Protein AF-A0A2N2G7B0-F1 (afdb_monomer_lite)

pLDDT: mean 72.09, std 12.66, range [29.88, 95.25]

Radius of gyration: 57.86 Å; chains: 1; bounding box: 140×61×168 Å

Secondary structure (DSSP, 8-state):
--HHHHHHHHHHTTSS----PPP-EEEEPPPSS-SEEE-SS-SEEEPPPBPPPS-SS-EEEEEEEEEESS--S---EEEEETTEEPEEEEEEEETTEEEEEEEE-HHHHHHH-SSB-EEEEE-S-S-EEEEEEEEEEEESB--SS--EEEEEEEE-TT-SEEEPPPEE----TTSEEEEEEEEE-SSSPPP-BSTT-EEEEEEETTEEEEEEEEE--STT-EE--EEE--TTS-EEEEEEEEPBP-GGG------SGGGTS-SS--B-SBTTBSTT-BSS-HHHHH---TTS------GGGTSTT--TTGGGGTEEE---TTSTT-EESS-SEEEP-SS-----EES-GGGB-S-SSPPBPPPPPTT----GGGTS-EESSTTPPEE--TT-PPPPHHHHHHHS-GGGT--HHHHBTTTBSSSS-B-SSSHHHHHSSS----B-SS-TT-EE--TTS-STTTT-EESSTTSSS--SS----SS----S-TTTTTSB-TT--TT---GGGGSTTGGGT-B-TT----TTSTTHHHHHHHHS-SSSPPPPGGGTBPPPSSTTSTTTS-SSS---PPB--TT-TTTTGGG---EEE---SSS--EEESBTTBSS--GGG----S-SS-BTT---SSS---HHHHTTTS-SS--SSTTHHHHTTPPTTTSTHHHHTTTB-TTS-BS-HHHHTSSS------GGGTS--STTS----TT-TTTHHHHHHHHHHHHHHHT----TTTPPTTSHHHHHHHTTTS---TTTS-TTTT------GGG--TTB-SSSPPEE-PPTTS-TTTS---EESBTTSSSSPPPP---

Sequence (822 aa):
MLSLLVMFAAVITLLLPAAAFASVAVVNQFPATPQLVSNAATGTVTSGAVTVGAGTNRLMIITVAAKYNTTQGSPVFTVSYGGKPLTQLTSNTSQLSTTWVGYLKEADLAAAGTGKTFTVTNSNTTNLVAMYGSAAIYQGVEQTSSPFSGTSATSTASATTMTVPAYIATGPTGNTGWSIYISNWATGTIGAVSSGYTAVSYAGTNSKLAIGHKQITSTNTAEAPTSTISAATNGTMVAVALLPYAASSLNFTTTLCSDCHGFPPADGTARNTPVGTFPGSHNKHSGTDAVANQYGYACNFCHYNATTTNHSTGFKNITGSKLPGNAYSQTRKIAISNSPTLGTCTNTYCHSTGRTPAQYGNSVQWGQTGNCLSCHGGRASANGLPARSSQNFTLSTTHSQHLKYPAANMNCNVCHSKTTTDAATLKSYTGLVYHADGSKDVLFTNIAYASYTSFKKSGVNAGKCTNTACHGGTSRSAWANSTAINSNNTCVHCHGVAGTLPANTNRNNYAPGWGGTGISTDGISANTDIRVGAHFVHLSSVYSKKLKCNECHLVPSNPFDGTHMATTRYNSQTLTFGQASTAIKNSVSPAFTAGTAVGAATCTTTYCHGSSMPLGDTSGTNKSPLWNENLTTGTPGTAECARCHGNPPTLGSTSGTHSGKTATTSCSGCHGTVVNASGAIINQALHMNGIVESQMACNNCHSYDATDAWVSAYGVEGIGAHKKHIAYIKTRWSITLNPVTDTFGAGNSAAVCGICHTITGADHSMGGGGSRTINFGGSTARQFGGSAPAYGGISGTSSSVNAKRCSNLDCHYMTSPLWSTY

Structure (mmCIF, N/CA/C/O backbone):
data_AF-A0A2N2G7B0-F1
#
_entry.id   AF-A0A2N2G7B0-F1
#
loop_
_atom_site.group_PDB
_atom_site.id
_atom_site.type_symbol
_atom_site.label_atom_id
_atom_site.label_alt_id
_atom_site.label_comp_id
_atom_site.label_asym_id
_atom_site.label_entity_id
_atom_site.label_seq_id
_atom_site.pdbx_PDB_ins_code
_atom_site.Cartn_x
_atom_site.Cartn_y
_atom_site.Cartn_z
_atom_site.occupancy
_atom_site.B_iso_or_equiv
_atom_site.auth_seq_id
_atom_site.auth_comp_id
_atom_site.auth_asym_id
_atom_site.auth_atom_id
_atom_site.pdbx_PDB_model_num
ATOM 1 N N . MET A 1 1 ? -18.633 -23.050 84.234 1.00 43.22 1 MET A N 1
ATOM 2 C CA . MET A 1 1 ? -19.650 -23.241 83.171 1.00 43.22 1 MET A CA 1
ATOM 3 C C . MET A 1 1 ? -20.576 -22.034 82.958 1.00 43.22 1 MET A C 1
ATOM 5 O O . MET A 1 1 ? -21.223 -21.994 81.925 1.00 43.22 1 MET A O 1
ATOM 9 N N . LEU A 1 2 ? -20.606 -21.020 83.839 1.00 35.97 2 LEU A N 1
ATOM 10 C CA . LEU A 1 2 ? -21.514 -19.867 83.700 1.00 35.97 2 LEU A CA 1
ATOM 11 C C . LEU A 1 2 ? -20.986 -18.729 82.791 1.00 35.97 2 LEU A C 1
ATOM 13 O O . LEU A 1 2 ? -21.777 -18.013 82.191 1.00 35.97 2 LEU A O 1
ATOM 17 N N . SER A 1 3 ? -19.666 -18.603 82.597 1.00 34.34 3 SER A N 1
ATOM 18 C CA . SER A 1 3 ? -19.080 -17.526 81.769 1.00 34.34 3 SER A CA 1
ATOM 19 C C . SER A 1 3 ? -19.065 -17.796 80.259 1.00 34.34 3 SER A C 1
ATOM 21 O O . SER A 1 3 ? -18.815 -16.879 79.485 1.00 34.34 3 SER A O 1
ATOM 23 N N . LEU A 1 4 ? -19.350 -19.029 79.820 1.00 35.00 4 LEU A N 1
ATOM 24 C CA . LEU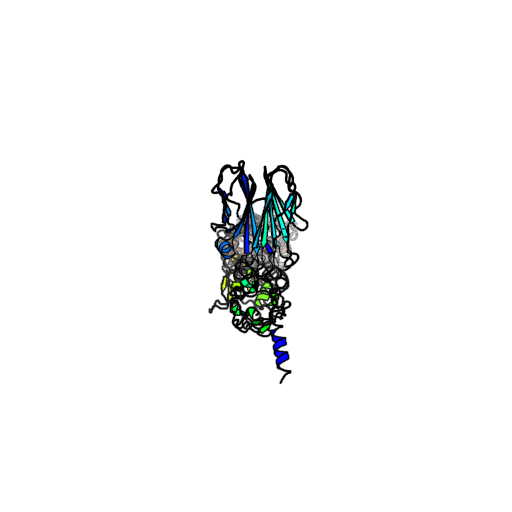 A 1 4 ? -19.358 -19.385 78.393 1.00 35.00 4 LEU A CA 1
ATOM 25 C C . LEU A 1 4 ? -20.738 -19.171 77.739 1.00 35.00 4 LEU A C 1
ATOM 27 O O . LEU A 1 4 ? -20.822 -18.965 76.532 1.00 35.00 4 LEU A O 1
ATOM 31 N N . LEU A 1 5 ? -21.815 -19.148 78.536 1.00 35.06 5 LEU A N 1
ATOM 32 C CA . LEU A 1 5 ? -23.182 -18.943 78.043 1.00 35.06 5 LEU A CA 1
ATOM 33 C C . LEU A 1 5 ? -23.505 -17.457 77.790 1.00 35.06 5 LEU A C 1
ATOM 35 O O . LEU A 1 5 ? -24.257 -17.134 76.874 1.00 35.06 5 LEU A O 1
ATOM 39 N N . VAL A 1 6 ? -22.886 -16.541 78.546 1.00 37.66 6 VAL A N 1
ATOM 40 C CA . VAL A 1 6 ? -23.109 -15.088 78.407 1.00 37.66 6 VAL A CA 1
ATOM 41 C C . VAL A 1 6 ? -22.424 -14.520 77.154 1.00 37.66 6 VAL A C 1
ATOM 43 O O . VAL A 1 6 ? -22.958 -13.611 76.523 1.00 37.66 6 VAL A O 1
ATOM 46 N N . MET A 1 7 ? -21.304 -15.107 76.710 1.00 33.03 7 MET A N 1
ATOM 47 C CA . MET A 1 7 ? -20.665 -14.720 75.442 1.00 33.03 7 MET A CA 1
ATOM 48 C C . MET A 1 7 ? -21.413 -15.228 74.201 1.00 33.03 7 MET A C 1
ATOM 50 O O . MET A 1 7 ? -21.370 -14.567 73.169 1.00 33.03 7 MET A O 1
ATOM 54 N N . PHE A 1 8 ? -22.145 -16.344 74.284 1.00 34.53 8 PHE A N 1
ATOM 55 C CA . PHE A 1 8 ? -22.927 -16.839 73.144 1.00 34.53 8 PHE A CA 1
ATOM 56 C C . PHE A 1 8 ? -24.233 -16.050 72.934 1.00 34.53 8 PHE A C 1
ATOM 58 O O . PHE A 1 8 ? -24.636 -15.827 71.795 1.00 34.53 8 PHE A O 1
ATOM 65 N N . ALA A 1 9 ? -24.853 -15.544 74.007 1.00 31.62 9 ALA A N 1
ATOM 66 C CA . ALA A 1 9 ? -26.049 -14.701 73.908 1.00 31.62 9 ALA A CA 1
ATOM 67 C C . ALA A 1 9 ? -25.748 -13.270 73.409 1.00 31.62 9 ALA A C 1
ATOM 69 O O . ALA A 1 9 ? -26.568 -12.688 72.702 1.00 31.62 9 ALA A O 1
ATOM 70 N N . ALA A 1 10 ? -24.566 -12.720 73.718 1.00 30.78 10 ALA A N 1
ATOM 71 C CA . ALA A 1 10 ? -24.164 -11.375 73.288 1.00 30.78 10 ALA A CA 1
ATOM 72 C C . ALA A 1 10 ? -23.701 -11.299 71.817 1.00 30.78 10 ALA A C 1
ATOM 74 O O . ALA A 1 10 ? -23.759 -10.235 71.207 1.00 30.78 10 ALA A O 1
ATOM 75 N N . VAL A 1 11 ? -23.267 -12.417 71.223 1.00 33.69 11 VAL A N 1
ATOM 76 C CA . VAL A 1 11 ? -22.836 -12.465 69.811 1.00 33.69 11 VAL A CA 1
ATOM 77 C C . VAL A 1 11 ? -24.011 -12.740 68.860 1.00 33.69 11 VAL A C 1
ATOM 79 O O . VAL A 1 11 ? -23.976 -12.320 67.706 1.00 33.69 11 VAL A O 1
ATOM 82 N N . ILE A 1 12 ? -25.096 -13.359 69.341 1.00 33.19 12 ILE A N 1
ATOM 83 C CA . ILE A 1 12 ? -26.305 -13.612 68.534 1.00 33.19 12 ILE A CA 1
ATOM 84 C C . ILE A 1 12 ? -27.188 -12.355 68.403 1.00 33.19 12 ILE A C 1
ATOM 86 O O . ILE A 1 12 ? -27.868 -12.190 67.393 1.00 33.19 12 ILE A O 1
ATOM 90 N N . THR A 1 13 ? -27.133 -11.412 69.348 1.00 29.88 13 THR A N 1
ATOM 91 C CA . THR A 1 13 ? -27.872 -10.137 69.257 1.00 29.88 13 THR A CA 1
ATOM 92 C C . THR A 1 13 ? -27.159 -9.052 68.443 1.00 29.88 13 THR A C 1
ATOM 94 O O . THR A 1 13 ? -27.823 -8.119 67.998 1.00 29.88 13 THR A O 1
ATOM 97 N N . LEU A 1 14 ? -25.853 -9.181 68.165 1.00 29.94 14 LEU A N 1
ATOM 98 C CA . LEU A 1 14 ? -25.101 -8.243 67.310 1.00 29.94 14 LEU A CA 1
ATOM 99 C C . LEU A 1 14 ? -25.163 -8.556 65.800 1.00 29.94 14 LEU A C 1
ATOM 101 O O . LEU A 1 14 ? -24.618 -7.796 65.002 1.00 29.94 14 LEU A O 1
ATOM 105 N N . LEU A 1 15 ? -25.809 -9.657 65.399 1.00 31.48 15 LEU A N 1
ATOM 106 C CA . LEU A 1 15 ? -25.901 -10.106 63.999 1.00 31.48 15 LEU A CA 1
ATOM 107 C C . LEU A 1 15 ? -27.325 -10.128 63.434 1.00 31.48 15 LEU A C 1
ATOM 109 O O . LEU A 1 15 ? -27.515 -10.527 62.286 1.00 31.48 15 LEU A O 1
ATOM 113 N N . LEU A 1 16 ? -28.324 -9.662 64.185 1.00 29.98 16 LEU A N 1
ATOM 114 C CA . LEU A 1 16 ? -29.605 -9.324 63.577 1.00 29.98 16 LEU A CA 1
ATOM 115 C C . LEU A 1 16 ? -29.448 -7.941 62.938 1.00 29.98 16 LEU A C 1
ATOM 117 O O . LEU A 1 16 ? -29.205 -6.976 63.668 1.00 29.98 16 LEU A O 1
ATOM 121 N N . PRO A 1 17 ? -29.540 -7.807 61.600 1.00 32.16 17 PRO A N 1
ATOM 122 C CA . PRO A 1 17 ? -29.574 -6.488 60.998 1.00 32.16 17 PRO A CA 1
ATOM 123 C C . PRO A 1 17 ? -30.747 -5.740 61.631 1.00 32.16 17 PRO A C 1
ATOM 125 O O . PRO A 1 17 ? -31.881 -6.223 61.608 1.00 32.16 17 PRO A O 1
ATOM 128 N N . ALA A 1 18 ? -30.470 -4.577 62.230 1.00 30.31 18 ALA A N 1
ATOM 129 C CA . ALA A 1 18 ? -31.516 -3.620 62.557 1.00 30.31 18 ALA A CA 1
ATOM 130 C C . ALA A 1 18 ? -32.402 -3.502 61.313 1.00 30.31 18 ALA A C 1
ATOM 132 O O . ALA A 1 18 ? -31.864 -3.329 60.219 1.00 30.31 18 ALA A O 1
ATOM 133 N N . ALA A 1 19 ? -33.716 -3.697 61.464 1.00 36.53 19 ALA A N 1
ATOM 134 C CA . ALA A 1 19 ? -34.644 -3.719 60.341 1.00 36.53 19 ALA A CA 1
ATOM 135 C C . ALA A 1 19 ? -34.465 -2.435 59.519 1.00 36.53 19 ALA A C 1
ATOM 137 O O . ALA A 1 19 ? -34.914 -1.357 59.907 1.00 36.53 19 ALA A O 1
ATOM 138 N N . ALA A 1 20 ? -33.736 -2.537 58.409 1.00 39.25 20 ALA A N 1
ATOM 139 C CA . ALA A 1 20 ? -33.465 -1.415 57.535 1.00 39.25 20 ALA A CA 1
ATOM 140 C C . ALA A 1 20 ? -34.716 -1.218 56.687 1.00 39.25 20 ALA A C 1
ATOM 142 O O . ALA A 1 20 ? -34.879 -1.856 55.653 1.00 39.25 20 ALA A O 1
ATOM 143 N N . PHE A 1 21 ? -35.643 -0.394 57.164 1.00 44.44 21 PHE A N 1
ATOM 144 C CA . PHE A 1 21 ? -36.804 0.019 56.383 1.00 44.44 21 PHE A CA 1
ATOM 145 C C . PHE A 1 21 ? -36.349 0.571 55.025 1.00 44.44 21 PHE A C 1
ATOM 147 O O . PHE A 1 21 ? -35.406 1.366 54.960 1.00 44.44 21 PHE A O 1
ATOM 154 N N . ALA A 1 22 ? -37.014 0.166 53.941 1.00 50.53 22 ALA A N 1
ATOM 155 C CA . ALA A 1 22 ? -36.776 0.784 52.641 1.00 50.53 22 ALA A CA 1
ATOM 156 C C . ALA A 1 22 ? -37.198 2.263 52.701 1.00 50.53 22 ALA A C 1
ATOM 158 O O . ALA A 1 22 ? -38.225 2.599 53.297 1.00 50.53 22 ALA A O 1
ATOM 159 N N . SER A 1 23 ? -36.414 3.158 52.097 1.00 59.78 23 SER A N 1
ATOM 160 C CA . SER A 1 23 ? -36.798 4.562 51.976 1.00 59.78 23 SER A CA 1
ATOM 161 C C . SER A 1 23 ? -37.946 4.718 50.977 1.00 59.78 23 SER A C 1
ATOM 163 O O . SER A 1 23 ? -37.828 4.284 49.829 1.00 59.78 23 SER A O 1
ATOM 165 N N . VAL A 1 24 ? -39.052 5.358 51.386 1.00 67.94 24 VAL A N 1
ATOM 166 C CA . VAL A 1 24 ? -40.068 5.812 50.425 1.00 67.94 24 VAL A CA 1
ATOM 167 C C . VAL A 1 24 ? -39.489 6.977 49.632 1.00 67.94 24 VAL A C 1
ATOM 169 O O . VAL A 1 24 ? -39.328 8.084 50.151 1.00 67.94 24 VAL A O 1
ATOM 172 N N . ALA A 1 25 ? -39.165 6.724 48.367 1.00 70.38 25 ALA A N 1
ATOM 173 C CA . ALA A 1 25 ? -38.574 7.711 47.472 1.00 70.38 25 ALA A CA 1
ATOM 174 C C . ALA A 1 25 ? -39.484 7.973 46.271 1.00 70.38 25 ALA A C 1
ATOM 176 O O . ALA A 1 25 ? -40.186 7.082 45.796 1.00 70.38 25 ALA A O 1
ATOM 177 N N . VAL A 1 26 ? -39.469 9.207 45.772 1.00 75.25 26 VAL A N 1
ATOM 178 C CA . VAL A 1 26 ? -40.209 9.580 44.565 1.00 75.25 26 VAL A CA 1
ATOM 179 C C . VAL A 1 26 ? -39.370 9.210 43.348 1.00 75.25 26 VAL A C 1
ATOM 181 O O . VAL A 1 26 ? -38.260 9.712 43.193 1.00 75.25 26 VAL A O 1
ATOM 184 N N . VAL A 1 27 ? -39.908 8.355 42.483 1.00 73.81 27 VAL A N 1
ATOM 185 C CA . VAL A 1 27 ? -39.258 7.931 41.229 1.00 73.81 27 VAL A CA 1
ATOM 186 C C . VAL A 1 27 ? -39.766 8.751 40.050 1.00 73.81 27 VAL A C 1
ATOM 188 O O . VAL A 1 27 ? -39.023 9.068 39.125 1.00 73.81 27 VAL A O 1
ATOM 191 N N . ASN A 1 28 ? -41.035 9.148 40.118 1.00 82.56 28 ASN A N 1
ATOM 192 C CA . ASN A 1 28 ? -41.651 10.085 39.195 1.00 82.56 28 ASN A CA 1
ATOM 193 C C . ASN A 1 28 ? -42.404 11.125 40.013 1.00 82.56 28 ASN A C 1
ATOM 195 O O . ASN A 1 28 ? -43.395 10.800 40.671 1.00 82.56 28 ASN A O 1
ATOM 199 N N . GLN A 1 29 ? -41.919 12.365 39.982 1.00 78.62 29 GLN A N 1
ATOM 200 C CA . GLN A 1 29 ? -42.613 13.482 40.612 1.00 78.62 29 GLN A CA 1
ATOM 201 C C . GLN A 1 29 ? -43.921 13.774 39.878 1.00 78.62 29 GLN A C 1
ATOM 203 O O . GLN A 1 29 ? -44.049 13.495 38.683 1.00 78.62 29 GLN A O 1
ATOM 208 N N . PHE A 1 30 ? -44.874 14.374 40.592 1.00 75.88 30 PHE A N 1
ATOM 209 C CA . PHE A 1 30 ? -46.017 14.978 39.925 1.00 75.88 30 PHE A CA 1
ATOM 210 C C . PHE A 1 30 ? -45.517 16.019 38.904 1.00 75.88 30 PHE A C 1
ATOM 212 O O . PHE A 1 30 ? -44.577 16.762 39.204 1.00 75.88 30 PHE A O 1
ATOM 219 N N . PRO A 1 31 ? -46.107 16.074 37.700 1.00 73.31 31 PRO A N 1
ATOM 220 C CA . PRO A 1 31 ? -45.704 17.040 36.682 1.00 73.31 31 PRO A CA 1
ATOM 221 C C . PRO A 1 31 ? -45.986 18.476 37.145 1.00 73.31 31 PRO A C 1
ATOM 223 O O . PRO A 1 31 ? -46.784 18.685 38.044 1.00 73.31 31 PRO A O 1
ATOM 226 N N . ALA A 1 32 ? -45.374 19.487 36.522 1.00 67.94 32 ALA A N 1
ATOM 227 C CA . ALA A 1 32 ? -45.702 20.893 36.806 1.00 67.94 32 ALA A CA 1
ATOM 228 C C . ALA A 1 32 ? -47.060 21.324 36.207 1.00 67.94 32 ALA A C 1
ATOM 230 O O . ALA A 1 32 ? -47.666 22.297 36.650 1.00 67.94 32 ALA A O 1
ATOM 231 N N . THR A 1 33 ? -47.550 20.593 35.202 1.00 71.38 33 THR A N 1
ATOM 232 C CA . THR A 1 33 ? -48.837 20.806 34.526 1.00 71.38 33 THR A CA 1
ATOM 233 C C . THR A 1 33 ? -49.688 19.532 34.598 1.00 71.38 33 THR A C 1
ATOM 235 O O . THR A 1 33 ? -49.139 18.437 34.455 1.00 71.38 33 THR A O 1
ATOM 238 N N . PRO A 1 34 ? -51.016 19.612 34.821 1.00 72.44 34 PRO A N 1
ATOM 239 C CA . PRO A 1 34 ? -51.852 18.413 34.889 1.00 72.44 34 PRO A CA 1
ATOM 240 C C . PRO A 1 34 ? -51.926 17.707 33.531 1.00 72.44 34 PRO A C 1
ATOM 242 O O . PRO A 1 34 ? -51.962 18.364 32.492 1.00 72.44 34 PRO A O 1
ATOM 245 N N . GLN A 1 35 ? -51.975 16.371 33.533 1.00 76.38 35 GLN A N 1
ATOM 246 C CA . GLN A 1 35 ? -51.956 15.568 32.297 1.00 76.38 35 GLN A CA 1
ATOM 247 C C . GLN A 1 35 ? -53.341 15.360 31.676 1.00 76.38 35 GLN A C 1
ATOM 249 O O . GLN A 1 35 ? -53.436 14.996 30.505 1.00 76.38 35 GLN A O 1
ATOM 254 N N . LEU A 1 36 ? -54.406 15.572 32.451 1.00 74.38 36 LEU A N 1
ATOM 255 C CA . LEU A 1 36 ? -55.787 15.609 31.974 1.00 74.38 36 LEU A CA 1
ATOM 256 C C . LEU A 1 36 ? -56.327 17.036 32.085 1.00 74.38 36 LEU A C 1
ATOM 258 O O . LEU A 1 36 ? -56.220 17.643 33.150 1.00 74.38 36 LEU A O 1
ATOM 262 N N . VAL A 1 37 ? -56.949 17.534 31.016 1.00 69.06 37 VAL A N 1
ATOM 263 C CA . VAL A 1 37 ? -57.821 18.717 31.028 1.00 69.06 37 VAL A CA 1
ATOM 264 C C . VAL A 1 37 ? -59.008 18.415 30.120 1.00 69.06 37 VAL A C 1
ATOM 266 O O . VAL A 1 37 ? -58.849 18.339 28.904 1.00 69.06 37 VAL A O 1
ATOM 269 N N . SER A 1 38 ? -60.204 18.254 30.680 1.00 71.06 38 SER A N 1
ATOM 270 C CA . SER A 1 38 ? -61.444 18.287 29.895 1.00 71.06 38 SER A CA 1
ATOM 271 C C . SER A 1 38 ? -62.282 19.478 30.327 1.00 71.06 38 SER A C 1
ATOM 273 O O . SER A 1 38 ? -62.656 19.535 31.490 1.00 71.06 38 SER A O 1
ATOM 275 N N . ASN A 1 39 ? -62.618 20.376 29.400 1.00 62.16 39 ASN A N 1
ATOM 276 C CA . ASN A 1 39 ? -63.596 21.459 29.600 1.00 62.16 39 ASN A CA 1
ATOM 277 C C . ASN A 1 39 ? -64.951 21.130 28.931 1.00 62.16 39 ASN A C 1
ATOM 279 O O . ASN A 1 39 ? -65.702 22.029 28.562 1.00 62.16 39 ASN A O 1
ATOM 283 N N . ALA A 1 40 ? -65.228 19.843 28.692 1.00 58.50 40 ALA A N 1
ATOM 284 C CA . ALA A 1 40 ? -66.397 19.356 27.963 1.00 58.50 40 ALA A CA 1
ATOM 285 C C . ALA A 1 40 ? -67.242 18.418 28.841 1.00 58.50 40 ALA A C 1
ATOM 287 O O . ALA A 1 40 ? -66.706 17.725 29.703 1.00 58.50 40 ALA A O 1
ATOM 288 N N . ALA A 1 41 ? -68.553 18.369 28.583 1.00 56.94 41 ALA A N 1
ATOM 289 C CA . ALA A 1 41 ? -69.570 17.677 29.387 1.00 56.94 41 ALA A CA 1
ATOM 290 C C . ALA A 1 41 ? -69.502 16.128 29.370 1.00 56.94 41 ALA A C 1
ATOM 292 O O . ALA A 1 41 ? -70.452 15.465 29.783 1.00 56.94 41 ALA A O 1
ATOM 293 N N . THR A 1 42 ? -68.423 15.530 28.859 1.00 60.31 42 THR A N 1
ATOM 294 C CA . THR A 1 42 ? -68.303 14.080 28.637 1.00 60.31 42 THR A CA 1
ATOM 295 C C . THR A 1 42 ? -67.708 13.344 29.836 1.00 60.31 42 THR A C 1
ATOM 297 O O . THR A 1 42 ? -66.731 13.792 30.430 1.00 60.31 42 THR A O 1
ATOM 300 N N . GLY A 1 43 ? -68.259 12.165 30.137 1.00 67.56 43 GLY A N 1
ATOM 301 C CA . GLY A 1 43 ? -67.930 11.357 31.313 1.00 67.56 43 GLY A CA 1
ATOM 302 C C . GLY A 1 43 ? -66.624 10.553 31.274 1.00 67.56 43 GLY A C 1
ATOM 303 O O . GLY A 1 43 ? -66.328 9.936 32.283 1.00 67.56 43 GLY A O 1
ATOM 304 N N . THR A 1 44 ? -65.817 10.547 30.201 1.00 83.00 44 THR A N 1
ATOM 305 C CA . THR A 1 44 ? -64.539 9.792 30.145 1.00 83.00 44 THR A CA 1
ATOM 306 C C . THR A 1 44 ? -63.420 10.584 29.467 1.00 83.00 44 THR A C 1
ATOM 308 O O . THR A 1 44 ? -63.632 11.157 28.401 1.00 83.00 44 THR A O 1
ATOM 311 N N . VAL A 1 45 ? -62.213 10.589 30.051 1.00 84.25 45 VAL A N 1
ATOM 312 C CA . VAL A 1 45 ? -61.028 11.315 29.543 1.00 84.25 45 VAL A CA 1
ATOM 313 C C . VAL A 1 45 ? -59.762 10.468 29.722 1.00 84.25 45 VAL A C 1
ATOM 315 O O . VAL A 1 45 ? -59.646 9.730 30.697 1.00 84.25 45 VAL A O 1
ATOM 318 N N . THR A 1 46 ? -58.803 10.572 28.796 1.00 88.06 46 THR A N 1
ATOM 319 C CA . THR A 1 46 ? -57.535 9.814 28.808 1.00 88.06 46 THR A CA 1
ATOM 320 C C . THR A 1 46 ? -56.323 10.745 28.813 1.00 88.06 46 THR A C 1
ATOM 322 O O . THR A 1 46 ? -56.344 11.788 28.162 1.00 88.06 46 THR A O 1
ATOM 325 N N . SER A 1 47 ? -55.285 10.385 29.571 1.00 87.06 47 SER A N 1
ATOM 326 C CA . SER A 1 47 ? -54.081 11.194 29.783 1.00 87.06 47 SER A CA 1
ATOM 327 C C . SER A 1 47 ? -53.070 11.044 28.648 1.00 87.06 47 SER A C 1
ATOM 329 O O . SER A 1 47 ? -53.149 10.116 27.844 1.00 87.06 47 SER A O 1
ATOM 331 N N . GLY A 1 48 ? -52.034 11.889 28.650 1.00 85.12 48 GLY A N 1
ATOM 332 C CA . GLY A 1 48 ? -50.773 11.565 27.974 1.00 85.12 48 GLY A CA 1
ATOM 333 C C . GLY A 1 48 ? -50.075 10.341 28.590 1.00 85.12 48 GLY A C 1
ATOM 334 O O . GLY A 1 48 ? -50.421 9.899 29.690 1.00 85.12 48 GLY A O 1
ATOM 335 N N . ALA A 1 49 ? -49.089 9.785 27.881 1.00 87.12 49 ALA A N 1
ATOM 336 C CA . ALA A 1 49 ? -48.316 8.638 28.357 1.00 87.12 49 ALA A CA 1
ATOM 337 C C . ALA A 1 49 ? -47.524 8.972 29.636 1.00 87.12 49 ALA A C 1
ATOM 339 O O . ALA A 1 49 ? -46.890 10.025 29.731 1.00 87.12 49 ALA A O 1
ATOM 340 N N . VAL A 1 50 ? -47.534 8.056 30.607 1.00 84.44 50 VAL A N 1
ATOM 341 C CA . VAL A 1 50 ? -46.780 8.165 31.863 1.00 84.44 50 VAL A CA 1
ATOM 342 C C . VAL A 1 50 ? -45.666 7.127 31.865 1.00 84.44 50 VAL A C 1
ATOM 344 O O . VAL A 1 50 ? -45.922 5.920 31.844 1.00 84.44 50 VAL A O 1
ATOM 347 N N . THR A 1 51 ? -44.422 7.595 31.898 1.00 86.38 51 THR A N 1
ATOM 348 C CA . THR A 1 51 ? -43.244 6.736 32.053 1.00 86.38 51 THR A CA 1
ATOM 349 C C . THR A 1 51 ? -43.120 6.291 33.503 1.00 86.38 51 THR A C 1
ATOM 351 O O . THR A 1 51 ? -43.123 7.121 34.406 1.00 86.38 51 THR A O 1
ATOM 354 N N . VAL A 1 52 ? -42.956 4.991 33.725 1.00 83.19 52 VAL A N 1
ATOM 355 C CA . VAL A 1 52 ? -42.699 4.409 35.044 1.00 83.19 52 VAL A CA 1
ATOM 356 C C . VAL A 1 52 ? -41.193 4.297 35.257 1.00 83.19 52 VAL A C 1
ATOM 358 O O . VAL A 1 52 ? -40.518 3.570 34.526 1.00 83.19 52 VAL A O 1
ATOM 361 N N . GLY A 1 53 ? -40.666 5.022 36.242 1.00 75.12 53 GLY A N 1
ATOM 362 C CA . GLY A 1 53 ? -39.262 4.969 36.631 1.00 75.12 53 GLY A CA 1
ATOM 363 C C . GLY A 1 53 ? -38.867 3.634 37.273 1.00 75.12 53 GLY A C 1
ATOM 364 O O . GLY A 1 53 ? -39.706 2.854 37.743 1.00 75.12 53 GLY A O 1
ATOM 365 N N . ALA A 1 54 ? -37.563 3.356 37.271 1.00 75.06 54 ALA A N 1
ATOM 366 C CA . ALA A 1 54 ? -37.003 2.161 37.891 1.00 75.06 54 ALA A CA 1
ATOM 367 C C . ALA A 1 54 ? -37.048 2.270 39.422 1.00 75.06 54 ALA A C 1
ATOM 369 O O . ALA A 1 54 ? -36.664 3.290 39.981 1.00 75.06 54 ALA A O 1
ATOM 370 N N . GLY A 1 55 ? -37.486 1.211 40.096 1.00 71.81 55 GLY A N 1
ATOM 371 C CA . GLY A 1 55 ? -37.582 1.159 41.553 1.00 71.81 55 GLY A CA 1
ATOM 372 C C . GLY A 1 55 ? -38.165 -0.173 42.017 1.00 71.81 55 GLY A C 1
ATOM 373 O O . GLY A 1 55 ? -38.627 -0.964 41.196 1.00 71.81 55 GLY A O 1
ATOM 374 N N . THR A 1 56 ? -38.145 -0.420 43.324 1.00 74.81 56 THR A N 1
ATOM 375 C CA . THR A 1 56 ? -38.702 -1.626 43.959 1.00 74.81 56 THR A CA 1
ATOM 376 C C . THR A 1 56 ? -39.912 -1.268 44.819 1.00 74.81 56 THR A C 1
ATOM 378 O O . THR A 1 56 ? -39.968 -0.172 45.378 1.00 74.81 56 THR A O 1
ATOM 381 N N . ASN A 1 57 ? -40.892 -2.174 44.928 1.00 78.38 57 ASN A N 1
ATOM 382 C CA . ASN A 1 57 ? -42.145 -1.947 45.666 1.00 78.38 57 ASN A CA 1
ATOM 383 C C . ASN A 1 57 ? -42.802 -0.604 45.307 1.00 78.38 57 ASN A C 1
ATOM 385 O O . ASN A 1 57 ? -43.081 0.226 46.181 1.00 78.38 57 ASN A O 1
ATOM 389 N N . ARG A 1 58 ? -42.996 -0.356 44.007 1.00 86.25 58 ARG A N 1
ATOM 390 C CA . ARG A 1 58 ? -43.511 0.916 43.514 1.00 86.25 58 ARG A CA 1
ATOM 391 C C . ARG A 1 58 ? -45.016 1.018 43.685 1.00 86.25 58 ARG A C 1
ATOM 393 O O . ARG A 1 58 ? -45.750 0.049 43.494 1.00 86.25 58 ARG A O 1
ATOM 400 N N . LEU A 1 59 ? -45.469 2.219 44.010 1.00 86.50 59 LEU A N 1
ATOM 401 C CA . LEU A 1 59 ? -46.873 2.580 44.118 1.00 86.50 59 LEU A CA 1
ATOM 402 C C . LEU A 1 59 ? -47.126 3.798 43.231 1.00 86.50 59 LEU A C 1
ATOM 404 O O . LEU A 1 59 ? -46.505 4.848 43.418 1.00 86.50 59 LEU A O 1
ATOM 408 N N . MET A 1 60 ? -48.032 3.662 42.266 1.00 89.62 60 MET A N 1
ATOM 409 C CA . MET A 1 60 ? -48.527 4.802 41.497 1.00 89.62 60 MET A CA 1
ATOM 410 C C . MET A 1 60 ? -49.703 5.424 42.244 1.00 89.62 60 MET A C 1
ATOM 412 O O . MET A 1 60 ? -50.630 4.705 42.607 1.00 89.62 60 MET A O 1
ATOM 416 N N . ILE A 1 61 ? -49.682 6.743 42.433 1.00 87.94 61 ILE A N 1
ATOM 417 C CA . ILE A 1 61 ? -50.803 7.529 42.955 1.00 87.94 61 ILE A CA 1
ATOM 418 C C . ILE A 1 61 ? -51.352 8.395 41.828 1.00 87.94 61 ILE A C 1
ATOM 420 O O . ILE A 1 61 ? -50.592 9.128 41.194 1.00 87.94 61 ILE A O 1
ATOM 424 N N . ILE A 1 62 ? -52.664 8.337 41.604 1.00 89.62 62 ILE A N 1
ATOM 425 C CA . ILE A 1 62 ? -53.372 9.211 40.666 1.00 89.62 62 ILE A CA 1
ATOM 426 C C . ILE A 1 62 ? -54.385 10.043 41.432 1.00 89.62 62 ILE A C 1
ATOM 428 O O . ILE A 1 62 ? -55.141 9.538 42.263 1.00 89.62 62 ILE A O 1
ATOM 432 N N . THR A 1 63 ? -54.401 11.331 41.117 1.00 87.44 63 THR A N 1
ATOM 433 C CA . THR A 1 63 ? -55.327 12.301 41.699 1.00 87.44 63 THR A CA 1
ATOM 434 C C . THR A 1 63 ? -56.215 12.873 40.618 1.00 87.44 63 THR A C 1
ATOM 436 O O . THR A 1 63 ? -55.751 13.113 39.504 1.00 87.44 63 THR A O 1
ATOM 439 N N . VAL A 1 64 ? -57.490 13.065 40.946 1.00 88.12 64 VAL A N 1
ATOM 440 C CA . VAL A 1 64 ? -58.504 13.632 40.061 1.00 88.12 64 VAL A CA 1
ATOM 441 C C . VAL A 1 64 ? -59.227 14.747 40.805 1.00 88.12 64 VAL A C 1
ATOM 443 O O . VAL A 1 64 ? -59.718 14.545 41.912 1.00 88.12 64 VAL A O 1
ATOM 446 N N . ALA A 1 65 ? -59.308 15.925 40.200 1.00 85.62 65 ALA A N 1
ATOM 447 C CA . ALA A 1 65 ? -60.100 17.046 40.683 1.00 85.62 65 ALA A CA 1
ATOM 448 C C . ALA A 1 65 ? -61.172 17.394 39.648 1.00 85.62 65 ALA A C 1
ATOM 450 O O . ALA A 1 65 ? -60.841 17.667 38.493 1.00 85.62 65 ALA A O 1
ATOM 451 N N . ALA A 1 66 ? -62.440 17.411 40.058 1.00 85.56 66 ALA A N 1
ATOM 452 C CA . ALA A 1 66 ? -63.583 17.682 39.189 1.00 85.56 66 ALA A CA 1
ATOM 453 C C . ALA A 1 66 ? -64.441 18.851 39.700 1.00 85.56 66 ALA A C 1
ATOM 455 O O . ALA A 1 66 ? -64.652 18.987 40.908 1.00 85.56 66 ALA A O 1
ATOM 456 N N . LYS A 1 67 ? -64.951 19.663 38.765 1.00 83.06 67 LYS A N 1
ATOM 457 C CA . LYS A 1 67 ? -65.929 20.735 39.000 1.00 83.06 67 LYS A CA 1
ATOM 458 C C . LYS A 1 67 ? -67.225 20.451 38.281 1.00 83.06 67 LYS A C 1
ATOM 460 O O . LYS A 1 67 ? -67.216 20.046 37.120 1.00 83.06 67 LYS A O 1
ATOM 465 N N . TYR A 1 68 ? -68.315 20.811 38.934 1.00 83.56 68 TYR A N 1
ATOM 466 C CA . TYR A 1 68 ? -69.669 20.730 38.416 1.00 83.56 68 TYR A CA 1
ATOM 467 C C . TYR A 1 68 ? -70.333 22.106 38.478 1.00 83.56 68 TYR A C 1
ATOM 469 O O . TYR A 1 68 ? -69.895 22.980 39.226 1.00 83.56 68 TYR A O 1
ATOM 477 N N . ASN A 1 69 ? -71.384 22.322 37.690 1.00 83.88 69 ASN A N 1
ATOM 478 C CA . ASN A 1 69 ? -72.207 23.534 37.808 1.00 83.88 69 ASN A CA 1
ATOM 479 C C . ASN A 1 69 ? -73.430 23.335 38.733 1.00 83.88 69 ASN A C 1
ATOM 481 O O . ASN A 1 69 ? -74.078 24.311 39.099 1.00 83.88 69 ASN A O 1
ATOM 485 N N . THR A 1 70 ? -73.707 22.093 39.149 1.00 83.19 70 THR A N 1
ATOM 486 C CA . THR A 1 70 ? -74.744 21.715 40.120 1.00 83.19 70 THR A CA 1
ATOM 487 C C . THR A 1 70 ? -74.160 20.867 41.246 1.00 83.19 70 THR A C 1
ATOM 489 O O . THR A 1 70 ? -73.233 20.086 41.018 1.00 83.19 70 THR A O 1
ATOM 492 N N . THR A 1 71 ? -74.706 21.017 42.458 1.00 85.81 71 THR A N 1
ATOM 493 C CA . THR A 1 71 ? -74.309 20.264 43.660 1.00 85.81 71 THR A CA 1
ATOM 494 C C . THR A 1 71 ? -74.379 18.761 43.409 1.00 85.81 71 THR A C 1
ATOM 496 O O . THR A 1 71 ? -75.388 18.275 42.902 1.00 85.81 71 THR A O 1
ATOM 499 N N . GLN A 1 72 ? -73.327 18.027 43.776 1.00 84.31 72 GLN A N 1
ATOM 500 C CA . GLN A 1 72 ? -73.243 16.574 43.604 1.00 84.31 72 GLN A CA 1
ATOM 501 C C . GLN A 1 72 ? -73.355 15.839 44.944 1.00 84.31 72 GLN A C 1
ATOM 503 O O . GLN A 1 72 ? -72.789 16.274 45.946 1.00 84.31 72 GLN A O 1
ATOM 508 N N . GLY A 1 73 ? -74.062 14.702 44.947 1.00 73.56 73 GLY A N 1
ATOM 509 C CA . GLY A 1 73 ? -74.276 13.872 46.141 1.00 73.56 73 GLY A CA 1
ATOM 510 C C . GLY A 1 73 ? -73.116 12.928 46.484 1.00 73.56 73 GLY A C 1
ATOM 511 O O . GLY A 1 73 ? -72.910 12.654 47.660 1.00 73.56 73 GLY A O 1
ATOM 512 N N . SER A 1 74 ? -72.360 12.444 45.485 1.00 80.25 74 SER A N 1
ATOM 513 C CA . SER A 1 74 ? -71.058 11.742 45.585 1.00 80.25 74 SER A CA 1
ATOM 514 C C . SER A 1 74 ? -70.665 11.185 44.206 1.00 80.25 74 SER A C 1
ATOM 516 O O . SER A 1 74 ? -71.165 10.129 43.809 1.00 80.25 74 SER A O 1
ATOM 518 N N . PRO A 1 75 ? -69.808 11.879 43.442 1.00 85.31 75 PRO A N 1
ATOM 519 C CA . PRO A 1 75 ? -69.338 11.391 42.149 1.00 85.31 75 PRO A CA 1
ATOM 520 C C . PRO A 1 75 ? -68.549 10.081 42.251 1.00 85.31 75 PRO A C 1
ATOM 522 O O . PRO A 1 75 ? -67.733 9.912 43.157 1.00 85.31 75 PRO A O 1
ATOM 525 N N . VAL A 1 76 ? -68.758 9.177 41.293 1.00 86.88 76 VAL A N 1
ATOM 526 C CA . VAL A 1 76 ? -68.072 7.883 41.186 1.00 86.88 76 VAL A CA 1
ATOM 527 C C . VAL A 1 76 ? -67.081 7.928 40.033 1.00 86.88 76 VAL A C 1
ATOM 529 O O . VAL A 1 76 ? -67.467 8.013 38.863 1.00 86.88 76 VAL A O 1
ATOM 532 N N . PHE A 1 77 ? -65.799 7.811 40.378 1.00 89.56 77 PHE A N 1
ATOM 533 C CA . PHE A 1 77 ? -64.702 7.734 39.420 1.00 89.56 77 PHE A CA 1
ATOM 534 C C . PHE A 1 77 ? -64.225 6.296 39.251 1.00 89.56 77 PHE A C 1
ATOM 536 O O . PHE A 1 77 ? -63.824 5.643 40.212 1.00 89.56 77 PHE A O 1
ATOM 543 N N . THR A 1 78 ? -64.202 5.833 38.006 1.00 91.94 78 THR A N 1
ATOM 544 C CA . THR A 1 78 ? -63.465 4.636 37.602 1.00 91.94 78 THR A CA 1
ATOM 545 C C . THR A 1 78 ? -62.181 5.087 36.927 1.00 91.94 78 THR A C 1
ATOM 547 O O . THR A 1 78 ? -62.230 5.773 35.905 1.00 91.94 78 THR A O 1
ATOM 550 N N . VAL A 1 79 ? -61.032 4.724 37.493 1.00 93.44 79 VAL A N 1
ATOM 551 C CA . VAL A 1 79 ? -59.718 5.112 36.966 1.00 93.44 79 VAL A CA 1
ATOM 552 C C . VAL A 1 79 ? -58.924 3.862 36.619 1.00 93.44 79 VAL A C 1
ATOM 554 O O . VAL A 1 79 ? -58.926 2.902 37.384 1.00 93.44 79 VAL A O 1
ATOM 557 N N . SER A 1 80 ? -58.244 3.858 35.474 1.00 94.62 80 SER A N 1
ATOM 558 C CA . SER A 1 80 ? -57.356 2.759 35.073 1.00 94.62 80 SER A CA 1
ATOM 559 C C . SER A 1 80 ? -56.054 3.271 34.469 1.00 94.62 80 SER A C 1
ATOM 561 O O . SER A 1 80 ? -56.053 4.344 33.881 1.00 94.62 80 SER A O 1
ATOM 563 N N . TYR A 1 81 ? -54.963 2.512 34.583 1.00 95.06 81 TYR A N 1
ATOM 564 C CA . TYR A 1 81 ? -53.677 2.769 33.925 1.00 95.06 81 TYR A CA 1
ATOM 565 C C . TYR A 1 81 ? -53.287 1.560 33.077 1.00 95.06 81 TYR A C 1
ATOM 567 O O . TYR A 1 81 ? -53.227 0.444 33.590 1.00 95.06 81 TYR A O 1
ATOM 575 N N . GLY A 1 82 ? -53.072 1.749 31.772 1.00 92.31 82 GLY A N 1
ATOM 576 C CA . GLY A 1 82 ? -52.770 0.634 30.863 1.00 92.31 82 GLY A CA 1
ATOM 577 C C . GLY A 1 82 ? -53.815 -0.494 30.897 1.00 92.31 82 GLY A C 1
ATOM 578 O O . GLY A 1 82 ? -53.465 -1.656 30.723 1.00 92.31 82 GLY A O 1
ATOM 579 N N . GLY A 1 83 ? -55.082 -0.162 31.180 1.00 89.44 83 GLY A N 1
ATOM 580 C CA . GLY A 1 83 ? -56.181 -1.122 31.343 1.00 89.44 83 GLY A CA 1
ATOM 581 C C . GLY A 1 83 ? -56.301 -1.756 32.737 1.00 89.44 83 GLY A C 1
ATOM 582 O O . GLY A 1 83 ? -57.257 -2.488 32.982 1.00 89.44 83 GLY A O 1
ATOM 583 N N . LYS A 1 84 ? -55.384 -1.472 33.671 1.00 95.25 84 LYS A N 1
ATOM 584 C CA . LYS A 1 84 ? -55.457 -1.950 35.060 1.00 95.25 84 LYS A CA 1
ATOM 585 C C . LYS A 1 84 ? -56.246 -0.978 35.940 1.00 95.25 84 LYS A C 1
ATOM 587 O O . LYS A 1 84 ? -55.885 0.198 35.968 1.00 95.25 84 LYS A O 1
ATOM 592 N N . PRO A 1 85 ? -57.300 -1.419 36.649 1.00 94.88 85 PRO A N 1
ATOM 593 C CA . PRO A 1 85 ? -58.108 -0.538 37.487 1.00 94.88 85 PRO A CA 1
ATOM 594 C C . PRO A 1 85 ? -57.326 -0.078 38.722 1.00 94.88 85 PRO A C 1
ATOM 596 O O . PRO A 1 85 ? -56.623 -0.863 39.356 1.00 94.88 85 PRO A O 1
ATOM 599 N N . LEU A 1 86 ? -57.470 1.196 39.076 1.00 93.38 86 LEU A N 1
ATOM 600 C CA . LEU A 1 86 ? -56.944 1.744 40.320 1.00 93.38 86 LEU A CA 1
ATOM 601 C C . LEU A 1 86 ? -57.925 1.504 41.459 1.00 93.38 86 LEU A C 1
ATOM 603 O O . LEU A 1 86 ? -59.142 1.572 41.285 1.00 93.38 86 LEU A O 1
ATOM 607 N N . THR A 1 87 ? -57.381 1.296 42.653 1.00 90.69 87 THR A N 1
ATOM 608 C CA . THR A 1 87 ? -58.186 1.240 43.875 1.00 90.69 87 THR A CA 1
ATOM 609 C C . THR A 1 87 ? -58.319 2.645 44.457 1.00 90.69 87 THR A C 1
ATOM 611 O O . THR A 1 87 ? -57.320 3.353 44.601 1.00 90.69 87 THR A O 1
ATOM 614 N N . GLN A 1 88 ? -59.542 3.065 44.787 1.00 89.38 88 GLN A N 1
ATOM 615 C CA . GLN A 1 88 ? -59.781 4.344 45.454 1.00 89.38 88 GLN A CA 1
ATOM 616 C C . GLN A 1 88 ? -59.193 4.318 46.866 1.00 89.38 88 GLN A C 1
ATOM 618 O O . GLN A 1 88 ? -59.475 3.415 47.650 1.00 89.38 88 GLN A O 1
ATOM 623 N N . LEU A 1 89 ? -58.400 5.337 47.186 1.00 84.06 89 LEU A N 1
ATOM 624 C CA . LEU A 1 89 ? -57.859 5.554 48.519 1.00 84.06 89 LEU A CA 1
ATOM 625 C C . LEU A 1 89 ? -58.822 6.388 49.355 1.00 84.06 89 LEU A C 1
ATOM 627 O O . LEU A 1 89 ? -59.261 5.984 50.425 1.00 84.06 89 LEU A O 1
ATOM 631 N N . THR A 1 90 ? -59.156 7.570 48.856 1.00 86.06 90 THR A N 1
ATOM 632 C CA . THR A 1 90 ? -60.102 8.463 49.512 1.00 86.06 90 THR A CA 1
ATOM 633 C C . THR A 1 90 ? -60.603 9.490 48.507 1.00 86.06 90 THR A C 1
ATOM 635 O O . THR A 1 90 ? -60.004 9.716 47.451 1.00 86.06 90 THR A O 1
ATOM 638 N N . SER A 1 91 ? -61.733 10.098 48.821 1.00 87.44 91 SER A N 1
ATOM 639 C CA . SER A 1 91 ? -62.335 11.138 48.008 1.00 87.44 91 SER A CA 1
ATOM 640 C C . SER A 1 91 ? -63.138 12.064 48.889 1.00 87.44 91 SER A C 1
ATOM 642 O O . SER A 1 91 ? -63.655 11.637 49.918 1.00 87.44 91 SER A O 1
ATOM 644 N N . ASN A 1 92 ? -63.325 13.294 48.443 1.00 86.44 92 ASN A N 1
ATOM 645 C CA . ASN A 1 92 ? -64.194 14.218 49.138 1.00 86.44 92 ASN A CA 1
ATOM 646 C C . ASN A 1 92 ? -64.928 15.128 48.170 1.00 86.44 92 ASN A C 1
ATOM 648 O O . ASN A 1 92 ? -64.343 15.557 47.176 1.00 86.44 92 ASN A O 1
ATOM 652 N N . THR A 1 93 ? -66.183 15.433 48.489 1.00 86.44 93 THR A N 1
ATOM 653 C CA . THR A 1 93 ? -67.065 16.267 47.672 1.00 86.44 93 THR A CA 1
ATOM 654 C C . THR A 1 93 ? -67.626 17.403 48.513 1.00 86.44 93 THR A C 1
ATOM 656 O O . THR A 1 93 ? -68.257 17.170 49.538 1.00 86.44 93 THR A O 1
ATOM 659 N N . SER A 1 94 ? -67.417 18.638 48.062 1.00 84.19 94 SER A N 1
ATOM 660 C CA . SER A 1 94 ? -68.037 19.839 48.620 1.00 84.19 94 SER A CA 1
ATOM 661 C C . SER A 1 94 ? -68.838 20.532 47.530 1.00 84.19 94 SER A C 1
ATOM 663 O O . SER A 1 94 ? -68.269 21.199 46.664 1.00 84.19 94 SER A O 1
ATOM 665 N N . GLN A 1 95 ? -70.160 20.364 47.578 1.00 84.56 95 GLN A N 1
ATOM 666 C CA . GLN A 1 95 ? -71.130 20.902 46.622 1.00 84.56 95 GLN A CA 1
ATOM 667 C C . GLN A 1 95 ? -70.730 20.670 45.152 1.00 84.56 95 GLN A C 1
ATOM 669 O O . GLN A 1 95 ? -71.046 19.632 44.580 1.00 84.56 95 GLN A O 1
ATOM 674 N N . LEU A 1 96 ? -70.040 21.640 44.548 1.00 84.06 96 LEU A N 1
ATOM 675 C CA . LEU A 1 96 ? -69.634 21.680 43.144 1.00 84.06 96 LEU A CA 1
ATOM 676 C C . LEU A 1 96 ? -68.225 21.129 42.875 1.00 84.06 96 LEU A C 1
ATOM 678 O O . LEU A 1 96 ? -67.804 21.112 41.721 1.00 84.06 96 LEU A O 1
ATOM 682 N N . SER A 1 97 ? -67.471 20.734 43.903 1.00 82.62 97 SER A N 1
ATOM 683 C CA . SER A 1 97 ? -66.072 20.297 43.794 1.00 82.62 97 SER A CA 1
ATOM 684 C C . SER A 1 97 ? -65.888 18.896 44.346 1.00 82.62 97 SER A C 1
ATOM 686 O O . SER A 1 97 ? -66.357 18.612 45.447 1.00 82.62 97 SER A O 1
ATOM 688 N N . THR A 1 98 ? -65.112 18.071 43.647 1.00 87.38 98 THR A N 1
ATOM 689 C CA . THR A 1 98 ? -64.674 16.766 44.151 1.00 87.38 98 THR A CA 1
ATOM 690 C C . THR A 1 98 ? -63.181 16.566 43.935 1.00 87.38 98 THR A C 1
ATOM 692 O O . THR A 1 98 ? -62.672 16.818 42.843 1.00 87.38 98 THR A O 1
ATOM 695 N N . THR A 1 99 ? -62.491 16.050 44.953 1.00 87.94 99 THR A N 1
ATOM 696 C CA . THR A 1 99 ? -61.135 15.495 44.834 1.00 87.94 99 THR A CA 1
ATOM 697 C C . THR A 1 99 ? -61.199 13.996 45.080 1.00 87.94 99 THR A C 1
ATOM 699 O O . THR A 1 99 ? -61.761 13.561 46.082 1.00 87.94 99 THR A O 1
ATOM 702 N N . TRP A 1 100 ? -60.608 13.212 44.191 1.00 90.44 100 TRP A N 1
ATOM 703 C CA . TRP A 1 100 ? -60.488 11.763 44.288 1.00 90.44 100 TRP A CA 1
ATOM 704 C C . TRP A 1 100 ? -59.017 11.368 44.196 1.00 90.44 100 TRP A C 1
ATOM 706 O O . TRP A 1 100 ? -58.263 11.936 43.403 1.00 90.44 100 TRP A O 1
ATOM 716 N N . VAL A 1 101 ? -58.604 10.400 45.007 1.00 89.50 101 VAL A N 1
ATOM 717 C CA . VAL A 1 101 ? -57.245 9.856 45.004 1.00 89.50 101 VAL A CA 1
ATOM 718 C C . VAL A 1 101 ? -57.326 8.340 44.987 1.00 89.50 101 VAL A C 1
ATOM 720 O O . VAL A 1 101 ? -58.066 7.745 45.772 1.00 89.50 101 VAL A O 1
ATOM 723 N N . GLY A 1 102 ? -56.534 7.713 44.126 1.00 90.00 102 GLY A N 1
ATOM 724 C CA . GLY A 1 102 ? -56.408 6.263 44.063 1.00 90.00 102 GLY A CA 1
ATOM 725 C C . GLY A 1 102 ? -54.995 5.816 43.741 1.00 90.00 102 GLY A C 1
ATOM 726 O O . GLY A 1 102 ? -54.119 6.628 43.431 1.00 90.00 102 GLY A O 1
ATOM 727 N N . TYR A 1 103 ? -54.778 4.509 43.838 1.00 90.19 103 TYR A N 1
ATOM 728 C CA . TYR A 1 103 ? -53.458 3.908 43.722 1.00 90.19 103 TYR A CA 1
ATOM 729 C C . TYR A 1 103 ? -53.441 2.641 42.861 1.00 90.19 103 TYR A C 1
ATOM 731 O O . TYR A 1 103 ? -54.459 1.960 42.703 1.00 90.19 103 TYR A O 1
ATOM 739 N N . LEU A 1 104 ? -52.250 2.308 42.355 1.00 91.62 104 LEU A N 1
ATOM 740 C CA . LEU A 1 104 ? -51.936 1.038 41.699 1.00 91.62 104 LEU A CA 1
ATOM 741 C C . LEU A 1 104 ? -50.672 0.425 42.318 1.00 91.62 104 LEU A C 1
ATOM 743 O O . LEU A 1 104 ? -49.629 1.081 42.380 1.00 91.62 104 LEU A O 1
ATOM 747 N N . LYS A 1 105 ? -50.788 -0.824 42.786 1.00 90.81 105 LYS A N 1
ATOM 748 C CA . LYS A 1 105 ? -49.708 -1.603 43.420 1.00 90.81 105 LYS A CA 1
ATOM 749 C C . LYS A 1 105 ? -48.665 -2.071 42.403 1.00 90.81 105 LYS A C 1
ATOM 751 O O . LYS A 1 105 ? -48.956 -2.143 41.213 1.00 90.81 105 LYS A O 1
ATOM 756 N N . GLU A 1 106 ? -47.484 -2.461 42.884 1.00 87.94 106 GLU A N 1
ATOM 757 C CA . GLU A 1 106 ? -46.336 -2.875 42.059 1.00 87.94 106 GLU A CA 1
ATOM 758 C C . GLU A 1 106 ? -46.715 -3.982 41.072 1.00 87.94 106 GLU A C 1
ATOM 760 O O . GLU A 1 106 ? -46.379 -3.886 39.899 1.00 87.94 106 GLU A O 1
ATOM 765 N N . ALA A 1 107 ? -47.452 -5.003 41.521 1.00 86.81 107 ALA A N 1
ATOM 766 C CA . ALA A 1 107 ? -47.824 -6.135 40.674 1.00 86.81 107 ALA A CA 1
ATOM 767 C C . ALA A 1 107 ? -48.664 -5.707 39.456 1.00 86.81 107 ALA A C 1
ATOM 769 O O . ALA A 1 107 ? -48.374 -6.101 38.326 1.00 86.81 107 ALA A O 1
ATOM 770 N N . ASP A 1 108 ? -49.674 -4.860 39.665 1.00 89.81 108 ASP A N 1
ATOM 771 C CA . ASP A 1 108 ? -50.520 -4.373 38.574 1.00 89.81 108 ASP A CA 1
ATOM 772 C C . ASP A 1 108 ? -49.850 -3.268 37.758 1.00 89.81 108 ASP A C 1
ATOM 774 O O . ASP A 1 108 ? -50.053 -3.200 36.547 1.00 89.81 108 ASP A O 1
ATOM 778 N N . LEU A 1 109 ? -49.003 -2.447 38.382 1.00 88.38 109 LEU A N 1
ATOM 779 C CA . LEU A 1 109 ? -48.196 -1.444 37.690 1.00 88.38 109 LEU A CA 1
ATOM 780 C C . LEU A 1 109 ? -47.186 -2.103 36.739 1.00 88.38 109 LEU A C 1
ATOM 782 O O . LEU A 1 109 ? -47.048 -1.681 35.590 1.00 88.38 109 LEU A O 1
ATOM 786 N N . ALA A 1 110 ? -46.520 -3.169 37.186 1.00 85.25 110 ALA A N 1
ATOM 787 C CA . ALA A 1 110 ? -45.619 -3.966 36.363 1.00 85.25 110 ALA A CA 1
ATOM 788 C C . ALA A 1 110 ? -46.371 -4.659 35.218 1.00 85.25 110 ALA A C 1
ATOM 790 O O . ALA A 1 110 ? -45.902 -4.638 34.080 1.00 85.25 110 ALA A O 1
ATOM 791 N N . ALA A 1 111 ? -47.558 -5.210 35.494 1.00 87.81 111 ALA A N 1
ATOM 792 C CA . ALA A 1 111 ? -48.395 -5.845 34.479 1.00 87.81 111 ALA A CA 1
ATOM 793 C C . ALA A 1 111 ? -48.945 -4.854 33.435 1.00 87.81 111 ALA A C 1
ATOM 795 O O . ALA A 1 111 ? -49.098 -5.225 32.273 1.00 87.81 111 ALA A O 1
ATOM 796 N N . ALA A 1 112 ? -49.232 -3.605 33.817 1.00 87.94 112 ALA A N 1
ATOM 797 C CA . ALA A 1 112 ? -49.639 -2.552 32.881 1.00 87.94 112 ALA A CA 1
ATOM 798 C C . ALA A 1 112 ? -48.492 -2.127 31.939 1.00 87.94 112 ALA A C 1
ATOM 800 O O . ALA A 1 112 ? -48.723 -1.807 30.768 1.00 87.94 112 ALA A O 1
ATOM 801 N N . GLY A 1 113 ? -47.249 -2.154 32.431 1.00 83.31 113 GLY A N 1
ATOM 802 C CA . GLY A 1 113 ? -46.055 -1.728 31.700 1.00 83.31 113 GLY A CA 1
ATOM 803 C C . GLY A 1 113 ? -45.832 -0.209 31.718 1.00 83.31 113 GLY A C 1
ATOM 804 O O . GLY A 1 113 ? -46.654 0.558 32.205 1.00 83.31 113 GLY A O 1
ATOM 805 N N . THR A 1 114 ? -44.688 0.240 31.192 1.00 87.56 114 THR A N 1
ATOM 806 C CA . THR A 1 114 ? -44.296 1.664 31.170 1.00 87.56 114 THR A CA 1
ATOM 807 C C . THR A 1 114 ? -44.787 2.386 29.911 1.00 87.56 114 THR A C 1
ATOM 809 O O . THR A 1 114 ? -44.981 1.762 28.865 1.00 87.56 114 THR A O 1
ATOM 812 N N . GLY A 1 115 ? -44.987 3.706 29.993 1.00 87.06 115 GLY A N 1
ATOM 813 C CA . GLY A 1 115 ? -45.376 4.540 28.850 1.00 87.06 115 GLY A CA 1
ATOM 814 C C . GLY A 1 115 ? -46.842 4.386 28.435 1.00 87.06 115 GLY A C 1
ATOM 815 O O . GLY A 1 115 ? -47.196 4.711 27.303 1.00 87.06 115 GLY A O 1
ATOM 816 N N . LYS A 1 116 ? -47.699 3.871 29.322 1.00 93.00 116 LYS A N 1
ATOM 817 C CA . LYS A 1 116 ? -49.147 3.771 29.089 1.00 93.00 116 LYS A CA 1
ATOM 818 C C . LYS A 1 116 ? -49.869 5.043 29.524 1.00 93.00 116 LYS A C 1
ATOM 820 O O . LYS A 1 116 ? -49.309 5.881 30.227 1.00 93.00 116 LYS A O 1
ATOM 825 N N . THR A 1 117 ? -51.111 5.196 29.088 1.00 92.38 117 THR A N 1
ATOM 826 C CA . THR A 1 117 ? -52.014 6.267 29.523 1.00 92.38 117 THR A CA 1
ATOM 827 C C . THR A 1 117 ? -52.862 5.792 30.703 1.00 92.38 117 THR A C 1
ATOM 829 O O . THR A 1 117 ? -53.047 4.584 30.897 1.00 92.38 117 THR A O 1
ATOM 832 N N . PHE A 1 118 ? -53.384 6.731 31.493 1.00 92.44 118 PHE A N 1
ATOM 833 C CA . PHE A 1 118 ? -54.488 6.456 32.405 1.00 92.44 118 PHE A CA 1
ATOM 834 C C . PHE A 1 118 ? -55.783 7.098 31.911 1.00 92.44 118 PHE A C 1
ATOM 836 O O . PHE A 1 118 ? -55.775 8.161 31.289 1.00 92.44 118 PHE A O 1
ATOM 843 N N . THR A 1 119 ? -56.902 6.444 32.196 1.00 91.75 119 THR A N 1
ATOM 844 C CA . THR A 1 119 ? -58.248 6.860 31.795 1.00 91.75 119 THR A CA 1
ATOM 845 C C . THR A 1 119 ? -59.097 7.061 33.037 1.00 91.75 119 THR A C 1
ATOM 847 O O . THR A 1 119 ? -59.065 6.229 33.943 1.00 91.75 119 THR A O 1
ATOM 850 N N . VAL A 1 120 ? -59.854 8.156 33.073 1.00 90.81 120 VAL A N 1
ATOM 851 C CA . VAL A 1 120 ? -60.783 8.507 34.151 1.00 90.81 120 VAL A CA 1
ATOM 852 C C . VAL A 1 120 ? -62.191 8.567 33.576 1.00 90.81 120 VAL A C 1
ATOM 854 O O . VAL A 1 120 ? -62.436 9.335 32.646 1.00 90.81 120 VAL A O 1
ATOM 857 N N . THR A 1 121 ? -63.108 7.798 34.158 1.00 88.56 121 THR A N 1
ATOM 858 C CA . THR A 1 121 ? -64.539 7.815 33.846 1.00 88.56 121 THR A CA 1
ATOM 859 C C . THR A 1 121 ? -65.346 8.243 35.067 1.00 88.56 121 THR A C 1
ATOM 861 O O . THR A 1 121 ? -65.243 7.623 36.121 1.00 88.56 121 THR A O 1
ATOM 864 N N . ASN A 1 122 ? -66.178 9.268 34.924 1.00 86.19 122 ASN A N 1
ATOM 865 C CA . ASN A 1 122 ? -67.123 9.752 35.920 1.00 86.19 122 ASN A CA 1
ATOM 866 C C . ASN A 1 122 ? -68.542 9.272 35.572 1.00 86.19 122 ASN A C 1
ATOM 868 O O . ASN A 1 122 ? -69.087 9.654 34.536 1.00 86.19 122 ASN A O 1
ATOM 872 N N . SER A 1 123 ? -69.112 8.393 36.400 1.00 75.81 123 SER A N 1
ATOM 873 C CA . SER A 1 123 ? -70.183 7.476 35.957 1.00 75.81 123 SER A CA 1
ATOM 874 C C . SER A 1 123 ? -71.595 7.811 36.457 1.00 75.81 123 SER A C 1
ATOM 876 O O . SER A 1 123 ? -72.550 7.193 35.997 1.00 75.81 123 SER A O 1
ATOM 878 N N . ASN A 1 124 ? -71.765 8.749 37.394 1.00 72.19 124 ASN A N 1
ATOM 879 C CA . ASN A 1 124 ? -73.058 9.009 38.055 1.00 72.19 124 ASN A CA 1
ATOM 880 C C . ASN A 1 124 ? -73.388 10.504 38.238 1.00 72.19 124 ASN A C 1
ATOM 882 O O . ASN A 1 124 ? -74.193 10.853 39.101 1.00 72.19 124 ASN A O 1
ATOM 886 N N . THR A 1 125 ? -72.773 11.388 37.451 1.00 66.62 125 THR A N 1
ATOM 887 C CA . THR A 1 125 ? -72.954 12.843 37.585 1.00 66.62 125 THR A CA 1
ATOM 888 C C . THR A 1 125 ? -73.473 13.484 36.311 1.00 66.62 125 THR A C 1
ATOM 890 O O . THR A 1 125 ? -73.035 13.135 35.215 1.00 66.62 125 THR A O 1
ATOM 893 N N . THR A 1 126 ? -74.305 14.511 36.459 1.00 65.25 126 THR A N 1
ATOM 894 C CA . THR A 1 126 ? -74.636 15.454 35.387 1.00 65.25 126 THR A CA 1
ATOM 895 C C . THR A 1 126 ? -73.812 16.733 35.543 1.00 65.25 126 THR A C 1
ATOM 897 O O . THR A 1 126 ? -73.499 17.153 36.658 1.00 65.25 126 THR A O 1
ATOM 900 N N . ASN A 1 127 ? -73.504 17.386 34.419 1.00 77.06 127 ASN A N 1
ATOM 901 C CA . ASN A 1 127 ? -72.937 18.736 34.368 1.00 77.06 127 ASN A CA 1
ATOM 902 C C . ASN A 1 127 ? -71.471 18.909 34.823 1.00 77.06 127 ASN A C 1
ATOM 904 O O . ASN A 1 127 ? -71.133 19.867 35.528 1.00 77.06 127 ASN A O 1
ATOM 908 N N . LEU A 1 128 ? -70.587 18.001 34.394 1.00 82.94 128 LEU A N 1
ATOM 909 C CA . LEU A 1 128 ? -69.137 18.172 34.530 1.00 82.94 128 LEU A CA 1
ATOM 910 C C . LEU A 1 128 ? -68.673 19.420 33.759 1.00 82.94 128 LEU A C 1
ATOM 912 O O . LEU A 1 128 ? -68.896 19.537 32.556 1.00 82.94 128 LEU A O 1
ATOM 916 N N . VAL A 1 129 ? -68.022 20.344 34.463 1.00 80.69 129 VAL A N 1
ATOM 917 C CA . VAL A 1 129 ? -67.471 21.592 33.911 1.00 80.69 129 VAL A CA 1
ATOM 918 C C . VAL A 1 129 ? -66.000 21.420 33.570 1.00 80.69 129 VAL A C 1
ATOM 920 O O . VAL A 1 129 ? -65.553 21.852 32.510 1.00 80.69 129 VAL A O 1
ATOM 923 N N . ALA A 1 130 ? -65.239 20.819 34.484 1.00 81.81 130 ALA A N 1
ATOM 924 C CA . ALA A 1 130 ? -63.817 20.605 34.293 1.00 81.81 130 ALA A CA 1
ATOM 925 C C . ALA A 1 130 ? -63.301 19.413 35.099 1.00 81.81 130 ALA A C 1
ATOM 927 O O . ALA A 1 130 ? -63.755 19.187 36.220 1.00 81.81 130 ALA A O 1
ATOM 928 N N . MET A 1 131 ? -62.325 18.688 34.548 1.00 83.81 131 MET A N 1
ATOM 929 C CA . MET A 1 131 ? -61.634 17.595 35.235 1.00 83.81 131 MET A CA 1
ATOM 930 C C . MET A 1 131 ? -60.128 17.650 34.977 1.00 83.81 131 MET A C 1
ATOM 932 O O . MET A 1 131 ? -59.693 17.737 33.826 1.00 83.81 131 MET A O 1
ATOM 936 N N . TYR A 1 132 ? -59.353 17.575 36.059 1.00 82.56 132 TYR A N 1
ATOM 937 C CA . TYR A 1 132 ? -57.894 17.548 36.051 1.00 82.56 132 TYR A CA 1
ATOM 938 C C . TYR A 1 132 ? -57.390 16.288 36.725 1.00 82.56 132 TYR A C 1
ATOM 940 O O . TYR A 1 132 ? -57.958 15.862 37.727 1.00 82.56 132 TYR A O 1
ATOM 948 N N . GLY A 1 133 ? -56.297 15.727 36.218 1.00 84.56 133 GLY A N 1
ATOM 949 C CA . GLY A 1 133 ? -55.664 14.587 36.855 1.00 84.56 133 GLY A CA 1
ATOM 950 C C . GLY A 1 133 ? -54.181 14.456 36.559 1.00 84.56 133 GLY A C 1
ATOM 951 O O . GLY A 1 133 ? -53.704 14.828 35.482 1.00 84.56 133 GLY A O 1
ATOM 952 N N . SER A 1 134 ? -53.473 13.932 37.555 1.00 83.38 134 SER A N 1
ATOM 953 C CA . SER A 1 134 ? -52.015 13.826 37.586 1.00 83.38 134 SER A CA 1
ATOM 954 C C . SER A 1 134 ? -51.586 12.568 38.328 1.00 83.38 134 SER A C 1
ATOM 956 O O . SER A 1 134 ? -52.229 12.172 39.306 1.00 83.38 134 SER A O 1
ATOM 958 N N . ALA A 1 135 ? -50.472 11.986 37.887 1.00 87.31 135 ALA A N 1
ATOM 959 C CA . ALA A 1 135 ? -49.874 10.798 38.478 1.00 87.31 135 ALA A CA 1
ATOM 960 C C . ALA A 1 135 ? -48.493 11.095 39.086 1.00 87.31 135 ALA A C 1
ATOM 962 O O . ALA A 1 135 ? -47.747 11.922 38.559 1.00 87.31 135 ALA A O 1
ATOM 963 N N . ALA A 1 136 ? -48.145 10.383 40.155 1.00 84.94 136 ALA A N 1
ATOM 964 C CA . ALA A 1 136 ? -46.786 10.271 40.687 1.00 84.94 136 ALA A CA 1
ATOM 965 C C . ALA A 1 136 ? -46.485 8.820 41.056 1.00 84.94 136 ALA A C 1
ATOM 967 O O . ALA A 1 136 ? -47.402 8.023 41.277 1.00 84.94 136 ALA A O 1
ATOM 968 N N . ILE A 1 137 ? -45.199 8.473 41.117 1.00 86.88 137 ILE A N 1
ATOM 969 C CA . ILE A 1 137 ? -44.753 7.108 41.408 1.00 86.88 137 ILE A CA 1
ATOM 970 C C . ILE A 1 137 ? -43.710 7.141 42.512 1.00 86.88 137 ILE A C 1
ATOM 972 O O . ILE A 1 137 ? -42.698 7.842 42.417 1.00 86.88 137 ILE A O 1
ATOM 976 N N . TYR A 1 138 ? -43.969 6.343 43.537 1.00 82.75 138 TYR A N 1
ATOM 977 C CA . TYR A 1 138 ? -43.118 6.163 44.704 1.00 82.75 138 TYR A CA 1
ATOM 978 C C . TYR A 1 138 ? -42.531 4.755 44.678 1.00 82.75 138 TYR A C 1
ATOM 980 O O . TYR A 1 138 ? -43.162 3.859 44.133 1.00 82.75 138 TYR A O 1
ATOM 988 N N . GLN A 1 139 ? -41.355 4.551 45.261 1.00 81.62 139 GLN A N 1
ATOM 989 C CA . GLN A 1 139 ? -40.740 3.241 45.517 1.00 81.62 139 GLN A CA 1
ATOM 990 C C . GLN A 1 139 ? -40.594 3.015 47.020 1.00 81.62 139 GLN A C 1
ATOM 992 O O . GLN A 1 139 ? -40.637 3.978 47.779 1.00 81.62 139 GLN A O 1
ATOM 997 N N . GLY A 1 140 ? -40.394 1.767 47.443 1.00 75.88 140 GLY A N 1
ATOM 998 C CA . GLY A 1 140 ? -40.166 1.425 48.850 1.00 75.88 140 GLY A CA 1
ATOM 999 C C . GLY A 1 140 ? -41.413 1.516 49.736 1.00 75.88 140 GLY A C 1
ATOM 1000 O O . GLY A 1 140 ? -41.279 1.592 50.955 1.00 75.88 140 GLY A O 1
ATOM 1001 N N . VAL A 1 141 ? -42.612 1.517 49.144 1.00 77.19 141 VAL A N 1
ATOM 1002 C CA . VAL A 1 141 ? -43.885 1.620 49.875 1.00 77.19 141 VAL A CA 1
ATOM 1003 C C . VAL A 1 141 ? -44.335 0.230 50.332 1.00 77.19 141 VAL A C 1
ATOM 1005 O O . VAL A 1 141 ? -44.216 -0.733 49.572 1.00 77.19 141 VAL A O 1
ATOM 1008 N N . GLU A 1 142 ? -44.850 0.114 51.556 1.00 76.19 142 GLU A N 1
ATOM 1009 C CA . GLU A 1 142 ? -45.505 -1.108 52.034 1.00 76.19 142 GLU A CA 1
ATOM 1010 C C . GLU A 1 142 ? -46.721 -1.428 51.155 1.00 76.19 142 GLU A C 1
ATOM 1012 O O . GLU A 1 142 ? -47.378 -0.513 50.671 1.00 76.19 142 GLU A O 1
ATOM 1017 N N . GLN A 1 143 ? -47.027 -2.699 50.879 1.00 76.50 143 GLN A N 1
ATOM 1018 C CA . GLN A 1 143 ? -48.161 -3.058 50.003 1.00 76.50 143 GLN A CA 1
ATOM 1019 C C . GLN A 1 143 ? -49.012 -4.224 50.524 1.00 76.50 143 GLN A C 1
ATOM 1021 O O . GLN A 1 143 ? -50.032 -4.554 49.903 1.00 76.50 143 GLN A O 1
ATOM 1026 N N . THR A 1 144 ? -48.631 -4.831 51.653 1.00 68.56 144 THR A N 1
ATOM 1027 C CA . THR A 1 144 ? -49.246 -6.055 52.196 1.00 68.56 144 THR A CA 1
ATOM 1028 C C . THR A 1 144 ? -50.298 -5.799 53.282 1.00 68.56 144 THR A C 1
ATOM 1030 O O . THR A 1 144 ? -51.265 -6.550 53.365 1.00 68.56 144 THR A O 1
ATOM 1033 N N . SER A 1 145 ? -50.183 -4.711 54.051 1.00 55.25 145 SER A N 1
ATOM 1034 C CA . SER A 1 145 ? -51.170 -4.264 55.050 1.00 55.25 145 SER A CA 1
ATOM 1035 C C . SER A 1 145 ? -51.508 -2.790 54.808 1.00 55.25 145 SER A C 1
ATOM 1037 O O . SER A 1 145 ? -50.605 -2.035 54.472 1.00 55.25 145 SER A O 1
ATOM 1039 N N . SER A 1 146 ? -52.799 -2.418 54.873 1.00 57.91 146 SER A N 1
ATOM 1040 C CA . SER A 1 146 ? -53.386 -1.090 54.565 1.00 57.91 146 SER A CA 1
ATOM 1041 C C . SER A 1 146 ? -52.360 0.044 54.379 1.00 57.91 146 SER A C 1
ATOM 1043 O O . SER A 1 146 ? -52.028 0.729 55.345 1.00 57.91 146 SER A O 1
ATOM 1045 N N . PRO A 1 147 ? -51.827 0.238 53.157 1.00 54.81 147 PRO A N 1
ATOM 1046 C CA . PRO A 1 147 ? -50.501 0.840 52.991 1.00 54.81 147 PRO A CA 1
ATOM 1047 C C . PRO A 1 147 ? -50.438 2.370 53.097 1.00 54.81 147 PRO A C 1
ATOM 1049 O O . PRO A 1 147 ? -49.430 3.001 52.769 1.00 54.81 147 PRO A O 1
ATOM 1052 N N . PHE A 1 148 ? -51.533 2.972 53.549 1.00 64.69 148 PHE A N 1
ATOM 1053 C CA . PHE A 1 148 ? -51.750 4.406 53.605 1.00 64.69 148 PHE A CA 1
ATOM 1054 C C . PHE A 1 148 ? -52.981 4.720 54.459 1.00 64.69 148 PHE A C 1
ATOM 1056 O O . PHE A 1 148 ? -53.925 3.930 54.532 1.00 64.69 148 PHE A O 1
ATOM 1063 N N . SER A 1 149 ? -52.994 5.900 55.076 1.00 61.72 149 SER A N 1
ATOM 1064 C CA . SER A 1 149 ? -54.191 6.494 55.676 1.00 61.72 149 SER A CA 1
ATOM 1065 C C . SER A 1 149 ? -54.613 7.701 54.839 1.00 61.72 149 SER A C 1
ATOM 1067 O O . SER A 1 149 ? -53.774 8.490 54.399 1.00 61.72 149 SER A O 1
ATOM 1069 N N . GLY A 1 150 ? -55.912 7.796 54.556 1.00 62.62 150 GLY A N 1
ATOM 1070 C CA . GLY A 1 150 ? -56.512 8.890 53.804 1.00 62.62 150 GLY A CA 1
ATOM 1071 C C . GLY A 1 150 ? -57.499 9.641 54.684 1.00 62.62 150 GLY A C 1
ATOM 1072 O O . GLY A 1 150 ? -58.364 9.025 55.301 1.00 62.62 150 GLY A O 1
ATOM 1073 N N . THR A 1 151 ? -57.391 10.962 54.734 1.00 71.69 151 THR A N 1
ATOM 1074 C CA . THR A 1 151 ? -58.349 11.822 55.439 1.00 71.69 151 THR A CA 1
ATOM 1075 C C . THR A 1 151 ? -58.740 12.988 54.546 1.00 71.69 151 THR A C 1
ATOM 1077 O O . THR A 1 151 ? -58.027 13.327 53.596 1.00 71.69 151 THR A O 1
ATOM 1080 N N . SER A 1 152 ? -59.888 13.597 54.809 1.00 76.81 152 SER A N 1
ATOM 1081 C CA . SER A 1 152 ? -60.398 14.663 53.962 1.00 76.81 152 SER A CA 1
ATOM 1082 C C . SER A 1 152 ? -61.186 15.708 54.729 1.00 76.81 152 SER A C 1
ATOM 1084 O O . SER A 1 152 ? -61.810 15.404 55.742 1.00 76.81 152 SER A O 1
ATOM 1086 N N . ALA A 1 153 ? -61.194 16.930 54.201 1.00 73.50 153 ALA A N 1
ATOM 1087 C CA . ALA A 1 153 ? -61.983 18.044 54.711 1.00 73.50 153 ALA A CA 1
ATOM 1088 C C . ALA A 1 153 ? -62.635 18.825 53.567 1.00 73.50 153 ALA A C 1
ATOM 1090 O O . ALA A 1 153 ? -62.083 18.941 52.465 1.00 73.50 153 ALA A O 1
ATOM 1091 N N . THR A 1 154 ? -63.837 19.332 53.825 1.00 70.12 154 THR A N 1
ATOM 1092 C CA . THR A 1 154 ? -64.614 20.181 52.913 1.00 70.12 154 THR A CA 1
ATOM 1093 C C . THR A 1 154 ? -64.614 21.618 53.409 1.00 70.12 154 THR A C 1
ATOM 1095 O O . THR A 1 154 ? -64.681 21.848 54.614 1.00 70.12 154 THR A O 1
ATOM 1098 N N . SER A 1 155 ? -64.647 22.581 52.494 1.00 63.69 155 SER A N 1
ATOM 1099 C CA . SER A 1 155 ? -65.040 23.955 52.808 1.00 63.69 155 SER A CA 1
ATOM 1100 C C . SER A 1 155 ? -66.297 24.349 52.046 1.00 63.69 155 SER A C 1
ATOM 1102 O O . SER A 1 155 ? -66.488 23.961 50.889 1.00 63.69 155 SER A O 1
ATOM 1104 N N . THR A 1 156 ? -67.155 25.135 52.690 1.00 59.97 156 THR A N 1
ATOM 1105 C CA . THR A 1 156 ? -68.264 25.839 52.040 1.00 59.97 156 THR A CA 1
ATOM 1106 C C . THR A 1 156 ? -67.776 27.169 51.462 1.00 59.97 156 THR A C 1
ATOM 1108 O O . THR A 1 156 ? -66.713 27.667 51.844 1.00 59.97 156 THR A O 1
ATOM 1111 N N . ALA A 1 157 ? -68.561 27.772 50.561 1.00 59.03 157 ALA A N 1
ATOM 1112 C CA . ALA A 1 157 ? -68.361 29.170 50.178 1.00 59.03 157 ALA A CA 1
ATOM 1113 C C . ALA A 1 157 ? -68.248 30.040 51.451 1.00 59.03 157 ALA A C 1
ATOM 1115 O O . ALA A 1 157 ? -68.943 29.764 52.431 1.00 59.03 157 ALA A O 1
ATOM 1116 N N . SER A 1 158 ? -67.345 31.028 51.446 1.00 60.84 158 SER A N 1
ATOM 1117 C CA . SER A 1 158 ? -66.951 31.900 52.575 1.00 60.84 158 SER A CA 1
ATOM 1118 C C . SER A 1 158 ? -65.814 31.422 53.492 1.00 60.84 158 SER A C 1
ATOM 1120 O O . SER A 1 158 ? -65.312 32.233 54.269 1.00 60.84 158 SER A O 1
ATOM 1122 N N . ALA A 1 159 ? -65.332 30.179 53.396 1.00 66.69 159 ALA A N 1
ATOM 1123 C CA . ALA A 1 159 ? -64.177 29.738 54.190 1.00 66.69 159 ALA A CA 1
ATOM 1124 C C . ALA A 1 159 ? -62.841 30.273 53.632 1.00 66.69 159 ALA A C 1
ATOM 1126 O O . ALA A 1 159 ? -62.590 30.202 52.431 1.00 66.69 159 ALA A O 1
ATOM 1127 N N . THR A 1 160 ? -61.957 30.765 54.505 1.00 73.00 160 THR A N 1
ATOM 1128 C CA . THR A 1 160 ? -60.611 31.270 54.151 1.00 73.00 160 THR A CA 1
ATOM 1129 C C . THR A 1 160 ? -59.493 30.251 54.394 1.00 73.00 160 THR A C 1
ATOM 1131 O O . THR A 1 160 ? -58.369 30.428 53.918 1.00 73.00 160 THR A O 1
ATOM 1134 N N . THR A 1 161 ? -59.786 29.159 55.101 1.00 76.75 161 THR A N 1
ATOM 1135 C CA . THR A 1 161 ? -58.851 28.068 55.394 1.00 76.75 161 THR A CA 1
ATOM 1136 C C . THR A 1 161 ? -59.532 26.704 55.294 1.00 76.75 161 THR A C 1
ATOM 1138 O O . THR A 1 161 ? -60.753 26.581 55.395 1.00 76.75 161 THR A O 1
ATOM 1141 N N . MET A 1 162 ? -58.727 25.668 55.072 1.00 78.06 162 MET A N 1
ATOM 1142 C CA . MET A 1 162 ? -59.133 24.264 55.109 1.00 78.06 162 MET A CA 1
ATOM 1143 C C . MET A 1 162 ? -58.113 23.473 55.913 1.00 78.06 162 MET A C 1
ATOM 1145 O O . MET A 1 162 ? -56.923 23.557 55.616 1.00 78.06 162 MET A O 1
ATOM 1149 N N . THR A 1 163 ? -58.577 22.682 56.875 1.00 81.81 163 THR A N 1
ATOM 1150 C CA . THR A 1 163 ? -57.732 21.817 57.705 1.00 81.81 163 THR A CA 1
ATOM 1151 C C . THR A 1 163 ? -58.270 20.399 57.630 1.00 81.81 163 THR A C 1
ATOM 1153 O O . THR A 1 163 ? -59.447 20.172 57.909 1.00 81.81 163 THR A O 1
ATOM 1156 N N . VAL A 1 164 ? -57.428 19.445 57.243 1.00 78.81 164 VAL A N 1
ATOM 1157 C CA . VAL A 1 164 ? -57.783 18.022 57.332 1.00 78.81 164 VAL A CA 1
ATOM 1158 C C . VAL A 1 164 ? -57.599 17.508 58.763 1.00 78.81 164 VAL A C 1
ATOM 1160 O O . VAL A 1 164 ? -56.707 17.991 59.466 1.00 78.81 164 VAL A O 1
ATOM 1163 N N . PRO A 1 165 ? -58.406 16.523 59.206 1.00 80.69 165 PRO A N 1
ATOM 1164 C CA . PRO A 1 165 ? -58.185 15.846 60.479 1.00 80.69 165 PRO A CA 1
ATOM 1165 C C . PRO A 1 165 ? -56.749 15.334 60.618 1.00 80.69 165 PRO A C 1
ATOM 1167 O O . PRO A 1 165 ? -56.126 14.949 59.627 1.00 80.69 165 PRO A O 1
ATOM 1170 N N . ALA A 1 166 ? -56.240 15.303 61.850 1.00 73.69 166 ALA A N 1
ATOM 1171 C CA . ALA A 1 166 ? -54.898 14.807 62.118 1.00 73.69 166 ALA A CA 1
ATOM 1172 C C . ALA A 1 166 ? -54.740 13.355 61.641 1.00 73.69 166 ALA A C 1
ATOM 1174 O O . ALA A 1 166 ? -55.596 12.509 61.904 1.00 73.69 166 ALA A O 1
ATOM 1175 N N . TYR A 1 167 ? -53.633 13.069 60.961 1.00 68.94 167 TYR A N 1
ATOM 1176 C CA . TYR A 1 167 ? -53.292 11.734 60.475 1.00 68.94 167 TYR A CA 1
ATOM 1177 C C . TYR A 1 167 ? -51.826 11.417 60.794 1.00 68.94 167 TYR A C 1
ATOM 1179 O O . TYR A 1 167 ? -50.996 12.320 60.915 1.00 68.94 167 TYR A O 1
ATOM 1187 N N . ILE A 1 168 ? -51.527 10.134 61.018 1.00 66.50 168 ILE A N 1
ATOM 1188 C CA . ILE A 1 168 ? -50.213 9.651 61.466 1.00 66.50 168 ILE A CA 1
ATOM 1189 C C . ILE A 1 168 ? -49.579 8.820 60.348 1.00 66.50 168 ILE A C 1
ATOM 1191 O O . ILE A 1 168 ? -50.218 7.913 59.811 1.00 66.50 168 ILE A O 1
ATOM 1195 N N . ALA A 1 169 ? -48.307 9.093 60.052 1.00 62.38 169 ALA A N 1
ATOM 1196 C CA . ALA A 1 169 ? -47.438 8.242 59.252 1.00 62.38 169 ALA A CA 1
ATOM 1197 C C . ALA A 1 169 ? -46.354 7.648 60.158 1.00 62.38 169 ALA A C 1
ATOM 1199 O O . ALA A 1 169 ? -45.678 8.357 60.911 1.00 62.38 169 ALA A O 1
ATOM 1200 N N . THR A 1 170 ? -46.177 6.335 60.089 1.00 61.12 170 THR A N 1
ATOM 1201 C CA . THR A 1 170 ? -45.139 5.614 60.825 1.00 61.12 170 THR A CA 1
ATOM 1202 C C . THR A 1 170 ? -44.018 5.256 59.842 1.00 61.12 170 THR A C 1
ATOM 1204 O O . THR A 1 170 ? -44.192 4.401 58.982 1.00 61.12 170 THR A O 1
ATOM 1207 N N . GLY A 1 171 ? -42.868 5.947 59.890 1.00 59.25 171 GLY A N 1
ATOM 1208 C CA . GLY A 1 171 ? -41.776 5.687 58.942 1.00 59.25 171 GLY A CA 1
ATOM 1209 C C . GLY A 1 171 ? -40.460 6.442 59.193 1.00 59.25 171 GLY A C 1
ATOM 1210 O O . GLY A 1 171 ? -40.490 7.471 59.867 1.00 59.25 171 GLY A O 1
ATOM 1211 N N . PRO A 1 172 ? -39.306 5.964 58.672 1.00 54.06 172 PRO A N 1
ATOM 1212 C CA . PRO A 1 172 ? -38.002 6.598 58.874 1.00 54.06 172 PRO A CA 1
ATOM 1213 C C . PRO A 1 172 ? -37.925 8.012 58.294 1.00 54.06 172 PRO A C 1
ATOM 1215 O O . PRO A 1 172 ? -38.589 8.338 57.306 1.00 54.06 172 PRO A O 1
ATOM 1218 N N . THR A 1 173 ? -37.063 8.831 58.889 1.00 57.06 173 THR A N 1
ATOM 1219 C CA . THR A 1 173 ? -36.833 10.227 58.507 1.00 57.06 173 THR A CA 1
ATOM 1220 C C . THR A 1 173 ? -36.186 10.358 57.117 1.00 57.06 173 THR A C 1
ATOM 1222 O O . THR A 1 173 ? -35.325 9.562 56.752 1.00 57.06 173 THR A O 1
ATOM 1225 N N . GLY A 1 174 ? -36.594 11.364 56.327 1.00 56.69 174 GLY A N 1
ATOM 1226 C CA . GLY A 1 174 ? -36.007 11.697 55.011 1.00 56.69 174 GLY A CA 1
ATOM 1227 C C . GLY A 1 174 ? -36.757 11.179 53.771 1.00 56.69 174 GLY A C 1
ATOM 1228 O O . GLY A 1 174 ? -36.363 11.475 52.645 1.00 56.69 174 GLY A O 1
ATOM 1229 N N . ASN A 1 175 ? -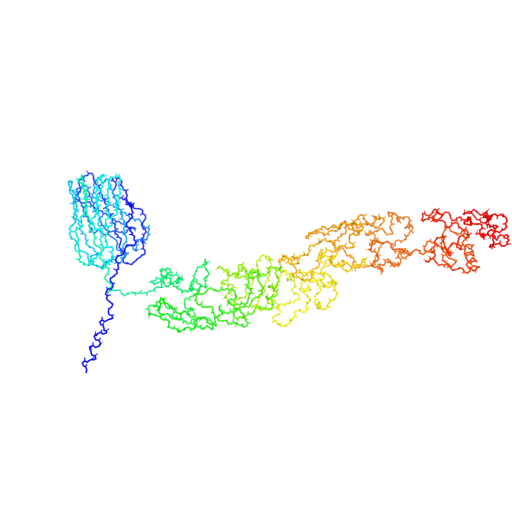37.860 10.453 53.954 1.00 59.25 175 ASN A N 1
ATOM 1230 C CA . ASN A 1 175 ? -38.689 9.897 52.875 1.00 59.25 175 ASN A CA 1
ATOM 1231 C C . ASN A 1 175 ? -39.864 10.815 52.518 1.00 59.25 175 ASN A C 1
ATOM 1233 O O . ASN A 1 175 ? -40.456 11.380 53.431 1.00 59.25 175 ASN A O 1
ATOM 1237 N N . THR A 1 176 ? -40.290 10.931 51.253 1.00 58.50 176 THR A N 1
ATOM 1238 C CA . THR A 1 176 ? -41.539 11.661 50.920 1.00 58.50 176 THR A CA 1
ATOM 1239 C C . THR A 1 176 ? -42.741 10.838 51.373 1.00 58.50 176 THR A C 1
ATOM 1241 O O . THR A 1 176 ? -43.135 9.906 50.682 1.00 58.50 176 THR A O 1
ATOM 1244 N N . GLY A 1 177 ? -43.310 11.157 52.536 1.00 62.16 177 GLY A N 1
ATOM 1245 C CA . GLY A 1 177 ? -44.379 10.349 53.137 1.00 62.16 177 GLY A CA 1
ATOM 1246 C C . GLY A 1 177 ? -45.721 11.044 53.275 1.00 62.16 177 GLY A C 1
ATOM 1247 O O . GLY A 1 177 ? -46.693 10.374 53.603 1.00 62.16 177 GLY A O 1
ATOM 1248 N N . TRP A 1 178 ? -45.800 12.343 52.990 1.00 68.94 178 TRP A N 1
ATOM 1249 C CA . TRP A 1 178 ? -47.034 13.114 53.103 1.00 68.94 178 TRP A CA 1
ATOM 1250 C C . TRP A 1 178 ? -47.361 13.770 51.769 1.00 68.94 178 TRP A C 1
ATOM 1252 O O . TRP A 1 178 ? -46.502 14.421 51.167 1.00 68.94 178 TRP A O 1
ATOM 1262 N N . SER A 1 179 ? -48.592 13.604 51.291 1.00 69.88 179 SER A N 1
ATOM 1263 C CA . SER A 1 179 ? -49.113 14.350 50.143 1.00 69.88 179 SER A CA 1
ATOM 1264 C C . SER A 1 179 ? -50.509 14.879 50.446 1.00 69.88 179 SER A C 1
ATOM 1266 O O . SER A 1 179 ? -51.371 14.149 50.928 1.00 69.88 179 SER A O 1
ATOM 1268 N N . ILE A 1 180 ? -50.722 16.159 50.164 1.00 71.75 180 ILE A N 1
ATOM 1269 C CA . ILE A 1 180 ? -51.989 16.865 50.325 1.00 71.75 180 ILE A CA 1
ATOM 1270 C C . ILE A 1 180 ? -52.428 17.342 48.951 1.00 71.75 180 ILE A C 1
ATOM 1272 O O . ILE A 1 180 ? -51.673 17.999 48.234 1.00 71.75 180 ILE A O 1
ATOM 1276 N N . TYR A 1 181 ? -53.672 17.051 48.618 1.00 77.12 181 TYR A N 1
ATOM 1277 C CA . TYR A 1 181 ? -54.317 17.398 47.367 1.00 77.12 181 TYR A CA 1
ATOM 1278 C C . TYR A 1 181 ? -55.438 18.382 47.665 1.00 77.12 181 TYR A C 1
ATOM 1280 O O . TYR A 1 181 ? -56.321 18.097 48.474 1.00 77.12 181 TYR A O 1
ATOM 1288 N N . ILE A 1 182 ? -55.385 19.552 47.037 1.00 74.38 182 ILE A N 1
ATOM 1289 C CA . ILE A 1 182 ? -56.297 20.666 47.297 1.00 74.38 182 ILE A CA 1
ATOM 1290 C C . ILE A 1 182 ? -56.857 21.130 45.965 1.00 74.38 182 ILE A C 1
ATOM 1292 O O . ILE A 1 182 ? -56.106 21.629 45.128 1.00 74.38 182 ILE A O 1
ATOM 1296 N N . SER A 1 183 ? -58.167 21.029 45.769 1.00 77.50 183 SER A N 1
ATOM 1297 C CA . SER A 1 183 ? -58.823 21.669 44.627 1.00 77.50 183 SER A CA 1
ATOM 1298 C C . SER A 1 183 ? -59.670 22.846 45.084 1.00 77.50 183 SER A C 1
ATOM 1300 O O . SER A 1 183 ? -60.530 22.692 45.953 1.00 77.50 183 SER A O 1
ATOM 1302 N N . ASN A 1 184 ? -59.437 24.007 44.471 1.00 75.75 184 ASN A N 1
ATOM 1303 C CA . ASN A 1 184 ? -60.211 25.230 44.662 1.00 75.75 184 ASN A CA 1
ATOM 1304 C C . ASN A 1 184 ? -60.540 25.840 43.288 1.00 75.75 184 ASN A C 1
ATOM 1306 O O . ASN A 1 184 ? -59.686 25.923 42.405 1.00 75.75 184 ASN A O 1
ATOM 1310 N N . TRP A 1 185 ? -61.788 26.260 43.092 1.00 71.06 185 TRP A N 1
ATOM 1311 C CA . TRP A 1 185 ? -62.319 26.576 41.764 1.00 71.06 185 TRP A CA 1
ATOM 1312 C C . TRP A 1 185 ? -62.592 28.072 41.517 1.00 71.06 185 TRP A C 1
ATOM 1314 O O . TRP A 1 185 ? -63.416 28.399 40.654 1.00 71.06 185 TRP A O 1
ATOM 1324 N N . ALA A 1 186 ? -61.906 28.959 42.254 1.00 64.19 186 ALA A N 1
ATOM 1325 C CA . ALA A 1 186 ? -61.891 30.416 42.055 1.00 64.19 186 ALA A CA 1
ATOM 1326 C C . ALA A 1 186 ? -60.843 30.891 41.029 1.00 64.19 186 ALA A C 1
ATOM 1328 O O . ALA A 1 186 ? -59.845 30.222 40.769 1.00 64.19 186 ALA A O 1
ATOM 1329 N N . THR A 1 187 ? -61.015 32.119 40.527 1.00 56.59 187 THR A N 1
ATOM 1330 C CA . THR A 1 187 ? -60.016 32.858 39.726 1.00 56.59 187 THR A CA 1
ATOM 1331 C C . THR A 1 187 ? -58.855 33.432 40.567 1.00 56.59 187 THR A C 1
ATOM 1333 O O . THR A 1 187 ? -57.875 33.927 40.012 1.00 56.59 187 THR A O 1
ATOM 1336 N N . GLY A 1 188 ? -58.930 33.347 41.904 1.00 56.28 188 GLY A N 1
ATOM 1337 C CA . GLY A 1 188 ? -57.916 33.825 42.857 1.00 56.28 188 GLY A CA 1
ATOM 1338 C C . GLY A 1 188 ? -56.747 32.856 43.110 1.00 56.28 188 GLY A C 1
ATOM 1339 O O . GLY A 1 188 ? -56.623 31.808 42.483 1.00 56.28 188 GLY A O 1
ATOM 1340 N N . THR A 1 189 ? -55.821 33.215 44.001 1.00 54.44 189 THR A N 1
ATOM 1341 C CA . THR A 1 189 ? -54.626 32.417 44.364 1.00 54.44 189 THR A CA 1
ATOM 1342 C C . THR A 1 189 ? -54.976 31.292 45.350 1.00 54.44 189 THR A C 1
ATOM 1344 O O . THR A 1 189 ? -55.730 31.531 46.289 1.00 54.44 189 THR A O 1
ATOM 1347 N N . ILE A 1 190 ? -54.423 30.080 45.168 1.00 58.62 190 ILE A N 1
ATOM 1348 C CA . ILE A 1 190 ? -54.339 29.099 46.268 1.00 58.62 190 ILE A CA 1
ATOM 1349 C C . ILE A 1 190 ? -53.230 29.590 47.188 1.00 58.62 190 ILE A C 1
ATOM 1351 O O . ILE A 1 190 ? -52.088 29.729 46.746 1.00 58.62 190 ILE A O 1
ATOM 1355 N N . GLY A 1 191 ? -53.576 29.917 48.428 1.00 57.00 191 GLY A N 1
ATOM 1356 C CA . GLY A 1 191 ? -52.601 30.377 49.399 1.00 57.00 191 GLY A CA 1
ATOM 1357 C C . GLY A 1 191 ? -51.757 29.219 49.939 1.00 57.00 191 GLY A C 1
ATOM 1358 O O . GLY A 1 191 ? -52.083 28.042 49.769 1.00 57.00 191 GLY A O 1
ATOM 1359 N N . ALA A 1 192 ? -50.625 29.569 50.548 1.00 60.84 192 ALA A N 1
ATOM 1360 C CA . ALA A 1 192 ? -49.595 28.640 50.995 1.00 60.84 192 ALA A CA 1
ATOM 1361 C C . ALA A 1 192 ? -50.170 27.401 51.713 1.00 60.84 192 ALA A C 1
ATOM 1363 O O . ALA A 1 192 ? -51.039 27.504 52.586 1.00 60.84 192 ALA A O 1
ATOM 1364 N N . VAL A 1 193 ? -49.664 26.224 51.336 1.00 67.50 193 VAL A N 1
ATOM 1365 C CA . VAL A 1 193 ? -49.792 25.003 52.143 1.00 67.50 193 VAL A CA 1
ATOM 1366 C C . VAL A 1 193 ? -48.954 25.208 53.410 1.00 67.50 193 VAL A C 1
ATOM 1368 O O . VAL A 1 193 ? -47.954 25.927 53.370 1.00 67.50 193 VAL A O 1
ATOM 1371 N N . SER A 1 194 ? -49.366 24.621 54.536 1.00 70.69 194 SER A N 1
ATOM 1372 C CA . SER A 1 194 ? -48.647 24.686 55.816 1.00 70.69 194 SER A CA 1
ATOM 1373 C C . SER A 1 194 ? -47.125 24.528 55.672 1.00 70.69 194 SER A C 1
ATOM 1375 O O . SER A 1 194 ? -46.643 23.764 54.833 1.00 70.69 194 SER A O 1
ATOM 1377 N N . SER A 1 195 ? -46.370 25.237 56.520 1.00 66.50 195 SER A N 1
ATOM 1378 C CA . SER A 1 195 ? -44.901 25.259 56.500 1.00 66.50 195 SER A CA 1
ATOM 1379 C C . SER A 1 195 ? -44.286 23.852 56.416 1.00 66.50 195 SER A C 1
ATOM 1381 O O . SER A 1 195 ? -44.683 22.934 57.138 1.00 66.50 195 SER A O 1
ATOM 1383 N N . GLY A 1 196 ? -43.312 23.683 55.517 1.00 70.44 196 GLY A N 1
ATOM 1384 C CA . GLY A 1 196 ? -42.611 22.417 55.277 1.00 70.44 196 GLY A CA 1
ATOM 1385 C C . GLY A 1 196 ? -43.180 21.549 54.148 1.00 70.44 196 GLY A C 1
ATOM 1386 O O . GLY A 1 196 ? -42.558 20.542 53.820 1.00 70.44 196 GLY A O 1
ATOM 1387 N N . TYR A 1 197 ? -44.308 21.920 53.533 1.00 74.44 197 TYR A N 1
ATOM 1388 C CA . TYR A 1 197 ? -44.786 21.292 52.296 1.00 74.44 197 TYR A CA 1
ATOM 1389 C C . TYR A 1 197 ? -44.250 22.019 51.062 1.00 74.44 197 TYR A C 1
ATOM 1391 O O . TYR A 1 197 ? -44.371 23.237 50.930 1.00 74.44 197 TYR A O 1
ATOM 1399 N N . THR A 1 198 ? -43.712 21.258 50.113 1.00 72.56 198 THR A N 1
ATOM 1400 C CA . THR A 1 198 ? -43.380 21.742 48.774 1.00 72.56 198 THR A CA 1
ATOM 1401 C C . THR A 1 198 ? -44.646 21.709 47.923 1.00 72.56 198 THR A C 1
ATOM 1403 O O . THR A 1 198 ? -45.159 20.640 47.589 1.00 72.56 198 THR A O 1
ATOM 1406 N N . ALA A 1 199 ? -45.182 22.887 47.605 1.00 68.12 199 ALA A N 1
ATOM 1407 C CA . ALA A 1 199 ? -46.398 23.024 46.815 1.00 68.12 199 ALA A CA 1
ATOM 1408 C C . ALA A 1 199 ? -46.090 23.062 45.314 1.00 68.12 199 ALA A C 1
ATOM 1410 O O . ALA A 1 199 ? -45.320 23.901 44.849 1.00 68.12 199 ALA A O 1
ATOM 1411 N N . VAL A 1 200 ? -46.763 22.205 44.551 1.00 66.94 200 VAL A N 1
ATOM 1412 C CA . VAL A 1 200 ? -46.908 22.345 43.100 1.00 66.94 200 VAL A CA 1
ATOM 1413 C C . VAL A 1 200 ? -48.298 22.911 42.849 1.00 66.94 200 VAL A C 1
ATOM 1415 O O . VAL A 1 200 ? -49.302 22.271 43.169 1.00 66.94 200 VAL A O 1
ATOM 1418 N N . SER A 1 201 ? -48.355 24.139 42.338 1.00 67.62 201 SER A N 1
ATOM 1419 C CA . SER A 1 201 ? -49.610 24.796 41.972 1.00 67.62 201 SER A CA 1
ATOM 1420 C C . SER A 1 201 ? -49.855 24.641 40.481 1.00 67.62 201 SER A C 1
ATOM 1422 O O . SER A 1 201 ? -48.976 24.914 39.669 1.00 67.62 201 SER A O 1
ATOM 1424 N N . TYR A 1 202 ? -51.071 24.254 40.129 1.00 70.75 202 TYR A N 1
ATOM 1425 C CA . TYR A 1 202 ? -51.519 24.052 38.763 1.00 70.75 202 TYR A CA 1
ATOM 1426 C C . TYR A 1 202 ? -52.601 25.083 38.451 1.00 70.75 202 TYR A C 1
ATOM 1428 O O . TYR A 1 202 ? -53.569 25.202 39.204 1.00 70.75 202 TYR A O 1
ATOM 1436 N N . ALA A 1 203 ? -52.460 25.818 37.349 1.00 62.41 203 ALA A N 1
ATOM 1437 C CA . ALA A 1 203 ? -53.471 26.764 36.886 1.00 62.41 203 ALA A CA 1
ATOM 1438 C C . ALA A 1 203 ? -54.221 26.187 35.677 1.00 62.41 203 ALA A C 1
ATOM 1440 O O . ALA A 1 203 ? -53.643 26.014 34.606 1.00 62.41 203 ALA A O 1
ATOM 1441 N N . GLY A 1 204 ? -55.505 25.882 35.857 1.00 61.19 204 GLY A N 1
ATOM 1442 C CA . GLY A 1 204 ? -56.453 25.631 34.776 1.00 61.19 204 GLY A CA 1
ATOM 1443 C C . GLY A 1 204 ? -57.227 26.902 34.417 1.00 61.19 204 GLY A C 1
ATOM 1444 O O . GLY A 1 204 ? -57.256 27.860 35.186 1.00 61.19 204 GLY A O 1
ATOM 1445 N N . THR A 1 205 ? -57.902 26.908 33.263 1.00 59.19 205 THR A N 1
ATOM 1446 C CA . THR A 1 205 ? -58.654 28.071 32.748 1.00 59.19 205 THR A CA 1
ATOM 1447 C C . THR A 1 205 ? -59.692 28.617 33.739 1.00 59.19 205 THR A C 1
ATOM 1449 O O . THR A 1 205 ? -59.996 29.798 33.679 1.00 59.19 205 THR A O 1
ATOM 1452 N N . ASN A 1 206 ? -60.199 27.798 34.674 1.00 56.09 206 ASN A N 1
ATOM 1453 C CA . ASN A 1 206 ? -61.177 28.190 35.702 1.00 56.09 206 ASN A CA 1
ATOM 1454 C C . ASN A 1 206 ? -61.006 27.411 37.028 1.00 56.09 206 ASN A C 1
ATOM 1456 O O . ASN A 1 206 ? -61.975 27.195 37.765 1.00 56.09 206 ASN A O 1
ATOM 1460 N N . SER A 1 207 ? -59.795 26.912 37.295 1.00 61.56 207 SER A N 1
ATOM 1461 C CA . SER A 1 207 ? -59.479 26.078 38.456 1.00 61.56 207 SER A CA 1
ATOM 1462 C C . SER A 1 207 ? -58.039 26.259 38.891 1.00 61.56 207 SER A C 1
ATOM 1464 O O . SER A 1 207 ? -57.155 26.485 38.061 1.00 61.56 207 SER A O 1
ATOM 1466 N N . LYS A 1 208 ? -57.782 26.087 40.183 1.00 66.81 208 LYS A N 1
ATOM 1467 C CA . LYS A 1 208 ? -56.438 25.790 40.654 1.00 66.81 208 LYS A CA 1
ATOM 1468 C C . LYS A 1 208 ? -56.471 24.478 41.426 1.00 66.81 208 LYS A C 1
ATOM 1470 O O . LYS A 1 208 ? -57.313 24.252 42.295 1.00 66.81 208 LYS A O 1
ATOM 1475 N N . LEU A 1 209 ? -55.555 23.591 41.071 1.00 72.31 209 LEU A N 1
ATOM 1476 C CA . LEU A 1 209 ? -55.220 22.413 41.860 1.00 72.31 209 LEU A CA 1
ATOM 1477 C C . LEU A 1 209 ? -53.893 22.742 42.536 1.00 72.31 209 LEU A C 1
ATOM 1479 O O . LEU A 1 209 ? -53.025 23.359 41.922 1.00 72.31 209 LEU A O 1
ATOM 1483 N N . ALA A 1 210 ? -53.725 22.372 43.794 1.00 72.44 210 ALA A N 1
ATOM 1484 C CA . ALA A 1 210 ? -52.433 22.404 44.452 1.00 72.44 210 ALA A CA 1
ATOM 1485 C C . ALA A 1 210 ? -52.162 21.035 45.054 1.00 72.44 210 ALA A C 1
ATOM 1487 O O . ALA A 1 210 ? -53.033 20.429 45.681 1.00 72.44 210 ALA A O 1
ATOM 1488 N N . ILE A 1 211 ? -50.943 20.556 44.841 1.00 73.75 211 ILE A N 1
ATOM 1489 C CA . ILE A 1 211 ? -50.455 19.322 45.437 1.00 73.75 211 ILE A CA 1
ATOM 1490 C C . ILE A 1 211 ? -49.253 19.693 46.293 1.00 73.75 211 ILE A C 1
ATOM 1492 O O . ILE A 1 211 ? -48.209 20.088 45.775 1.00 73.75 211 ILE A O 1
ATOM 1496 N N . GLY A 1 212 ? -49.422 19.620 47.607 1.00 71.75 212 GLY A N 1
ATOM 1497 C CA . GLY A 1 212 ? -48.340 19.776 48.569 1.00 71.75 212 GLY A CA 1
ATOM 1498 C C . GLY A 1 212 ? -47.755 18.415 48.902 1.00 71.75 212 GLY A C 1
ATOM 1499 O O . GLY A 1 212 ? -48.507 17.497 49.202 1.00 71.75 212 GLY A O 1
ATOM 1500 N N . HIS A 1 213 ? -46.436 18.274 48.903 1.00 74.06 213 HIS A N 1
ATOM 1501 C CA . HIS A 1 213 ? -45.784 17.071 49.422 1.00 74.06 213 HIS A CA 1
ATOM 1502 C C . HIS A 1 213 ? -44.700 17.432 50.433 1.00 74.06 213 HIS A C 1
ATOM 1504 O O . HIS A 1 213 ? -44.082 18.491 50.336 1.00 74.06 213 HIS A O 1
ATOM 1510 N N . LYS A 1 214 ? -44.486 16.566 51.423 1.00 73.44 214 LYS A N 1
ATOM 1511 C CA . LYS A 1 214 ? -43.515 16.777 52.500 1.00 73.44 214 LYS A CA 1
ATOM 1512 C C . LYS A 1 214 ? -42.816 15.470 52.853 1.00 73.44 214 LYS A C 1
ATOM 1514 O O . LYS A 1 214 ? -43.412 14.390 52.816 1.00 73.44 214 LYS A O 1
ATOM 1519 N N . GLN A 1 215 ? -41.537 15.578 53.201 1.00 74.56 215 GLN A N 1
ATOM 1520 C CA . GLN A 1 215 ? -40.786 14.452 53.741 1.00 74.56 215 GLN A CA 1
ATOM 1521 C C . GLN A 1 215 ? -41.162 14.172 55.200 1.00 74.56 215 GLN A C 1
ATOM 1523 O O . GLN A 1 215 ? -41.411 15.091 55.975 1.00 74.56 215 GLN A O 1
ATOM 1528 N N . ILE A 1 216 ? -41.178 12.900 55.593 1.00 67.94 216 ILE A N 1
ATOM 1529 C CA . ILE A 1 216 ? -41.309 12.487 56.988 1.00 67.94 216 ILE A CA 1
ATOM 1530 C C . ILE A 1 216 ? -40.065 12.978 57.729 1.00 67.94 216 ILE A C 1
ATOM 1532 O O . ILE A 1 216 ? -38.947 12.557 57.433 1.00 67.94 216 ILE A O 1
ATOM 1536 N N . THR A 1 217 ? -40.252 13.883 58.686 1.00 61.62 217 THR A N 1
ATOM 1537 C CA . THR A 1 217 ? -39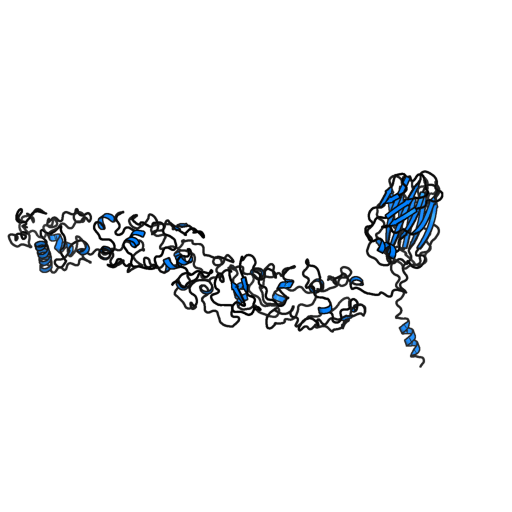.167 14.439 59.509 1.00 61.62 217 THR A CA 1
ATOM 1538 C C . THR A 1 217 ? -39.011 13.715 60.847 1.00 61.62 217 THR A C 1
ATOM 1540 O O . THR A 1 217 ? -37.952 13.818 61.458 1.00 61.62 217 THR A O 1
ATOM 1543 N N . SER A 1 218 ? -40.026 12.967 61.299 1.00 61.50 218 SER A N 1
ATOM 1544 C CA . SER A 1 218 ? -39.972 12.087 62.476 1.00 61.50 218 SER A CA 1
ATOM 1545 C C . SER A 1 218 ? -41.019 10.967 62.391 1.00 61.50 218 SER A C 1
ATOM 1547 O O . SER A 1 218 ? -42.071 11.134 61.781 1.00 61.50 218 SER A O 1
ATOM 1549 N N . THR A 1 219 ? -40.732 9.810 62.991 1.00 61.31 219 THR A N 1
ATOM 1550 C CA . THR A 1 219 ? -41.686 8.696 63.144 1.00 61.31 219 THR A CA 1
ATOM 1551 C C . THR A 1 219 ? -42.812 9.079 64.115 1.00 61.31 219 THR A C 1
ATOM 1553 O O . THR A 1 219 ? -42.515 9.598 65.190 1.00 61.31 219 THR A O 1
ATOM 1556 N N . ASN A 1 220 ? -44.070 8.743 63.801 1.00 64.19 220 ASN A N 1
ATOM 1557 C CA . ASN A 1 220 ? -45.247 8.871 64.686 1.00 64.19 220 ASN A CA 1
ATOM 1558 C C . ASN A 1 220 ? -45.714 10.307 65.003 1.00 64.19 220 ASN A C 1
ATOM 1560 O O . ASN A 1 220 ? -46.416 10.518 65.992 1.00 64.19 220 ASN A O 1
ATOM 1564 N N . THR A 1 221 ? -45.373 11.303 64.187 1.00 63.34 221 THR A N 1
ATOM 1565 C CA . THR A 1 221 ? -45.944 12.651 64.326 1.00 63.34 221 THR A CA 1
ATOM 1566 C C . THR A 1 221 ? -47.328 12.715 63.680 1.00 63.34 221 THR A C 1
ATOM 1568 O O . THR A 1 221 ? -47.485 12.414 62.498 1.00 63.34 221 THR A O 1
ATOM 1571 N N . ALA A 1 222 ? -48.338 13.115 64.456 1.00 70.44 222 ALA A N 1
ATOM 1572 C CA . ALA A 1 222 ? -49.647 13.478 63.924 1.00 70.44 222 ALA A CA 1
ATOM 1573 C C . ALA A 1 222 ? -49.566 14.879 63.300 1.00 70.44 222 ALA A C 1
ATOM 1575 O O . ALA A 1 222 ? -49.140 15.823 63.968 1.00 70.44 222 ALA A O 1
ATOM 1576 N N . GLU A 1 223 ? -49.979 15.027 62.042 1.00 71.00 223 GLU A N 1
ATOM 1577 C CA . GLU A 1 223 ? -50.022 16.328 61.364 1.00 71.00 223 GLU A CA 1
ATOM 1578 C C . GLU A 1 223 ? -51.455 16.650 60.923 1.00 71.00 223 GLU A C 1
ATOM 1580 O O . GLU A 1 223 ? -52.160 15.790 60.400 1.00 71.00 223 GLU A O 1
ATOM 1585 N N . ALA A 1 224 ? -51.889 17.894 61.142 1.00 77.88 224 ALA A N 1
ATOM 1586 C CA . ALA A 1 224 ? -53.180 18.427 60.699 1.00 77.88 224 ALA A CA 1
ATOM 1587 C C . ALA A 1 224 ? -52.931 19.620 59.760 1.00 77.88 224 ALA A C 1
ATOM 1589 O O . ALA A 1 224 ? -53.041 20.783 60.169 1.00 77.88 224 ALA A O 1
ATOM 1590 N N . PRO A 1 225 ? -52.479 19.363 58.521 1.00 76.38 225 PRO A N 1
ATOM 1591 C CA . PRO A 1 225 ? -52.073 20.427 57.631 1.00 76.38 225 PRO A CA 1
ATOM 1592 C C . PRO A 1 225 ? -53.258 21.318 57.267 1.00 76.38 225 PRO A C 1
ATOM 1594 O O . PRO A 1 225 ? -54.389 20.866 57.072 1.00 76.38 225 PRO A O 1
ATOM 1597 N N . THR A 1 226 ? -52.960 22.610 57.180 1.00 79.25 226 THR A N 1
ATOM 1598 C CA . THR A 1 226 ? -53.924 23.659 56.864 1.00 79.25 226 THR A CA 1
ATOM 1599 C C . THR A 1 226 ? -53.475 24.381 55.603 1.00 79.25 226 THR A C 1
ATOM 1601 O O . THR A 1 226 ? -52.296 24.711 55.461 1.00 79.25 226 THR A O 1
ATOM 1604 N N . SER A 1 227 ? -54.403 24.635 54.685 1.00 77.69 227 SER A N 1
ATOM 1605 C CA . SER A 1 227 ? -54.169 25.483 53.514 1.00 77.69 227 SER A CA 1
ATOM 1606 C C . SER A 1 227 ? -55.086 26.694 53.543 1.00 77.69 227 SER A C 1
ATOM 1608 O O . SER A 1 227 ? -56.226 26.621 54.005 1.00 77.69 227 SER A O 1
ATOM 1610 N N . THR A 1 228 ? -54.573 27.809 53.035 1.00 75.12 228 THR A N 1
ATOM 1611 C CA . THR A 1 228 ? -55.347 29.029 52.814 1.00 75.12 228 THR A CA 1
ATOM 1612 C C . THR A 1 228 ? -56.045 28.960 51.458 1.00 75.12 228 THR A C 1
ATOM 1614 O O . THR A 1 228 ? -55.432 28.677 50.427 1.00 75.12 228 THR A O 1
ATOM 1617 N N . ILE A 1 229 ? -57.350 29.215 51.455 1.00 72.56 229 ILE A N 1
ATOM 1618 C CA . ILE A 1 229 ? -58.199 29.154 50.264 1.00 72.56 229 ILE A CA 1
ATOM 1619 C C . ILE A 1 229 ? -58.900 30.492 50.031 1.00 72.56 229 ILE A C 1
ATOM 1621 O O . ILE A 1 229 ? -59.078 31.292 50.947 1.00 72.56 229 ILE A O 1
ATOM 1625 N N . SER A 1 230 ? -59.302 30.754 48.788 1.00 66.12 230 SER A N 1
ATOM 1626 C CA . SER A 1 230 ? -60.079 31.953 48.473 1.00 66.12 230 SER A CA 1
ATOM 1627 C C . SER A 1 230 ? -61.496 31.837 49.044 1.00 66.12 230 SER A C 1
ATOM 1629 O O . SER A 1 230 ? -62.204 30.881 48.724 1.00 66.12 230 SER A O 1
ATOM 1631 N N . ALA A 1 231 ? -61.926 32.849 49.808 1.00 59.09 231 ALA A N 1
ATOM 1632 C CA . ALA A 1 231 ? -63.243 32.927 50.455 1.00 59.09 231 ALA A CA 1
ATOM 1633 C C . ALA A 1 231 ? -64.443 32.869 49.489 1.00 59.09 231 ALA A C 1
ATOM 1635 O O . ALA A 1 231 ? -65.584 32.754 49.924 1.00 59.09 231 ALA A O 1
ATOM 1636 N N . ALA A 1 232 ? -64.219 32.951 48.177 1.00 57.44 232 ALA A N 1
ATOM 1637 C CA . ALA A 1 232 ? -65.283 33.081 47.188 1.00 57.44 232 ALA A CA 1
ATOM 1638 C C . ALA A 1 232 ? -65.809 31.752 46.600 1.00 57.44 232 ALA A C 1
ATOM 1640 O O . ALA A 1 232 ? -66.729 31.809 45.789 1.00 57.44 232 ALA A O 1
ATOM 1641 N N . THR A 1 233 ? -65.263 30.565 46.930 1.00 65.31 233 THR A N 1
ATOM 1642 C CA . THR A 1 233 ? -65.663 29.303 46.247 1.00 65.31 233 THR A CA 1
ATOM 1643 C C . THR A 1 233 ? -65.541 28.024 47.084 1.00 65.31 233 THR A C 1
ATOM 1645 O O . THR A 1 233 ? -64.876 27.998 48.116 1.00 65.31 233 THR A O 1
ATOM 1648 N N . ASN A 1 234 ? -66.167 26.942 46.603 1.00 72.38 234 ASN A N 1
ATOM 1649 C CA . ASN A 1 234 ? -66.054 25.585 47.143 1.00 72.38 234 ASN A CA 1
ATOM 1650 C C . ASN A 1 234 ? -64.661 24.982 46.935 1.00 72.38 234 ASN A C 1
ATOM 1652 O O . ASN A 1 234 ? -64.090 25.066 45.841 1.00 72.38 234 ASN A O 1
ATOM 1656 N N . GLY A 1 235 ? -64.166 24.292 47.963 1.00 75.75 235 GLY A N 1
ATOM 1657 C CA . GLY A 1 235 ? -62.923 23.538 47.903 1.00 75.75 235 GLY A CA 1
ATOM 1658 C C . GLY A 1 235 ? -63.022 22.175 48.577 1.00 75.75 235 GLY A C 1
ATOM 1659 O O . GLY A 1 235 ? -63.849 21.934 49.463 1.00 75.75 235 GLY A O 1
ATOM 1660 N N . THR A 1 236 ? -62.150 21.275 48.141 1.00 81.69 236 THR A N 1
ATOM 1661 C CA . THR A 1 236 ? -61.966 19.942 48.724 1.00 81.69 236 THR A CA 1
ATOM 1662 C C . THR A 1 236 ? -60.484 19.716 48.984 1.00 81.69 236 THR A C 1
ATOM 1664 O O . THR A 1 236 ? -59.638 20.069 48.161 1.00 81.69 236 THR A O 1
ATOM 1667 N N . MET A 1 237 ? -60.178 19.159 50.155 1.00 80.38 237 MET A N 1
ATOM 1668 C CA . MET A 1 237 ? -58.826 18.792 50.555 1.00 80.38 237 MET A CA 1
ATOM 1669 C C . MET A 1 237 ? -58.796 17.323 50.954 1.00 80.38 237 MET A C 1
ATOM 1671 O O . MET A 1 237 ? -59.671 16.850 51.684 1.00 80.38 237 MET A O 1
ATOM 1675 N N . VAL A 1 238 ? -57.774 16.625 50.476 1.00 80.88 238 VAL A N 1
ATOM 1676 C CA . VAL A 1 238 ? -57.488 15.224 50.768 1.00 80.88 238 VAL A CA 1
ATOM 1677 C C . VAL A 1 238 ? -56.025 15.109 51.173 1.00 80.88 238 VAL A C 1
ATOM 1679 O O . VAL A 1 238 ? -55.165 15.654 50.488 1.00 80.88 238 VAL A O 1
ATOM 1682 N N . ALA A 1 239 ? -55.729 14.377 52.240 1.00 78.19 239 ALA A N 1
ATOM 1683 C CA . ALA A 1 239 ? -54.364 14.066 52.644 1.00 78.19 239 ALA A CA 1
ATOM 1684 C C . ALA A 1 239 ? -54.128 12.556 52.667 1.00 78.19 239 ALA A C 1
ATOM 1686 O O . ALA A 1 239 ? -55.020 11.787 53.031 1.00 78.19 239 ALA A O 1
ATOM 1687 N N . VAL A 1 240 ? -52.926 12.156 52.251 1.00 78.69 240 VAL A N 1
ATOM 1688 C CA . VAL A 1 240 ? -52.482 10.766 52.143 1.00 78.69 240 VAL A CA 1
ATOM 1689 C C . VAL A 1 240 ? -51.111 10.612 52.790 1.00 78.69 240 VAL A C 1
ATOM 1691 O O . VAL A 1 240 ? -50.178 11.353 52.465 1.00 78.69 240 VAL A O 1
ATOM 1694 N N . ALA A 1 241 ? -50.991 9.622 53.674 1.00 77.06 241 ALA A N 1
ATOM 1695 C CA . ALA A 1 241 ? -49.717 9.163 54.223 1.00 77.06 241 ALA A CA 1
ATOM 1696 C C . ALA A 1 241 ? -49.255 7.885 53.511 1.00 77.06 241 ALA A C 1
ATOM 1698 O O . ALA A 1 241 ? -50.042 6.949 53.418 1.00 77.06 241 ALA A O 1
ATOM 1699 N N . LEU A 1 242 ? -48.001 7.814 53.051 1.00 77.06 242 LEU A N 1
ATOM 1700 C CA . LEU A 1 242 ? -47.407 6.605 52.458 1.00 77.06 242 LEU A CA 1
ATOM 1701 C C . LEU A 1 242 ? -46.489 5.907 53.465 1.00 77.06 242 LEU A C 1
ATOM 1703 O O . LEU A 1 242 ? -45.530 6.511 53.951 1.00 77.06 242 LEU A O 1
ATOM 1707 N N . LEU A 1 243 ? -46.767 4.635 53.762 1.00 72.50 243 LEU A N 1
ATOM 1708 C CA . LEU A 1 243 ? -46.000 3.866 54.744 1.00 72.50 243 LEU A CA 1
ATOM 1709 C C . LEU A 1 243 ? -44.793 3.154 54.092 1.00 72.50 243 LEU A C 1
ATOM 1711 O O . LEU A 1 243 ? -44.934 2.580 53.012 1.00 72.50 243 LEU A O 1
ATOM 1715 N N . PRO A 1 244 ? -43.604 3.163 54.719 1.00 68.56 244 PRO A N 1
ATOM 1716 C CA . PRO A 1 244 ? -42.416 2.471 54.223 1.00 68.56 244 PRO A CA 1
ATOM 1717 C C . PRO A 1 244 ? -42.498 0.958 54.420 1.00 68.56 244 PRO A C 1
ATOM 1719 O O . PRO A 1 244 ? -42.982 0.479 55.445 1.00 68.56 244 PRO A O 1
ATOM 1722 N N . TYR A 1 245 ? -41.960 0.210 53.456 1.00 65.75 245 TYR A N 1
ATOM 1723 C CA . TYR A 1 245 ? -41.911 -1.252 53.491 1.00 65.75 245 TYR A CA 1
ATOM 1724 C C . TYR A 1 245 ? -41.023 -1.766 54.640 1.00 65.75 245 TYR A C 1
ATOM 1726 O O . TYR A 1 245 ? -39.849 -1.382 54.755 1.00 65.75 245 TYR A O 1
ATOM 1734 N N . ALA A 1 246 ? -41.567 -2.656 55.477 1.00 55.41 246 ALA A N 1
ATOM 1735 C CA . ALA A 1 246 ? -40.835 -3.264 56.589 1.00 55.41 246 ALA A CA 1
ATOM 1736 C C . ALA A 1 246 ? -39.964 -4.429 56.084 1.00 55.41 246 ALA A C 1
ATOM 1738 O O . ALA A 1 246 ? -40.446 -5.505 55.743 1.00 55.41 246 ALA A O 1
ATOM 1739 N N . ALA A 1 247 ? -38.646 -4.226 56.043 1.00 47.97 247 ALA A N 1
ATOM 1740 C CA . ALA A 1 247 ? -37.682 -5.141 55.425 1.00 47.97 247 ALA A CA 1
ATOM 1741 C C . ALA A 1 247 ? -37.403 -6.458 56.185 1.00 47.97 247 ALA A C 1
ATOM 1743 O O . ALA A 1 247 ? -36.443 -7.153 55.856 1.00 47.97 247 ALA A O 1
ATOM 1744 N N . SER A 1 248 ? -38.203 -6.844 57.183 1.00 42.31 248 SER A N 1
ATOM 1745 C CA . SER A 1 248 ? -37.982 -8.080 57.953 1.00 42.31 248 SER A CA 1
ATOM 1746 C C . SER A 1 248 ? -38.336 -9.375 57.198 1.00 42.31 248 SER A C 1
ATOM 1748 O O . SER A 1 248 ? -38.160 -10.458 57.748 1.00 42.31 248 SER A O 1
ATOM 1750 N N . SER A 1 249 ? -38.780 -9.297 55.937 1.00 36.66 249 SER A N 1
ATOM 1751 C CA . SER A 1 249 ? -39.116 -10.456 55.089 1.00 36.66 249 SER A CA 1
ATOM 1752 C C . SER A 1 249 ? -38.314 -10.557 53.779 1.00 36.66 249 SER A C 1
ATOM 1754 O O . SER A 1 249 ? -38.629 -11.391 52.928 1.00 36.66 249 SER A O 1
ATOM 1756 N N . LEU A 1 250 ? -37.265 -9.746 53.583 1.00 39.34 250 LEU A N 1
ATOM 1757 C CA . LEU A 1 250 ? -36.470 -9.781 52.348 1.00 39.34 250 LEU A CA 1
ATOM 1758 C C . LEU A 1 250 ? -35.465 -10.943 52.340 1.00 39.34 250 LEU A C 1
ATOM 1760 O O . LEU A 1 250 ? -34.273 -10.760 52.576 1.00 39.34 250 LEU A O 1
ATOM 1764 N N . ASN A 1 251 ? -35.927 -12.131 51.948 1.00 37.28 251 ASN A N 1
ATOM 1765 C CA . ASN A 1 251 ? -35.055 -13.070 51.246 1.00 37.28 251 ASN A CA 1
ATOM 1766 C C . ASN A 1 251 ? -34.816 -12.515 49.837 1.00 37.28 251 ASN A C 1
ATOM 1768 O O . ASN A 1 251 ? -35.612 -12.732 48.921 1.00 37.28 251 ASN A O 1
ATOM 1772 N N . PHE A 1 252 ? -33.730 -11.762 49.663 1.00 43.81 252 PHE A N 1
ATOM 1773 C CA . PHE A 1 252 ? -33.308 -11.320 48.339 1.00 43.81 252 PHE A CA 1
ATOM 1774 C C . PHE A 1 252 ? -32.814 -12.544 47.564 1.00 43.81 252 PHE A C 1
ATOM 1776 O O . PHE A 1 252 ? -31.682 -12.997 47.731 1.00 43.81 252 PHE A O 1
ATOM 1783 N N . THR A 1 253 ? -33.677 -13.113 46.727 1.00 45.53 253 THR A N 1
ATOM 1784 C CA . THR A 1 253 ? -33.257 -14.172 45.810 1.00 45.53 253 THR A CA 1
ATOM 1785 C C . THR A 1 253 ? -32.594 -13.477 44.627 1.00 45.53 253 THR A C 1
ATOM 1787 O O . THR A 1 253 ? -33.253 -13.167 43.640 1.00 45.53 253 THR A O 1
ATOM 1790 N N . THR A 1 254 ? -31.299 -13.154 44.737 1.00 52.81 254 THR A N 1
ATOM 1791 C CA . THR A 1 254 ? -30.514 -12.769 43.553 1.00 52.81 254 THR A CA 1
ATOM 1792 C C . THR A 1 254 ? -30.626 -13.934 42.576 1.00 52.81 254 THR A C 1
ATOM 1794 O O . THR A 1 254 ? -30.290 -15.055 42.965 1.00 52.81 254 THR A O 1
ATOM 1797 N N . THR A 1 255 ? -31.110 -13.712 41.358 1.00 56.22 255 THR A N 1
ATOM 1798 C CA . THR A 1 255 ? -31.204 -14.766 40.329 1.00 56.22 255 THR A CA 1
ATOM 1799 C C . THR A 1 255 ? -30.409 -14.405 39.083 1.00 56.22 255 THR A C 1
ATOM 1801 O O . THR A 1 255 ? -29.901 -15.305 38.406 1.00 56.22 255 THR A O 1
ATOM 1804 N N . LEU A 1 256 ? -30.211 -13.109 38.827 1.00 61.19 256 LEU A N 1
ATOM 1805 C CA . LEU A 1 256 ? -29.522 -12.581 37.656 1.00 61.19 256 LEU A CA 1
ATOM 1806 C C . LEU A 1 256 ? -28.477 -11.527 38.045 1.00 61.19 256 LEU A C 1
ATOM 1808 O O . LEU A 1 256 ? -28.583 -10.840 39.057 1.00 61.19 256 LEU A O 1
ATOM 1812 N N . CYS A 1 257 ? -27.464 -11.347 37.195 1.00 60.53 257 CYS A N 1
ATOM 1813 C CA . CYS A 1 257 ? -26.440 -10.317 37.398 1.00 60.53 257 CYS A CA 1
ATOM 1814 C C . CYS A 1 257 ? -27.030 -8.892 37.377 1.00 60.53 257 CYS A C 1
ATOM 1816 O O . CYS A 1 257 ? -26.506 -8.017 38.067 1.00 60.53 257 CYS A O 1
ATOM 1818 N N . SER A 1 258 ? -28.123 -8.689 36.619 1.00 60.88 258 SER A N 1
ATOM 1819 C CA . SER A 1 258 ? -28.901 -7.440 36.526 1.00 60.88 258 SER A CA 1
ATOM 1820 C C . SER A 1 258 ? -29.417 -6.947 37.871 1.00 60.88 258 SER A C 1
ATOM 1822 O O . SER A 1 258 ? -29.593 -5.747 38.062 1.00 60.88 258 SER A O 1
ATOM 1824 N N . ASP A 1 259 ? -29.611 -7.871 38.811 1.00 61.19 259 ASP A N 1
ATOM 1825 C CA . ASP A 1 259 ? -30.130 -7.582 40.145 1.00 61.19 259 ASP A CA 1
ATOM 1826 C C . ASP A 1 259 ? -29.103 -6.804 40.991 1.00 61.19 259 ASP A C 1
ATOM 1828 O O . ASP A 1 259 ? -29.435 -6.268 42.045 1.00 61.19 259 ASP A O 1
ATOM 1832 N N . CYS A 1 260 ? -27.840 -6.749 40.548 1.00 62.19 260 CYS A N 1
ATOM 1833 C CA . CYS A 1 260 ? -26.745 -6.046 41.221 1.00 62.19 260 CYS A CA 1
ATOM 1834 C C . CYS A 1 260 ? -25.972 -5.077 40.302 1.00 62.19 260 CYS A C 1
ATOM 1836 O O . CYS A 1 260 ? -25.434 -4.084 40.793 1.00 62.19 260 CYS A O 1
ATOM 1838 N N . HIS A 1 261 ? -25.874 -5.355 38.995 1.00 66.62 261 HIS A N 1
ATOM 1839 C CA . HIS A 1 261 ? -25.056 -4.609 38.026 1.00 66.62 261 HIS A CA 1
ATOM 1840 C C . HIS A 1 261 ? -25.714 -4.572 36.635 1.00 66.62 261 HIS A C 1
ATOM 1842 O O . HIS A 1 261 ? -26.426 -5.499 36.279 1.00 66.62 261 HIS A O 1
ATOM 1848 N N . GLY A 1 262 ? -25.443 -3.551 35.807 1.00 61.47 262 GLY A N 1
ATOM 1849 C CA . GLY A 1 262 ? -25.888 -3.543 34.399 1.00 61.47 262 GLY A CA 1
ATOM 1850 C C . GLY A 1 262 ? -25.349 -4.761 33.630 1.00 61.47 262 GLY A C 1
ATOM 1851 O O . GLY A 1 262 ? -24.273 -5.247 33.968 1.00 61.47 262 GLY A O 1
ATOM 1852 N N . PHE A 1 263 ? -26.092 -5.290 32.648 1.00 59.56 263 PHE A N 1
ATOM 1853 C CA . PHE A 1 263 ? -25.702 -6.492 31.894 1.00 59.56 263 PHE A CA 1
ATOM 1854 C C . PHE A 1 263 ? -25.196 -6.148 30.481 1.00 59.56 263 PHE A C 1
ATOM 1856 O O . PHE A 1 263 ? -25.915 -5.448 29.765 1.00 59.56 263 PHE A O 1
ATOM 1863 N N . PRO A 1 264 ? -24.038 -6.681 30.032 1.00 62.22 264 PRO A N 1
ATOM 1864 C CA . PRO A 1 264 ? -22.981 -7.328 30.825 1.00 62.22 264 PRO A CA 1
ATOM 1865 C C . PRO A 1 264 ? -22.384 -6.359 31.861 1.00 62.22 264 PRO A C 1
ATOM 1867 O O . PRO A 1 264 ? -22.567 -5.153 31.691 1.00 62.22 264 PRO A O 1
ATOM 1870 N N . PRO A 1 265 ? -21.698 -6.857 32.921 1.00 70.56 265 PRO A N 1
ATOM 1871 C CA . PRO A 1 265 ? -21.183 -6.015 33.998 1.00 70.56 265 PRO A CA 1
ATOM 1872 C C . PRO A 1 265 ? -20.416 -4.822 33.424 1.00 70.56 265 PRO A C 1
ATOM 1874 O O . PRO A 1 265 ? -19.355 -4.990 32.826 1.00 70.56 265 PRO A O 1
ATOM 1877 N N . ALA A 1 266 ? -21.000 -3.634 33.552 1.00 74.31 266 ALA A N 1
ATOM 1878 C CA . ALA A 1 266 ? -20.503 -2.457 32.861 1.00 74.31 266 ALA A CA 1
ATOM 1879 C C . ALA A 1 266 ? -19.241 -1.915 33.546 1.00 74.31 266 ALA A C 1
ATOM 1881 O O . ALA A 1 266 ? -19.176 -1.806 34.774 1.00 74.31 266 ALA A O 1
ATOM 1882 N N . ASP A 1 267 ? -18.242 -1.548 32.744 1.00 75.19 267 ASP A N 1
ATOM 1883 C CA . ASP A 1 267 ? -17.039 -0.898 33.259 1.00 75.19 267 ASP A CA 1
ATOM 1884 C C . ASP A 1 267 ? -17.323 0.572 33.620 1.00 75.19 267 ASP A C 1
ATOM 1886 O O . ASP A 1 267 ? -18.031 1.276 32.899 1.00 75.19 267 ASP A O 1
ATOM 1890 N N . GLY A 1 268 ? -16.748 1.037 34.728 1.00 74.69 268 GLY A N 1
ATOM 1891 C CA . GLY A 1 268 ? -16.845 2.407 35.238 1.00 74.69 268 GLY A CA 1
ATOM 1892 C C . GLY A 1 268 ? -15.510 2.909 35.784 1.00 74.69 268 GLY A C 1
ATOM 1893 O O . GLY A 1 268 ? -14.542 2.154 35.885 1.00 74.69 268 GLY A O 1
ATOM 1894 N N . THR A 1 269 ? -15.437 4.190 36.148 1.00 77.38 269 THR A N 1
ATOM 1895 C CA . THR A 1 269 ? -14.207 4.791 36.709 1.00 77.38 269 THR A CA 1
ATOM 1896 C C . THR A 1 269 ? -13.965 4.377 38.160 1.00 77.38 269 THR A C 1
ATOM 1898 O O . THR A 1 269 ? -12.828 4.352 38.625 1.00 77.38 269 THR A O 1
ATOM 1901 N N . ALA A 1 270 ? -15.034 4.018 38.866 1.00 71.75 270 ALA A N 1
ATOM 1902 C CA . ALA A 1 270 ? -15.037 3.504 40.227 1.00 71.75 270 ALA A CA 1
ATOM 1903 C C . ALA A 1 270 ? -16.196 2.512 40.392 1.00 71.75 270 ALA A C 1
ATOM 1905 O O . ALA A 1 270 ? -17.041 2.359 39.506 1.00 71.75 270 ALA A O 1
ATOM 1906 N N . ARG A 1 271 ? -16.244 1.805 41.528 1.00 69.31 271 ARG A N 1
ATOM 1907 C CA . ARG A 1 271 ? -17.401 0.962 41.839 1.00 69.31 271 ARG A CA 1
ATOM 1908 C C . ARG A 1 271 ? -18.631 1.854 41.959 1.00 69.31 271 ARG A C 1
ATOM 1910 O O . ARG A 1 271 ? -18.613 2.812 42.720 1.00 69.31 271 ARG A O 1
ATOM 1917 N N . ASN A 1 272 ? -19.696 1.480 41.261 1.00 68.56 272 ASN A N 1
ATOM 1918 C CA . ASN A 1 272 ? -20.973 2.177 41.245 1.00 68.56 272 ASN A CA 1
ATOM 1919 C C . ASN A 1 272 ? -20.900 3.609 40.675 1.00 68.56 272 ASN A C 1
ATOM 1921 O O . ASN A 1 272 ? -21.758 4.430 40.997 1.00 68.56 272 ASN A O 1
ATOM 1925 N N . THR A 1 273 ? -19.919 3.892 39.804 1.00 70.38 273 THR A N 1
ATOM 1926 C CA . THR A 1 273 ? -19.753 5.198 39.145 1.00 70.38 273 THR A CA 1
ATOM 1927 C C . THR A 1 273 ? -19.601 5.033 37.626 1.00 70.38 273 THR A C 1
ATOM 1929 O O . THR A 1 273 ? -18.469 4.879 37.148 1.00 70.38 273 THR A O 1
ATOM 1932 N N . PRO A 1 274 ? -20.705 5.082 36.842 1.00 69.62 274 PRO A N 1
ATOM 1933 C CA . PRO A 1 274 ? -22.125 5.231 37.230 1.00 69.62 274 PRO A CA 1
ATOM 1934 C C . PRO A 1 274 ? -22.726 4.026 37.978 1.00 69.62 274 PRO A C 1
ATOM 1936 O O . PRO A 1 274 ? -22.105 2.963 38.045 1.00 69.62 274 PRO A O 1
ATOM 1939 N N . VAL A 1 275 ? -23.940 4.172 38.527 1.00 64.38 275 VAL A N 1
ATOM 1940 C CA . VAL A 1 275 ? -24.613 3.116 39.312 1.00 64.38 275 VAL A CA 1
ATOM 1941 C C . VAL A 1 275 ? -24.602 1.778 38.563 1.00 64.38 275 VAL A C 1
ATOM 1943 O O . VAL A 1 275 ? -24.920 1.712 37.379 1.00 64.38 275 VAL A O 1
ATOM 1946 N N . GLY A 1 276 ? -24.197 0.709 39.249 1.00 67.56 276 GLY A N 1
ATOM 1947 C CA . GLY A 1 276 ? -24.093 -0.637 38.691 1.00 67.56 276 GLY A CA 1
ATOM 1948 C C . GLY A 1 276 ? -22.789 -0.947 37.944 1.00 67.56 276 GLY A C 1
ATOM 1949 O O . GLY A 1 276 ? -22.623 -2.095 37.538 1.00 67.56 276 GLY A O 1
ATOM 1950 N N . THR A 1 277 ? -21.850 -0.002 37.799 1.00 74.19 277 THR A N 1
ATOM 1951 C CA . THR A 1 277 ? -20.559 -0.223 37.106 1.00 74.19 277 THR A CA 1
ATOM 1952 C C . THR A 1 277 ? -19.383 -0.498 38.061 1.00 74.19 277 THR A C 1
ATOM 1954 O O . THR A 1 277 ? -19.537 -0.414 39.282 1.00 74.19 277 THR A O 1
ATOM 1957 N N . PHE A 1 278 ? -18.200 -0.864 37.553 1.00 73.62 278 PHE A N 1
ATOM 1958 C CA . PHE A 1 278 ? -16.974 -1.013 38.360 1.00 73.62 278 PHE A CA 1
ATOM 1959 C C . PHE A 1 278 ? -15.683 -0.908 37.526 1.00 73.62 278 PHE A C 1
ATOM 1961 O O . PHE A 1 278 ? -15.735 -1.080 36.310 1.00 73.62 278 PHE A O 1
ATOM 1968 N N . PRO A 1 279 ? -14.507 -0.675 38.147 1.00 74.12 279 PRO A N 1
ATOM 1969 C CA . PRO A 1 279 ? -13.246 -0.561 37.420 1.00 74.12 279 PRO A CA 1
ATOM 1970 C C . PRO A 1 279 ? -12.847 -1.882 36.773 1.00 74.12 279 PRO A C 1
ATOM 1972 O O . PRO A 1 279 ? -12.723 -2.907 37.453 1.00 74.12 279 PRO A O 1
ATOM 1975 N N . GLY A 1 280 ? -12.600 -1.865 35.467 1.00 74.50 280 GLY A N 1
ATOM 1976 C CA . GLY A 1 280 ? -12.191 -3.068 34.766 1.00 74.50 280 GLY A CA 1
ATOM 1977 C C . GLY A 1 280 ? -12.218 -2.958 33.252 1.00 74.50 280 GLY A C 1
ATOM 1978 O O . GLY A 1 280 ? -12.091 -1.887 32.664 1.00 74.50 280 GLY A O 1
ATOM 1979 N N . SER A 1 281 ? -12.298 -4.125 32.621 1.00 75.31 281 SER A N 1
ATOM 1980 C CA . SER A 1 281 ? -12.401 -4.276 31.173 1.00 75.31 281 SER A CA 1
ATOM 1981 C C . SER A 1 281 ? -13.403 -5.382 30.813 1.00 75.31 281 SER A C 1
ATOM 1983 O O . SER A 1 281 ? -13.170 -6.143 29.876 1.00 75.31 281 SER A O 1
ATOM 1985 N N . HIS A 1 282 ? -14.489 -5.535 31.573 1.00 76.94 282 HIS A N 1
ATOM 1986 C CA . HIS A 1 282 ? -15.547 -6.515 31.297 1.00 76.94 282 HIS A CA 1
ATOM 1987 C C . HIS A 1 282 ? -16.272 -6.213 30.000 1.00 76.94 282 HIS A C 1
ATOM 1989 O O . HIS A 1 282 ? -16.492 -7.135 29.221 1.00 76.94 282 HIS A O 1
ATOM 1995 N N . ASN A 1 283 ? -16.514 -4.941 29.685 1.00 73.69 283 ASN A N 1
ATOM 1996 C CA . ASN A 1 283 ? -17.014 -4.565 28.371 1.00 73.69 283 ASN A CA 1
ATOM 1997 C C . ASN A 1 283 ? -16.055 -5.079 27.296 1.00 73.69 283 ASN A C 1
ATOM 1999 O O . ASN A 1 283 ? -16.505 -5.651 26.316 1.00 73.69 283 ASN A O 1
ATOM 2003 N N . LYS A 1 284 ? -14.733 -4.999 27.506 1.00 72.25 284 LYS A N 1
ATOM 2004 C CA . LYS A 1 284 ? -13.763 -5.557 26.551 1.00 72.25 284 LYS A CA 1
ATOM 2005 C C . LYS A 1 284 ? -13.828 -7.075 26.447 1.00 72.25 284 LYS A C 1
ATOM 2007 O O . LYS A 1 284 ? -13.640 -7.567 25.351 1.00 72.25 284 LYS A O 1
ATOM 2012 N N . HIS A 1 285 ? -14.071 -7.823 27.523 1.00 74.12 285 HIS A N 1
ATOM 2013 C CA . HIS A 1 285 ? -13.972 -9.290 27.502 1.00 74.12 285 HIS A CA 1
ATOM 2014 C C . HIS A 1 285 ? -15.307 -10.015 27.309 1.00 74.12 285 HIS A C 1
ATOM 2016 O O . HIS A 1 285 ? -15.342 -10.949 26.522 1.00 74.12 285 HIS A O 1
ATOM 2022 N N . SER A 1 286 ? -16.383 -9.610 27.985 1.00 71.06 286 SER A N 1
ATOM 2023 C CA . SER A 1 286 ? -17.664 -10.337 28.057 1.00 71.06 286 SER A CA 1
ATOM 2024 C C . SER A 1 286 ? -18.819 -9.686 27.299 1.00 71.06 286 SER A C 1
ATOM 2026 O O . SER A 1 286 ? -19.963 -10.118 27.416 1.00 71.06 286 SER A O 1
ATOM 2028 N N . GLY A 1 287 ? -18.551 -8.598 26.593 1.00 61.72 287 GLY A N 1
ATOM 2029 C CA . GLY A 1 287 ? -19.583 -7.818 25.945 1.00 61.72 287 GLY A CA 1
ATOM 2030 C C . GLY A 1 287 ? -20.156 -8.450 24.663 1.00 61.72 287 GLY A C 1
ATOM 2031 O O . GLY A 1 287 ? -19.434 -9.149 23.956 1.00 61.72 287 GLY A O 1
ATOM 2032 N N . THR A 1 288 ? -21.451 -8.244 24.392 1.00 52.66 288 THR A N 1
ATOM 2033 C CA . THR A 1 288 ? -22.222 -8.954 23.349 1.00 52.66 288 THR A CA 1
ATOM 2034 C C . THR A 1 288 ? -22.590 -8.115 22.124 1.00 52.66 288 THR A C 1
ATOM 2036 O O . THR A 1 288 ? -23.295 -8.627 21.258 1.00 52.66 288 THR A O 1
ATOM 2039 N N . ASP A 1 289 ? -22.165 -6.852 22.026 1.00 44.81 289 ASP A N 1
ATOM 2040 C CA . ASP A 1 289 ? -22.665 -5.962 20.972 1.00 44.81 289 ASP A CA 1
ATOM 2041 C C . ASP A 1 289 ? -21.670 -5.752 19.822 1.00 44.81 289 ASP A C 1
ATOM 2043 O O . ASP A 1 289 ? -20.484 -5.491 20.035 1.00 44.81 289 ASP A O 1
ATOM 2047 N N . ALA A 1 290 ? -22.174 -5.790 18.586 1.00 41.56 290 ALA A N 1
ATOM 2048 C CA . ALA A 1 290 ? -21.403 -5.593 17.352 1.00 41.56 290 ALA A CA 1
ATOM 2049 C C . ALA A 1 290 ? -20.855 -4.154 17.188 1.00 41.56 290 ALA A C 1
ATOM 2051 O O . ALA A 1 290 ? -20.195 -3.846 16.194 1.00 41.56 290 ALA A O 1
ATOM 2052 N N . VAL A 1 291 ? -21.131 -3.266 18.151 1.00 40.44 291 VAL A N 1
ATOM 2053 C CA . VAL A 1 291 ? -20.908 -1.814 18.060 1.00 40.44 291 VAL A CA 1
ATOM 2054 C C . VAL A 1 291 ? -19.851 -1.294 19.051 1.00 40.44 291 VAL A C 1
ATOM 2056 O O . VAL A 1 291 ? -19.486 -0.121 19.006 1.00 40.44 291 VAL A O 1
ATOM 2059 N N . ALA A 1 292 ? -19.266 -2.141 19.902 1.00 44.22 292 ALA A N 1
ATOM 2060 C CA . ALA A 1 292 ? -18.166 -1.746 20.786 1.00 44.22 292 ALA A CA 1
ATOM 2061 C C . ALA A 1 292 ? -17.096 -2.844 20.852 1.00 44.22 292 ALA A C 1
ATOM 2063 O O . ALA A 1 292 ? -17.389 -4.012 20.654 1.00 44.22 292 ALA A O 1
ATOM 2064 N N . ASN A 1 293 ? -15.842 -2.483 21.125 1.00 51.25 293 ASN A N 1
ATOM 2065 C CA . ASN A 1 293 ? -14.672 -3.372 21.116 1.00 51.25 293 ASN A CA 1
ATOM 2066 C C . ASN A 1 293 ? -14.736 -4.484 22.198 1.00 51.25 293 ASN A C 1
ATOM 2068 O O . ASN A 1 293 ? -14.022 -4.382 23.201 1.00 51.25 293 ASN A O 1
ATOM 2072 N N . GLN A 1 294 ? -15.579 -5.505 22.031 1.00 63.53 294 GLN A N 1
ATOM 2073 C CA . GLN A 1 294 ? -15.878 -6.537 23.031 1.00 63.53 294 GLN A CA 1
ATOM 2074 C C . GLN A 1 294 ? -15.548 -7.947 22.477 1.00 63.53 294 GLN A C 1
ATOM 2076 O O . GLN A 1 294 ? -15.903 -8.263 21.347 1.00 63.53 294 GLN A O 1
ATOM 2081 N N . TYR A 1 295 ? -14.841 -8.795 23.239 1.00 64.12 295 TYR A N 1
ATOM 2082 C CA . TYR A 1 295 ? -14.373 -10.134 22.831 1.00 64.12 295 TYR A CA 1
ATOM 2083 C C . TYR A 1 295 ? -15.446 -11.235 22.952 1.00 64.12 295 TYR A C 1
ATOM 2085 O O . TYR A 1 295 ? -15.212 -12.350 22.493 1.00 64.12 295 TYR A O 1
ATOM 2093 N N . GLY A 1 296 ? -16.604 -10.962 23.568 1.00 67.00 296 GLY A N 1
ATOM 2094 C CA . GLY A 1 296 ? -17.720 -11.914 23.648 1.00 67.00 296 GLY A CA 1
ATOM 2095 C C . GLY A 1 296 ? -17.469 -13.185 24.469 1.00 67.00 296 GLY A C 1
ATOM 2096 O O . GLY A 1 296 ? -18.186 -14.170 24.304 1.00 67.00 296 GLY A O 1
ATOM 2097 N N . TYR A 1 297 ? -16.470 -13.205 25.356 1.00 71.25 297 TYR A N 1
ATOM 2098 C CA . TYR A 1 297 ? -16.214 -14.351 26.227 1.00 71.25 297 TYR A CA 1
ATOM 2099 C C . TYR A 1 297 ? -17.344 -14.542 27.237 1.00 71.25 297 TYR A C 1
ATOM 2101 O O . TYR A 1 297 ? -17.691 -13.637 27.997 1.00 71.25 297 TYR A O 1
ATOM 2109 N N . ALA A 1 298 ? -17.864 -15.767 27.323 1.00 73.88 298 ALA A N 1
ATOM 2110 C CA . ALA A 1 298 ? -18.770 -16.130 28.403 1.00 73.88 298 ALA A CA 1
ATOM 2111 C C . ALA A 1 298 ? -18.067 -15.962 29.762 1.00 73.88 298 ALA A C 1
ATOM 2113 O O . ALA A 1 298 ? -16.878 -16.251 29.900 1.00 73.88 298 ALA A O 1
ATOM 2114 N N . CYS A 1 299 ? -18.806 -15.561 30.800 1.00 73.69 299 CYS A N 1
ATOM 2115 C CA . CYS A 1 299 ? -18.240 -15.306 32.132 1.00 73.69 299 CYS A CA 1
ATOM 2116 C C . CYS A 1 299 ? -17.442 -16.501 32.684 1.00 73.69 299 CYS A C 1
ATOM 2118 O O . CYS A 1 299 ? -16.460 -16.317 33.399 1.00 73.69 299 CYS A O 1
ATOM 2120 N N . ASN A 1 300 ? -17.824 -17.727 32.308 1.00 75.44 300 ASN A N 1
ATOM 2121 C CA . ASN A 1 300 ? -17.161 -18.959 32.733 1.00 75.44 300 ASN A CA 1
ATOM 2122 C C . ASN A 1 300 ? -15.750 -19.173 32.141 1.00 75.44 300 ASN A C 1
ATOM 2124 O O . ASN A 1 300 ? -15.071 -20.112 32.559 1.00 75.44 300 ASN A O 1
ATOM 2128 N N . PHE A 1 301 ? -15.307 -18.332 31.196 1.00 73.88 301 PHE A N 1
ATOM 2129 C CA . PHE A 1 301 ? -13.923 -18.318 30.719 1.00 73.88 301 PHE A CA 1
ATOM 2130 C C . PHE A 1 301 ? -12.967 -17.805 31.797 1.00 73.88 301 PHE A C 1
ATOM 2132 O O . PHE A 1 301 ? -11.900 -18.381 32.005 1.00 73.88 301 PHE A O 1
ATOM 2139 N N . CYS A 1 302 ? -13.380 -16.758 32.514 1.00 75.12 302 CYS A N 1
ATOM 2140 C CA . CYS A 1 302 ? -12.585 -16.119 33.562 1.00 75.12 302 CYS A CA 1
ATOM 2141 C C . CYS A 1 302 ? -12.971 -16.613 34.963 1.00 75.12 302 CYS A C 1
ATOM 2143 O O . CYS A 1 302 ? -12.104 -16.824 35.820 1.00 75.12 302 CYS A O 1
ATOM 2145 N N . HIS A 1 303 ? -14.266 -16.832 35.182 1.00 76.50 303 HIS A N 1
ATOM 2146 C CA . HIS A 1 303 ? -14.835 -17.212 36.466 1.00 76.50 303 HIS A CA 1
ATOM 2147 C C . HIS A 1 303 ? -15.078 -18.725 36.540 1.00 76.50 303 HIS A C 1
ATOM 2149 O O . HIS A 1 303 ? -16.017 -19.256 35.941 1.00 76.50 303 HIS A O 1
ATOM 2155 N N . TYR A 1 304 ? -14.240 -19.440 37.296 1.00 68.38 304 TYR A N 1
ATOM 2156 C CA . TYR A 1 304 ? -14.460 -20.863 37.570 1.00 68.38 304 TYR A CA 1
ATOM 2157 C C . TYR A 1 304 ? -15.714 -21.035 38.414 1.00 68.38 304 TYR A C 1
ATOM 2159 O O . TYR A 1 304 ? -15.815 -20.471 39.502 1.00 68.38 304 TYR A O 1
ATOM 2167 N N . ASN A 1 305 ? -16.655 -21.824 37.897 1.00 61.09 305 ASN A N 1
ATOM 2168 C CA . ASN A 1 305 ? -17.976 -22.030 38.485 1.00 61.09 305 ASN A CA 1
ATOM 2169 C C . ASN A 1 305 ? -18.851 -20.757 38.502 1.00 61.09 305 ASN A C 1
ATOM 2171 O O . ASN A 1 305 ? -19.451 -20.403 39.516 1.00 61.09 305 ASN A O 1
ATOM 2175 N N . ALA A 1 306 ? -18.893 -20.036 37.377 1.00 59.50 306 ALA A N 1
ATOM 2176 C CA . ALA A 1 306 ? -19.790 -18.902 37.169 1.00 59.50 306 ALA A CA 1
ATOM 2177 C C . ALA A 1 306 ? -21.267 -19.345 37.125 1.00 59.50 306 ALA A C 1
ATOM 2179 O O . ALA A 1 306 ? -21.826 -19.548 36.049 1.00 59.50 306 ALA A O 1
ATOM 2180 N N . THR A 1 307 ? -21.900 -19.506 38.285 1.00 58.62 307 THR A N 1
ATOM 2181 C CA . THR A 1 307 ? -23.361 -19.418 38.411 1.00 58.62 307 THR A CA 1
ATOM 2182 C C . THR A 1 307 ? -23.741 -17.942 38.566 1.00 58.62 307 THR A C 1
ATOM 2184 O O . THR A 1 307 ? -22.905 -17.131 38.975 1.00 58.62 307 THR A O 1
ATOM 2187 N N . THR A 1 308 ? -24.973 -17.565 38.210 1.00 57.53 308 THR A N 1
ATOM 2188 C CA . THR A 1 308 ? -25.417 -16.159 38.084 1.00 57.53 308 THR A CA 1
ATOM 2189 C C . THR A 1 308 ? -25.231 -15.310 39.346 1.00 57.53 308 THR A C 1
ATOM 2191 O O . THR A 1 308 ? -25.300 -14.087 39.270 1.00 57.53 308 THR A O 1
ATOM 2194 N N . THR A 1 309 ? -24.987 -15.929 40.505 1.00 60.75 309 THR A N 1
ATOM 2195 C CA . THR A 1 309 ? -25.100 -15.270 41.807 1.00 60.75 309 THR A CA 1
ATOM 2196 C C . THR A 1 309 ? -23.972 -15.592 42.775 1.00 60.75 309 THR A C 1
ATOM 2198 O O . THR A 1 309 ? -23.999 -15.070 43.875 1.00 60.75 309 THR A O 1
ATOM 2201 N N . ASN A 1 310 ? -22.941 -16.368 42.415 1.00 65.06 310 ASN A N 1
ATOM 2202 C CA . ASN A 1 310 ? -21.877 -16.737 43.369 1.00 65.06 310 ASN A CA 1
ATOM 2203 C C . ASN A 1 310 ? -21.177 -15.527 44.026 1.00 65.06 310 ASN A C 1
ATOM 2205 O O . ASN A 1 310 ? -20.645 -15.647 45.128 1.00 65.06 310 ASN A O 1
ATOM 2209 N N . HIS A 1 311 ? -21.233 -14.344 43.404 1.00 67.94 311 HIS A N 1
ATOM 2210 C CA . HIS A 1 311 ? -20.793 -13.084 44.009 1.00 67.94 311 HIS A CA 1
ATOM 2211 C C . HIS A 1 311 ? -21.577 -12.693 45.275 1.00 67.94 311 HIS A C 1
ATOM 2213 O O . HIS A 1 311 ? -21.010 -12.054 46.157 1.00 67.94 311 HIS A O 1
ATOM 2219 N N . SER A 1 312 ? -22.838 -13.103 45.426 1.00 63.19 312 SER A N 1
ATOM 2220 C CA . SER A 1 312 ? -23.643 -12.850 46.632 1.00 63.19 312 SER A CA 1
ATOM 2221 C C . SER A 1 312 ? -23.032 -13.471 47.894 1.00 63.19 312 SER A C 1
ATOM 2223 O O . SER A 1 312 ? -23.273 -12.989 48.994 1.00 63.19 312 SER A O 1
ATOM 2225 N N . THR A 1 313 ? -22.157 -14.472 47.742 1.00 66.19 313 THR A N 1
ATOM 2226 C CA . THR A 1 313 ? -21.431 -15.113 48.851 1.00 66.19 313 THR A CA 1
ATOM 2227 C C . THR A 1 313 ? -20.236 -14.296 49.369 1.00 66.19 313 THR A C 1
ATOM 2229 O O . THR A 1 313 ? -19.483 -14.772 50.218 1.00 66.19 313 THR A O 1
ATOM 2232 N N . GLY A 1 314 ? -20.026 -13.074 48.860 1.00 67.69 314 GLY A N 1
ATOM 2233 C CA . GLY A 1 314 ? -18.956 -12.166 49.294 1.00 67.69 314 GLY A CA 1
ATOM 2234 C C . GLY A 1 314 ? -17.632 -12.328 48.541 1.00 67.69 314 GLY A C 1
ATOM 2235 O O . GLY A 1 314 ? -16.680 -11.585 48.798 1.00 67.69 314 GLY A O 1
ATOM 2236 N N . PHE A 1 315 ? -17.560 -13.260 47.586 1.00 70.69 315 PHE A N 1
ATOM 2237 C CA . PHE A 1 315 ? -16.336 -13.568 46.852 1.00 70.69 315 PHE A CA 1
ATOM 2238 C C . PHE A 1 315 ? -16.546 -13.626 45.342 1.00 70.69 315 PHE A C 1
ATOM 2240 O O . PHE A 1 315 ? -17.557 -14.104 44.835 1.00 70.69 315 PHE A O 1
ATOM 2247 N N . LYS A 1 316 ? -15.528 -13.173 44.616 1.00 71.88 316 LYS A N 1
ATOM 2248 C CA . LYS A 1 316 ? -15.388 -13.320 43.170 1.00 71.88 316 LYS A CA 1
ATOM 2249 C C . LYS A 1 316 ? -14.380 -14.430 42.917 1.00 71.88 316 LYS A C 1
ATOM 2251 O O . LYS A 1 316 ? -13.215 -14.301 43.298 1.00 71.88 316 LYS A O 1
ATOM 2256 N N . ASN A 1 317 ? -14.827 -15.509 42.282 1.00 73.38 317 ASN A N 1
ATOM 2257 C CA . ASN A 1 317 ? -13.940 -16.605 41.916 1.00 73.38 317 ASN A CA 1
ATOM 2258 C C . ASN A 1 317 ? -13.375 -16.343 40.523 1.00 73.38 317 ASN A C 1
ATOM 2260 O O . ASN A 1 317 ? -14.126 -16.347 39.549 1.00 73.38 317 ASN A O 1
ATOM 2264 N N . ILE A 1 318 ? -12.074 -16.076 40.429 1.00 73.69 318 ILE A N 1
ATOM 2265 C CA . ILE A 1 318 ? -11.373 -15.850 39.159 1.00 73.69 318 ILE A CA 1
ATOM 2266 C C . ILE A 1 318 ? -10.227 -16.845 39.085 1.00 73.69 318 ILE A C 1
ATOM 2268 O O . ILE A 1 318 ? -9.412 -16.946 39.999 1.00 73.69 318 ILE A O 1
ATOM 2272 N N . THR A 1 319 ? -10.174 -17.595 37.995 1.00 68.50 319 THR A N 1
ATOM 2273 C CA . THR A 1 319 ? -9.108 -18.575 37.757 1.00 68.50 319 THR A CA 1
ATOM 2274 C C . THR A 1 319 ? -8.590 -18.526 36.328 1.00 68.50 319 THR A C 1
ATOM 2276 O O . THR A 1 319 ? -7.501 -19.037 36.094 1.00 68.50 319 THR A O 1
ATOM 2279 N N . GLY A 1 320 ? -9.381 -17.991 35.383 1.00 64.31 320 GLY A N 1
ATOM 2280 C CA . GLY A 1 320 ? -9.163 -18.061 33.935 1.00 64.31 320 GLY A CA 1
ATOM 2281 C C . GLY A 1 320 ? -9.172 -19.476 33.338 1.00 64.31 320 GLY A C 1
ATOM 2282 O O . GLY A 1 320 ? -8.831 -19.635 32.177 1.00 64.31 320 GLY A O 1
ATOM 2283 N N . SER A 1 321 ? -9.550 -20.502 34.105 1.00 59.94 321 SER A N 1
ATOM 2284 C CA . SER A 1 321 ? -9.220 -21.922 33.870 1.00 59.94 321 SER A CA 1
ATOM 2285 C C . SER A 1 321 ? -9.727 -22.563 32.571 1.00 59.94 321 SER A C 1
ATOM 2287 O O . SER A 1 321 ? -9.392 -23.714 32.309 1.00 59.94 321 SER A O 1
ATOM 2289 N N . LYS A 1 322 ? -10.571 -21.884 31.783 1.00 66.81 322 LYS A N 1
ATOM 2290 C CA . LYS A 1 322 ? -10.964 -22.362 30.443 1.00 66.81 322 LYS A CA 1
ATOM 2291 C C . LYS A 1 322 ? -10.120 -21.754 29.317 1.00 66.81 322 LYS A C 1
ATOM 2293 O O . LYS A 1 322 ? -10.284 -22.143 28.165 1.00 66.81 322 LYS A O 1
ATOM 2298 N N . LEU A 1 323 ? -9.229 -20.814 29.628 1.00 64.50 323 LEU A N 1
ATOM 2299 C CA . LEU A 1 323 ? -8.281 -20.243 28.679 1.00 64.50 323 LEU A CA 1
ATOM 2300 C C . LEU A 1 323 ? -7.019 -21.127 28.624 1.00 64.50 323 LEU A C 1
ATOM 2302 O O . LEU A 1 323 ? -6.436 -21.422 29.666 1.00 64.50 323 LEU A O 1
ATOM 2306 N N . PRO A 1 324 ? -6.554 -21.552 27.437 1.00 58.69 324 PRO A N 1
ATOM 2307 C CA . PRO A 1 324 ? -5.358 -22.385 27.324 1.00 58.69 324 PRO A CA 1
ATOM 2308 C C . PRO A 1 324 ? -4.119 -21.720 27.944 1.00 58.69 324 PRO A C 1
ATOM 2310 O O . PRO A 1 324 ? -3.771 -20.597 27.571 1.00 58.69 324 PRO A O 1
ATOM 2313 N N . GLY A 1 325 ? -3.449 -22.436 28.857 1.00 60.72 325 GLY A N 1
ATOM 2314 C CA . GLY A 1 325 ? -2.175 -22.038 29.475 1.00 60.72 325 GLY A CA 1
ATOM 2315 C C . GLY A 1 325 ? -2.270 -21.002 30.598 1.00 60.72 325 GLY A C 1
ATOM 2316 O O . GLY A 1 325 ? -1.244 -20.583 31.117 1.00 60.72 325 GLY A O 1
ATOM 2317 N N . ASN A 1 326 ? -3.467 -20.576 30.986 1.00 68.44 326 ASN A N 1
ATOM 2318 C CA . ASN A 1 326 ? -3.655 -19.367 31.773 1.00 68.44 326 ASN A CA 1
ATOM 2319 C C . ASN A 1 326 ? -3.241 -19.488 33.263 1.00 68.44 326 ASN A C 1
ATOM 2321 O O . ASN A 1 326 ? -3.415 -20.525 33.904 1.00 68.44 326 ASN A O 1
ATOM 2325 N N . ALA A 1 327 ? -2.816 -18.369 33.854 1.00 69.06 327 ALA A N 1
ATOM 2326 C CA . ALA A 1 327 ? -2.774 -18.178 35.304 1.00 69.06 327 ALA A CA 1
ATOM 2327 C C . ALA A 1 327 ? -3.207 -16.750 35.666 1.00 69.06 327 ALA A C 1
ATOM 2329 O O . ALA A 1 327 ? -2.901 -15.802 34.948 1.00 69.06 327 ALA A O 1
ATOM 2330 N N . TYR A 1 328 ? -3.938 -16.588 36.769 1.00 75.06 328 TYR A N 1
ATOM 2331 C CA . TYR A 1 328 ? -4.277 -15.278 37.329 1.00 75.06 328 TYR A CA 1
ATOM 2332 C C . TYR A 1 328 ? -3.425 -15.045 38.575 1.00 75.06 328 TYR A C 1
ATOM 2334 O O . TYR A 1 328 ? -3.349 -15.929 39.426 1.00 75.06 328 TYR A O 1
ATOM 2342 N N . SER A 1 329 ? -2.758 -13.893 38.674 1.00 75.06 329 SER A N 1
ATOM 2343 C CA . SER A 1 329 ? -1.757 -13.652 39.727 1.00 75.06 329 SER A CA 1
ATOM 2344 C C . SER A 1 329 ? -2.333 -13.420 41.126 1.00 75.06 329 SER A C 1
ATOM 2346 O O . SER A 1 329 ? -1.576 -13.414 42.092 1.00 75.06 329 SER A O 1
ATOM 2348 N N . GLN A 1 330 ? -3.652 -13.257 41.254 1.00 72.19 330 GLN A N 1
ATOM 2349 C CA . GLN A 1 330 ? -4.330 -13.175 42.551 1.00 72.19 330 GLN A CA 1
ATOM 2350 C C . GLN A 1 330 ? -4.914 -14.527 42.968 1.00 72.19 330 GLN A C 1
ATOM 2352 O O . GLN A 1 330 ? -5.068 -15.449 42.165 1.00 72.19 330 GLN A O 1
ATOM 2357 N N . THR A 1 331 ? -5.276 -14.639 44.245 1.00 67.00 331 THR A N 1
ATOM 2358 C CA . THR A 1 331 ? -5.906 -15.844 44.790 1.00 67.00 331 THR A CA 1
ATOM 2359 C C . THR A 1 331 ? -7.241 -16.142 44.099 1.00 67.00 331 THR A C 1
ATOM 2361 O O . THR A 1 331 ? -7.963 -15.248 43.658 1.00 67.00 331 THR A O 1
ATOM 2364 N N . ARG A 1 332 ? -7.611 -17.429 44.039 1.00 67.56 332 ARG A N 1
ATOM 2365 C CA . ARG A 1 332 ? -8.841 -17.895 43.371 1.00 67.56 332 ARG A CA 1
ATOM 2366 C C . ARG A 1 332 ? -10.135 -17.349 43.985 1.00 67.56 332 ARG A C 1
ATOM 2368 O O . ARG A 1 332 ? -11.176 -17.477 43.356 1.00 67.56 332 ARG A O 1
ATOM 2375 N N . LYS A 1 333 ? -10.073 -16.782 45.195 1.00 71.94 333 LYS A N 1
ATOM 2376 C CA . LYS A 1 333 ? -11.202 -16.307 46.002 1.00 71.94 333 LYS A CA 1
ATOM 2377 C C . LYS A 1 333 ? -10.932 -14.860 46.424 1.00 71.94 333 LYS A C 1
ATOM 2379 O O . LYS A 1 333 ? -10.293 -14.614 47.444 1.00 71.94 333 LYS A O 1
ATOM 2384 N N . ILE A 1 334 ? -11.404 -13.905 45.627 1.00 70.62 334 ILE A N 1
ATOM 2385 C CA . ILE A 1 334 ? -11.160 -12.472 45.845 1.00 70.62 334 ILE A CA 1
ATOM 2386 C C . ILE A 1 334 ? -12.354 -11.880 46.580 1.00 70.62 334 ILE A C 1
ATOM 2388 O O . ILE A 1 334 ? -13.479 -11.953 46.084 1.00 70.62 334 ILE A O 1
ATOM 2392 N N . ALA A 1 335 ? -12.124 -11.264 47.738 1.00 69.94 335 ALA A N 1
ATOM 2393 C CA . ALA A 1 335 ? -13.184 -10.585 48.474 1.00 69.94 335 ALA A CA 1
ATOM 2394 C C . ALA A 1 335 ? -13.813 -9.453 47.642 1.00 69.94 335 ALA A C 1
ATOM 2396 O O . ALA A 1 335 ? -13.153 -8.760 46.853 1.00 69.94 335 ALA A O 1
ATOM 2397 N N . ILE A 1 336 ? -15.115 -9.247 47.811 1.00 69.94 336 ILE A N 1
ATOM 2398 C CA . ILE A 1 336 ? -15.771 -8.044 47.303 1.00 69.94 336 ILE A CA 1
ATOM 2399 C C . ILE A 1 336 ? -15.260 -6.850 48.119 1.00 69.94 336 ILE A C 1
ATOM 2401 O O . ILE A 1 336 ? -15.376 -6.820 49.335 1.00 69.94 336 ILE A O 1
ATOM 2405 N N . SER A 1 337 ? -14.660 -5.879 47.432 1.00 65.06 337 SER A N 1
ATOM 2406 C CA . SER A 1 337 ? -14.082 -4.669 48.019 1.00 65.06 337 SER A CA 1
ATOM 2407 C C . SER A 1 337 ? -14.381 -3.470 47.120 1.00 65.06 337 SER A C 1
ATOM 2409 O O . SER A 1 337 ? -14.489 -3.628 45.898 1.00 65.06 337 SER A O 1
ATOM 2411 N N . ASN A 1 338 ? -14.495 -2.285 47.728 1.00 60.50 338 ASN A N 1
ATOM 2412 C CA . ASN A 1 338 ? -14.615 -1.000 47.031 1.00 60.50 338 ASN A CA 1
ATOM 2413 C C . ASN A 1 338 ? -13.291 -0.555 46.382 1.00 60.50 338 ASN A C 1
ATOM 2415 O O . ASN A 1 338 ? -13.320 0.242 45.449 1.00 60.50 338 ASN A O 1
ATOM 2419 N N . SER A 1 339 ? -12.165 -1.137 46.807 1.00 66.19 339 SER A N 1
ATOM 2420 C CA . SER A 1 339 ? -10.826 -0.909 46.250 1.00 66.19 339 SER A CA 1
ATOM 2421 C C . SER A 1 339 ? -10.165 -2.252 45.912 1.00 66.19 339 SER A C 1
ATOM 2423 O O . SER A 1 339 ? -9.251 -2.686 46.615 1.00 66.19 339 SER A O 1
ATOM 2425 N N . PRO A 1 340 ? -10.658 -2.993 44.903 1.00 66.06 340 PRO A N 1
ATOM 2426 C CA . PRO A 1 340 ? -10.106 -4.302 44.581 1.00 66.06 340 PRO A CA 1
ATOM 2427 C C . PRO A 1 340 ? -8.712 -4.162 43.955 1.00 66.06 340 PRO A C 1
ATOM 2429 O O . PRO A 1 340 ? -8.551 -3.495 42.935 1.00 66.06 340 PRO A O 1
ATOM 2432 N N . THR A 1 341 ? -7.707 -4.840 44.512 1.00 72.38 341 THR A N 1
ATOM 2433 C CA . THR A 1 341 ? -6.413 -5.009 43.839 1.00 72.38 341 THR A CA 1
ATOM 2434 C C . THR A 1 341 ? -6.576 -6.019 42.709 1.00 72.38 341 THR A C 1
ATOM 2436 O O . THR A 1 341 ? -6.785 -7.210 42.939 1.00 72.38 341 THR A O 1
ATOM 2439 N N . LEU A 1 342 ? -6.532 -5.535 41.471 1.00 73.19 342 LEU A N 1
ATOM 2440 C CA . LEU A 1 342 ? -6.700 -6.369 40.287 1.00 73.19 342 LEU A CA 1
ATOM 2441 C C . LEU A 1 342 ? -5.395 -7.106 39.954 1.00 73.19 342 LEU A C 1
ATOM 2443 O O . LEU A 1 342 ? -4.314 -6.524 39.988 1.00 73.19 342 LEU A O 1
ATOM 2447 N N . GLY A 1 343 ? -5.505 -8.394 39.636 1.00 73.31 343 GLY A N 1
ATOM 2448 C CA . GLY A 1 343 ? -4.396 -9.225 39.174 1.00 73.31 343 GLY A CA 1
ATOM 2449 C C . GLY A 1 343 ? -4.056 -9.070 37.691 1.00 73.31 343 GLY A C 1
ATOM 2450 O O . GLY A 1 343 ? -4.694 -8.336 36.934 1.00 73.31 343 GLY A O 1
ATOM 2451 N N . THR A 1 344 ? -3.055 -9.840 37.287 1.00 75.75 344 THR A N 1
ATOM 2452 C CA . THR A 1 344 ? -2.526 -9.995 35.928 1.00 75.75 344 THR A CA 1
ATOM 2453 C C . THR A 1 344 ? -2.807 -11.414 35.425 1.00 75.75 344 THR A C 1
ATOM 2455 O O . THR A 1 344 ? -2.751 -12.373 36.196 1.00 75.75 344 THR A O 1
ATOM 2458 N N . CYS A 1 345 ? -3.136 -11.554 34.139 1.00 73.75 345 CYS A N 1
ATOM 2459 C CA . CYS A 1 345 ? -3.427 -12.832 33.483 1.00 73.75 345 CYS A CA 1
ATOM 2460 C C . CYS A 1 345 ? -2.208 -13.313 32.684 1.00 73.75 345 CYS A C 1
ATOM 2462 O O . CYS A 1 345 ? -2.009 -12.884 31.554 1.00 73.75 345 CYS A O 1
ATOM 2464 N N . THR A 1 346 ? -1.397 -14.229 33.200 1.00 73.94 346 THR A N 1
ATOM 2465 C CA . THR A 1 346 ? -0.213 -14.734 32.485 1.00 73.94 346 THR A CA 1
ATOM 2466 C C . THR A 1 346 ? -0.529 -15.951 31.609 1.00 73.94 346 THR A C 1
ATOM 2468 O O . THR A 1 346 ? -1.554 -16.617 31.778 1.00 73.94 346 THR A O 1
ATOM 2471 N N . ASN A 1 347 ? 0.345 -16.216 30.627 1.00 71.81 347 ASN A N 1
ATOM 2472 C CA . ASN A 1 347 ? 0.351 -17.423 29.782 1.00 71.81 347 ASN A CA 1
ATOM 2473 C C . ASN A 1 347 ? -0.945 -17.719 28.995 1.00 71.81 347 ASN A C 1
ATOM 2475 O O . ASN A 1 347 ? -1.161 -18.826 28.514 1.00 71.81 347 ASN A O 1
ATOM 2479 N N . THR A 1 348 ? -1.801 -16.716 28.806 1.00 71.38 348 THR A N 1
ATOM 2480 C CA . THR A 1 348 ? -3.001 -16.823 27.964 1.00 71.38 348 THR A CA 1
ATOM 2481 C C . THR A 1 348 ? -2.649 -16.527 26.507 1.00 71.38 348 THR A C 1
ATOM 2483 O O . THR A 1 348 ? -1.927 -15.569 26.238 1.00 71.38 348 THR A O 1
ATOM 2486 N N . TYR A 1 349 ? -3.194 -17.288 25.549 1.00 70.81 349 TYR A N 1
ATOM 2487 C CA . TYR A 1 349 ? -2.951 -17.065 24.111 1.00 70.81 349 TYR A CA 1
ATOM 2488 C C . TYR A 1 349 ? -3.241 -15.618 23.657 1.00 70.81 349 TYR A C 1
ATOM 2490 O O . TYR A 1 349 ? -2.434 -15.030 22.941 1.00 70.81 349 TYR A O 1
ATOM 2498 N N . CYS A 1 350 ? -4.325 -15.005 24.144 1.00 68.25 350 CYS A N 1
ATOM 2499 C CA . CYS A 1 350 ? -4.671 -13.601 23.866 1.00 68.25 350 CYS A CA 1
ATOM 2500 C C . CYS A 1 350 ? -3.663 -12.582 24.437 1.00 68.25 350 CYS A C 1
ATOM 2502 O O . CYS A 1 350 ? -3.579 -11.460 23.951 1.00 68.25 350 CYS A O 1
ATOM 2504 N N . HIS A 1 351 ? -2.876 -12.975 25.442 1.00 72.38 351 HIS A N 1
ATOM 2505 C CA . HIS A 1 351 ? -1.765 -12.199 26.009 1.00 72.38 351 HIS A CA 1
ATOM 2506 C C . HIS A 1 351 ? -0.399 -12.728 25.534 1.00 72.38 351 HIS A C 1
ATOM 2508 O O . HIS A 1 351 ? 0.624 -12.566 26.202 1.00 72.38 351 HIS A O 1
ATOM 2514 N N . SER A 1 352 ? -0.380 -13.386 24.374 1.00 74.75 352 SER A N 1
ATOM 2515 C CA . SER A 1 352 ? 0.840 -13.788 23.683 1.00 74.75 352 SER A CA 1
ATOM 2516 C C . SER A 1 352 ? 1.144 -12.847 22.517 1.00 74.75 352 SER A C 1
ATOM 2518 O O . SER A 1 352 ? 0.353 -11.990 22.131 1.00 74.75 352 SER A O 1
ATOM 2520 N N . THR A 1 353 ? 2.298 -13.054 21.897 1.00 72.81 353 THR A N 1
ATOM 2521 C CA . THR A 1 353 ? 2.676 -12.419 20.625 1.00 72.81 353 THR A CA 1
ATOM 2522 C C . THR A 1 353 ? 1.905 -12.952 19.408 1.00 72.81 353 THR A C 1
ATOM 2524 O O . THR A 1 353 ? 2.200 -12.540 18.287 1.00 72.81 353 THR A O 1
ATOM 2527 N N . GLY A 1 354 ? 1.001 -13.928 19.575 1.00 71.25 354 GLY A N 1
ATOM 2528 C CA . GLY A 1 354 ? 0.332 -14.621 18.464 1.00 71.25 354 GLY A CA 1
ATOM 2529 C C . GLY A 1 354 ? 1.277 -15.477 17.602 1.00 71.25 354 GLY A C 1
ATOM 2530 O O . GLY A 1 354 ? 0.902 -15.947 16.525 1.00 71.25 354 GLY A O 1
ATOM 2531 N N . ARG A 1 355 ? 2.528 -15.673 18.044 1.00 69.50 355 ARG A N 1
ATOM 2532 C CA . ARG A 1 355 ? 3.558 -16.445 17.333 1.00 69.50 355 ARG A CA 1
ATOM 2533 C C . ARG A 1 355 ? 3.457 -17.944 17.598 1.00 69.50 355 ARG A C 1
ATOM 2535 O O . ARG A 1 355 ? 2.756 -18.396 18.494 1.00 69.50 355 ARG A O 1
ATOM 2542 N N . THR A 1 356 ? 4.188 -18.719 16.801 1.00 66.00 356 THR A N 1
ATOM 2543 C CA . THR A 1 356 ? 4.395 -20.153 17.023 1.00 66.00 356 THR A CA 1
ATOM 2544 C C . THR A 1 356 ? 5.902 -20.425 17.025 1.00 66.00 356 THR A C 1
ATOM 2546 O O . THR A 1 356 ? 6.539 -20.121 16.014 1.00 66.00 356 THR A O 1
ATOM 2549 N N . PRO A 1 357 ? 6.474 -20.962 18.121 1.00 68.94 357 PRO A N 1
ATOM 2550 C CA . PRO A 1 357 ? 5.826 -21.178 19.421 1.00 68.94 357 PRO A CA 1
ATOM 2551 C C . PRO A 1 357 ? 5.344 -19.855 20.046 1.00 68.94 357 PRO A C 1
ATOM 2553 O O . PRO A 1 357 ? 5.877 -18.784 19.747 1.00 68.94 357 PRO A O 1
ATOM 2556 N N . ALA A 1 358 ? 4.285 -19.920 20.855 1.00 72.19 358 ALA A N 1
ATOM 2557 C CA . ALA A 1 358 ? 3.708 -18.736 21.484 1.00 72.19 358 ALA A CA 1
ATOM 2558 C C . ALA A 1 358 ? 4.712 -18.128 22.469 1.00 72.19 358 ALA A C 1
ATOM 2560 O O . ALA A 1 358 ? 5.214 -18.809 23.358 1.00 72.19 358 ALA A O 1
ATOM 2561 N N . GLN A 1 359 ? 5.020 -16.842 22.289 1.00 77.81 359 GLN A N 1
ATOM 2562 C CA . GLN A 1 359 ? 5.842 -16.086 23.234 1.00 77.81 359 GLN A CA 1
ATOM 2563 C C . GLN A 1 359 ? 4.899 -15.274 24.118 1.00 77.81 359 GLN A C 1
ATOM 2565 O O . GLN A 1 359 ? 4.113 -14.482 23.590 1.00 77.81 359 GLN A O 1
ATOM 2570 N N . TYR A 1 360 ? 4.964 -15.494 25.429 1.00 76.38 360 TYR A N 1
ATOM 2571 C CA . TYR A 1 360 ? 4.093 -14.863 26.419 1.00 76.38 360 TYR A CA 1
ATOM 2572 C C . TYR A 1 360 ? 4.843 -13.745 27.138 1.00 76.38 360 TYR A C 1
ATOM 2574 O O . TYR A 1 360 ? 5.980 -13.926 27.571 1.00 76.38 360 TYR A O 1
ATOM 2582 N N . GLY A 1 361 ? 4.213 -12.578 27.224 1.00 66.56 361 GLY A N 1
ATOM 2583 C CA . GLY A 1 361 ? 4.716 -11.428 27.967 1.00 66.56 361 GLY A CA 1
ATOM 2584 C C . GLY A 1 361 ? 4.066 -11.296 29.346 1.00 66.56 361 GLY A C 1
ATOM 2585 O O . GLY A 1 361 ? 3.095 -11.994 29.636 1.00 66.56 361 GLY A O 1
ATOM 2586 N N . ASN A 1 362 ? 4.533 -10.351 30.176 1.00 62.75 362 ASN A N 1
ATOM 2587 C CA . ASN A 1 362 ? 3.724 -9.895 31.307 1.00 62.75 362 ASN A CA 1
ATOM 2588 C C . ASN A 1 362 ? 2.465 -9.242 30.736 1.00 62.75 362 ASN A C 1
ATOM 2590 O O . ASN A 1 362 ? 2.551 -8.289 29.962 1.00 62.75 362 ASN A O 1
ATOM 2594 N N . SER A 1 363 ? 1.301 -9.783 31.078 1.00 63.38 363 SER A N 1
ATOM 2595 C CA . SER A 1 363 ? 0.030 -9.237 30.619 1.00 63.38 363 SER A CA 1
ATOM 2596 C C . SER A 1 363 ? -0.191 -7.830 31.150 1.00 63.38 363 SER A C 1
ATOM 2598 O O . SER A 1 363 ? 0.169 -7.533 32.291 1.00 63.38 363 SER A O 1
ATOM 2600 N N . VAL A 1 364 ? -0.887 -7.016 30.363 1.00 66.75 364 VAL A N 1
ATOM 2601 C CA . VAL A 1 364 ? -1.435 -5.735 30.812 1.00 66.75 364 VAL A CA 1
ATOM 2602 C C . VAL A 1 364 ? -2.290 -5.961 32.066 1.00 66.75 364 VAL A C 1
ATOM 2604 O O . VAL A 1 364 ? -3.051 -6.929 32.134 1.00 66.75 364 VAL A O 1
ATOM 2607 N N . GLN A 1 365 ? -2.148 -5.097 33.074 1.00 72.44 365 GLN A N 1
ATOM 2608 C CA . GLN A 1 365 ? -3.005 -5.138 34.258 1.00 72.44 365 GLN A CA 1
ATOM 2609 C C . GLN A 1 365 ? -4.468 -4.949 33.835 1.00 72.44 365 GLN A C 1
ATOM 2611 O O . GLN A 1 365 ? -4.768 -4.129 32.966 1.00 72.44 365 GLN A O 1
ATOM 2616 N N . TRP A 1 366 ? -5.383 -5.700 34.449 1.00 69.75 366 TRP A N 1
ATOM 2617 C CA . TRP A 1 366 ? -6.813 -5.560 34.174 1.00 69.75 366 TRP A CA 1
ATOM 2618 C C . TRP A 1 366 ? -7.270 -4.105 34.376 1.00 69.75 366 TRP A C 1
ATOM 2620 O O . TRP A 1 366 ? -6.945 -3.499 35.398 1.00 69.75 366 TRP A O 1
ATOM 2630 N N . GLY A 1 367 ? -8.011 -3.545 33.413 1.00 66.88 367 GLY A N 1
ATOM 2631 C CA . GLY A 1 367 ? -8.446 -2.141 33.433 1.00 66.88 367 GLY A CA 1
ATOM 2632 C C . GLY A 1 367 ? -7.508 -1.144 32.739 1.00 66.88 367 GLY A C 1
ATOM 2633 O O . GLY A 1 367 ? -7.859 0.028 32.652 1.00 66.88 367 GLY A O 1
ATOM 2634 N N . GLN A 1 368 ? -6.344 -1.571 32.236 1.00 68.50 368 GLN A N 1
ATOM 2635 C CA . GLN A 1 368 ? -5.409 -0.700 31.509 1.00 68.50 368 GLN A CA 1
ATOM 2636 C C . GLN A 1 368 ? -5.612 -0.747 29.987 1.00 68.50 368 GLN A C 1
ATOM 2638 O O . GLN A 1 368 ? -6.014 -1.766 29.421 1.00 68.50 368 GLN A O 1
ATOM 2643 N N . THR A 1 369 ? -5.262 0.348 29.307 1.00 65.88 369 THR A N 1
ATOM 2644 C CA . THR A 1 369 ? -5.243 0.429 27.837 1.00 65.88 369 THR A CA 1
ATOM 2645 C C . THR A 1 369 ? -3.881 -0.017 27.298 1.00 65.88 369 THR A C 1
ATOM 2647 O O . THR A 1 369 ? -2.847 0.452 27.766 1.00 65.88 369 THR A O 1
ATOM 2650 N N . GLY A 1 370 ? -3.874 -0.902 26.296 1.00 67.50 370 GLY A N 1
ATOM 2651 C CA . GLY A 1 370 ? -2.667 -1.333 25.579 1.00 67.50 370 GLY A CA 1
ATOM 2652 C C . GLY A 1 370 ? -2.642 -0.856 24.124 1.00 67.50 370 GLY A C 1
ATOM 2653 O O . GLY A 1 370 ? -3.688 -0.579 23.537 1.00 67.50 370 GLY A O 1
ATOM 2654 N N . ASN A 1 371 ? -1.448 -0.786 23.535 1.00 72.06 371 ASN A N 1
ATOM 2655 C CA . ASN A 1 371 ? -1.225 -0.570 22.100 1.00 72.06 371 ASN A CA 1
ATOM 2656 C C . ASN A 1 371 ? -0.586 -1.826 21.468 1.00 72.06 371 ASN A C 1
ATOM 2658 O O . ASN A 1 371 ? -0.363 -2.822 22.154 1.00 72.06 371 ASN A O 1
ATOM 2662 N N . CYS A 1 372 ? -0.269 -1.809 20.167 1.00 76.75 372 CYS A N 1
ATOM 2663 C CA . CYS A 1 372 ? 0.356 -2.962 19.498 1.00 76.75 372 CYS A CA 1
ATOM 2664 C C . CYS A 1 372 ? 1.639 -3.439 20.211 1.00 76.75 372 CYS A C 1
ATOM 2666 O O . CYS A 1 372 ? 1.821 -4.643 20.421 1.00 76.75 372 CYS A O 1
ATOM 2668 N N . LEU A 1 373 ? 2.477 -2.487 20.651 1.00 81.19 373 LEU A N 1
ATOM 2669 C CA . LEU A 1 373 ? 3.735 -2.745 21.360 1.00 81.19 373 LEU A CA 1
ATOM 2670 C C . LEU A 1 373 ? 3.524 -3.346 22.753 1.00 81.19 373 LEU A C 1
ATOM 2672 O O . LEU A 1 373 ? 4.470 -3.882 23.320 1.00 81.19 373 LEU A O 1
ATOM 2676 N N . SER A 1 374 ? 2.312 -3.320 23.306 1.00 77.88 374 SER A N 1
ATOM 2677 C CA . SER A 1 374 ? 2.011 -4.013 24.562 1.00 77.88 374 SER A CA 1
ATOM 2678 C C . SER A 1 374 ? 2.066 -5.539 24.425 1.00 77.88 374 SER A C 1
ATOM 2680 O O . SER A 1 374 ? 2.288 -6.224 25.419 1.00 77.88 374 SER A O 1
ATOM 2682 N N . CYS A 1 375 ? 1.893 -6.086 23.213 1.00 74.88 375 CYS A N 1
ATOM 2683 C CA . CYS A 1 375 ? 1.820 -7.537 22.998 1.00 74.88 375 CYS A CA 1
ATOM 2684 C C . CYS A 1 375 ? 2.927 -8.064 22.075 1.00 74.88 375 CYS A C 1
ATOM 2686 O O . CYS A 1 375 ? 3.565 -9.068 22.389 1.00 74.88 375 CYS A O 1
ATOM 2688 N N . HIS A 1 376 ? 3.186 -7.404 20.944 1.00 81.38 376 HIS A N 1
ATOM 2689 C CA . HIS A 1 376 ? 4.177 -7.835 19.951 1.00 81.38 376 HIS A CA 1
ATOM 2690 C C . HIS A 1 376 ? 4.937 -6.636 19.371 1.00 81.38 376 HIS A C 1
ATOM 2692 O O . HIS A 1 376 ? 4.555 -5.490 19.574 1.00 81.38 376 HIS A O 1
ATOM 2698 N N . GLY A 1 377 ? 6.072 -6.880 18.707 1.00 81.94 377 GLY A N 1
ATOM 2699 C CA . GLY A 1 377 ? 6.815 -5.799 18.052 1.00 81.94 377 GLY A CA 1
ATOM 2700 C C . GLY A 1 377 ? 5.961 -5.091 16.992 1.00 81.94 377 GLY A C 1
ATOM 2701 O O . GLY A 1 377 ? 5.051 -5.689 16.426 1.00 81.94 377 GLY A O 1
ATOM 2702 N N . GLY A 1 378 ? 6.270 -3.836 16.694 1.00 81.50 378 GLY A N 1
ATOM 2703 C CA . GLY A 1 378 ? 5.456 -2.980 15.828 1.00 81.50 378 GLY A CA 1
ATOM 2704 C C . GLY A 1 378 ? 6.256 -1.790 15.311 1.00 81.50 378 GLY A C 1
ATOM 2705 O O . GLY A 1 378 ? 7.435 -1.930 14.988 1.00 81.50 378 GLY A O 1
ATOM 2706 N N . ARG A 1 379 ? 5.635 -0.608 15.268 1.00 79.44 379 ARG A N 1
ATOM 2707 C CA . ARG A 1 379 ? 6.317 0.680 15.064 1.00 79.44 379 ARG A CA 1
ATOM 2708 C C . ARG A 1 379 ? 6.249 1.528 16.332 1.00 79.44 379 ARG A C 1
ATOM 2710 O O . ARG A 1 379 ? 5.273 1.443 17.071 1.00 79.44 379 ARG A O 1
ATOM 2717 N N . ALA A 1 380 ? 7.258 2.374 16.549 1.00 78.94 380 ALA A N 1
ATOM 2718 C CA . ALA A 1 380 ? 7.268 3.333 17.662 1.00 78.94 380 ALA A CA 1
ATOM 2719 C C . ALA A 1 380 ? 6.186 4.426 17.535 1.00 78.94 380 ALA A C 1
ATOM 2721 O O . ALA A 1 380 ? 5.741 4.984 18.531 1.00 78.94 380 ALA A O 1
ATOM 2722 N N . SER A 1 381 ? 5.775 4.746 16.307 1.00 76.25 381 SER A N 1
ATOM 2723 C CA . SER A 1 381 ? 4.722 5.714 15.983 1.00 76.25 381 SER A CA 1
ATOM 2724 C C . SER A 1 381 ? 4.176 5.433 14.579 1.00 76.25 381 SER A C 1
ATOM 2726 O O . SER A 1 381 ? 4.701 4.558 13.887 1.00 76.25 381 SER A O 1
ATOM 2728 N N . ALA A 1 382 ? 3.165 6.188 14.128 1.00 69.81 382 ALA A N 1
ATOM 2729 C CA . ALA A 1 382 ? 2.539 5.999 12.814 1.00 69.81 382 ALA A CA 1
ATOM 2730 C C . ALA A 1 382 ? 3.550 5.925 11.649 1.00 69.81 382 ALA A C 1
ATOM 2732 O O . ALA A 1 382 ? 3.393 5.108 10.748 1.00 69.81 382 ALA A O 1
ATOM 2733 N N . ASN A 1 383 ? 4.628 6.714 11.731 1.00 71.88 383 ASN A N 1
ATOM 2734 C CA . ASN A 1 383 ? 5.706 6.767 10.738 1.00 71.88 383 ASN A CA 1
ATOM 2735 C C . ASN A 1 383 ? 7.080 6.380 11.323 1.00 71.88 383 ASN A C 1
ATOM 2737 O O . ASN A 1 383 ? 8.106 6.533 10.664 1.00 71.88 383 ASN A O 1
ATOM 2741 N N . GLY A 1 384 ? 7.117 5.903 12.570 1.00 72.38 384 GLY A N 1
ATOM 2742 C CA . GLY A 1 384 ? 8.351 5.614 13.299 1.00 72.38 384 GLY A CA 1
ATOM 2743 C C . GLY A 1 384 ? 9.027 4.320 12.853 1.00 72.38 384 GLY A C 1
ATOM 2744 O O . GLY A 1 384 ? 8.415 3.472 12.198 1.00 72.38 384 GLY A O 1
ATOM 2745 N N . LEU A 1 385 ? 10.293 4.155 13.240 1.00 77.00 385 LEU A N 1
ATOM 2746 C CA . LEU A 1 385 ? 11.061 2.935 12.987 1.00 77.00 385 LEU A CA 1
ATOM 2747 C C . LEU A 1 385 ? 10.405 1.701 13.642 1.00 77.00 385 LEU A C 1
ATOM 2749 O O . LEU A 1 385 ? 9.644 1.843 14.611 1.00 77.00 385 LEU A O 1
ATOM 2753 N N . PRO A 1 386 ? 10.711 0.486 13.146 1.00 79.75 386 PRO A N 1
ATOM 2754 C CA . PRO A 1 386 ? 10.323 -0.747 13.816 1.00 79.75 386 PRO A CA 1
ATOM 2755 C C . PRO A 1 386 ? 10.767 -0.739 15.283 1.00 79.75 386 PRO A C 1
ATOM 2757 O O . PRO A 1 386 ? 11.930 -0.472 15.585 1.00 79.75 386 PRO A O 1
ATOM 2760 N N . ALA A 1 387 ? 9.846 -1.051 16.188 1.00 83.31 387 ALA A N 1
ATOM 2761 C CA . ALA A 1 387 ? 10.069 -1.069 17.628 1.00 83.31 387 ALA A CA 1
ATOM 2762 C C . ALA A 1 387 ? 9.763 -2.451 18.208 1.00 83.31 387 ALA A C 1
ATOM 2764 O O . ALA A 1 387 ? 8.924 -3.201 17.697 1.00 83.31 387 ALA A O 1
ATOM 2765 N N . ARG A 1 388 ? 10.458 -2.793 19.292 1.00 86.31 388 ARG A N 1
ATOM 2766 C CA . ARG A 1 388 ? 10.166 -4.000 20.069 1.00 86.31 388 ARG A CA 1
ATOM 2767 C C . ARG A 1 388 ? 8.933 -3.777 20.940 1.00 86.31 388 ARG A C 1
ATOM 2769 O O . ARG A 1 388 ? 8.592 -2.637 21.247 1.00 86.31 388 ARG A O 1
ATOM 2776 N N . SER A 1 389 ? 8.281 -4.866 21.337 1.00 84.00 389 SER A N 1
ATOM 2777 C CA . SER A 1 389 ? 7.233 -4.789 22.356 1.00 84.00 389 SER A CA 1
ATOM 2778 C C . SER A 1 389 ? 7.802 -4.328 23.704 1.00 84.00 389 SER A C 1
ATOM 2780 O O . SER A 1 389 ? 9.016 -4.383 23.921 1.00 84.00 389 SER A O 1
ATOM 2782 N N . SER A 1 390 ? 6.930 -3.968 24.649 1.00 80.81 390 SER A N 1
ATOM 2783 C CA . SER A 1 390 ? 7.296 -3.714 26.052 1.00 80.81 390 SER A CA 1
ATOM 2784 C C . SER A 1 390 ? 8.041 -4.893 26.688 1.00 80.81 390 SER A C 1
ATOM 2786 O O . SER A 1 390 ? 8.870 -4.710 27.570 1.00 80.81 390 SER A O 1
ATOM 2788 N N . GLN A 1 391 ? 7.798 -6.104 26.178 1.00 78.44 391 GLN A N 1
ATOM 2789 C CA . GLN A 1 391 ? 8.436 -7.347 26.613 1.00 78.44 391 GLN A CA 1
ATOM 2790 C C . GLN A 1 391 ? 9.630 -7.743 25.739 1.00 78.44 391 GLN A C 1
ATOM 2792 O O . GLN A 1 391 ? 10.057 -8.895 25.748 1.00 78.44 391 GLN A O 1
ATOM 2797 N N . ASN A 1 392 ? 10.174 -6.790 24.979 1.00 84.38 392 ASN A N 1
ATOM 2798 C CA . ASN A 1 392 ? 11.368 -6.950 24.157 1.00 84.38 392 ASN A CA 1
ATOM 2799 C C . ASN A 1 392 ? 11.219 -7.959 22.998 1.00 84.38 392 ASN A C 1
ATOM 2801 O O . ASN A 1 392 ? 12.214 -8.438 22.450 1.00 84.38 392 ASN A O 1
ATOM 2805 N N . PHE A 1 393 ? 9.987 -8.265 22.580 1.00 82.81 393 PHE A N 1
ATOM 2806 C CA . PHE A 1 393 ? 9.738 -9.122 21.422 1.00 82.81 393 PHE A CA 1
ATOM 2807 C C . PHE A 1 393 ? 9.926 -8.340 20.124 1.00 82.81 393 PHE A C 1
ATOM 2809 O O . PHE A 1 393 ? 9.425 -7.226 19.959 1.00 82.81 393 PHE A O 1
ATOM 2816 N N . THR A 1 394 ? 10.636 -8.941 19.175 1.00 79.12 394 THR A N 1
ATOM 2817 C CA . THR A 1 394 ? 10.878 -8.377 17.845 1.00 79.12 394 THR A CA 1
ATOM 2818 C C . THR A 1 394 ? 9.849 -8.873 16.844 1.00 79.12 394 THR A C 1
ATOM 2820 O O . THR A 1 394 ? 9.361 -9.997 16.941 1.00 79.12 394 THR A O 1
ATOM 2823 N N . LEU A 1 395 ? 9.566 -8.068 15.823 1.00 75.50 395 LEU A N 1
ATOM 2824 C CA . LEU A 1 395 ? 8.917 -8.546 14.605 1.00 75.50 395 LEU A CA 1
ATOM 2825 C C . LEU A 1 395 ? 9.791 -9.576 13.876 1.00 75.50 395 LEU A C 1
ATOM 2827 O O . LEU A 1 395 ? 10.972 -9.733 14.184 1.00 75.50 395 LEU A O 1
ATOM 2831 N N . SER A 1 396 ? 9.210 -10.344 12.947 1.00 72.69 396 SER A N 1
ATOM 2832 C CA . SER A 1 396 ? 10.042 -11.227 12.118 1.00 72.69 396 SER A CA 1
ATOM 2833 C C . SER A 1 396 ? 10.935 -10.369 11.228 1.00 72.69 396 SER A C 1
ATOM 2835 O O . SER A 1 396 ? 10.558 -9.248 10.875 1.00 72.69 396 SER A O 1
ATOM 2837 N N . THR A 1 397 ? 12.073 -10.915 10.798 1.00 69.88 397 THR A N 1
ATOM 2838 C CA . THR A 1 397 ? 12.991 -10.229 9.876 1.00 69.88 397 THR A CA 1
ATOM 2839 C C . THR A 1 397 ? 12.256 -9.703 8.637 1.00 69.88 397 THR A C 1
ATOM 2841 O O . THR A 1 397 ? 12.510 -8.601 8.165 1.00 69.88 397 THR A O 1
ATOM 2844 N N . THR A 1 398 ? 11.257 -10.438 8.151 1.00 70.56 398 THR A N 1
ATOM 2845 C CA . THR A 1 398 ? 10.423 -10.041 7.010 1.00 70.56 398 THR A CA 1
ATOM 2846 C C . THR A 1 398 ? 9.490 -8.860 7.297 1.00 70.56 398 THR A C 1
ATOM 2848 O O . THR A 1 398 ? 9.383 -7.962 6.464 1.00 70.56 398 THR A O 1
ATOM 2851 N N . HIS A 1 399 ? 8.847 -8.800 8.467 1.00 77.19 399 HIS A N 1
ATOM 2852 C CA . HIS A 1 399 ? 8.037 -7.641 8.862 1.00 77.19 399 HIS A CA 1
ATOM 2853 C C . HIS A 1 399 ? 8.912 -6.395 9.005 1.00 77.19 399 HIS A C 1
ATOM 2855 O O . HIS A 1 399 ? 8.543 -5.333 8.509 1.00 77.19 399 HIS A O 1
ATOM 2861 N N . SER A 1 400 ? 10.104 -6.525 9.604 1.00 73.69 400 SER A N 1
ATOM 2862 C CA . SER A 1 400 ? 11.026 -5.391 9.697 1.00 73.69 400 SER A CA 1
ATOM 2863 C C . SER A 1 400 ? 11.429 -4.853 8.326 1.00 73.69 400 SER A C 1
ATOM 2865 O O . SER A 1 400 ? 11.537 -3.645 8.197 1.00 73.69 400 SER A O 1
ATOM 2867 N N . GLN A 1 401 ? 11.565 -5.691 7.290 1.00 73.38 401 GLN A N 1
ATOM 2868 C CA . GLN A 1 401 ? 11.892 -5.215 5.937 1.00 73.38 401 GLN A CA 1
ATOM 2869 C C . GLN A 1 401 ? 10.763 -4.386 5.309 1.00 73.38 401 GLN A C 1
ATOM 2871 O O . GLN A 1 401 ? 11.049 -3.379 4.672 1.00 73.38 401 GLN A O 1
ATOM 2876 N N . HIS A 1 402 ? 9.495 -4.743 5.538 1.00 74.38 402 HIS A N 1
ATOM 2877 C CA . HIS A 1 402 ? 8.356 -3.950 5.052 1.00 74.38 402 HIS A CA 1
ATOM 2878 C C . HIS A 1 402 ? 8.211 -2.623 5.807 1.00 74.38 402 HIS A C 1
ATOM 2880 O O . HIS A 1 402 ? 7.834 -1.616 5.219 1.00 74.38 402 HIS A O 1
ATOM 2886 N N . LEU A 1 403 ? 8.534 -2.607 7.103 1.00 75.06 403 LEU A N 1
ATOM 2887 C CA . LEU A 1 403 ? 8.408 -1.416 7.950 1.00 75.06 403 LEU A CA 1
ATOM 2888 C C . LEU A 1 403 ? 9.659 -0.520 7.941 1.00 75.06 403 LEU A C 1
ATOM 2890 O O . LEU A 1 403 ? 9.608 0.604 8.439 1.00 75.06 403 LEU A O 1
ATOM 2894 N N . LYS A 1 404 ? 10.783 -1.000 7.391 1.00 72.62 404 LYS A N 1
ATOM 2895 C CA . LYS A 1 404 ? 12.071 -0.288 7.351 1.00 72.62 404 LYS A CA 1
ATOM 2896 C C . LYS A 1 404 ? 12.054 0.934 6.435 1.00 72.62 404 LYS A C 1
ATOM 2898 O O . LYS A 1 404 ? 12.803 1.870 6.695 1.00 72.62 404 LYS A O 1
ATOM 2903 N N . TYR A 1 405 ? 11.235 0.928 5.384 1.00 68.19 405 TYR A N 1
ATOM 2904 C CA . TYR A 1 405 ? 11.290 1.933 4.323 1.00 68.19 405 TYR A CA 1
ATOM 2905 C C . TYR A 1 405 ? 10.043 2.835 4.324 1.00 68.19 405 TYR A C 1
ATOM 2907 O O . TYR A 1 405 ? 8.963 2.382 3.942 1.00 68.19 405 TYR A O 1
ATOM 2915 N N . PRO A 1 406 ? 10.168 4.117 4.723 1.00 58.41 406 PRO A N 1
ATOM 2916 C CA . PRO A 1 406 ? 9.046 5.061 4.766 1.00 58.41 406 PRO A CA 1
ATOM 2917 C C . PRO A 1 406 ? 8.431 5.365 3.392 1.00 58.41 406 PRO A C 1
ATOM 2919 O O . PRO A 1 406 ? 7.233 5.606 3.305 1.00 58.41 406 PRO A O 1
ATOM 2922 N N . ALA A 1 407 ? 9.234 5.312 2.322 1.00 54.72 407 ALA A N 1
ATOM 2923 C CA . ALA A 1 407 ? 8.853 5.659 0.949 1.00 54.72 407 ALA A CA 1
ATOM 2924 C C . ALA A 1 407 ? 7.670 4.857 0.387 1.00 54.72 407 ALA A C 1
ATOM 2926 O O . ALA A 1 407 ? 6.876 5.389 -0.378 1.00 54.72 407 ALA A O 1
ATOM 2927 N N . ALA A 1 408 ? 7.533 3.590 0.785 1.00 57.16 408 ALA A N 1
ATOM 2928 C CA . ALA A 1 408 ? 6.425 2.744 0.346 1.00 57.16 408 ALA A CA 1
ATOM 2929 C C . ALA A 1 408 ? 5.161 2.921 1.215 1.00 57.16 408 ALA A C 1
ATOM 2931 O O . ALA A 1 408 ? 4.138 2.298 0.942 1.00 57.16 408 ALA A O 1
ATOM 2932 N N . ASN A 1 409 ? 5.251 3.711 2.297 1.00 65.94 409 ASN A N 1
ATOM 2933 C CA . ASN A 1 409 ? 4.225 3.906 3.328 1.00 65.94 409 ASN A CA 1
ATOM 2934 C C . ASN A 1 409 ? 3.539 2.596 3.775 1.00 65.94 409 ASN A C 1
ATOM 2936 O O . ASN A 1 409 ? 2.351 2.559 4.104 1.00 65.94 409 ASN A O 1
ATOM 2940 N N . MET A 1 410 ? 4.298 1.492 3.752 1.00 73.56 410 MET A N 1
ATOM 2941 C CA . MET A 1 410 ? 3.798 0.166 4.089 1.00 73.56 410 MET A CA 1
ATOM 2942 C C . MET A 1 410 ? 3.568 0.115 5.597 1.00 73.56 410 MET A C 1
ATOM 2944 O O . MET A 1 410 ? 4.505 0.140 6.404 1.00 73.56 410 MET A O 1
ATOM 2948 N N . ASN A 1 411 ? 2.290 0.066 5.956 1.00 78.62 411 ASN A N 1
ATOM 2949 C CA . ASN A 1 411 ? 1.801 0.049 7.324 1.00 78.62 411 ASN A CA 1
ATOM 2950 C C . ASN A 1 411 ? 0.896 -1.157 7.561 1.00 78.62 411 ASN A C 1
ATOM 2952 O O . ASN A 1 411 ? 0.432 -1.810 6.624 1.00 78.62 411 ASN A O 1
ATOM 2956 N N . CYS A 1 412 ? 0.666 -1.468 8.837 1.00 81.31 412 CYS A N 1
ATOM 2957 C CA . CYS A 1 412 ? -0.038 -2.673 9.272 1.00 81.31 412 CYS A CA 1
ATOM 2958 C C . CYS A 1 412 ? -1.394 -2.835 8.570 1.00 81.31 412 CYS A C 1
ATOM 2960 O O . CYS A 1 412 ? -1.718 -3.926 8.111 1.00 81.31 412 CYS A O 1
ATOM 2962 N N . ASN A 1 413 ? -2.134 -1.737 8.401 1.00 81.69 413 ASN A N 1
ATOM 2963 C CA . ASN A 1 413 ? -3.464 -1.695 7.794 1.00 81.69 413 ASN A CA 1
ATOM 2964 C C . ASN A 1 413 ? -3.486 -2.050 6.299 1.00 81.69 413 ASN A C 1
ATOM 2966 O O . ASN A 1 413 ? -4.549 -2.387 5.783 1.00 81.69 413 ASN A O 1
ATOM 2970 N N . VAL A 1 414 ? -2.345 -2.017 5.603 1.00 81.88 414 VAL A N 1
ATOM 2971 C CA . VAL A 1 414 ? -2.259 -2.440 4.195 1.00 81.88 414 VAL A CA 1
ATOM 2972 C C . VAL A 1 414 ? -2.502 -3.944 4.066 1.00 81.88 414 VAL A C 1
ATOM 2974 O O . VAL A 1 414 ? -3.175 -4.365 3.130 1.00 81.88 414 VAL A O 1
ATOM 2977 N N . CYS A 1 415 ? -2.003 -4.740 5.019 1.00 80.75 415 CYS A N 1
ATOM 2978 C CA . CYS A 1 415 ? -2.092 -6.208 5.017 1.00 80.75 415 CYS A CA 1
ATOM 2979 C C . CYS A 1 415 ? -3.083 -6.745 6.059 1.00 80.75 415 CYS A C 1
ATOM 2981 O O . CYS A 1 415 ? -3.745 -7.752 5.839 1.00 80.75 415 CYS A O 1
ATOM 2983 N N . HIS A 1 416 ? -3.199 -6.076 7.200 1.00 81.75 416 HIS A N 1
ATOM 2984 C CA . HIS A 1 416 ? -4.068 -6.447 8.312 1.00 81.75 416 HIS A CA 1
ATOM 2985 C C . HIS A 1 416 ? -5.254 -5.489 8.394 1.00 81.75 416 HIS A C 1
ATOM 2987 O O . HIS A 1 416 ? -5.608 -4.989 9.459 1.00 81.75 416 HIS A O 1
ATOM 2993 N N . SER A 1 417 ? -5.879 -5.215 7.248 1.00 82.06 417 SER A N 1
ATOM 2994 C CA . SER A 1 417 ? -6.905 -4.175 7.135 1.00 82.06 417 SER A CA 1
ATOM 2995 C C . SER A 1 417 ? -8.191 -4.461 7.901 1.00 82.06 417 SER A C 1
ATOM 2997 O O . SER A 1 417 ? -8.946 -3.537 8.189 1.00 82.06 417 SER A O 1
ATOM 2999 N N . LYS A 1 418 ? -8.480 -5.719 8.244 1.00 79.69 418 LYS A N 1
ATOM 3000 C CA . LYS A 1 418 ? -9.575 -6.055 9.166 1.00 79.69 418 LYS A CA 1
ATOM 3001 C C . LYS A 1 418 ? -9.173 -5.867 10.626 1.00 79.69 418 LYS A C 1
ATOM 3003 O O . LYS A 1 418 ? -10.051 -5.698 11.456 1.00 79.69 418 LYS A O 1
ATOM 3008 N N . THR A 1 419 ? -7.878 -5.801 10.917 1.00 77.12 419 THR A N 1
ATOM 3009 C CA . THR A 1 419 ? -7.316 -5.745 12.268 1.00 77.12 419 THR A CA 1
ATOM 3010 C C . THR A 1 419 ? -6.945 -4.343 12.715 1.00 77.12 419 THR A C 1
ATOM 3012 O O . THR A 1 419 ? -7.246 -3.981 13.849 1.00 77.12 419 THR A O 1
ATOM 3015 N N . THR A 1 420 ? -6.339 -3.535 11.847 1.00 78.25 420 THR A N 1
ATOM 3016 C CA . THR A 1 420 ? -5.873 -2.184 12.188 1.00 78.25 420 THR A CA 1
ATOM 3017 C C . THR A 1 420 ? -6.452 -1.135 11.240 1.00 78.25 420 THR A C 1
ATOM 3019 O O . THR A 1 420 ? -6.741 -1.416 10.073 1.00 78.25 420 THR A O 1
ATOM 3022 N N . THR A 1 421 ? -6.685 0.081 11.742 1.00 78.88 421 THR A N 1
ATOM 3023 C CA . THR A 1 421 ? -7.044 1.243 10.902 1.00 78.88 421 THR A CA 1
ATOM 3024 C C . THR A 1 421 ? -5.803 1.882 10.294 1.00 78.88 421 THR A C 1
ATOM 3026 O O . THR A 1 421 ? -5.844 2.358 9.162 1.00 78.88 421 THR A O 1
ATOM 3029 N N . ASP A 1 422 ? -4.694 1.837 11.029 1.00 79.19 422 ASP A N 1
ATOM 3030 C CA . ASP A 1 422 ? -3.410 2.442 10.689 1.00 79.19 422 ASP A CA 1
ATOM 3031 C C . ASP A 1 422 ? -2.249 1.589 11.253 1.00 79.19 422 ASP A C 1
ATOM 3033 O O . ASP A 1 422 ? -2.386 0.372 11.430 1.00 79.19 422 ASP A O 1
ATOM 3037 N N . ALA A 1 423 ? -1.085 2.202 11.480 1.00 75.44 423 ALA A N 1
ATOM 3038 C CA . ALA A 1 423 ? 0.119 1.537 11.968 1.00 75.44 423 ALA A CA 1
ATOM 3039 C C . ALA A 1 423 ? 0.158 1.278 13.489 1.00 75.44 423 ALA A C 1
ATOM 3041 O O . ALA A 1 423 ? 1.039 0.546 13.942 1.00 75.44 423 ALA A O 1
ATOM 3042 N N . ALA A 1 424 ? -0.753 1.863 14.270 1.00 73.88 424 ALA A N 1
ATOM 3043 C CA . ALA A 1 424 ? -0.761 1.799 15.735 1.00 73.88 424 ALA A CA 1
ATOM 3044 C C . ALA A 1 424 ? -2.141 1.483 16.348 1.00 73.88 424 ALA A C 1
ATOM 3046 O O . ALA A 1 424 ? -2.212 1.085 17.513 1.00 73.88 424 ALA A O 1
ATOM 3047 N N . THR A 1 425 ? -3.224 1.632 15.586 1.00 75.25 425 THR A N 1
ATOM 3048 C CA . THR A 1 425 ? -4.600 1.552 16.091 1.00 75.25 425 THR A CA 1
ATOM 3049 C C . THR A 1 425 ? -5.317 0.293 15.615 1.00 75.25 425 THR A C 1
ATOM 3051 O O . THR A 1 425 ? -5.406 0.021 14.415 1.00 75.25 425 THR A O 1
ATOM 3054 N N . LEU A 1 426 ? -5.886 -0.465 16.555 1.00 74.00 426 LEU A N 1
ATOM 3055 C CA . LEU A 1 426 ? -6.739 -1.624 16.272 1.00 74.00 426 LEU A CA 1
ATOM 3056 C C . LEU A 1 426 ? -8.166 -1.188 15.893 1.00 74.00 426 LEU A C 1
ATOM 3058 O O . LEU A 1 426 ? -8.708 -0.245 16.469 1.00 74.00 426 LEU A O 1
ATOM 3062 N N . LYS A 1 427 ? -8.806 -1.899 14.956 1.00 73.00 427 LYS A N 1
ATOM 3063 C CA . LYS A 1 427 ? -10.206 -1.662 14.562 1.00 73.00 427 LYS A CA 1
ATOM 3064 C C . LYS A 1 427 ? -11.187 -2.117 15.640 1.00 73.00 427 LYS A C 1
ATOM 3066 O O . LYS A 1 427 ? -11.080 -3.225 16.155 1.00 73.00 427 LYS A O 1
ATOM 3071 N N . SER A 1 428 ? -12.217 -1.302 15.859 1.00 62.69 428 SER A N 1
ATOM 3072 C CA . SER A 1 428 ? -13.281 -1.527 16.843 1.00 62.69 428 SER A CA 1
ATOM 3073 C C . SER A 1 428 ? -14.210 -2.714 16.553 1.00 62.69 428 SER A C 1
ATOM 3075 O O . SER A 1 428 ? -14.686 -3.332 17.496 1.00 62.69 428 SER A O 1
ATOM 3077 N N . TYR A 1 429 ? -14.458 -3.044 15.273 1.00 54.03 429 TYR A N 1
ATOM 3078 C CA . TYR A 1 429 ? -15.565 -3.933 14.862 1.00 54.03 429 TYR A CA 1
ATOM 3079 C C . TYR A 1 429 ? -15.155 -5.204 14.087 1.00 54.03 429 TYR A C 1
ATOM 3081 O O . TYR A 1 429 ? -15.974 -6.091 13.890 1.00 54.03 429 TYR A O 1
ATOM 3089 N N . THR A 1 430 ? -13.908 -5.312 13.607 1.00 50.22 430 THR A N 1
ATOM 3090 C CA . THR A 1 430 ? -13.456 -6.455 12.776 1.00 50.22 430 THR A CA 1
ATOM 3091 C C . THR A 1 430 ? -12.140 -7.075 13.216 1.00 50.22 430 THR A C 1
ATOM 3093 O O . THR A 1 430 ? -11.933 -8.252 12.951 1.00 50.22 430 THR A O 1
ATOM 3096 N N . GLY A 1 431 ? -11.276 -6.364 13.946 1.00 50.81 431 GLY A N 1
ATOM 3097 C CA . GLY A 1 431 ? -9.983 -6.935 14.328 1.00 50.81 431 GLY A CA 1
ATOM 3098 C C . GLY A 1 431 ? -10.102 -8.090 15.309 1.00 50.81 431 GLY A C 1
ATOM 3099 O O . GLY A 1 431 ? -9.227 -8.936 15.365 1.00 50.81 431 GLY A O 1
ATOM 3100 N N . LEU A 1 432 ? -11.220 -8.168 16.022 1.00 52.88 432 LEU A N 1
ATOM 3101 C CA . LEU A 1 432 ? -11.481 -9.125 17.091 1.00 52.88 432 LEU A CA 1
ATOM 3102 C C . LEU A 1 432 ? -11.516 -10.583 16.597 1.00 52.88 432 LEU A C 1
ATOM 3104 O O . LEU A 1 432 ? -10.920 -11.441 17.239 1.00 52.88 432 LEU A O 1
ATOM 3108 N N . VAL A 1 433 ? -12.130 -10.848 15.435 1.00 59.50 433 VAL A N 1
ATOM 3109 C CA . VAL A 1 433 ? -12.201 -12.198 14.831 1.00 59.50 433 VAL A CA 1
ATOM 3110 C C . VAL A 1 433 ? -10.923 -12.560 14.069 1.00 59.50 433 VAL A C 1
ATOM 3112 O O . VAL A 1 433 ? -10.622 -13.731 13.935 1.00 59.50 433 VAL A O 1
ATOM 3115 N N . TYR A 1 434 ? -10.156 -11.574 13.597 1.00 66.44 434 TYR A N 1
ATOM 3116 C CA . TYR A 1 434 ? -8.993 -11.793 12.721 1.00 66.44 434 TYR A CA 1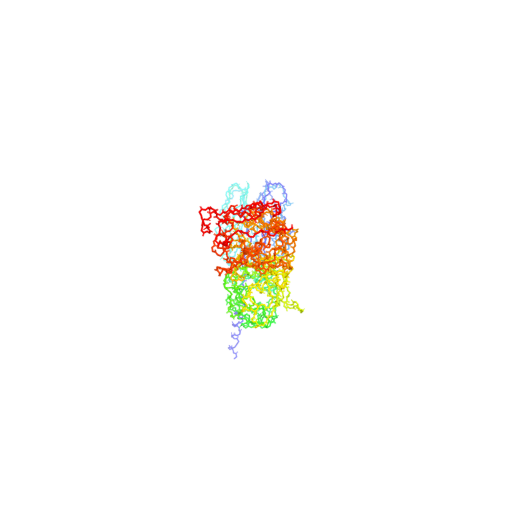
ATOM 3117 C C . TYR A 1 434 ? -7.629 -11.544 13.409 1.00 66.44 434 TYR A C 1
ATOM 3119 O O . TYR A 1 434 ? -6.586 -11.534 12.753 1.00 66.44 434 TYR A O 1
ATOM 3127 N N . HIS A 1 435 ? -7.608 -11.232 14.714 1.00 72.44 435 HIS A N 1
ATOM 3128 C CA . HIS A 1 435 ? -6.377 -10.923 15.466 1.00 72.44 435 HIS A CA 1
ATOM 3129 C C . HIS A 1 435 ? -6.083 -11.901 16.603 1.00 72.44 435 HIS A C 1
ATOM 3131 O O . HIS A 1 435 ? -4.916 -12.206 16.843 1.00 72.44 435 HIS A O 1
ATOM 3137 N N . ALA A 1 436 ? -7.114 -12.364 17.318 1.00 64.94 436 ALA A N 1
ATOM 3138 C CA . ALA A 1 436 ? -6.975 -13.178 18.529 1.00 64.94 436 ALA A CA 1
ATOM 3139 C C . ALA A 1 436 ? -7.634 -14.569 18.414 1.00 64.94 436 ALA A C 1
ATOM 3141 O O . ALA A 1 436 ? -7.868 -15.222 19.428 1.00 64.94 436 ALA A O 1
ATOM 3142 N N . ASP A 1 437 ? -7.914 -15.043 17.199 1.00 65.88 437 ASP A N 1
ATOM 3143 C CA . ASP A 1 437 ? -8.617 -16.306 16.919 1.00 65.88 437 ASP A CA 1
ATOM 3144 C C . ASP A 1 437 ? -7.686 -17.518 16.730 1.00 65.88 437 ASP A C 1
ATOM 3146 O O . ASP A 1 437 ? -8.141 -18.642 16.526 1.00 65.88 437 ASP A O 1
ATOM 3150 N N . GLY A 1 438 ? -6.369 -17.315 16.786 1.00 64.94 438 GLY A N 1
ATOM 3151 C CA . GLY A 1 438 ? -5.410 -18.374 16.482 1.00 64.94 438 GLY A CA 1
ATOM 3152 C C . GLY A 1 438 ? -4.905 -18.361 15.043 1.00 64.94 438 GLY A C 1
ATOM 3153 O O . GLY A 1 438 ? -3.970 -19.114 14.743 1.00 64.94 438 GLY A O 1
ATOM 3154 N N . SER A 1 439 ? -5.480 -17.555 14.154 1.00 67.69 439 SER A N 1
ATOM 3155 C CA . SER A 1 439 ? -5.155 -17.508 12.728 1.00 67.69 439 SER A CA 1
ATOM 3156 C C . SER A 1 439 ? -4.296 -16.289 12.394 1.00 67.69 439 SER A C 1
ATOM 3158 O O . SER A 1 439 ? -4.237 -15.302 13.120 1.00 67.69 439 SER A O 1
ATOM 3160 N N . LYS A 1 440 ? -3.534 -16.382 11.298 1.00 70.56 440 LYS A N 1
ATOM 3161 C CA . LYS A 1 440 ? -2.798 -15.238 10.743 1.00 70.56 440 LYS A CA 1
ATOM 3162 C C . LYS A 1 440 ? -3.555 -14.759 9.520 1.00 70.56 440 LYS A C 1
ATOM 3164 O O . LYS A 1 440 ? -3.320 -15.276 8.423 1.00 70.56 440 LYS A O 1
ATOM 3169 N N . ASP A 1 441 ? -4.434 -13.791 9.724 1.00 70.94 441 ASP A N 1
ATOM 3170 C CA . ASP A 1 441 ? -5.258 -13.255 8.652 1.00 70.94 441 ASP A CA 1
ATOM 3171 C C . ASP A 1 441 ? -4.600 -12.050 7.994 1.00 70.94 441 ASP A C 1
ATOM 3173 O O . ASP A 1 441 ? -4.208 -11.066 8.631 1.00 70.94 441 ASP A O 1
ATOM 3177 N N . VAL A 1 442 ? -4.474 -12.150 6.675 1.00 76.88 442 VAL A N 1
ATOM 3178 C CA . VAL A 1 442 ? -4.006 -11.072 5.813 1.00 76.88 442 VAL A CA 1
ATOM 3179 C C . VAL A 1 442 ? -5.126 -10.784 4.834 1.00 76.88 442 VAL A C 1
ATOM 3181 O O . VAL A 1 442 ? -5.456 -11.615 3.988 1.00 76.88 442 VAL A O 1
ATOM 3184 N N . LEU A 1 443 ? -5.702 -9.595 4.960 1.00 77.94 443 LEU A N 1
ATOM 3185 C CA . LEU A 1 443 ? -6.638 -9.049 3.996 1.00 77.94 443 LEU A CA 1
ATOM 3186 C C . LEU A 1 443 ? -6.107 -7.703 3.528 1.00 77.94 443 LEU A C 1
ATOM 3188 O O . LEU A 1 443 ? -6.041 -6.741 4.302 1.00 77.94 443 LEU A O 1
ATOM 3192 N N . PHE A 1 444 ? -5.763 -7.637 2.249 1.00 78.50 444 PHE A N 1
ATOM 3193 C CA . PHE A 1 444 ? -5.244 -6.420 1.653 1.00 78.50 444 PHE A CA 1
ATOM 3194 C C . PHE A 1 444 ? -6.333 -5.352 1.506 1.00 78.50 444 PHE A C 1
ATOM 3196 O O . PHE A 1 444 ? -7.478 -5.657 1.177 1.00 78.50 444 PHE A O 1
ATOM 3203 N N . THR A 1 445 ? -5.971 -4.089 1.727 1.00 76.25 445 THR A N 1
ATOM 3204 C CA . THR A 1 445 ? -6.799 -2.923 1.374 1.00 76.25 445 THR A CA 1
ATOM 3205 C C . THR A 1 445 ? -6.077 -2.093 0.325 1.00 76.25 445 THR A C 1
ATOM 3207 O O . THR A 1 445 ? -4.864 -1.925 0.398 1.00 76.25 445 THR A O 1
ATOM 3210 N N . ASN A 1 446 ? -6.823 -1.583 -0.660 1.00 68.50 446 ASN A N 1
ATOM 3211 C CA . ASN A 1 446 ? -6.305 -0.779 -1.774 1.00 68.50 446 ASN A CA 1
ATOM 3212 C C . ASN A 1 446 ? -5.275 -1.501 -2.666 1.00 68.50 446 ASN A C 1
ATOM 3214 O O . ASN A 1 446 ? -4.490 -0.855 -3.356 1.00 68.50 446 ASN A O 1
ATOM 3218 N N . ILE A 1 447 ? -5.282 -2.840 -2.680 1.00 70.81 447 ILE A N 1
ATOM 3219 C CA . ILE A 1 447 ? -4.484 -3.654 -3.607 1.00 70.81 447 ILE A CA 1
ATOM 3220 C C . ILE A 1 447 ? -5.394 -4.725 -4.212 1.00 70.81 447 ILE A C 1
ATOM 3222 O O . ILE A 1 447 ? -5.505 -5.839 -3.700 1.00 70.81 447 ILE A O 1
ATOM 3226 N N . ALA A 1 448 ? -6.099 -4.360 -5.286 1.00 61.41 448 ALA A N 1
ATOM 3227 C CA . ALA A 1 448 ? -7.017 -5.266 -5.970 1.00 61.41 448 ALA A CA 1
ATOM 3228 C C . ALA A 1 448 ? -6.292 -6.557 -6.397 1.00 61.41 448 ALA A C 1
ATOM 3230 O O . ALA A 1 448 ? -5.191 -6.513 -6.951 1.00 61.41 448 ALA A O 1
ATOM 3231 N N . TYR A 1 449 ? -6.926 -7.701 -6.125 1.00 65.50 449 TYR A N 1
ATOM 3232 C CA . TYR A 1 449 ? -6.454 -9.056 -6.440 1.00 65.50 449 TYR A CA 1
ATOM 3233 C C . TYR A 1 449 ? -5.168 -9.515 -5.725 1.00 65.50 449 TYR A C 1
ATOM 3235 O O . TYR A 1 449 ? -4.664 -10.595 -6.030 1.00 65.50 449 TYR A O 1
ATOM 3243 N N . ALA A 1 450 ? -4.617 -8.739 -4.780 1.00 70.19 450 ALA A N 1
ATOM 3244 C CA . ALA A 1 450 ? -3.537 -9.229 -3.923 1.00 70.19 450 ALA A CA 1
ATOM 3245 C C . ALA A 1 450 ? -4.015 -10.432 -3.107 1.00 70.19 450 ALA A C 1
ATOM 3247 O O . ALA A 1 450 ? -5.098 -10.404 -2.519 1.00 70.19 450 ALA A O 1
ATOM 3248 N N . SER A 1 451 ? -3.200 -11.485 -3.061 1.00 68.19 451 SER A N 1
ATOM 3249 C CA . SER A 1 451 ? -3.542 -12.701 -2.330 1.00 68.19 451 SER A CA 1
ATOM 3250 C C . SER A 1 451 ? -2.417 -13.119 -1.393 1.00 68.19 451 SER A C 1
ATOM 3252 O O . SER A 1 451 ? -1.233 -12.919 -1.677 1.00 68.19 451 SER A O 1
ATOM 3254 N N . TYR A 1 452 ? -2.811 -13.685 -0.256 1.00 69.50 452 TYR A N 1
ATOM 3255 C CA . TYR A 1 452 ? -1.920 -14.300 0.712 1.00 69.50 452 TYR A CA 1
ATOM 3256 C C . TYR A 1 452 ? -2.399 -15.717 0.990 1.00 69.50 452 TYR A C 1
ATOM 3258 O O . TYR A 1 452 ? -3.580 -15.976 1.217 1.00 69.50 452 TYR A O 1
ATOM 3266 N N . THR A 1 453 ? -1.459 -16.645 0.988 1.00 60.91 453 THR A N 1
ATOM 3267 C CA . THR A 1 453 ? -1.689 -18.045 1.341 1.00 60.91 453 THR A CA 1
ATOM 3268 C C . THR A 1 453 ? -1.214 -18.247 2.773 1.00 60.91 453 THR A C 1
ATOM 3270 O O . THR A 1 453 ? -0.049 -18.016 3.085 1.00 60.91 453 THR A O 1
ATOM 3273 N N . SER A 1 454 ? -2.122 -18.618 3.681 1.00 54.97 454 SER A N 1
ATOM 3274 C CA . SER A 1 454 ? -1.816 -18.618 5.116 1.00 54.97 454 SER A CA 1
ATOM 3275 C C . SER A 1 454 ? -0.756 -19.651 5.508 1.00 54.97 454 SER A C 1
ATOM 3277 O O . SER A 1 454 ? -0.660 -20.729 4.924 1.00 54.97 454 SER A O 1
ATOM 3279 N N . PHE A 1 455 ? 0.016 -19.335 6.552 1.00 46.38 455 PHE A N 1
ATOM 3280 C CA . PHE A 1 455 ? 1.030 -20.229 7.130 1.00 46.38 455 PHE A CA 1
ATOM 3281 C C . PHE A 1 455 ? 0.444 -21.535 7.707 1.00 46.38 455 PHE A C 1
ATOM 3283 O O . PHE A 1 455 ? 1.175 -22.498 7.901 1.00 46.38 455 PHE A O 1
ATOM 3290 N N . LYS A 1 456 ? -0.866 -21.578 7.998 1.00 41.56 456 LYS A N 1
ATOM 3291 C CA . LYS A 1 456 ? -1.548 -22.762 8.553 1.00 41.56 456 LYS A CA 1
ATOM 3292 C C . LYS A 1 456 ? -2.160 -23.681 7.488 1.00 41.56 456 LYS A C 1
ATOM 3294 O O . LYS A 1 456 ? -2.682 -24.735 7.838 1.00 41.56 456 LYS A O 1
ATOM 3299 N N . LYS A 1 457 ? -2.097 -23.320 6.202 1.00 41.34 457 LYS A N 1
ATOM 3300 C CA . LYS A 1 457 ? -2.540 -24.191 5.106 1.00 41.34 457 LYS A CA 1
ATOM 3301 C C . LYS A 1 457 ? -1.342 -25.008 4.616 1.00 41.34 457 LYS A C 1
ATOM 3303 O O . LYS A 1 457 ? -0.393 -24.440 4.096 1.00 41.34 457 LYS A O 1
ATOM 3308 N N . SER A 1 458 ? -1.373 -26.326 4.803 1.00 39.16 458 SER A N 1
ATOM 3309 C CA . SER A 1 458 ? -0.378 -27.245 4.227 1.00 39.16 458 SER A CA 1
ATOM 3310 C C . SER A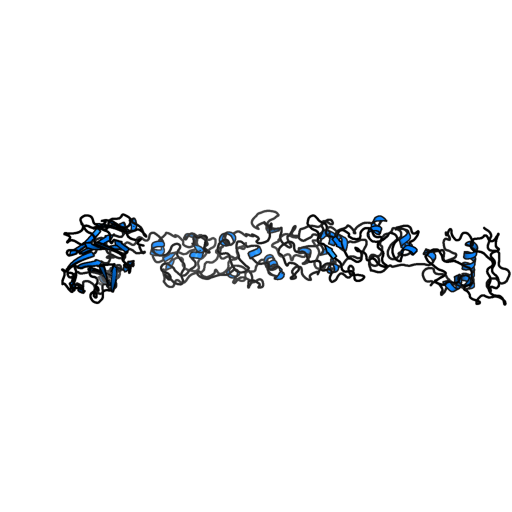 1 458 ? -0.337 -27.111 2.693 1.00 39.16 458 SER A C 1
ATOM 3312 O O . SER A 1 458 ? -1.390 -27.020 2.061 1.00 39.16 458 SER A O 1
ATOM 3314 N N . GLY A 1 459 ? 0.863 -27.075 2.097 1.00 43.25 459 GLY A N 1
ATOM 3315 C CA . GLY A 1 459 ? 1.074 -27.084 0.642 1.00 43.25 459 GLY A CA 1
ATOM 3316 C C . GLY A 1 459 ? 2.225 -26.192 0.152 1.00 43.25 459 GLY A C 1
ATOM 3317 O O . GLY A 1 459 ? 2.698 -25.307 0.860 1.00 43.25 459 GLY A O 1
ATOM 3318 N N . VAL A 1 460 ? 2.642 -26.382 -1.108 1.00 42.88 460 VAL A N 1
ATOM 3319 C CA . VAL A 1 460 ? 3.765 -25.673 -1.780 1.00 42.88 460 VAL A CA 1
ATOM 3320 C C . VAL A 1 460 ? 3.618 -24.147 -1.871 1.00 42.88 460 VAL A C 1
ATOM 3322 O O . VAL A 1 460 ? 4.561 -23.441 -2.242 1.00 42.88 460 VAL A O 1
ATOM 3325 N N . ASN A 1 461 ? 2.440 -23.624 -1.535 1.00 44.97 461 ASN A N 1
ATOM 3326 C CA . ASN A 1 461 ? 2.143 -22.201 -1.557 1.00 44.97 461 ASN A CA 1
ATOM 3327 C C . ASN A 1 461 ? 1.995 -21.577 -0.168 1.00 44.97 461 ASN A C 1
ATOM 3329 O O . ASN A 1 461 ? 1.826 -20.376 -0.118 1.00 44.97 461 ASN A O 1
ATOM 3333 N N . ALA A 1 462 ? 2.112 -22.308 0.944 1.00 54.94 462 ALA A N 1
ATOM 3334 C CA . ALA A 1 462 ? 1.972 -21.724 2.284 1.00 54.94 462 ALA A CA 1
ATOM 3335 C C . ALA A 1 462 ? 2.912 -20.515 2.512 1.00 54.94 462 ALA A C 1
ATOM 3337 O O . ALA A 1 462 ? 4.121 -20.608 2.303 1.00 54.94 462 ALA A O 1
ATOM 3338 N N . GLY A 1 463 ? 2.366 -19.378 2.957 1.00 61.94 463 GLY A N 1
ATOM 3339 C CA . GLY A 1 463 ? 3.124 -18.174 3.315 1.00 61.94 463 GLY A CA 1
ATOM 3340 C C . GLY A 1 463 ? 3.555 -17.272 2.152 1.00 61.94 463 GLY A C 1
ATOM 3341 O O . GLY A 1 463 ? 4.471 -16.472 2.345 1.00 61.94 463 GLY A O 1
ATOM 3342 N N . LYS A 1 464 ? 2.946 -17.371 0.962 1.00 66.50 464 LYS A N 1
ATOM 3343 C CA . LYS A 1 464 ? 3.315 -16.550 -0.206 1.00 66.50 464 LYS A CA 1
ATOM 3344 C C . LYS A 1 464 ? 2.325 -15.407 -0.448 1.00 66.50 464 LYS A C 1
ATOM 3346 O O . LYS A 1 464 ? 1.111 -15.606 -0.405 1.00 66.50 464 LYS A O 1
ATOM 3351 N N . CYS A 1 465 ? 2.862 -14.228 -0.759 1.00 68.81 465 CYS A N 1
ATOM 3352 C CA . CYS A 1 465 ? 2.108 -13.107 -1.319 1.00 68.81 465 CYS A CA 1
ATOM 3353 C C . CYS A 1 465 ? 2.206 -13.144 -2.847 1.00 68.81 465 CYS A C 1
ATOM 3355 O O . CYS A 1 465 ? 3.300 -13.339 -3.387 1.00 68.81 465 CYS A O 1
ATOM 3357 N N . THR A 1 466 ? 1.093 -12.915 -3.537 1.00 69.69 466 THR A N 1
ATOM 3358 C CA . THR A 1 466 ? 1.069 -12.686 -4.987 1.00 69.69 466 THR A CA 1
ATOM 3359 C C . THR A 1 466 ? 0.297 -11.414 -5.299 1.00 69.69 466 THR A C 1
ATOM 3361 O O . THR A 1 466 ? -0.553 -10.975 -4.519 1.00 69.69 466 THR A O 1
ATOM 3364 N N . ASN A 1 467 ? 0.590 -10.822 -6.457 1.00 67.06 467 ASN A N 1
ATOM 3365 C CA . ASN A 1 467 ? -0.181 -9.716 -7.006 1.00 67.06 467 ASN A CA 1
ATOM 3366 C C . ASN A 1 467 ? -0.114 -8.415 -6.155 1.00 67.06 467 ASN A C 1
ATOM 3368 O O . ASN A 1 467 ? -1.081 -7.662 -6.049 1.00 67.06 467 ASN A O 1
ATOM 3372 N N . THR A 1 468 ? 1.061 -8.104 -5.599 1.00 68.94 468 THR A N 1
ATOM 3373 C CA . THR A 1 468 ? 1.392 -6.825 -4.922 1.00 68.94 468 THR A CA 1
ATOM 3374 C C . THR A 1 468 ? 2.748 -6.289 -5.415 1.00 68.94 468 THR A C 1
ATOM 3376 O O . THR A 1 468 ? 3.504 -7.059 -6.004 1.00 68.94 468 THR A O 1
ATOM 3379 N N . ALA A 1 469 ? 3.077 -5.001 -5.244 1.00 67.25 469 ALA A N 1
ATOM 3380 C CA . ALA A 1 469 ? 4.358 -4.446 -5.713 1.00 67.25 469 ALA A CA 1
ATOM 3381 C C . ALA A 1 469 ? 5.566 -5.231 -5.153 1.00 67.25 469 ALA A C 1
ATOM 3383 O O . ALA A 1 469 ? 5.544 -5.685 -4.011 1.00 67.25 469 ALA A O 1
ATOM 3384 N N . CYS A 1 470 ? 6.593 -5.451 -5.985 1.00 67.31 470 CYS A N 1
ATOM 3385 C CA . CYS A 1 470 ? 7.706 -6.402 -5.777 1.00 67.31 470 CYS A CA 1
ATOM 3386 C C . CYS A 1 470 ? 7.338 -7.901 -5.700 1.00 67.31 470 CYS A C 1
ATOM 3388 O O . CYS A 1 470 ? 8.210 -8.745 -5.895 1.00 67.31 470 CYS A O 1
ATOM 3390 N N . HIS A 1 471 ? 6.070 -8.261 -5.494 1.00 67.94 471 HIS A N 1
ATOM 3391 C CA . HIS A 1 471 ? 5.575 -9.645 -5.495 1.00 67.94 471 HIS A CA 1
ATOM 3392 C C . HIS A 1 471 ? 4.521 -9.882 -6.604 1.00 67.94 471 HIS A C 1
ATOM 3394 O O . HIS A 1 471 ? 3.621 -10.712 -6.456 1.00 67.94 471 HIS A O 1
ATOM 3400 N N . GLY A 1 472 ? 4.597 -9.114 -7.699 1.00 55.69 472 GLY A N 1
ATOM 3401 C CA . GLY A 1 472 ? 3.528 -8.874 -8.679 1.00 55.69 472 GLY A CA 1
ATOM 3402 C C . GLY A 1 472 ? 3.285 -9.972 -9.715 1.00 55.69 472 GLY A C 1
ATOM 3403 O O . GLY A 1 472 ? 2.337 -9.858 -10.478 1.00 55.69 472 GLY A O 1
ATOM 3404 N N . GLY A 1 473 ? 4.054 -11.058 -9.711 1.00 53.84 473 GLY A N 1
ATOM 3405 C CA . GLY A 1 473 ? 3.817 -12.199 -10.610 1.00 53.84 473 GLY A CA 1
ATOM 3406 C C . GLY A 1 473 ? 4.549 -13.468 -10.192 1.00 53.84 473 GLY A C 1
ATOM 3407 O O . GLY A 1 473 ? 3.995 -14.558 -10.244 1.00 53.84 473 GLY A O 1
ATOM 3408 N N . THR A 1 474 ? 5.752 -13.326 -9.642 1.00 52.44 474 THR A N 1
ATOM 3409 C CA . THR A 1 474 ? 6.538 -14.429 -9.075 1.00 52.44 474 THR A CA 1
ATOM 3410 C C . THR A 1 474 ? 7.468 -13.849 -8.025 1.00 52.44 474 THR A C 1
ATOM 3412 O O . THR A 1 474 ? 8.383 -13.094 -8.351 1.00 52.44 474 THR A O 1
ATOM 3415 N N . SER A 1 475 ? 7.262 -14.187 -6.752 1.00 53.44 475 SER A N 1
ATOM 3416 C CA . SER A 1 475 ? 8.311 -13.975 -5.757 1.00 53.44 475 SER A CA 1
ATOM 3417 C C . SER A 1 475 ? 9.510 -14.839 -6.162 1.00 53.44 475 SER A C 1
ATOM 3419 O O . SER A 1 475 ? 9.406 -16.061 -6.201 1.00 53.44 475 SER A O 1
ATOM 3421 N N . ARG A 1 476 ? 10.649 -14.212 -6.493 1.00 59.72 476 ARG A N 1
ATOM 3422 C CA . ARG A 1 476 ? 11.875 -14.913 -6.947 1.00 59.72 476 ARG A CA 1
ATOM 3423 C C . ARG A 1 476 ? 12.461 -15.863 -5.900 1.00 59.72 476 ARG A C 1
ATOM 3425 O O . ARG A 1 476 ? 13.310 -16.687 -6.208 1.00 59.72 476 ARG A O 1
ATOM 3432 N N . SER A 1 477 ? 11.989 -15.744 -4.666 1.00 53.25 477 SER A N 1
ATOM 3433 C CA . SER A 1 477 ? 12.251 -16.651 -3.559 1.00 53.25 477 SER A CA 1
ATOM 3434 C C . SER A 1 477 ? 11.040 -16.633 -2.626 1.00 53.25 477 SER A C 1
ATOM 3436 O O . SER A 1 477 ? 10.536 -15.558 -2.289 1.00 53.25 477 SER A O 1
ATOM 3438 N N . ALA A 1 478 ? 10.570 -17.816 -2.219 1.00 47.19 478 ALA A N 1
ATOM 3439 C CA . ALA A 1 478 ? 9.519 -17.949 -1.217 1.00 47.19 478 ALA A CA 1
ATOM 3440 C C . ALA A 1 478 ? 9.977 -17.368 0.133 1.00 47.19 478 ALA A C 1
ATOM 3442 O O . ALA A 1 478 ? 11.171 -17.304 0.427 1.00 47.19 478 ALA A O 1
ATOM 3443 N N . TRP A 1 479 ? 9.017 -16.970 0.968 1.00 50.69 479 TRP A N 1
ATOM 3444 C CA . TRP A 1 479 ? 9.263 -16.604 2.360 1.00 50.69 479 TRP A CA 1
ATOM 3445 C C . TRP A 1 479 ? 9.806 -17.815 3.135 1.00 50.69 479 TRP A C 1
ATOM 3447 O O . TRP A 1 479 ? 9.037 -18.626 3.643 1.00 50.69 479 TRP A O 1
ATOM 3457 N N . ALA A 1 480 ? 11.126 -17.948 3.248 1.00 43.94 480 ALA A N 1
ATOM 3458 C CA . ALA A 1 480 ? 11.726 -18.888 4.185 1.00 43.94 480 ALA A CA 1
ATOM 3459 C C . ALA A 1 480 ? 11.913 -18.191 5.539 1.00 43.94 480 ALA A C 1
ATOM 3461 O O . ALA A 1 480 ? 12.651 -17.213 5.665 1.00 43.94 480 ALA A O 1
ATOM 3462 N N . ASN A 1 481 ? 11.227 -18.697 6.565 1.00 39.38 481 ASN A N 1
ATOM 3463 C CA . ASN A 1 481 ? 11.512 -18.369 7.957 1.00 39.38 481 ASN A CA 1
ATOM 3464 C C . ASN A 1 481 ? 12.781 -19.113 8.397 1.00 39.38 481 ASN A C 1
ATOM 3466 O O . ASN A 1 481 ? 12.707 -20.089 9.132 1.00 39.38 481 ASN A O 1
ATOM 3470 N N . SER A 1 482 ? 13.939 -18.704 7.896 1.00 36.88 482 SER A N 1
ATOM 3471 C CA . SER A 1 482 ? 15.224 -19.207 8.377 1.00 36.88 482 SER A CA 1
ATOM 3472 C C . SER A 1 482 ? 16.316 -18.267 7.902 1.00 36.88 482 SER A C 1
ATOM 3474 O O . SER A 1 482 ? 16.414 -18.063 6.699 1.00 36.88 482 SER A O 1
ATOM 3476 N N . THR A 1 483 ? 17.052 -17.688 8.855 1.00 39.94 483 THR A N 1
ATOM 3477 C CA . THR A 1 483 ? 18.498 -17.340 8.911 1.00 39.94 483 THR A CA 1
ATOM 3478 C C . THR A 1 483 ? 19.342 -17.040 7.657 1.00 39.94 483 THR A C 1
ATOM 3480 O O . THR A 1 483 ? 20.388 -16.415 7.801 1.00 39.94 483 THR A O 1
ATOM 3483 N N . ALA A 1 484 ? 18.947 -17.415 6.445 1.00 43.09 484 ALA A N 1
ATOM 3484 C CA . ALA A 1 484 ? 19.610 -17.065 5.205 1.00 43.09 484 ALA A CA 1
ATOM 3485 C C . ALA A 1 484 ? 19.332 -15.598 4.853 1.00 43.09 484 ALA A C 1
ATOM 3487 O O . ALA A 1 484 ? 18.211 -15.199 4.525 1.00 43.09 484 ALA A O 1
ATOM 3488 N N . ILE A 1 485 ? 20.388 -14.789 4.911 1.00 45.25 485 ILE A N 1
ATOM 3489 C CA . ILE A 1 485 ? 20.441 -13.492 4.245 1.00 45.25 485 ILE A CA 1
ATOM 3490 C C . ILE A 1 485 ? 20.052 -13.735 2.787 1.00 45.25 485 ILE A C 1
ATOM 3492 O O . ILE A 1 485 ? 20.669 -14.551 2.105 1.00 45.25 485 ILE A O 1
ATOM 3496 N N . ASN A 1 486 ? 19.010 -13.051 2.314 1.00 51.38 486 ASN A N 1
ATOM 3497 C CA . ASN A 1 486 ? 18.680 -13.075 0.900 1.00 51.38 486 ASN A CA 1
ATOM 3498 C C . ASN A 1 486 ? 19.872 -12.483 0.136 1.00 51.38 486 ASN A C 1
ATOM 3500 O O . ASN A 1 486 ? 20.155 -11.294 0.259 1.00 51.38 486 ASN A O 1
ATOM 3504 N N . SER A 1 487 ? 20.594 -13.330 -0.593 1.00 52.19 487 SER A N 1
ATOM 3505 C CA . SER A 1 487 ? 21.783 -12.963 -1.359 1.00 52.19 487 SER A CA 1
ATOM 3506 C C . SER A 1 487 ? 21.453 -12.334 -2.713 1.00 52.19 487 SER A C 1
ATOM 3508 O O . SER A 1 487 ? 22.368 -11.986 -3.454 1.00 52.19 487 SER A O 1
ATOM 3510 N N . ASN A 1 488 ? 20.174 -12.161 -3.060 1.00 56.84 488 ASN A N 1
ATOM 3511 C CA . ASN A 1 488 ? 19.812 -11.329 -4.198 1.00 56.84 488 ASN A CA 1
ATOM 3512 C C . ASN A 1 488 ? 20.091 -9.869 -3.840 1.00 56.84 488 ASN A C 1
ATOM 3514 O O . ASN A 1 488 ? 19.717 -9.393 -2.766 1.00 56.84 488 ASN A O 1
ATOM 3518 N N . ASN A 1 489 ? 20.732 -9.145 -4.756 1.00 62.88 489 ASN A N 1
ATOM 3519 C CA . ASN A 1 489 ? 20.856 -7.701 -4.617 1.00 62.88 489 ASN A CA 1
ATOM 3520 C C . ASN A 1 489 ? 19.467 -7.042 -4.445 1.00 62.88 489 ASN A C 1
ATOM 3522 O O . ASN A 1 489 ? 18.428 -7.600 -4.815 1.00 62.88 489 ASN A O 1
ATOM 3526 N N . THR A 1 490 ? 19.443 -5.843 -3.868 1.00 72.88 490 THR A N 1
ATOM 3527 C CA . THR A 1 490 ? 18.198 -5.180 -3.459 1.00 72.88 490 THR A CA 1
ATOM 3528 C C . THR A 1 490 ? 17.229 -4.948 -4.632 1.00 72.88 490 THR A C 1
ATOM 3530 O O . THR A 1 490 ? 16.024 -5.087 -4.442 1.00 72.88 490 THR A O 1
ATOM 3533 N N . CYS A 1 491 ? 17.715 -4.700 -5.854 1.00 78.12 491 CYS A N 1
ATOM 3534 C CA . CYS A 1 491 ? 16.869 -4.461 -7.034 1.00 78.12 491 CYS A CA 1
ATOM 3535 C C . CYS A 1 491 ? 16.341 -5.757 -7.694 1.00 78.12 491 CYS A C 1
ATOM 3537 O O . CYS A 1 491 ? 15.147 -5.863 -7.978 1.00 78.12 491 CYS A O 1
ATOM 3539 N N . VAL A 1 492 ? 17.190 -6.783 -7.870 1.00 80.38 492 VAL A N 1
ATOM 3540 C CA . VAL A 1 492 ? 16.831 -8.105 -8.439 1.00 80.38 492 VAL A CA 1
ATOM 3541 C C . VAL A 1 492 ? 15.975 -8.949 -7.526 1.00 80.38 492 VAL A C 1
ATOM 3543 O O . VAL A 1 492 ? 15.511 -10.009 -7.943 1.00 80.38 492 VAL A O 1
ATOM 3546 N N . HIS A 1 493 ? 15.732 -8.476 -6.308 1.00 77.00 493 HIS A N 1
ATOM 3547 C CA . HIS A 1 493 ? 14.655 -8.986 -5.486 1.00 77.00 493 HIS A CA 1
ATOM 3548 C C . HIS A 1 493 ? 13.285 -8.753 -6.143 1.00 77.00 493 HIS A C 1
ATOM 3550 O O . HIS A 1 493 ? 12.429 -9.634 -6.084 1.00 77.00 493 HIS A O 1
ATOM 3556 N N . CYS A 1 494 ? 13.103 -7.606 -6.807 1.00 76.06 494 CYS A N 1
ATOM 3557 C CA . CYS A 1 494 ? 11.836 -7.207 -7.416 1.00 76.06 494 CYS A CA 1
ATOM 3558 C C . CYS A 1 494 ? 11.830 -7.397 -8.944 1.00 76.06 494 CYS A C 1
ATOM 3560 O O . CYS A 1 494 ? 10.866 -7.937 -9.482 1.00 76.06 494 CYS A O 1
ATOM 3562 N N . HIS A 1 495 ? 12.886 -6.981 -9.657 1.00 82.00 495 HIS A N 1
ATOM 3563 C CA . HIS A 1 495 ? 12.938 -7.008 -11.129 1.00 82.00 495 HIS A CA 1
ATOM 3564 C C . HIS A 1 495 ? 14.375 -7.168 -11.675 1.00 82.00 495 HIS A C 1
ATOM 3566 O O . HIS A 1 495 ? 15.337 -6.873 -10.983 1.00 82.00 495 HIS A O 1
ATOM 3572 N N . GLY A 1 496 ? 14.567 -7.621 -12.919 1.00 85.25 496 GLY A N 1
ATOM 3573 C CA . GLY A 1 496 ? 15.900 -7.950 -13.471 1.00 85.25 496 GLY A CA 1
ATOM 3574 C C . GLY A 1 496 ? 16.176 -9.451 -13.583 1.00 85.25 496 GLY A C 1
ATOM 3575 O O . GLY A 1 496 ? 15.241 -10.230 -13.704 1.00 85.25 496 GLY A O 1
ATOM 3576 N N . VAL A 1 497 ? 17.417 -9.911 -13.488 1.00 86.19 497 VAL A N 1
ATOM 3577 C CA . VAL A 1 497 ? 17.791 -11.333 -13.610 1.00 86.19 497 VAL A CA 1
ATOM 3578 C C . VAL A 1 497 ? 17.911 -11.978 -12.227 1.00 86.19 497 VAL A C 1
ATOM 3580 O O . VAL A 1 497 ? 18.651 -11.496 -11.365 1.00 86.19 497 VAL A O 1
ATOM 3583 N N . ALA A 1 498 ? 17.151 -13.049 -11.991 1.00 79.38 498 ALA A N 1
ATOM 3584 C CA . ALA A 1 498 ? 17.158 -13.770 -10.717 1.00 79.38 498 ALA A CA 1
ATOM 3585 C C . ALA A 1 498 ? 18.521 -14.442 -10.452 1.00 79.38 498 ALA A C 1
ATOM 3587 O O . ALA A 1 498 ? 19.210 -14.837 -11.387 1.00 79.38 498 ALA A O 1
ATOM 3588 N N . GLY A 1 499 ? 18.919 -14.560 -9.179 1.00 77.25 499 GLY A N 1
ATOM 3589 C CA . GLY A 1 499 ? 20.197 -15.175 -8.788 1.00 77.25 499 GLY A CA 1
ATOM 3590 C C . GLY A 1 499 ? 21.428 -14.277 -8.963 1.00 77.25 499 GLY A C 1
ATOM 3591 O O . GLY A 1 499 ? 22.553 -14.726 -8.758 1.00 77.25 499 GLY A O 1
ATOM 3592 N N . THR A 1 500 ? 21.242 -13.003 -9.319 1.00 81.31 500 THR A N 1
ATOM 3593 C CA . THR A 1 500 ? 22.351 -12.049 -9.431 1.00 81.31 500 THR A CA 1
ATOM 3594 C C . THR A 1 500 ? 22.956 -11.757 -8.054 1.00 81.31 500 THR A C 1
ATOM 3596 O O . THR A 1 500 ? 22.291 -11.197 -7.178 1.00 81.31 500 THR A O 1
ATOM 3599 N N . LEU A 1 501 ? 24.240 -12.092 -7.895 1.00 78.25 501 LEU A N 1
ATOM 3600 C CA . LEU A 1 501 ? 24.991 -11.933 -6.647 1.00 78.25 501 LEU A CA 1
ATOM 3601 C C . LEU A 1 501 ? 25.179 -10.455 -6.240 1.00 78.25 501 LEU A C 1
ATOM 3603 O O . LEU A 1 501 ? 25.207 -9.579 -7.111 1.00 78.25 501 LEU A O 1
ATOM 3607 N N . PRO A 1 502 ? 25.392 -10.154 -4.940 1.00 70.06 502 PRO A N 1
ATOM 3608 C CA . PRO A 1 502 ? 25.532 -8.779 -4.448 1.00 70.06 502 PRO A CA 1
ATOM 3609 C C . PRO A 1 502 ? 26.748 -8.030 -5.005 1.00 70.06 502 PRO A C 1
ATOM 3611 O O . PRO A 1 502 ? 26.696 -6.817 -5.159 1.00 70.06 502 PRO A O 1
ATOM 3614 N N . ALA A 1 503 ? 27.828 -8.742 -5.339 1.00 73.88 503 ALA A N 1
ATOM 3615 C CA . ALA A 1 503 ? 29.050 -8.160 -5.900 1.00 73.88 503 ALA A CA 1
ATOM 3616 C C . ALA A 1 503 ? 28.966 -7.883 -7.417 1.00 73.88 503 ALA A C 1
ATOM 3618 O O . ALA A 1 503 ? 29.963 -7.512 -8.034 1.00 73.88 503 ALA A O 1
ATOM 3619 N N . ASN A 1 504 ? 27.805 -8.092 -8.050 1.00 79.50 504 ASN A N 1
ATOM 3620 C CA . ASN A 1 504 ? 27.679 -7.943 -9.494 1.00 79.50 504 ASN A CA 1
ATOM 3621 C C . ASN A 1 504 ? 27.797 -6.475 -9.945 1.00 79.50 504 ASN A C 1
ATOM 3623 O O . ASN A 1 504 ? 26.965 -5.627 -9.614 1.00 79.50 504 ASN A O 1
ATOM 3627 N N . THR A 1 505 ? 28.774 -6.213 -10.809 1.00 81.62 505 THR A N 1
ATOM 3628 C CA . THR A 1 505 ? 29.003 -4.913 -11.452 1.00 81.62 505 THR A CA 1
ATOM 3629 C C . THR A 1 505 ? 28.242 -4.750 -12.770 1.00 81.62 505 THR A C 1
ATOM 3631 O O . THR A 1 505 ? 28.068 -3.626 -13.247 1.00 81.62 505 THR A O 1
ATOM 3634 N N . ASN A 1 506 ? 27.734 -5.839 -13.364 1.00 85.62 506 ASN A N 1
ATOM 3635 C CA . ASN A 1 506 ? 26.951 -5.769 -14.593 1.00 85.62 506 ASN A CA 1
ATOM 3636 C C . ASN A 1 506 ? 25.548 -5.236 -14.301 1.00 85.62 506 ASN A C 1
ATOM 3638 O O . ASN A 1 506 ? 24.640 -5.976 -13.904 1.00 85.62 506 ASN A O 1
ATOM 3642 N N . ARG A 1 507 ? 25.372 -3.938 -14.552 1.00 82.31 507 ARG A N 1
ATOM 3643 C CA . ARG A 1 507 ? 24.124 -3.235 -14.273 1.00 82.31 507 ARG A CA 1
ATOM 3644 C C . ARG A 1 507 ? 22.924 -3.691 -15.102 1.00 82.31 507 ARG A C 1
ATOM 3646 O O . ARG A 1 507 ? 21.785 -3.449 -14.715 1.00 82.31 507 ARG A O 1
ATOM 3653 N N . ASN A 1 508 ? 23.158 -4.376 -16.213 1.00 85.81 508 ASN A N 1
ATOM 3654 C CA . ASN A 1 508 ? 22.072 -4.825 -17.075 1.00 85.81 508 ASN A CA 1
ATOM 3655 C C . ASN A 1 508 ? 21.267 -5.952 -16.418 1.00 85.81 508 ASN A C 1
ATOM 3657 O O . ASN A 1 508 ? 20.070 -6.065 -16.654 1.00 85.81 508 ASN A O 1
ATOM 3661 N N . ASN A 1 509 ? 21.881 -6.708 -15.502 1.00 86.44 509 ASN A N 1
ATOM 3662 C CA . ASN A 1 509 ? 21.183 -7.726 -14.719 1.00 86.44 509 ASN A CA 1
ATOM 3663 C C . ASN A 1 509 ? 20.102 -7.137 -13.798 1.00 86.44 509 ASN A C 1
ATOM 3665 O O . ASN A 1 509 ? 19.260 -7.882 -13.311 1.00 86.44 509 ASN A O 1
ATOM 3669 N N . TYR A 1 510 ? 20.089 -5.823 -13.553 1.00 85.50 510 TYR A N 1
ATOM 3670 C CA . TYR A 1 510 ? 19.014 -5.169 -12.806 1.00 85.50 510 TYR A CA 1
ATOM 3671 C C . TYR A 1 510 ? 17.806 -4.820 -13.696 1.00 85.50 510 TYR A C 1
ATOM 3673 O O . TYR A 1 510 ? 16.743 -4.521 -13.167 1.00 85.50 510 TYR A O 1
ATOM 3681 N N . ALA A 1 511 ? 17.916 -4.869 -15.029 1.00 86.62 511 ALA A N 1
ATOM 3682 C CA . ALA A 1 511 ? 16.838 -4.483 -15.942 1.00 86.62 511 ALA A CA 1
ATOM 3683 C C . ALA A 1 511 ? 15.938 -5.677 -16.331 1.00 86.62 511 ALA A C 1
ATOM 3685 O O . ALA A 1 511 ? 16.454 -6.760 -16.628 1.00 86.62 511 ALA A O 1
ATOM 3686 N N . PRO A 1 512 ? 14.600 -5.514 -16.364 1.00 86.94 512 PRO A N 1
ATOM 3687 C CA . PRO A 1 512 ? 13.700 -6.498 -16.969 1.00 86.94 512 PRO A CA 1
ATOM 3688 C C . PRO A 1 512 ? 14.096 -6.824 -18.413 1.00 86.94 512 PRO A C 1
ATOM 3690 O O . PRO A 1 512 ? 14.667 -5.990 -19.108 1.00 86.94 512 PRO A O 1
ATOM 3693 N N . GLY A 1 513 ? 13.800 -8.035 -18.875 1.00 85.44 513 GLY A N 1
ATOM 3694 C CA . GLY A 1 513 ? 14.038 -8.472 -20.251 1.00 85.44 513 GLY A CA 1
ATOM 3695 C C . GLY A 1 513 ? 15.493 -8.804 -20.568 1.00 85.44 513 GLY A C 1
ATOM 3696 O O . GLY A 1 513 ? 15.736 -9.546 -21.513 1.00 85.44 513 GLY A O 1
ATOM 3697 N N . TRP A 1 514 ? 16.472 -8.331 -19.784 1.00 88.31 514 TRP A N 1
ATOM 3698 C CA . TRP A 1 514 ? 17.894 -8.568 -20.049 1.00 88.31 514 TRP A CA 1
ATOM 3699 C C . TRP A 1 514 ? 18.214 -10.058 -20.242 1.00 88.31 514 TRP A C 1
ATOM 3701 O O . TRP A 1 514 ? 17.814 -10.907 -19.443 1.00 88.31 514 TRP A O 1
ATOM 3711 N N . GLY A 1 515 ? 18.913 -10.369 -21.339 1.00 80.19 515 GLY A N 1
ATOM 3712 C CA . GLY A 1 515 ? 19.286 -11.737 -21.708 1.00 80.19 515 GLY A CA 1
ATOM 3713 C C . GLY A 1 515 ? 18.104 -12.699 -21.892 1.00 80.19 515 GLY A C 1
ATOM 3714 O O . GLY A 1 515 ? 18.300 -13.901 -21.758 1.00 80.19 515 GLY A O 1
ATOM 3715 N N . GLY A 1 516 ? 16.879 -12.195 -22.100 1.00 80.31 516 GLY A N 1
ATOM 3716 C CA . GLY A 1 516 ? 15.653 -13.001 -22.198 1.00 80.31 516 GLY A CA 1
ATOM 3717 C C . GLY A 1 516 ? 15.216 -13.668 -20.886 1.00 80.31 516 GLY A C 1
ATOM 3718 O O . GLY A 1 516 ? 14.204 -14.360 -20.849 1.00 80.31 516 GLY A O 1
ATOM 3719 N N . THR A 1 517 ? 15.965 -13.462 -19.801 1.00 82.50 517 THR A N 1
ATOM 3720 C CA . THR A 1 517 ? 15.737 -14.090 -18.489 1.00 82.50 517 THR A CA 1
ATOM 3721 C C . THR A 1 517 ? 15.334 -13.075 -17.426 1.00 82.50 517 THR A C 1
ATOM 3723 O O . THR A 1 517 ? 14.790 -13.444 -16.384 1.00 82.50 517 THR A O 1
ATOM 3726 N N . GLY A 1 518 ? 15.571 -11.785 -17.680 1.00 86.00 518 GLY A N 1
ATOM 3727 C CA . GLY A 1 518 ? 15.139 -10.722 -16.794 1.00 86.00 518 GLY A CA 1
ATOM 3728 C C . GLY A 1 518 ? 13.615 -10.595 -16.759 1.00 86.00 518 GLY A C 1
ATOM 3729 O O . GLY A 1 518 ? 12.992 -10.475 -17.808 1.00 86.00 518 GLY A O 1
ATOM 3730 N N . ILE A 1 519 ? 13.008 -10.550 -15.571 1.00 82.19 519 ILE A N 1
ATOM 3731 C CA . ILE A 1 519 ? 11.555 -10.341 -15.417 1.00 82.19 519 ILE A CA 1
ATOM 3732 C C . ILE A 1 519 ? 11.235 -8.968 -14.817 1.00 82.19 519 ILE A C 1
ATOM 3734 O O . ILE A 1 519 ? 12.005 -8.445 -14.000 1.00 82.19 519 ILE A O 1
ATOM 3738 N N . SER A 1 520 ? 10.091 -8.396 -15.195 1.00 80.81 520 SER A N 1
ATOM 3739 C CA . SER A 1 520 ? 9.472 -7.265 -14.494 1.00 80.81 520 SER A CA 1
ATOM 3740 C C . SER A 1 520 ? 8.953 -7.679 -13.111 1.00 80.81 520 SER A C 1
ATOM 3742 O O . SER A 1 520 ? 8.969 -8.857 -12.745 1.00 80.81 520 SER A O 1
ATOM 3744 N N . THR A 1 521 ? 8.453 -6.710 -12.343 1.00 75.12 521 THR A N 1
ATOM 3745 C CA . THR A 1 521 ? 7.744 -6.962 -11.077 1.00 75.12 521 THR A CA 1
ATOM 3746 C C . THR A 1 521 ? 6.489 -7.821 -11.254 1.00 75.12 521 THR A C 1
ATOM 3748 O O . THR A 1 521 ? 6.091 -8.499 -10.308 1.00 75.12 521 THR A O 1
ATOM 3751 N N . ASP A 1 522 ? 5.918 -7.843 -12.461 1.00 72.00 522 ASP A N 1
ATOM 3752 C CA . ASP A 1 522 ? 4.753 -8.648 -12.840 1.00 72.00 522 ASP A CA 1
ATOM 3753 C C . ASP A 1 522 ? 5.143 -10.019 -13.428 1.00 72.00 522 ASP A C 1
ATOM 3755 O O . ASP A 1 522 ? 4.289 -10.777 -13.877 1.00 72.00 522 ASP A O 1
ATOM 3759 N N . GLY A 1 523 ? 6.435 -10.367 -13.426 1.00 77.25 523 GLY A N 1
ATOM 3760 C CA . GLY A 1 523 ? 6.923 -11.654 -13.934 1.00 77.25 523 GLY A CA 1
ATOM 3761 C C . GLY A 1 523 ? 7.080 -11.730 -15.455 1.00 77.25 523 GLY A C 1
ATOM 3762 O O . GLY A 1 523 ? 7.399 -12.790 -15.982 1.00 77.25 523 GLY A O 1
ATOM 3763 N N . ILE A 1 524 ? 6.896 -10.620 -16.172 1.00 79.56 524 ILE A N 1
ATOM 3764 C CA . ILE A 1 524 ? 6.992 -10.581 -17.635 1.00 79.56 524 ILE A CA 1
ATOM 3765 C C . ILE A 1 524 ? 8.471 -10.547 -18.045 1.00 79.56 524 ILE A C 1
ATOM 3767 O O . ILE A 1 524 ? 9.203 -9.660 -17.608 1.00 79.56 524 ILE A O 1
ATOM 3771 N N . SER A 1 525 ? 8.904 -11.481 -18.896 1.00 84.19 525 SER A N 1
ATOM 3772 C CA . SER A 1 525 ? 10.227 -11.492 -19.559 1.00 84.19 525 SER A CA 1
ATOM 3773 C C . SER A 1 525 ? 10.153 -11.318 -21.078 1.00 84.19 525 SER A C 1
ATOM 3775 O O . SER A 1 525 ? 11.188 -11.219 -21.734 1.00 84.19 525 SER A O 1
ATOM 3777 N N . ALA A 1 526 ? 8.945 -11.301 -21.648 1.00 84.50 526 ALA A N 1
ATOM 3778 C CA . ALA A 1 526 ? 8.747 -11.298 -23.090 1.00 84.50 526 ALA A CA 1
ATOM 3779 C C . ALA A 1 526 ? 9.346 -10.042 -23.738 1.00 84.50 526 ALA A C 1
ATOM 3781 O O . ALA A 1 526 ? 9.078 -8.915 -23.319 1.00 84.50 526 ALA A O 1
ATOM 3782 N N . ASN A 1 527 ? 10.116 -10.239 -24.807 1.00 79.25 527 ASN A N 1
ATOM 3783 C CA . ASN A 1 527 ? 10.681 -9.147 -25.600 1.00 79.25 527 ASN A CA 1
ATOM 3784 C C . ASN A 1 527 ? 9.629 -8.400 -26.444 1.00 79.25 527 ASN A C 1
ATOM 3786 O O . ASN A 1 527 ? 9.901 -7.308 -26.926 1.00 79.25 527 ASN A O 1
ATOM 3790 N N . THR A 1 528 ? 8.431 -8.963 -26.595 1.00 81.06 528 THR A N 1
ATOM 3791 C CA . THR A 1 528 ? 7.276 -8.333 -27.247 1.00 81.06 528 THR A CA 1
ATOM 3792 C C . THR A 1 528 ? 6.447 -7.466 -26.301 1.00 81.06 528 THR A C 1
ATOM 3794 O O . THR A 1 528 ? 5.565 -6.742 -26.757 1.00 81.06 528 THR A O 1
ATOM 3797 N N . ASP A 1 529 ? 6.716 -7.493 -24.992 1.00 83.75 529 ASP A N 1
ATOM 3798 C CA . ASP A 1 529 ? 6.054 -6.601 -24.043 1.00 83.75 529 ASP A CA 1
ATOM 3799 C C . ASP A 1 529 ? 6.537 -5.160 -24.242 1.00 83.75 529 ASP A C 1
ATOM 3801 O O . ASP A 1 529 ? 7.722 -4.904 -24.468 1.00 83.75 529 ASP A O 1
ATOM 3805 N N . ILE A 1 530 ? 5.622 -4.199 -24.147 1.00 76.62 530 ILE A N 1
ATOM 3806 C CA . ILE A 1 530 ? 5.932 -2.791 -24.409 1.00 76.62 530 ILE A CA 1
ATOM 3807 C C . ILE A 1 530 ? 6.918 -2.194 -23.390 1.00 76.62 530 ILE A C 1
ATOM 3809 O O . ILE A 1 530 ? 7.638 -1.263 -23.727 1.00 76.62 530 ILE A O 1
ATOM 3813 N N . ARG A 1 531 ? 7.002 -2.703 -22.153 1.00 79.56 531 ARG A N 1
ATOM 3814 C CA . ARG A 1 531 ? 7.911 -2.182 -21.111 1.00 79.56 531 ARG A CA 1
ATOM 3815 C C . ARG A 1 531 ? 9.183 -3.019 -21.007 1.00 79.56 531 ARG A C 1
ATOM 3817 O O . ARG A 1 531 ? 10.288 -2.480 -20.939 1.00 79.56 531 ARG A O 1
ATOM 3824 N N . VAL A 1 532 ? 9.032 -4.339 -20.969 1.00 85.38 532 VAL A N 1
ATOM 3825 C CA . VAL A 1 532 ? 10.136 -5.297 -20.821 1.00 85.38 532 VAL A CA 1
ATOM 3826 C C . VAL A 1 532 ? 10.922 -5.428 -22.120 1.00 85.38 532 VAL A C 1
ATOM 3828 O O . VAL A 1 532 ? 12.153 -5.394 -22.093 1.00 85.38 532 VAL A O 1
ATOM 3831 N N . GLY A 1 533 ? 10.228 -5.479 -23.257 1.00 86.31 533 GLY A N 1
ATOM 3832 C CA . GLY A 1 533 ? 10.843 -5.507 -24.580 1.00 86.31 533 GLY A CA 1
ATOM 3833 C C . GLY A 1 533 ? 11.722 -4.299 -24.858 1.00 86.31 533 GLY A C 1
ATOM 3834 O O . GLY A 1 533 ? 12.817 -4.451 -25.387 1.00 86.31 533 GLY A O 1
ATOM 3835 N N . ALA A 1 534 ? 11.322 -3.114 -24.397 1.00 84.31 534 ALA A N 1
ATOM 3836 C CA . ALA A 1 534 ? 12.121 -1.903 -24.545 1.00 84.31 534 ALA A CA 1
ATOM 3837 C C . ALA A 1 534 ? 13.496 -2.003 -23.870 1.00 84.31 534 ALA A C 1
ATOM 3839 O O . ALA A 1 534 ? 14.509 -1.652 -24.474 1.00 84.31 534 ALA A O 1
ATOM 3840 N N . HIS A 1 535 ? 13.557 -2.519 -22.637 1.00 88.38 535 HIS A N 1
ATOM 3841 C CA . HIS A 1 535 ? 14.837 -2.777 -21.976 1.00 88.38 535 HIS A CA 1
ATOM 3842 C C . HIS A 1 535 ? 15.661 -3.800 -22.756 1.00 88.38 535 HIS A C 1
ATOM 3844 O O . HIS A 1 535 ? 16.855 -3.586 -22.960 1.00 88.38 535 HIS A O 1
ATOM 3850 N N . PHE A 1 536 ? 15.033 -4.886 -23.215 1.00 87.44 536 PHE A N 1
ATOM 3851 C CA . PHE A 1 536 ? 15.717 -5.916 -23.990 1.00 87.44 536 PHE A CA 1
ATOM 3852 C C . PHE A 1 536 ? 16.379 -5.337 -25.247 1.00 87.44 536 PHE A C 1
ATOM 3854 O O . PHE A 1 536 ? 17.581 -5.514 -25.434 1.00 87.44 536 PHE A O 1
ATOM 3861 N N . VAL A 1 537 ? 15.638 -4.587 -26.067 1.00 85.56 537 VAL A N 1
ATOM 3862 C CA . VAL A 1 537 ? 16.153 -4.081 -27.349 1.00 85.56 537 VAL A CA 1
ATOM 3863 C C . VAL A 1 537 ? 17.211 -2.988 -27.171 1.00 85.56 537 VAL A C 1
ATOM 3865 O O . VAL A 1 537 ? 18.245 -3.034 -27.832 1.00 85.56 537 VAL A O 1
ATOM 3868 N N . HIS A 1 538 ? 17.039 -2.061 -26.223 1.00 85.38 538 HIS A N 1
ATOM 3869 C CA . HIS A 1 538 ? 17.984 -0.951 -26.023 1.00 85.38 538 HIS A CA 1
ATOM 3870 C C . HIS A 1 538 ? 19.258 -1.349 -25.257 1.00 85.38 538 HIS A C 1
ATOM 3872 O O . HIS A 1 538 ? 20.305 -0.709 -25.414 1.00 85.38 538 HIS A O 1
ATOM 3878 N N . LEU A 1 539 ? 19.202 -2.408 -24.440 1.00 87.12 539 LEU A N 1
ATOM 3879 C CA . LEU A 1 539 ? 20.376 -2.942 -23.739 1.00 87.12 539 LEU A CA 1
ATOM 3880 C C . LEU A 1 539 ? 21.127 -4.000 -24.559 1.00 87.12 539 LEU A C 1
ATOM 3882 O O . LEU A 1 539 ? 22.314 -4.213 -24.300 1.00 87.12 539 LEU A O 1
ATOM 3886 N N . SER A 1 540 ? 20.476 -4.638 -25.537 1.00 85.06 540 SER A N 1
ATOM 3887 C CA . SER A 1 540 ? 21.047 -5.728 -26.346 1.00 85.06 540 SER A CA 1
ATOM 3888 C C . SER A 1 540 ? 21.134 -5.427 -27.847 1.00 85.06 540 SER A C 1
ATOM 3890 O O . SER A 1 540 ? 21.307 -6.353 -28.634 1.00 85.06 540 SER A O 1
ATOM 3892 N N . SER A 1 541 ? 21.019 -4.161 -28.254 1.00 83.19 541 SER A N 1
ATOM 3893 C CA . SER A 1 541 ? 21.089 -3.761 -29.665 1.00 83.19 541 SER A CA 1
ATOM 3894 C C . SER A 1 541 ? 22.377 -4.241 -30.345 1.00 83.19 541 SER A C 1
ATOM 3896 O O . SER A 1 541 ? 23.476 -4.087 -29.800 1.00 83.19 541 SER A O 1
ATOM 3898 N N . VAL A 1 542 ? 22.244 -4.784 -31.558 1.00 84.25 542 VAL A N 1
ATOM 3899 C CA . VAL A 1 542 ? 23.387 -5.061 -32.445 1.00 84.25 542 VAL A CA 1
ATOM 3900 C C . VAL A 1 542 ? 23.762 -3.849 -33.308 1.00 84.25 542 VAL A C 1
ATOM 3902 O O . VAL A 1 542 ? 24.860 -3.811 -33.857 1.00 84.25 542 VAL A O 1
ATOM 3905 N N . TYR A 1 543 ? 22.907 -2.824 -33.362 1.00 81.31 543 TYR A N 1
ATOM 3906 C CA . TYR A 1 543 ? 23.055 -1.658 -34.240 1.00 81.31 543 TYR A CA 1
ATOM 3907 C C . TYR A 1 543 ? 23.668 -0.434 -33.543 1.00 81.31 543 TYR A C 1
ATOM 3909 O O . TYR A 1 543 ? 24.325 0.372 -34.201 1.00 81.31 543 TYR A O 1
ATOM 3917 N N . SER A 1 544 ? 23.449 -0.270 -32.233 1.00 81.50 544 SER A N 1
ATOM 3918 C CA . SER A 1 544 ? 23.909 0.874 -31.426 1.00 81.50 544 SER A CA 1
ATOM 3919 C C . SER A 1 544 ? 24.767 0.422 -30.258 1.00 81.50 544 SER A C 1
ATOM 3921 O O . SER A 1 544 ? 24.659 -0.712 -29.790 1.00 81.50 544 SER A O 1
ATOM 3923 N N . LYS A 1 545 ? 25.537 1.353 -29.683 1.00 85.56 545 LYS A N 1
ATOM 3924 C CA . LYS A 1 545 ? 26.027 1.170 -28.313 1.00 85.56 545 LYS A CA 1
ATOM 3925 C C . LYS A 1 545 ? 24.837 0.887 -27.383 1.00 85.56 545 LYS A C 1
ATOM 3927 O O . LYS A 1 545 ? 23.752 1.452 -27.554 1.00 85.56 545 LYS A O 1
ATOM 3932 N N . LYS A 1 546 ? 25.056 0.044 -26.376 1.00 84.56 546 LYS A N 1
ATOM 3933 C CA . LYS A 1 546 ? 24.056 -0.241 -25.339 1.00 84.56 546 LYS A CA 1
ATOM 3934 C C . LYS A 1 546 ? 23.714 1.047 -24.596 1.00 84.56 546 LYS A C 1
ATOM 3936 O O . LYS A 1 546 ? 24.620 1.749 -24.131 1.00 84.56 546 LYS A O 1
ATOM 3941 N N . LEU A 1 547 ? 22.427 1.364 -24.487 1.00 82.56 547 LEU A N 1
ATOM 3942 C CA . LEU A 1 547 ? 22.001 2.576 -23.792 1.00 82.56 547 LEU A CA 1
ATOM 3943 C C . LEU A 1 547 ? 22.180 2.420 -22.280 1.00 82.56 547 LEU A C 1
ATOM 3945 O O . LEU A 1 547 ? 21.993 1.344 -21.713 1.00 82.56 547 LEU A O 1
ATOM 3949 N N . LYS A 1 548 ? 22.559 3.506 -21.603 1.00 84.75 548 LYS A N 1
ATOM 3950 C CA . LYS A 1 548 ? 22.590 3.524 -20.138 1.00 84.75 548 LYS A CA 1
ATOM 3951 C C . LYS A 1 548 ? 21.158 3.694 -19.633 1.00 84.75 548 LYS A C 1
ATOM 3953 O O . LYS A 1 548 ? 20.400 4.466 -20.199 1.00 84.75 548 LYS A O 1
ATOM 3958 N N . CYS A 1 549 ? 20.798 3.048 -18.526 1.00 85.31 549 CYS A N 1
ATOM 3959 C CA . CYS A 1 549 ? 19.438 3.137 -17.977 1.00 85.31 549 CYS A CA 1
ATOM 3960 C C . CYS A 1 549 ? 18.992 4.587 -17.682 1.00 85.31 549 CYS A C 1
ATOM 3962 O O . CYS A 1 549 ? 17.828 4.931 -17.869 1.00 85.31 549 CYS A O 1
ATOM 3964 N N . ASN A 1 550 ? 19.932 5.452 -17.276 1.00 85.44 550 ASN A N 1
ATOM 3965 C CA . ASN A 1 550 ? 19.657 6.860 -16.997 1.00 85.44 550 ASN A CA 1
ATOM 3966 C C . ASN A 1 550 ? 19.405 7.712 -18.251 1.00 85.44 550 ASN A C 1
ATOM 3968 O O . ASN A 1 550 ? 19.040 8.872 -18.128 1.00 85.44 550 ASN A O 1
ATOM 3972 N N . GLU A 1 551 ? 19.543 7.145 -19.451 1.00 82.69 551 GLU A N 1
ATOM 3973 C CA . GLU A 1 551 ? 19.113 7.802 -20.688 1.00 82.69 551 GLU A CA 1
ATOM 3974 C C . GLU A 1 551 ? 17.582 7.867 -20.794 1.00 82.69 551 GLU A C 1
ATOM 3976 O O . GLU A 1 551 ? 17.062 8.677 -21.549 1.00 82.69 551 GLU A O 1
ATOM 3981 N N . CYS A 1 552 ? 16.842 7.036 -20.054 1.00 82.38 552 CYS A N 1
ATOM 3982 C CA . CYS A 1 552 ? 15.383 6.962 -20.173 1.00 82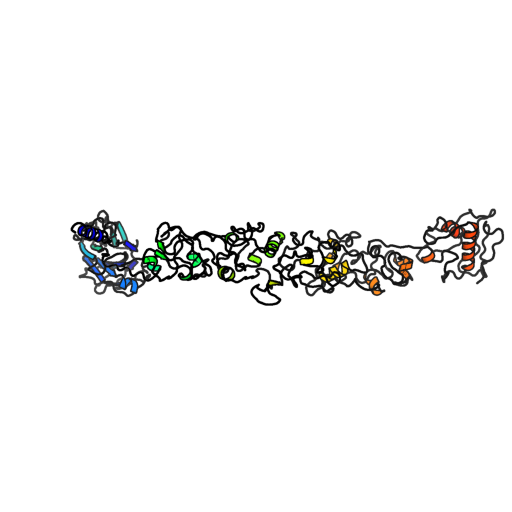.38 552 CYS A CA 1
ATOM 3983 C C . CYS A 1 552 ? 14.675 7.468 -18.912 1.00 82.38 552 CYS A C 1
ATOM 3985 O O . CYS A 1 552 ? 13.726 8.249 -18.993 1.00 82.38 552 CYS A O 1
ATOM 3987 N N . HIS A 1 553 ? 15.140 7.042 -17.739 1.00 85.50 553 HIS A N 1
ATOM 3988 C CA . HIS A 1 553 ? 14.531 7.385 -16.456 1.00 85.50 553 HIS A CA 1
ATOM 3989 C C . HIS A 1 553 ? 15.581 7.476 -15.350 1.00 85.50 553 HIS A C 1
ATOM 3991 O O . HIS A 1 553 ? 16.686 6.950 -15.475 1.00 85.50 553 HIS A O 1
ATOM 3997 N N . LEU A 1 554 ? 15.225 8.089 -14.222 1.00 83.62 554 LEU A N 1
ATOM 3998 C CA . LEU A 1 554 ? 16.091 8.079 -13.047 1.00 83.62 554 LEU A CA 1
ATOM 3999 C C . LEU A 1 554 ? 16.271 6.638 -12.545 1.00 83.62 554 LEU A C 1
ATOM 4001 O O . LEU A 1 554 ? 15.297 5.921 -12.306 1.00 83.62 554 LEU A O 1
ATOM 4005 N N . VAL A 1 555 ? 17.522 6.206 -12.390 1.00 81.19 555 VAL A N 1
ATOM 4006 C CA . VAL A 1 555 ? 17.851 4.927 -11.751 1.00 81.19 555 VAL A CA 1
ATOM 4007 C C . VAL A 1 555 ? 18.068 5.208 -10.271 1.00 81.19 555 VAL A C 1
ATOM 4009 O O . VAL A 1 555 ? 18.980 5.974 -9.952 1.00 81.19 555 VAL A O 1
ATOM 4012 N N . PRO A 1 556 ? 17.263 4.632 -9.369 1.00 78.25 556 PRO A N 1
ATOM 4013 C CA . PRO A 1 556 ? 17.438 4.869 -7.948 1.00 78.25 556 PRO A CA 1
ATOM 4014 C C . PRO A 1 556 ? 18.735 4.229 -7.441 1.00 78.25 556 PRO A C 1
ATOM 4016 O O . PRO A 1 556 ? 19.250 3.263 -8.013 1.00 78.25 556 PRO A O 1
ATOM 4019 N N . SER A 1 557 ? 19.235 4.749 -6.327 1.00 76.62 557 SER A N 1
ATOM 4020 C CA . SER A 1 557 ? 20.349 4.143 -5.593 1.00 76.62 557 SER A CA 1
ATOM 4021 C C . SER A 1 557 ? 19.885 2.956 -4.738 1.00 76.62 557 SER A C 1
ATOM 4023 O O . SER A 1 557 ? 20.666 2.049 -4.441 1.00 76.62 557 SER A O 1
ATOM 4025 N N . ASN A 1 558 ? 18.596 2.937 -4.380 1.00 72.94 558 ASN A N 1
ATOM 4026 C CA . ASN A 1 558 ? 17.951 1.899 -3.588 1.00 72.94 558 ASN A CA 1
ATOM 4027 C C . ASN A 1 558 ? 16.534 1.594 -4.125 1.00 72.94 558 ASN A C 1
ATOM 4029 O O . ASN A 1 558 ? 15.805 2.524 -4.465 1.00 72.94 558 ASN A O 1
ATOM 4033 N N . PRO A 1 559 ? 16.072 0.326 -4.148 1.00 71.25 559 PRO A N 1
ATOM 4034 C CA . PRO A 1 559 ? 14.716 -0.014 -4.609 1.00 71.25 559 PRO A CA 1
ATOM 4035 C C . PRO A 1 559 ? 13.582 0.622 -3.786 1.00 71.25 559 PRO A C 1
ATOM 4037 O O . PRO A 1 559 ? 12.423 0.543 -4.177 1.00 71.25 559 PRO A O 1
ATOM 4040 N N . PHE A 1 560 ? 13.880 1.238 -2.645 1.00 71.19 560 PHE A N 1
ATOM 4041 C CA . PHE A 1 560 ? 12.903 1.921 -1.805 1.00 71.19 560 PHE A CA 1
ATOM 4042 C C . PHE A 1 560 ? 13.127 3.438 -1.746 1.00 71.19 560 PHE A C 1
ATOM 4044 O O . PHE A 1 560 ? 12.670 4.081 -0.802 1.00 71.19 560 PHE A O 1
ATOM 4051 N N . ASP A 1 561 ? 13.824 4.021 -2.727 1.00 73.94 561 ASP A N 1
ATOM 4052 C CA . ASP A 1 561 ? 13.891 5.477 -2.882 1.00 73.94 561 ASP A CA 1
ATOM 4053 C C . ASP A 1 561 ? 12.477 6.054 -3.118 1.00 73.94 561 ASP A C 1
ATOM 4055 O O . ASP A 1 561 ? 11.623 5.417 -3.740 1.00 73.94 561 ASP A O 1
ATOM 4059 N N . GLY A 1 562 ? 12.225 7.266 -2.605 1.00 67.00 562 GLY A N 1
ATOM 4060 C CA . GLY A 1 562 ? 10.889 7.876 -2.452 1.00 67.00 562 GLY A CA 1
ATOM 4061 C C . GLY A 1 562 ? 9.974 7.815 -3.678 1.00 67.00 562 GLY A C 1
ATOM 4062 O O . GLY A 1 562 ? 8.775 7.588 -3.552 1.00 67.00 562 GLY A O 1
ATOM 4063 N N . THR A 1 563 ? 10.537 7.984 -4.872 1.00 69.75 563 THR A N 1
ATOM 4064 C CA . THR A 1 563 ? 9.787 7.981 -6.133 1.00 69.75 563 THR A CA 1
ATOM 4065 C C . THR A 1 563 ? 9.781 6.622 -6.834 1.00 69.75 563 THR A C 1
ATOM 4067 O O . THR A 1 563 ? 9.044 6.460 -7.804 1.00 69.75 563 THR A O 1
ATOM 4070 N N . HIS A 1 564 ? 10.565 5.640 -6.366 1.00 76.06 564 HIS A N 1
ATOM 4071 C CA . HIS A 1 564 ? 10.693 4.317 -6.989 1.00 76.06 564 HIS A CA 1
ATOM 4072 C C . HIS A 1 564 ? 9.552 3.355 -6.651 1.00 76.06 564 HIS A C 1
ATOM 4074 O O . HIS A 1 564 ? 9.207 2.500 -7.460 1.00 76.06 564 HIS A O 1
ATOM 4080 N N . MET A 1 565 ? 8.953 3.521 -5.469 1.00 72.25 565 MET A N 1
ATOM 4081 C CA . MET A 1 565 ? 7.863 2.689 -4.943 1.00 72.25 565 MET A CA 1
ATOM 4082 C C . MET A 1 565 ? 6.714 3.552 -4.397 1.00 72.25 565 MET A C 1
ATOM 4084 O O . MET A 1 565 ? 6.137 3.259 -3.354 1.00 72.25 565 MET A O 1
ATOM 4088 N N . ALA A 1 566 ? 6.376 4.632 -5.106 1.00 64.75 566 ALA A N 1
ATOM 4089 C CA . ALA A 1 566 ? 5.332 5.586 -4.712 1.00 64.75 566 ALA A CA 1
ATOM 4090 C C . ALA A 1 566 ? 3.897 5.006 -4.671 1.00 64.75 566 ALA A C 1
ATOM 4092 O O . ALA A 1 566 ? 2.988 5.637 -4.138 1.00 64.75 566 ALA A O 1
ATOM 4093 N N . THR A 1 567 ? 3.668 3.817 -5.238 1.00 66.12 567 THR A N 1
ATOM 4094 C CA . THR A 1 567 ? 2.359 3.145 -5.291 1.00 66.12 567 THR A CA 1
ATOM 4095 C C . THR A 1 567 ? 2.488 1.669 -4.922 1.00 66.12 567 THR A C 1
ATOM 4097 O O . THR A 1 567 ? 3.483 1.013 -5.232 1.00 66.12 567 THR A O 1
ATOM 4100 N N . THR A 1 568 ? 1.450 1.118 -4.289 1.00 64.06 568 THR A N 1
ATOM 4101 C CA . THR A 1 568 ? 1.406 -0.265 -3.777 1.00 64.06 568 THR A CA 1
ATOM 4102 C C . THR A 1 568 ? 1.246 -1.336 -4.866 1.00 64.06 568 THR A C 1
ATOM 4104 O O . THR A 1 568 ? 1.379 -2.530 -4.582 1.00 64.06 568 THR A O 1
ATOM 4107 N N . ARG A 1 569 ? 0.984 -0.938 -6.121 1.00 65.75 569 ARG A N 1
ATOM 4108 C CA . ARG A 1 569 ? 0.902 -1.817 -7.300 1.00 65.75 569 ARG A CA 1
ATOM 4109 C C . ARG A 1 569 ? 1.282 -1.061 -8.581 1.00 65.75 569 ARG A C 1
ATOM 4111 O O . ARG A 1 569 ? 1.050 0.142 -8.675 1.00 65.75 569 ARG A O 1
ATOM 4118 N N . TYR A 1 570 ? 1.840 -1.788 -9.556 1.00 60.50 570 TYR A N 1
ATOM 4119 C CA . TYR A 1 570 ? 2.218 -1.294 -10.889 1.00 60.50 570 TYR A CA 1
ATOM 4120 C C . TYR A 1 570 ? 3.137 -0.071 -10.880 1.00 60.50 570 TYR A C 1
ATOM 4122 O O . TYR A 1 570 ? 2.950 0.863 -11.657 1.00 60.50 570 TYR A O 1
ATOM 4130 N N . ASN A 1 571 ? 4.140 -0.072 -10.000 1.00 64.50 571 ASN A N 1
ATOM 4131 C CA . ASN A 1 571 ? 5.120 0.997 -10.011 1.00 64.50 571 ASN A CA 1
ATOM 4132 C C . ASN A 1 571 ? 6.074 0.830 -11.199 1.00 64.50 571 ASN A C 1
ATOM 4134 O O . ASN A 1 571 ? 6.765 -0.183 -11.321 1.00 64.50 571 ASN A O 1
ATOM 4138 N N . SER A 1 572 ? 6.089 1.820 -12.081 1.00 68.75 572 SER A N 1
ATOM 4139 C CA . SER A 1 572 ? 7.091 1.984 -13.126 1.00 68.75 572 SER A CA 1
ATOM 4140 C C . SER A 1 572 ? 7.670 3.379 -12.993 1.00 68.75 572 SER A C 1
ATOM 4142 O O . SER A 1 572 ? 6.919 4.329 -12.775 1.00 68.75 572 SER A O 1
ATOM 4144 N N . GLN A 1 573 ? 8.984 3.518 -13.159 1.00 73.69 573 GLN A N 1
ATOM 4145 C CA . GLN A 1 573 ? 9.577 4.847 -13.215 1.00 73.69 573 GLN A CA 1
ATOM 4146 C C . GLN A 1 573 ? 9.048 5.642 -14.400 1.00 73.69 573 GLN A C 1
ATOM 4148 O O . GLN A 1 573 ? 8.936 5.125 -15.512 1.00 73.69 573 GLN A O 1
ATOM 4153 N N . THR A 1 574 ? 8.751 6.912 -14.141 1.00 76.88 574 THR A N 1
ATOM 4154 C CA . THR A 1 574 ? 8.424 7.882 -15.180 1.00 76.88 574 THR A CA 1
ATOM 4155 C C . THR A 1 574 ? 9.632 8.054 -16.094 1.00 76.88 574 THR A C 1
ATOM 4157 O O . THR A 1 574 ? 10.747 8.291 -15.622 1.00 76.88 574 THR A O 1
ATOM 4160 N N . LEU A 1 575 ? 9.409 7.942 -17.403 1.00 80.12 575 LEU A N 1
ATOM 4161 C CA . LEU A 1 575 ? 10.418 8.292 -18.394 1.00 80.12 575 LEU A CA 1
ATOM 4162 C C . LEU A 1 575 ? 10.550 9.814 -18.428 1.00 80.12 575 LEU A C 1
ATOM 4164 O O . LEU A 1 575 ? 9.559 10.515 -18.617 1.00 80.12 575 LEU A O 1
ATOM 4168 N N . THR A 1 576 ? 11.759 10.320 -18.213 1.00 80.12 576 THR A N 1
ATOM 4169 C CA . THR A 1 576 ? 12.022 11.766 -18.167 1.00 80.12 576 THR A CA 1
ATOM 4170 C C . THR A 1 576 ? 12.988 12.220 -19.247 1.00 80.12 576 THR A C 1
ATOM 4172 O O . THR A 1 576 ? 13.000 13.404 -19.556 1.00 80.12 576 THR A O 1
ATOM 4175 N N . PHE A 1 577 ? 13.812 11.315 -19.792 1.00 80.00 577 PHE A N 1
ATOM 4176 C CA . PHE A 1 577 ? 14.845 11.585 -20.808 1.00 80.00 577 PHE A CA 1
ATOM 4177 C C . PHE A 1 577 ? 15.790 12.769 -20.506 1.00 80.00 577 PHE A C 1
ATOM 4179 O O . PHE A 1 577 ? 16.617 13.131 -21.338 1.00 80.00 577 PHE A O 1
ATOM 4186 N N . GLY A 1 578 ? 15.747 13.345 -19.300 1.00 75.38 578 GLY A N 1
ATOM 4187 C CA . GLY A 1 578 ? 16.481 14.564 -18.943 1.00 75.38 578 GLY A CA 1
ATOM 4188 C C . GLY A 1 578 ? 18.002 14.394 -18.898 1.00 75.38 578 GLY A C 1
ATOM 4189 O O . GLY A 1 578 ? 18.724 15.371 -18.746 1.00 75.38 578 GLY A O 1
ATOM 4190 N N . GLN A 1 579 ? 18.494 13.160 -19.024 1.00 78.06 579 GLN A N 1
ATOM 4191 C CA . GLN A 1 579 ? 19.918 12.817 -19.080 1.00 78.06 579 GLN A CA 1
ATOM 4192 C C . GLN A 1 579 ? 20.273 12.026 -20.356 1.00 78.06 579 GLN A C 1
ATOM 4194 O O . GLN A 1 579 ? 21.323 11.385 -20.411 1.00 78.06 579 GLN A O 1
ATOM 4199 N N . ALA A 1 580 ? 19.403 12.034 -21.373 1.00 77.50 580 ALA A N 1
ATOM 4200 C CA . ALA A 1 580 ? 19.521 11.204 -22.570 1.00 77.50 580 ALA A CA 1
ATOM 4201 C C . ALA A 1 580 ? 20.586 11.711 -23.558 1.00 77.50 580 ALA A C 1
ATOM 4203 O O . ALA A 1 580 ? 20.258 12.258 -24.607 1.00 77.50 580 ALA A O 1
ATOM 4204 N N . SER A 1 581 ? 21.869 11.502 -23.259 1.00 76.69 581 SER A N 1
ATOM 4205 C CA . SER A 1 581 ? 23.009 11.955 -24.077 1.00 76.69 581 SER A CA 1
ATOM 4206 C C . SER A 1 581 ? 23.023 11.444 -25.526 1.00 76.69 581 SER A C 1
ATOM 4208 O O . SER A 1 581 ? 23.660 12.044 -26.395 1.00 76.69 581 SER A O 1
ATOM 4210 N N . THR A 1 582 ? 22.354 10.324 -25.800 1.00 73.00 582 THR A N 1
ATOM 4211 C CA . THR A 1 582 ? 22.292 9.713 -27.136 1.00 73.00 582 THR A CA 1
ATOM 4212 C C . THR A 1 582 ? 21.074 10.199 -27.919 1.00 73.00 582 THR A C 1
ATOM 4214 O O . THR A 1 582 ? 21.168 10.412 -29.124 1.00 73.00 582 THR A O 1
ATOM 4217 N N . ALA A 1 583 ? 19.952 10.422 -27.232 1.00 67.88 583 ALA A N 1
ATOM 4218 C CA . ALA A 1 583 ? 18.683 10.792 -27.849 1.00 67.88 583 ALA A CA 1
ATOM 4219 C C . ALA A 1 583 ? 18.563 12.308 -28.116 1.00 67.88 583 ALA A C 1
ATOM 4221 O O . ALA A 1 583 ? 17.898 12.690 -29.079 1.00 67.88 583 ALA A O 1
ATOM 4222 N N . ILE A 1 584 ? 19.253 13.150 -27.325 1.00 72.44 584 ILE A N 1
ATOM 4223 C CA . ILE A 1 584 ? 19.221 14.625 -27.434 1.00 72.44 584 ILE A CA 1
ATOM 4224 C C . ILE A 1 584 ? 20.282 15.240 -28.365 1.00 72.44 584 ILE A C 1
ATOM 4226 O O . ILE A 1 584 ? 20.543 16.445 -28.329 1.00 72.44 584 ILE A O 1
ATOM 4230 N N . LYS A 1 585 ? 20.959 14.427 -29.183 1.00 72.38 585 LYS A N 1
ATOM 4231 C CA . LYS A 1 585 ? 21.965 14.935 -30.130 1.00 72.38 585 LYS A CA 1
ATOM 4232 C C . LYS A 1 585 ? 21.335 15.911 -31.128 1.00 72.38 585 LYS A C 1
ATOM 4234 O O . LYS A 1 585 ? 20.166 15.787 -31.477 1.00 72.38 585 LYS A O 1
ATOM 4239 N N . ASN A 1 586 ? 22.130 16.877 -31.594 1.00 69.31 586 ASN A N 1
ATOM 4240 C CA . ASN A 1 586 ? 21.711 17.928 -32.531 1.00 69.31 586 ASN A CA 1
ATOM 4241 C C . ASN A 1 586 ? 20.503 18.752 -32.050 1.00 69.31 586 ASN A C 1
ATOM 4243 O O . ASN A 1 586 ? 19.647 19.122 -32.849 1.00 69.31 586 ASN A O 1
ATOM 4247 N N . SER A 1 587 ? 20.432 19.035 -30.744 1.00 73.19 587 SER A N 1
ATOM 4248 C CA . SER A 1 587 ? 19.361 19.836 -30.126 1.00 73.19 587 SER A CA 1
ATOM 4249 C C . SER A 1 587 ? 17.954 19.252 -30.309 1.00 73.19 587 SER A C 1
ATOM 4251 O O . SER A 1 587 ? 16.959 19.971 -30.226 1.00 73.19 587 SER A O 1
ATOM 4253 N N . VAL A 1 588 ? 17.862 17.944 -30.558 1.00 72.56 588 VAL A N 1
ATOM 4254 C CA . VAL A 1 588 ? 16.596 17.221 -30.675 1.00 72.56 588 VAL A CA 1
ATOM 4255 C C . VAL A 1 588 ? 16.081 16.887 -29.270 1.00 72.56 588 VAL A C 1
ATOM 4257 O O . VAL A 1 588 ? 16.858 16.498 -28.407 1.00 72.56 588 VAL A O 1
ATOM 4260 N N . SER A 1 589 ? 14.780 17.037 -29.017 1.00 75.12 589 SER A N 1
ATOM 4261 C CA . SER A 1 589 ? 14.166 16.668 -27.733 1.00 75.12 589 SER A CA 1
ATOM 4262 C C . SER A 1 589 ? 13.280 15.431 -27.916 1.00 75.12 589 SER A C 1
ATOM 4264 O O . SER A 1 589 ? 12.261 15.539 -28.607 1.00 75.12 589 SER A O 1
ATOM 4266 N N . PRO A 1 590 ? 13.637 14.272 -27.328 1.00 76.44 590 PRO A N 1
ATOM 4267 C CA . PRO A 1 590 ? 12.870 13.038 -27.445 1.00 76.44 590 PRO A CA 1
ATOM 4268 C C . PRO A 1 590 ? 11.433 13.218 -26.973 1.00 76.44 590 PRO A C 1
ATOM 4270 O O . PRO A 1 590 ? 11.191 13.696 -25.863 1.00 76.44 590 PRO A O 1
ATOM 4273 N N . ALA A 1 591 ? 10.485 12.775 -27.791 1.00 75.19 591 ALA A N 1
ATOM 4274 C CA . ALA A 1 591 ? 9.100 12.617 -27.397 1.00 75.19 591 ALA A CA 1
ATOM 4275 C C . ALA A 1 591 ? 8.769 11.128 -27.282 1.00 75.19 591 ALA A C 1
ATOM 4277 O O . ALA A 1 591 ? 9.117 10.294 -28.123 1.00 75.19 591 ALA A O 1
ATOM 4278 N N . PHE A 1 592 ? 8.072 10.791 -26.205 1.00 78.69 592 PHE A N 1
ATOM 4279 C CA . PHE A 1 592 ? 7.564 9.455 -25.953 1.00 78.69 592 PHE A CA 1
ATOM 4280 C C . PHE A 1 592 ? 6.055 9.535 -25.793 1.00 78.69 592 PHE A C 1
ATOM 4282 O O . PHE A 1 592 ? 5.554 10.285 -24.953 1.00 78.69 592 PHE A O 1
ATOM 4289 N N . THR A 1 593 ? 5.344 8.728 -26.571 1.00 80.31 593 THR A N 1
ATOM 4290 C CA . THR A 1 593 ? 3.911 8.525 -26.383 1.00 80.31 593 THR A CA 1
ATOM 4291 C C . THR A 1 593 ? 3.709 7.158 -25.757 1.00 80.31 593 THR A C 1
ATOM 4293 O O . THR A 1 593 ? 4.048 6.126 -26.345 1.00 80.31 593 THR A O 1
ATOM 4296 N N . ALA A 1 594 ? 3.161 7.153 -24.541 1.00 75.31 594 ALA A N 1
ATOM 4297 C CA . ALA A 1 594 ? 2.863 5.922 -23.832 1.00 75.31 594 ALA A CA 1
ATOM 4298 C C . ALA A 1 594 ? 1.874 5.064 -24.632 1.00 75.31 594 ALA A C 1
ATOM 4300 O O . ALA A 1 594 ? 0.844 5.548 -25.096 1.00 75.31 594 ALA A O 1
ATOM 4301 N N . GLY A 1 595 ? 2.189 3.777 -24.760 1.00 70.00 595 GLY A N 1
ATOM 4302 C CA . GLY A 1 595 ? 1.266 2.786 -25.300 1.00 70.00 595 GLY A CA 1
ATOM 4303 C C . GLY A 1 595 ? 0.135 2.479 -24.320 1.00 70.00 595 GLY A C 1
ATOM 4304 O O . GLY A 1 595 ? 0.246 2.716 -23.114 1.00 70.00 595 GLY A O 1
ATOM 4305 N N . THR A 1 596 ? -0.950 1.911 -24.833 1.00 68.56 596 THR A N 1
ATOM 4306 C CA . THR A 1 596 ? -2.046 1.358 -24.024 1.00 68.56 596 THR A CA 1
ATOM 4307 C C . THR A 1 596 ? -1.962 -0.170 -24.017 1.00 68.56 596 THR A C 1
ATOM 4309 O O . THR A 1 596 ? -1.083 -0.753 -24.643 1.00 68.56 596 THR A O 1
ATOM 4312 N N . ALA A 1 597 ? -2.888 -0.854 -23.338 1.00 54.31 597 ALA A N 1
ATOM 4313 C CA . ALA A 1 597 ? -2.960 -2.320 -23.388 1.00 54.31 597 ALA A CA 1
ATOM 4314 C C . ALA A 1 597 ? -3.189 -2.878 -24.812 1.00 54.31 597 ALA A C 1
ATOM 4316 O O . ALA A 1 597 ? -2.952 -4.059 -25.044 1.00 54.31 597 ALA A O 1
ATOM 4317 N N . VAL A 1 598 ? -3.646 -2.039 -25.751 1.00 51.69 598 VAL A N 1
ATOM 4318 C CA . VAL A 1 598 ? -3.969 -2.410 -27.141 1.00 51.69 598 VAL A CA 1
ATOM 4319 C C . VAL A 1 598 ? -3.204 -1.593 -28.188 1.00 51.69 598 VAL A C 1
ATOM 4321 O O . VAL A 1 598 ? -3.290 -1.891 -29.374 1.00 51.69 598 VAL A O 1
ATOM 4324 N N . GLY A 1 599 ? -2.465 -0.560 -27.776 1.00 63.00 599 GLY A N 1
ATOM 4325 C CA . GLY A 1 599 ? -1.718 0.329 -28.664 1.00 63.00 599 GLY A CA 1
ATOM 4326 C C . GLY A 1 599 ? -0.238 0.334 -28.309 1.00 63.00 599 GLY A C 1
ATOM 4327 O O . GLY A 1 599 ? 0.119 0.519 -27.146 1.00 63.00 599 GLY A O 1
ATOM 4328 N N . ALA A 1 600 ? 0.629 0.144 -29.301 1.00 69.25 600 ALA A N 1
ATOM 4329 C CA . ALA A 1 600 ? 2.068 0.147 -29.077 1.00 69.25 600 ALA A CA 1
ATOM 4330 C C . ALA A 1 600 ? 2.560 1.532 -28.623 1.00 69.25 600 ALA A C 1
ATOM 4332 O O . ALA A 1 600 ? 2.088 2.564 -29.100 1.00 69.25 600 ALA A O 1
ATOM 4333 N N . ALA A 1 601 ? 3.522 1.554 -27.697 1.00 77.69 601 ALA A N 1
ATOM 4334 C CA . ALA A 1 601 ? 4.221 2.785 -27.351 1.00 77.69 601 ALA A CA 1
ATOM 4335 C C . ALA A 1 601 ? 5.087 3.232 -28.537 1.00 77.69 601 ALA A C 1
ATOM 4337 O O . ALA A 1 601 ? 5.718 2.396 -29.195 1.00 77.69 601 ALA A O 1
ATOM 4338 N N . THR A 1 602 ? 5.125 4.537 -28.795 1.00 77.19 602 THR A N 1
ATOM 4339 C CA . THR A 1 602 ? 5.884 5.118 -29.910 1.00 77.19 602 THR A CA 1
ATOM 4340 C C . THR A 1 602 ? 6.880 6.148 -29.402 1.00 77.19 602 THR A C 1
ATOM 4342 O O . THR A 1 602 ? 6.661 6.822 -28.389 1.00 77.19 602 THR A O 1
ATOM 4345 N N . CYS A 1 603 ? 7.998 6.257 -30.112 1.00 76.88 603 CYS A N 1
ATOM 4346 C CA . CYS A 1 603 ? 8.996 7.289 -29.886 1.00 76.88 603 CYS A CA 1
ATOM 4347 C C . CYS A 1 603 ? 9.091 8.162 -31.133 1.00 76.88 603 CYS A C 1
ATOM 4349 O O . CYS A 1 603 ? 9.204 7.656 -32.250 1.00 76.88 603 CYS A O 1
ATOM 4351 N N . THR A 1 604 ? 9.013 9.471 -30.930 1.00 73.75 604 THR A N 1
ATOM 4352 C CA . THR A 1 604 ? 9.102 10.481 -31.983 1.00 73.75 604 THR A CA 1
ATOM 4353 C C . THR A 1 604 ? 10.114 11.545 -31.576 1.00 73.75 604 THR A C 1
ATOM 4355 O O . THR A 1 604 ? 10.586 11.574 -30.438 1.00 73.75 604 THR A O 1
ATOM 4358 N N . THR A 1 605 ? 10.524 12.373 -32.540 1.00 71.12 605 THR A N 1
ATOM 4359 C CA . THR A 1 605 ? 11.449 13.499 -32.318 1.00 71.12 605 THR A CA 1
ATOM 4360 C C . THR A 1 605 ? 12.715 13.092 -31.564 1.00 71.12 605 THR A C 1
ATOM 4362 O O . THR A 1 605 ? 13.148 13.770 -30.646 1.00 71.12 605 THR A O 1
ATOM 4365 N N . THR A 1 606 ? 13.316 11.966 -31.944 1.00 70.19 606 THR A N 1
ATOM 4366 C CA . THR A 1 606 ? 14.646 11.557 -31.466 1.00 70.19 606 THR A CA 1
ATOM 4367 C C . THR A 1 606 ? 15.631 11.638 -32.622 1.00 70.19 606 THR A C 1
ATOM 4369 O O . THR A 1 606 ? 15.226 11.483 -33.773 1.00 70.19 606 THR A O 1
ATOM 4372 N N . TYR A 1 607 ? 16.915 11.857 -32.332 1.00 70.50 607 TYR A N 1
ATOM 4373 C CA . TYR A 1 607 ? 17.973 11.957 -33.344 1.00 70.50 607 TYR A CA 1
ATOM 4374 C C . TYR A 1 607 ? 17.919 10.840 -34.418 1.00 70.50 607 TYR A C 1
ATOM 4376 O O . TYR A 1 607 ? 18.061 11.137 -35.596 1.00 70.50 607 TYR A O 1
ATOM 4384 N N . CYS A 1 608 ? 17.596 9.591 -34.054 1.00 66.50 608 CYS A N 1
ATOM 4385 C CA . CYS A 1 608 ? 17.448 8.481 -35.014 1.00 66.50 608 CYS A CA 1
ATOM 4386 C C . CYS A 1 608 ? 16.005 8.216 -35.503 1.00 66.50 608 CYS A C 1
ATOM 4388 O O . CYS A 1 608 ? 15.806 7.434 -36.428 1.00 66.50 608 CYS A O 1
ATOM 4390 N N . HIS A 1 609 ? 14.986 8.808 -34.872 1.00 71.81 609 HIS A N 1
ATOM 4391 C CA . HIS A 1 609 ? 13.562 8.471 -35.051 1.00 71.81 609 HIS A CA 1
ATOM 4392 C C . HIS A 1 609 ? 12.722 9.743 -35.256 1.00 71.81 609 HIS A C 1
ATOM 4394 O O . HIS A 1 609 ? 11.758 10.027 -34.543 1.00 71.81 609 HIS A O 1
ATOM 4400 N N . GLY A 1 610 ? 13.170 10.567 -36.203 1.00 63.84 610 GLY A N 1
ATOM 4401 C CA . GLY A 1 610 ? 12.584 11.856 -36.557 1.00 63.84 610 GLY A CA 1
ATOM 4402 C C . GLY A 1 610 ? 13.083 12.332 -37.924 1.00 63.84 610 GLY A C 1
ATOM 4403 O O . GLY A 1 610 ? 13.587 11.547 -38.721 1.00 63.84 610 GLY A O 1
ATOM 4404 N N . SER A 1 611 ? 12.960 13.626 -38.214 1.00 66.12 611 SER A N 1
ATOM 4405 C CA . SER A 1 611 ? 13.413 14.236 -39.476 1.00 66.12 611 SER A CA 1
ATOM 4406 C C . SER A 1 611 ? 14.901 14.627 -39.500 1.00 66.12 611 SER A C 1
ATOM 4408 O O . SER A 1 611 ? 15.313 15.330 -40.417 1.00 66.12 611 SER A O 1
ATOM 4410 N N . SER A 1 612 ? 15.693 14.241 -38.493 1.00 62.81 612 SER A N 1
ATOM 4411 C CA . SER A 1 612 ? 16.965 14.909 -38.168 1.00 62.81 612 SER A CA 1
ATOM 4412 C C . SER A 1 612 ? 18.150 13.944 -38.004 1.00 62.81 612 SER A C 1
ATOM 4414 O O . SER A 1 612 ? 18.714 13.841 -36.915 1.00 62.81 612 SER A O 1
ATOM 4416 N N . MET A 1 613 ? 18.565 13.280 -39.089 1.00 70.88 613 MET A N 1
ATOM 4417 C CA . MET A 1 613 ? 19.851 12.559 -39.168 1.00 70.88 613 MET A CA 1
ATOM 4418 C C . MET A 1 613 ? 21.008 13.527 -39.506 1.00 70.88 613 MET A C 1
ATOM 4420 O O . MET A 1 613 ? 20.754 14.649 -39.965 1.00 70.88 613 MET A O 1
ATOM 4424 N N . PRO A 1 614 ? 22.292 13.154 -39.296 1.00 69.12 614 PRO A N 1
ATOM 4425 C CA . PRO A 1 614 ? 23.428 13.973 -39.718 1.00 69.12 614 PRO A CA 1
ATOM 4426 C C . PRO A 1 614 ? 23.308 14.392 -41.172 1.00 69.12 614 PRO A C 1
ATOM 4428 O O . PRO A 1 614 ? 22.898 13.602 -42.018 1.00 69.12 614 PRO A O 1
ATOM 4431 N N . LEU A 1 615 ? 23.711 15.630 -41.458 1.00 72.31 615 LEU A N 1
ATOM 4432 C CA . LEU A 1 615 ? 23.791 16.151 -42.824 1.00 72.31 615 LEU A CA 1
ATOM 4433 C C . LEU A 1 615 ? 22.438 16.182 -43.572 1.00 72.31 615 LEU A C 1
ATOM 4435 O O . LEU A 1 615 ? 22.408 16.350 -44.791 1.00 72.31 615 LEU A O 1
ATOM 4439 N N . GLY A 1 616 ? 21.321 16.078 -42.839 1.00 71.25 616 GLY A N 1
ATOM 4440 C CA . GLY A 1 616 ? 19.969 16.244 -43.373 1.00 71.25 616 GLY A CA 1
ATOM 4441 C C . GLY A 1 616 ? 19.429 15.035 -44.137 1.00 71.25 616 GLY A C 1
ATOM 4442 O O . GLY A 1 616 ? 18.494 15.200 -44.921 1.00 71.25 616 GLY A O 1
ATOM 4443 N N . ASP A 1 617 ? 19.992 13.836 -43.943 1.00 75.38 617 ASP A N 1
ATOM 4444 C CA . ASP A 1 617 ? 19.416 12.636 -44.554 1.00 75.38 617 ASP A CA 1
ATOM 4445 C C . ASP A 1 617 ? 18.005 12.364 -44.001 1.00 75.38 617 ASP A C 1
ATOM 4447 O O . ASP A 1 617 ? 17.746 12.386 -42.798 1.00 75.38 617 ASP A O 1
ATOM 4451 N N . THR A 1 618 ? 17.073 12.106 -44.912 1.00 77.00 618 THR A N 1
ATOM 4452 C CA . THR A 1 618 ? 15.666 11.812 -44.619 1.00 77.00 618 THR A CA 1
ATOM 4453 C C . THR A 1 618 ? 15.161 10.575 -45.363 1.00 77.00 618 THR A C 1
ATOM 4455 O O . THR A 1 618 ? 13.955 10.319 -45.370 1.00 77.00 618 THR A O 1
ATOM 4458 N N . SER A 1 619 ? 16.058 9.802 -45.981 1.00 77.56 619 SER A N 1
ATOM 4459 C CA . SER A 1 619 ? 15.720 8.670 -46.855 1.00 77.56 619 SER A CA 1
ATOM 4460 C C . SER A 1 619 ? 15.369 7.366 -46.119 1.00 77.56 619 SER A C 1
ATOM 4462 O O . SER A 1 619 ? 14.898 6.423 -46.750 1.00 77.56 619 SER A O 1
ATOM 4464 N N . GLY A 1 620 ? 15.523 7.317 -44.791 1.00 79.12 620 GLY A N 1
ATOM 4465 C CA . GLY A 1 620 ? 15.065 6.194 -43.967 1.00 79.12 620 GLY A CA 1
ATOM 4466 C C . GLY A 1 620 ? 13.540 6.024 -43.978 1.00 79.12 620 GLY A C 1
ATOM 4467 O O . GLY A 1 620 ? 12.787 7.001 -43.958 1.00 79.12 620 GLY A O 1
ATOM 4468 N N . THR A 1 621 ? 13.077 4.776 -43.991 1.00 79.06 621 THR A N 1
ATOM 4469 C CA . THR A 1 621 ? 11.647 4.422 -44.094 1.00 79.06 621 THR A CA 1
ATOM 4470 C C . THR A 1 621 ? 10.925 4.325 -42.746 1.00 79.06 621 THR A C 1
ATOM 4472 O O . THR A 1 621 ? 9.709 4.502 -42.697 1.00 79.06 621 THR A O 1
ATOM 4475 N N . ASN A 1 622 ? 11.644 4.107 -41.640 1.00 76.94 622 ASN A N 1
ATOM 4476 C CA . ASN A 1 622 ? 11.081 3.915 -40.301 1.00 76.94 622 ASN A CA 1
ATOM 4477 C C . ASN A 1 622 ? 11.447 5.070 -39.352 1.00 76.94 622 ASN A C 1
ATOM 4479 O O . ASN A 1 622 ? 12.312 4.960 -38.481 1.00 76.94 622 ASN A O 1
ATOM 4483 N N . LYS A 1 623 ? 10.761 6.204 -39.523 1.00 75.69 623 LYS A N 1
ATOM 4484 C CA . LYS A 1 623 ? 10.982 7.439 -38.742 1.00 75.69 623 LYS A CA 1
ATOM 4485 C C . LYS A 1 623 ? 10.204 7.480 -37.421 1.00 75.69 623 LYS A C 1
ATOM 4487 O O . LYS A 1 623 ? 10.289 8.462 -36.691 1.00 75.69 623 LYS A O 1
ATOM 4492 N N . SER A 1 624 ? 9.402 6.462 -37.124 1.00 76.44 624 SER A N 1
ATOM 4493 C CA . SER A 1 624 ? 8.581 6.373 -35.909 1.00 76.44 624 SER A CA 1
ATOM 4494 C C . SER A 1 624 ? 8.423 4.902 -35.513 1.00 76.44 624 SER A C 1
ATOM 4496 O O . SER A 1 624 ? 7.336 4.339 -35.659 1.00 76.44 624 SER A O 1
ATOM 4498 N N . PRO A 1 625 ? 9.518 4.254 -35.078 1.00 78.62 625 PRO A N 1
ATOM 4499 C CA . PRO A 1 625 ? 9.517 2.837 -34.753 1.00 78.62 625 PRO A CA 1
ATOM 4500 C C . PRO A 1 625 ? 8.659 2.536 -33.527 1.00 78.62 625 PRO A C 1
ATOM 4502 O O . PRO A 1 625 ? 8.357 3.405 -32.695 1.00 78.62 625 PRO A O 1
ATOM 4505 N N . LEU A 1 626 ? 8.341 1.252 -33.374 1.00 79.38 626 LEU A N 1
ATOM 4506 C CA . LEU A 1 626 ? 7.773 0.760 -32.126 1.00 79.38 626 LEU A CA 1
ATOM 4507 C C . LEU A 1 626 ? 8.838 0.780 -31.029 1.00 79.38 626 LEU A C 1
ATOM 4509 O O . LEU A 1 626 ? 9.996 0.427 -31.242 1.00 79.38 626 LEU A O 1
ATOM 4513 N N . TRP A 1 627 ? 8.425 1.134 -29.816 1.00 80.25 627 TRP A N 1
ATOM 4514 C CA . TRP A 1 627 ? 9.315 1.249 -28.657 1.00 80.25 627 TRP A CA 1
ATOM 4515 C C . TRP A 1 627 ? 10.054 -0.055 -28.277 1.00 80.25 627 TRP A C 1
ATOM 4517 O O . TRP A 1 627 ? 11.089 -0.021 -27.613 1.00 80.25 627 TRP A O 1
ATOM 4527 N N . ASN A 1 628 ? 9.540 -1.209 -28.703 1.00 80.69 628 ASN A N 1
ATOM 4528 C CA . ASN A 1 628 ? 10.108 -2.542 -28.482 1.00 80.69 628 ASN A CA 1
ATOM 4529 C C . ASN A 1 628 ? 10.446 -3.273 -29.796 1.00 80.69 628 ASN A C 1
ATOM 4531 O O . ASN A 1 628 ? 10.484 -4.504 -29.833 1.00 80.69 628 ASN A O 1
ATOM 4535 N N . GLU A 1 629 ? 10.674 -2.530 -30.879 1.00 81.31 629 GLU A N 1
ATOM 4536 C CA . GLU A 1 629 ? 11.076 -3.096 -32.166 1.00 81.31 629 GLU A CA 1
ATOM 4537 C C . GLU A 1 629 ? 12.388 -3.889 -32.038 1.00 81.31 629 GLU A C 1
ATOM 4539 O O . GLU A 1 629 ? 13.356 -3.429 -31.432 1.00 81.31 629 GLU A O 1
ATOM 4544 N N . ASN A 1 630 ? 12.426 -5.113 -32.577 1.00 79.69 630 ASN A N 1
ATOM 4545 C CA . ASN A 1 630 ? 13.564 -6.007 -32.375 1.00 79.69 630 ASN A CA 1
ATOM 4546 C C . ASN A 1 630 ? 14.822 -5.503 -33.106 1.00 79.69 630 ASN A C 1
ATOM 4548 O O . ASN A 1 630 ? 14.899 -5.556 -34.330 1.00 79.69 630 ASN A O 1
ATOM 4552 N N . LEU A 1 631 ? 15.832 -5.107 -32.325 1.00 78.38 631 LEU A N 1
ATOM 4553 C CA . LEU A 1 631 ? 17.160 -4.681 -32.785 1.00 78.38 631 LEU A CA 1
ATOM 4554 C C . LEU A 1 631 ? 18.292 -5.591 -32.273 1.00 78.38 631 LEU A C 1
ATOM 4556 O O . LEU A 1 631 ? 19.449 -5.181 -32.228 1.00 78.38 631 LEU A O 1
ATOM 4560 N N . THR A 1 632 ? 17.973 -6.808 -31.826 1.00 80.69 632 THR A N 1
ATOM 4561 C CA . THR A 1 632 ? 18.901 -7.665 -31.054 1.00 80.69 632 THR A CA 1
ATOM 4562 C C . THR A 1 632 ? 19.549 -8.790 -31.854 1.00 80.69 632 THR A C 1
ATOM 4564 O O . THR A 1 632 ? 20.444 -9.468 -31.354 1.00 80.69 632 THR A O 1
ATOM 4567 N N . THR A 1 633 ? 19.118 -9.001 -33.096 1.00 75.12 633 THR A N 1
ATOM 4568 C CA . THR A 1 633 ? 19.577 -10.104 -33.946 1.00 75.12 633 THR A CA 1
ATOM 4569 C C . THR A 1 633 ? 19.815 -9.641 -35.378 1.00 75.12 633 THR A C 1
ATOM 4571 O O . THR A 1 633 ? 19.111 -8.756 -35.862 1.00 75.12 633 THR A O 1
ATOM 4574 N N . GLY A 1 634 ? 20.742 -10.314 -36.066 1.00 63.91 634 GLY A N 1
ATOM 4575 C CA . GLY A 1 634 ? 20.966 -10.189 -37.508 1.00 63.91 634 GLY A CA 1
ATOM 4576 C C . GLY A 1 634 ? 22.167 -9.323 -37.896 1.00 63.91 634 GLY A C 1
ATOM 4577 O O . GLY A 1 634 ? 22.531 -8.374 -37.205 1.00 63.91 634 GLY A O 1
ATOM 4578 N N . THR A 1 635 ? 22.779 -9.666 -39.030 1.00 67.06 635 THR A N 1
ATOM 4579 C CA . THR A 1 635 ? 23.585 -8.724 -39.814 1.00 67.06 635 THR A CA 1
ATOM 4580 C C . THR A 1 635 ? 22.607 -7.823 -40.572 1.00 67.06 635 THR A C 1
ATOM 4582 O O . THR A 1 635 ? 21.713 -8.372 -41.216 1.00 67.06 635 THR A O 1
ATOM 4585 N N . PRO A 1 636 ? 22.731 -6.485 -40.497 1.00 69.62 636 PRO A N 1
ATOM 4586 C CA . PRO A 1 636 ? 21.851 -5.573 -41.218 1.00 69.62 636 PRO A CA 1
ATOM 4587 C C . PRO A 1 636 ? 21.823 -5.908 -42.718 1.00 69.62 636 PRO A C 1
ATOM 4589 O O . PRO A 1 636 ? 22.834 -5.774 -43.412 1.00 69.62 636 PRO A O 1
ATOM 4592 N N . GLY A 1 637 ? 20.679 -6.370 -43.220 1.00 72.75 637 GLY A N 1
ATOM 4593 C CA . GLY A 1 637 ? 20.436 -6.510 -44.649 1.00 72.75 637 GLY A CA 1
ATOM 4594 C C . GLY A 1 637 ? 20.085 -5.165 -45.280 1.00 72.75 637 GLY A C 1
ATOM 4595 O O . GLY A 1 637 ? 20.071 -4.115 -44.630 1.00 72.75 637 GLY A O 1
ATOM 4596 N N . THR A 1 638 ? 19.785 -5.174 -46.579 1.00 76.31 638 THR A N 1
ATOM 4597 C CA . THR A 1 638 ? 19.442 -3.940 -47.297 1.00 76.31 638 THR A CA 1
ATOM 4598 C C . THR A 1 638 ? 18.213 -3.247 -46.707 1.00 76.31 638 THR A C 1
ATOM 4600 O O . THR A 1 638 ? 18.224 -2.024 -46.560 1.00 76.31 638 THR A O 1
ATOM 4603 N N . ALA A 1 639 ? 17.196 -4.027 -46.328 1.00 75.75 639 ALA A N 1
ATOM 4604 C CA . ALA A 1 639 ? 15.959 -3.531 -45.736 1.00 75.75 639 ALA A CA 1
ATOM 4605 C C . ALA A 1 639 ? 16.175 -2.990 -44.315 1.00 75.75 639 ALA A C 1
ATOM 4607 O O . ALA A 1 639 ? 15.619 -1.951 -43.972 1.00 75.75 639 ALA A O 1
ATOM 4608 N N . GLU A 1 640 ? 17.009 -3.645 -43.504 1.00 79.06 640 GLU A N 1
ATOM 4609 C CA . GLU A 1 640 ? 17.287 -3.245 -42.123 1.00 79.06 640 GLU A CA 1
ATOM 4610 C C . GLU A 1 640 ? 18.040 -1.914 -42.046 1.00 79.06 640 GLU A C 1
ATOM 4612 O O . GLU A 1 640 ? 17.654 -1.054 -41.255 1.00 79.06 640 GLU A O 1
ATOM 4617 N N . CYS A 1 641 ? 19.053 -1.696 -42.892 1.00 79.56 641 CYS A N 1
ATOM 4618 C CA . CYS A 1 641 ? 19.746 -0.403 -42.972 1.00 79.56 641 CYS A CA 1
ATOM 4619 C C . CYS A 1 641 ? 18.796 0.716 -43.428 1.00 79.56 641 CYS A C 1
ATOM 4621 O O . CYS A 1 641 ? 18.765 1.792 -42.828 1.00 79.56 641 CYS A O 1
ATOM 4623 N N . ALA A 1 642 ? 17.971 0.423 -44.443 1.00 81.25 642 ALA A N 1
ATOM 4624 C CA . ALA A 1 642 ? 17.011 1.358 -45.032 1.00 81.25 642 ALA A CA 1
ATOM 4625 C C . ALA A 1 642 ? 15.889 1.801 -44.069 1.00 81.25 642 ALA A C 1
ATOM 4627 O O . ALA A 1 642 ? 15.105 2.701 -44.391 1.00 81.25 642 ALA A O 1
ATOM 4628 N N . ARG A 1 643 ? 15.785 1.192 -42.878 1.00 80.12 643 ARG A N 1
ATOM 4629 C CA . ARG A 1 643 ? 14.862 1.638 -41.823 1.00 80.12 643 ARG A CA 1
ATOM 4630 C C . ARG A 1 643 ? 15.263 3.007 -41.283 1.00 80.12 643 ARG A C 1
ATOM 4632 O O . ARG A 1 643 ? 14.395 3.854 -41.110 1.00 80.12 643 ARG A O 1
ATOM 4639 N N . CYS A 1 644 ? 16.553 3.234 -41.045 1.00 78.06 644 CYS A N 1
ATOM 4640 C CA . CYS A 1 644 ? 17.024 4.416 -40.316 1.00 78.06 644 CYS A CA 1
ATOM 4641 C C . CYS A 1 644 ? 17.530 5.527 -41.246 1.00 78.06 644 CYS A C 1
ATOM 4643 O O . CYS A 1 644 ? 17.219 6.696 -41.036 1.00 78.06 644 CYS A O 1
ATOM 4645 N N . HIS A 1 645 ? 18.285 5.167 -42.282 1.00 81.31 645 HIS A N 1
ATOM 4646 C CA . HIS A 1 645 ? 18.847 6.080 -43.282 1.00 81.31 645 HIS A CA 1
ATOM 4647 C C . HIS A 1 645 ? 18.855 5.390 -44.652 1.00 81.31 645 HIS A C 1
ATOM 4649 O O . HIS A 1 645 ? 18.573 4.197 -44.739 1.00 81.31 645 HIS A O 1
ATOM 4655 N N . GLY A 1 646 ? 19.175 6.095 -45.734 1.00 80.44 646 GLY A N 1
ATOM 4656 C CA . GLY A 1 646 ? 19.242 5.458 -47.056 1.00 80.44 646 GLY A CA 1
ATOM 4657 C C . GLY A 1 646 ? 20.394 4.459 -47.144 1.00 80.44 646 GLY A C 1
ATOM 4658 O O . GLY A 1 646 ? 21.437 4.654 -46.526 1.00 80.44 646 GLY A O 1
ATOM 4659 N N . ASN A 1 647 ? 20.243 3.388 -47.923 1.00 83.12 647 ASN A N 1
ATOM 4660 C CA . ASN A 1 647 ? 21.292 2.381 -48.099 1.00 83.12 647 ASN A CA 1
ATOM 4661 C C . ASN A 1 647 ? 21.696 2.231 -49.578 1.00 83.12 647 ASN A C 1
ATOM 4663 O O . ASN A 1 647 ? 21.124 1.388 -50.270 1.00 83.12 647 ASN A O 1
ATOM 4667 N N . PRO A 1 648 ? 22.683 3.002 -50.070 1.00 83.31 648 PRO A N 1
ATOM 4668 C CA . PRO A 1 648 ? 23.351 4.128 -49.402 1.00 83.31 648 PRO A CA 1
ATOM 4669 C C . PRO A 1 648 ? 22.468 5.401 -49.362 1.00 83.31 648 PRO A C 1
ATOM 4671 O O . PRO A 1 648 ? 21.437 5.433 -50.036 1.00 83.31 648 PRO A O 1
ATOM 4674 N N . PRO A 1 649 ? 22.815 6.447 -48.584 1.00 80.00 649 PRO A N 1
ATOM 4675 C CA . PRO A 1 649 ? 22.031 7.683 -48.527 1.00 80.00 649 PRO A CA 1
ATOM 4676 C C . PRO A 1 649 ? 21.891 8.343 -49.903 1.00 80.00 649 PRO A C 1
ATOM 4678 O O . PRO A 1 649 ? 22.885 8.700 -50.533 1.00 80.00 649 PRO A O 1
ATOM 4681 N N . THR A 1 650 ? 20.654 8.512 -50.375 1.00 77.25 650 THR A N 1
ATOM 4682 C CA . THR A 1 650 ? 20.345 9.091 -51.699 1.00 77.25 650 THR A CA 1
ATOM 4683 C C . THR A 1 650 ? 19.794 10.512 -51.628 1.00 77.25 650 THR A C 1
ATOM 4685 O O . THR A 1 650 ? 19.603 11.150 -52.664 1.00 77.25 650 THR A O 1
ATOM 4688 N N . LEU A 1 651 ? 19.565 11.035 -50.423 1.00 73.56 651 LEU A N 1
ATOM 4689 C CA . LEU A 1 651 ? 19.046 12.378 -50.164 1.00 73.56 651 LEU A CA 1
ATOM 4690 C C . LEU A 1 651 ? 19.988 13.136 -49.218 1.00 73.56 651 LEU A C 1
ATOM 4692 O O . LEU A 1 651 ? 20.775 12.534 -48.492 1.00 73.56 651 LEU A O 1
ATOM 4696 N N . GLY A 1 652 ? 19.907 14.467 -49.225 1.00 70.06 652 GLY A N 1
ATOM 4697 C CA . GLY A 1 652 ? 20.777 15.334 -48.424 1.00 70.06 652 GLY A CA 1
ATOM 4698 C C . GLY A 1 652 ? 22.116 15.653 -49.099 1.00 70.06 652 GLY A C 1
ATOM 4699 O O . GLY A 1 652 ? 22.336 15.346 -50.273 1.00 70.06 652 GLY A O 1
ATOM 4700 N N . SER A 1 653 ? 23.023 16.295 -48.358 1.00 66.81 653 SER A N 1
ATOM 4701 C CA . SER A 1 653 ? 24.292 16.810 -48.904 1.00 66.81 653 SER A CA 1
ATOM 4702 C C . SER A 1 653 ? 25.305 15.725 -49.294 1.00 66.81 653 SER A C 1
ATOM 4704 O O . SER A 1 653 ? 26.313 16.029 -49.926 1.00 66.81 653 SER A O 1
ATOM 4706 N N . THR A 1 654 ? 25.036 14.460 -48.962 1.00 68.19 654 THR A N 1
ATOM 4707 C CA . THR A 1 654 ? 25.918 13.314 -49.234 1.00 68.19 654 THR A CA 1
ATOM 4708 C C . THR A 1 654 ? 25.469 12.452 -50.418 1.00 68.19 654 THR A C 1
ATOM 4710 O O . THR A 1 654 ? 26.195 11.533 -50.796 1.00 68.19 654 THR A O 1
ATOM 4713 N N . SER A 1 655 ? 24.317 12.741 -51.039 1.00 72.56 655 SER A N 1
ATOM 4714 C CA . SER A 1 655 ? 23.737 11.945 -52.139 1.00 72.56 655 SER A CA 1
ATOM 4715 C C . SER A 1 655 ? 24.702 11.744 -53.319 1.00 72.56 655 SER A C 1
ATOM 4717 O O . SER A 1 655 ? 24.878 10.629 -53.811 1.00 72.56 655 SER A O 1
ATOM 4719 N N . GLY A 1 656 ? 25.419 12.802 -53.720 1.00 72.88 656 GLY A N 1
ATOM 4720 C CA . GLY A 1 656 ? 26.363 12.745 -54.842 1.00 72.88 656 GLY A CA 1
ATOM 4721 C C . GLY A 1 656 ? 27.519 11.759 -54.629 1.00 72.88 656 GLY A C 1
ATOM 4722 O O . GLY A 1 656 ? 27.897 11.049 -55.556 1.00 72.88 656 GLY A O 1
ATOM 4723 N N . THR A 1 657 ? 28.037 11.651 -53.401 1.00 72.75 657 THR A N 1
ATOM 4724 C CA . THR A 1 657 ? 29.161 10.760 -53.049 1.00 72.75 657 THR A CA 1
ATOM 4725 C C . THR A 1 657 ? 28.763 9.280 -53.025 1.00 72.75 657 THR A C 1
ATOM 4727 O O . THR A 1 657 ? 29.613 8.401 -53.163 1.00 72.75 657 THR A O 1
ATOM 4730 N N . HIS A 1 658 ? 27.468 8.997 -52.884 1.00 79.81 658 HIS A N 1
ATOM 4731 C CA . HIS A 1 658 ? 26.920 7.644 -52.819 1.00 79.81 658 HIS A CA 1
ATOM 4732 C C . HIS A 1 658 ? 26.376 7.131 -54.160 1.00 79.81 658 HIS A C 1
ATOM 4734 O O . HIS A 1 658 ? 25.985 5.964 -54.259 1.00 79.81 658 HIS A O 1
ATOM 4740 N N . SER A 1 659 ? 26.372 7.970 -55.201 1.00 80.44 659 SER A N 1
ATOM 4741 C CA . SER A 1 659 ? 25.881 7.603 -56.529 1.00 80.44 659 SER A CA 1
ATOM 4742 C C . SER A 1 659 ? 26.628 6.387 -57.098 1.00 80.44 659 SER A C 1
ATOM 4744 O O . SER A 1 659 ? 27.858 6.317 -57.070 1.00 80.44 659 SER A O 1
ATOM 4746 N N . GLY A 1 660 ? 25.878 5.397 -57.594 1.00 75.44 660 GLY A N 1
ATOM 4747 C CA . GLY A 1 660 ? 26.421 4.174 -58.198 1.00 75.44 660 GLY A CA 1
ATOM 4748 C C . GLY A 1 660 ? 27.033 3.159 -57.221 1.00 75.44 660 GLY A C 1
ATOM 4749 O O . GLY A 1 660 ? 27.594 2.158 -57.669 1.00 75.44 660 GLY A O 1
ATOM 4750 N N . LYS A 1 661 ? 26.949 3.376 -55.901 1.00 80.69 661 LYS A N 1
ATOM 4751 C CA . LYS A 1 661 ? 27.426 2.408 -54.899 1.00 80.69 661 LYS A CA 1
ATOM 4752 C C . LYS A 1 661 ? 26.380 1.325 -54.633 1.00 80.69 661 LYS A C 1
ATOM 4754 O O . LYS A 1 661 ? 25.184 1.597 -54.573 1.00 80.69 661 LYS A O 1
ATOM 4759 N N . THR A 1 662 ? 26.842 0.089 -54.446 1.00 83.31 662 THR A N 1
ATOM 4760 C CA . THR A 1 662 ? 25.965 -1.048 -54.135 1.00 83.31 662 THR A CA 1
ATOM 4761 C C . THR A 1 662 ? 25.653 -1.068 -52.642 1.00 83.31 662 THR A C 1
ATOM 4763 O O . THR A 1 662 ? 26.564 -1.012 -51.811 1.00 83.31 662 THR A O 1
ATOM 4766 N N . ALA A 1 663 ? 24.365 -1.156 -52.310 1.00 82.69 663 ALA A N 1
ATOM 4767 C CA . ALA A 1 663 ? 23.867 -1.225 -50.942 1.00 82.69 663 ALA A CA 1
ATOM 4768 C C . ALA A 1 663 ? 24.576 -2.320 -50.126 1.00 82.69 663 ALA A C 1
ATOM 4770 O O . ALA A 1 663 ? 24.808 -3.420 -50.630 1.00 82.69 663 ALA A O 1
ATOM 4771 N N . THR A 1 664 ? 24.885 -2.027 -48.859 1.00 78.31 664 THR A N 1
ATOM 4772 C CA . THR A 1 664 ? 25.479 -2.953 -47.872 1.00 78.31 664 THR A CA 1
ATOM 4773 C C . THR A 1 664 ? 26.920 -3.425 -48.163 1.00 78.31 664 THR A C 1
ATOM 4775 O O . THR A 1 664 ? 27.730 -3.478 -47.241 1.00 78.31 664 THR A O 1
ATOM 4778 N N . THR A 1 665 ? 27.293 -3.715 -49.414 1.00 80.00 665 THR A N 1
ATOM 4779 C CA . THR A 1 665 ? 28.613 -4.278 -49.774 1.00 80.00 665 THR A CA 1
ATOM 4780 C C . THR A 1 665 ? 29.665 -3.226 -50.116 1.00 80.00 665 THR A C 1
ATOM 4782 O O . THR A 1 665 ? 30.857 -3.472 -49.953 1.00 80.00 665 THR A O 1
ATOM 4785 N N . SER A 1 666 ? 29.259 -2.030 -50.559 1.00 81.44 666 SER A N 1
ATOM 4786 C CA . SER A 1 666 ? 30.202 -0.939 -50.872 1.00 81.44 666 SER A CA 1
ATOM 4787 C C . SER A 1 666 ? 30.600 -0.108 -49.645 1.00 81.44 666 SER A C 1
ATOM 4789 O O . SER A 1 666 ? 31.490 0.736 -49.736 1.00 81.44 666 SER A O 1
ATOM 4791 N N . CYS A 1 667 ? 29.949 -0.322 -48.497 1.00 83.88 667 CYS A N 1
ATOM 4792 C CA . CYS A 1 667 ? 30.065 0.547 -47.329 1.00 83.88 667 CYS A CA 1
ATOM 4793 C C . CYS A 1 667 ? 31.447 0.473 -46.672 1.00 83.88 667 CYS A C 1
ATOM 4795 O O . CYS A 1 667 ? 32.015 1.515 -46.360 1.00 83.88 667 CYS A O 1
ATOM 4797 N N . SER A 1 668 ? 32.025 -0.723 -46.507 1.00 85.56 668 SER A N 1
ATOM 4798 C CA . SER A 1 668 ? 33.315 -0.893 -45.817 1.00 85.56 668 SER A CA 1
ATOM 4799 C C . SER A 1 668 ? 34.496 -0.240 -46.537 1.00 85.56 668 SER A C 1
ATOM 4801 O O . SER A 1 668 ? 35.529 -0.016 -45.917 1.00 85.56 668 SER A O 1
ATOM 4803 N N . GLY A 1 669 ? 34.345 0.098 -47.824 1.00 80.00 669 GLY A N 1
ATOM 4804 C CA . GLY A 1 669 ? 35.350 0.849 -48.577 1.00 80.00 669 GLY A CA 1
ATOM 4805 C C . GLY A 1 669 ? 35.529 2.286 -48.080 1.00 80.00 669 GLY A C 1
ATOM 4806 O O . GLY A 1 669 ? 36.614 2.832 -48.205 1.00 80.00 669 GLY A O 1
ATOM 4807 N N . CYS A 1 670 ? 34.503 2.898 -47.484 1.00 82.12 670 CYS A N 1
ATOM 4808 C CA . CYS A 1 670 ? 34.606 4.243 -46.905 1.00 82.12 670 CYS A CA 1
ATOM 4809 C C . CYS A 1 670 ? 34.325 4.244 -45.399 1.00 82.12 670 CYS A C 1
ATOM 4811 O O . CYS A 1 670 ? 34.941 5.000 -44.668 1.00 82.12 670 CYS A O 1
ATOM 4813 N N . HIS A 1 671 ? 33.454 3.369 -44.907 1.00 87.38 671 HIS A N 1
ATOM 4814 C CA . HIS A 1 671 ? 33.017 3.286 -43.510 1.00 87.38 671 HIS A CA 1
ATOM 4815 C C . HIS A 1 671 ? 33.597 2.057 -42.786 1.00 87.38 671 HIS A C 1
ATOM 4817 O O . HIS A 1 671 ? 32.992 1.537 -41.851 1.00 87.38 671 HIS A O 1
ATOM 4823 N N . GLY A 1 672 ? 34.768 1.569 -43.214 1.00 88.31 672 GLY A N 1
ATOM 4824 C CA . GLY A 1 672 ? 35.372 0.310 -42.751 1.00 88.31 672 GLY A CA 1
ATOM 4825 C C . GLY A 1 672 ? 35.708 0.234 -41.258 1.00 88.31 672 GLY A C 1
ATOM 4826 O O . GLY A 1 672 ? 35.922 -0.854 -40.738 1.00 88.31 672 GLY A O 1
ATOM 4827 N N . THR A 1 673 ? 35.726 1.364 -40.548 1.00 88.69 673 THR A N 1
ATOM 4828 C CA . THR A 1 673 ? 35.867 1.417 -39.082 1.00 88.69 673 THR A CA 1
ATOM 4829 C C . THR A 1 673 ? 34.552 1.161 -38.341 1.00 88.69 673 THR A C 1
ATOM 4831 O O . THR A 1 673 ? 34.570 0.884 -37.141 1.00 88.69 673 THR A O 1
ATOM 4834 N N . VAL A 1 674 ? 33.419 1.251 -39.043 1.00 89.94 674 VAL A N 1
ATOM 4835 C CA . VAL A 1 674 ? 32.057 1.144 -38.503 1.00 89.94 674 VAL A CA 1
ATOM 4836 C C . VAL A 1 674 ? 31.380 -0.137 -38.974 1.00 89.94 674 VAL A C 1
ATOM 4838 O O . VAL A 1 674 ? 30.761 -0.832 -38.167 1.00 89.94 674 VAL A O 1
ATOM 4841 N N . VAL A 1 675 ? 31.524 -0.465 -40.261 1.00 88.00 675 VAL A N 1
ATOM 4842 C CA . VAL A 1 675 ? 30.836 -1.571 -40.935 1.00 88.00 675 VAL A CA 1
ATOM 4843 C C . VAL A 1 675 ? 31.812 -2.408 -41.763 1.00 88.00 675 VAL A C 1
ATOM 4845 O O . VAL A 1 675 ? 32.697 -1.871 -42.429 1.00 88.00 675 VAL A O 1
ATOM 4848 N N . ASN A 1 676 ? 31.664 -3.732 -41.730 1.00 86.81 676 ASN A N 1
ATOM 4849 C CA . ASN A 1 676 ? 32.469 -4.641 -42.552 1.00 86.81 676 ASN A CA 1
ATOM 4850 C C . ASN A 1 676 ? 31.836 -4.896 -43.938 1.00 86.81 676 ASN A C 1
ATOM 4852 O O . ASN A 1 676 ? 30.753 -4.405 -44.248 1.00 86.81 676 ASN A O 1
ATOM 4856 N N . ALA A 1 677 ? 32.505 -5.693 -44.778 1.00 84.31 677 ALA A N 1
ATOM 4857 C CA . ALA A 1 677 ? 32.061 -5.985 -46.147 1.00 84.31 677 ALA A CA 1
ATOM 4858 C C . ALA A 1 677 ? 30.717 -6.739 -46.237 1.00 84.31 677 ALA A C 1
ATOM 4860 O O . ALA A 1 677 ? 30.079 -6.727 -47.287 1.00 84.31 677 ALA A O 1
ATOM 4861 N N . SER A 1 678 ? 30.275 -7.386 -45.151 1.00 83.12 678 SER A N 1
ATOM 4862 C CA . SER A 1 678 ? 28.968 -8.048 -45.082 1.00 83.12 678 SER A CA 1
ATOM 4863 C C . SER A 1 678 ? 27.853 -7.121 -44.588 1.00 83.12 678 SER A C 1
ATOM 4865 O O . SER A 1 678 ? 26.739 -7.591 -44.380 1.00 83.12 678 SER A O 1
ATOM 4867 N N . GLY A 1 679 ? 28.140 -5.840 -44.328 1.00 81.38 679 GLY A N 1
ATOM 4868 C CA . GLY A 1 679 ? 27.176 -4.904 -43.747 1.00 81.38 679 GLY A CA 1
ATOM 4869 C C . GLY A 1 679 ? 27.024 -4.996 -42.229 1.00 81.38 679 GLY A C 1
ATOM 4870 O O . GLY A 1 679 ? 26.172 -4.317 -41.660 1.00 81.38 679 GLY A O 1
ATOM 4871 N N . ALA A 1 680 ? 27.825 -5.817 -41.543 1.00 85.94 680 ALA A N 1
ATOM 4872 C CA . ALA A 1 680 ? 27.752 -5.933 -40.091 1.00 85.94 680 ALA A CA 1
ATOM 4873 C C . ALA A 1 680 ? 28.402 -4.722 -39.423 1.00 85.94 680 ALA A C 1
ATOM 4875 O O . ALA A 1 680 ? 29.542 -4.371 -39.736 1.00 85.94 680 ALA A O 1
ATOM 4876 N N . ILE A 1 681 ? 27.698 -4.124 -38.461 1.00 88.44 681 ILE A N 1
ATOM 4877 C CA . ILE A 1 681 ? 28.246 -3.066 -37.614 1.00 88.44 681 ILE A CA 1
ATOM 4878 C C . ILE A 1 681 ? 29.284 -3.684 -36.678 1.00 88.44 681 ILE A C 1
ATOM 4880 O O . ILE A 1 681 ? 28.945 -4.376 -35.720 1.00 88.44 681 ILE A O 1
ATOM 4884 N N . ILE A 1 682 ? 30.559 -3.437 -36.968 1.00 90.12 682 ILE A N 1
ATOM 4885 C CA . ILE A 1 682 ? 31.691 -3.950 -36.187 1.00 90.12 682 ILE A CA 1
ATOM 4886 C C . ILE A 1 682 ? 32.074 -3.013 -35.042 1.00 90.12 682 ILE A C 1
ATOM 4888 O O . ILE A 1 682 ? 32.688 -3.453 -34.071 1.00 90.12 682 ILE A O 1
ATOM 4892 N N . ASN A 1 683 ? 31.686 -1.735 -35.123 1.00 91.25 683 ASN A N 1
ATOM 4893 C CA . ASN A 1 683 ? 31.903 -0.770 -34.052 1.00 91.25 683 ASN A CA 1
ATOM 4894 C C . ASN A 1 683 ? 30.650 0.064 -33.760 1.00 91.25 683 ASN A C 1
ATOM 4896 O O . ASN A 1 683 ? 30.414 1.146 -34.300 1.00 91.25 683 ASN A O 1
ATOM 4900 N N . GLN A 1 684 ? 29.865 -0.441 -32.817 1.00 88.00 684 GLN A N 1
ATOM 4901 C CA . GLN A 1 684 ? 28.626 0.170 -32.341 1.00 88.00 684 GLN A CA 1
ATOM 4902 C C . GLN A 1 684 ? 28.815 1.535 -31.661 1.00 88.00 684 GLN A C 1
ATOM 4904 O O . GLN A 1 684 ? 27.864 2.312 -31.561 1.00 88.00 684 GLN A O 1
ATOM 4909 N N . ALA A 1 685 ? 30.021 1.827 -31.160 1.00 88.06 685 ALA A N 1
ATOM 4910 C CA . ALA A 1 685 ? 30.323 3.117 -30.546 1.00 88.06 685 ALA A CA 1
ATOM 4911 C C . ALA A 1 685 ? 30.463 4.241 -31.586 1.00 88.06 685 ALA A C 1
ATOM 4913 O O . ALA A 1 685 ? 30.361 5.408 -31.209 1.00 88.06 685 ALA A O 1
ATOM 4914 N N . LEU A 1 686 ? 30.671 3.889 -32.860 1.00 88.38 686 LEU A N 1
ATOM 4915 C CA . LEU A 1 686 ? 30.802 4.828 -33.974 1.00 88.38 686 LEU A CA 1
ATOM 4916 C C . LEU A 1 686 ? 29.483 4.985 -34.754 1.00 88.38 686 LEU A C 1
ATOM 4918 O O . LEU A 1 686 ? 29.029 6.097 -34.963 1.00 88.38 686 LEU A O 1
ATOM 4922 N N . HIS A 1 687 ? 28.762 3.895 -35.034 1.00 85.75 687 HIS A N 1
ATOM 4923 C CA . HIS A 1 687 ? 27.601 3.905 -35.944 1.00 85.75 687 HIS A CA 1
ATOM 4924 C C . HIS A 1 687 ? 26.455 4.895 -35.620 1.00 85.75 687 HIS A C 1
ATOM 4926 O O . HIS A 1 687 ? 25.814 5.412 -36.527 1.00 85.75 687 HIS A O 1
ATOM 4932 N N . MET A 1 688 ? 26.166 5.169 -34.340 1.00 80.25 688 MET A N 1
ATOM 4933 C CA . MET A 1 688 ? 25.092 6.091 -33.914 1.00 80.25 688 MET A CA 1
ATOM 4934 C C . MET A 1 688 ? 25.590 7.124 -32.898 1.00 80.25 688 MET A C 1
ATOM 4936 O O . MET A 1 688 ? 25.010 7.318 -31.824 1.00 80.25 688 MET A O 1
ATOM 4940 N N . ASN A 1 689 ? 26.716 7.769 -33.201 1.00 77.94 689 ASN A N 1
ATOM 4941 C CA . ASN A 1 689 ? 27.348 8.725 -32.294 1.00 77.94 689 ASN A CA 1
ATOM 4942 C C . ASN A 1 689 ? 27.203 10.199 -32.715 1.00 77.94 689 ASN A C 1
ATOM 4944 O O . ASN A 1 689 ? 27.749 11.057 -32.021 1.00 77.94 689 ASN A O 1
ATOM 4948 N N . GLY A 1 690 ? 26.468 10.528 -33.780 1.00 76.12 690 GLY A N 1
ATOM 4949 C CA . GLY A 1 690 ? 26.361 11.912 -34.263 1.00 76.12 690 GLY A CA 1
ATOM 4950 C C . GLY A 1 690 ? 27.300 12.277 -35.411 1.00 76.12 690 GLY A C 1
ATOM 4951 O O . GLY A 1 690 ? 27.127 13.346 -35.991 1.00 76.12 690 GLY A O 1
ATOM 4952 N N . ILE A 1 691 ? 28.283 11.434 -35.715 1.00 79.38 691 ILE A N 1
ATOM 4953 C CA . ILE A 1 691 ? 29.381 11.707 -36.642 1.00 79.38 691 ILE A CA 1
ATOM 4954 C C . ILE A 1 691 ? 29.315 10.676 -37.771 1.00 79.38 691 ILE A C 1
ATOM 4956 O O . ILE A 1 691 ? 28.904 9.542 -37.562 1.00 79.38 691 ILE A O 1
ATOM 4960 N N . VAL A 1 692 ? 29.672 11.088 -38.987 1.00 81.19 692 VAL A N 1
ATOM 4961 C CA . VAL A 1 692 ? 29.844 10.170 -40.118 1.00 81.19 692 VAL A CA 1
ATOM 4962 C C . VAL A 1 692 ? 31.325 9.827 -40.209 1.00 81.19 692 VAL A C 1
ATOM 4964 O O . VAL A 1 692 ? 32.124 10.639 -40.681 1.00 81.19 692 VAL A O 1
ATOM 4967 N N . GLU A 1 693 ? 31.718 8.645 -39.741 1.00 84.81 693 GLU A N 1
ATOM 4968 C CA . GLU A 1 693 ? 33.101 8.187 -39.850 1.00 84.81 693 GLU A CA 1
ATOM 4969 C C . GLU A 1 693 ? 33.377 7.686 -41.257 1.00 84.81 693 GLU A C 1
ATOM 4971 O O . GLU A 1 693 ? 32.802 6.690 -41.693 1.00 84.81 693 GLU A O 1
ATOM 4976 N N . SER A 1 694 ? 34.301 8.339 -41.955 1.00 78.38 694 SER A N 1
ATOM 4977 C CA . SER A 1 694 ? 34.819 7.835 -43.220 1.00 78.38 694 SER A CA 1
ATOM 4978 C C . SER A 1 694 ? 36.344 7.776 -43.201 1.00 78.38 694 SER A C 1
ATOM 4980 O O . SER A 1 694 ? 37.015 8.703 -42.753 1.00 78.38 694 SER A O 1
ATOM 4982 N N . GLN A 1 695 ? 36.891 6.665 -43.682 1.00 70.88 695 GLN A N 1
ATOM 4983 C CA . GLN A 1 695 ? 38.271 6.535 -44.122 1.00 70.88 695 GLN A CA 1
ATOM 4984 C C . GLN A 1 695 ? 38.256 6.459 -45.646 1.00 70.88 695 GLN A C 1
ATOM 4986 O O . GLN A 1 695 ? 37.873 5.448 -46.233 1.00 70.88 695 GLN A O 1
ATOM 4991 N N . MET A 1 696 ? 38.638 7.553 -46.298 1.00 68.44 696 MET A N 1
ATOM 4992 C CA . MET A 1 696 ? 38.753 7.607 -47.751 1.00 68.44 696 MET A CA 1
ATOM 4993 C C . MET A 1 696 ? 40.218 7.473 -48.136 1.00 68.44 696 MET A C 1
ATOM 4995 O O . MET A 1 696 ? 40.939 8.467 -48.181 1.00 68.44 696 MET A O 1
ATOM 4999 N N . ALA A 1 697 ? 40.655 6.249 -48.422 1.00 74.56 697 ALA A N 1
ATOM 5000 C CA . ALA A 1 697 ? 41.909 6.071 -49.131 1.00 74.56 697 ALA A CA 1
ATOM 5001 C C . ALA A 1 697 ? 41.711 6.482 -50.601 1.00 74.56 697 ALA A C 1
ATOM 5003 O O . ALA A 1 697 ? 40.649 6.237 -51.181 1.00 74.56 697 ALA A O 1
ATOM 5004 N N . CYS A 1 698 ? 42.709 7.104 -51.230 1.00 76.19 698 CYS A N 1
ATOM 5005 C CA . CYS A 1 698 ? 42.601 7.588 -52.609 1.00 76.19 698 CYS A CA 1
ATOM 5006 C C . CYS A 1 698 ? 42.223 6.466 -53.596 1.00 76.19 698 CYS A C 1
ATOM 5008 O O . CYS A 1 698 ? 41.440 6.691 -54.524 1.00 76.19 698 CYS A O 1
ATOM 5010 N N . ASN A 1 699 ? 42.717 5.248 -53.345 1.00 76.56 699 ASN A N 1
ATOM 5011 C CA . ASN A 1 699 ? 42.449 4.062 -54.155 1.00 76.56 699 ASN A CA 1
ATOM 5012 C C . ASN A 1 699 ? 41.007 3.524 -54.049 1.00 76.56 699 ASN A C 1
ATOM 5014 O O . ASN A 1 699 ? 40.603 2.699 -54.867 1.00 76.56 699 ASN A O 1
ATOM 5018 N N . ASN A 1 700 ? 40.196 4.031 -53.112 1.00 71.81 700 ASN A N 1
ATOM 5019 C CA . ASN A 1 700 ? 38.792 3.629 -52.950 1.00 71.81 700 ASN A CA 1
ATOM 5020 C C . ASN A 1 700 ? 37.861 4.273 -53.994 1.00 71.81 700 ASN A C 1
ATOM 5022 O O . ASN A 1 700 ? 36.770 3.761 -54.258 1.00 71.81 700 ASN A O 1
ATOM 5026 N N . CYS A 1 701 ? 38.275 5.395 -54.590 1.00 69.06 701 CYS A N 1
ATOM 5027 C CA . CYS A 1 701 ? 37.499 6.098 -55.620 1.00 69.06 701 CYS A CA 1
ATOM 5028 C C . CYS A 1 701 ? 38.036 5.860 -57.036 1.00 69.06 701 CYS A C 1
ATOM 5030 O O . CYS A 1 701 ? 37.271 5.856 -57.998 1.00 69.06 701 CYS A O 1
ATOM 5032 N N . HIS A 1 702 ? 39.344 5.677 -57.173 1.00 73.31 702 HIS A N 1
ATOM 5033 C CA . HIS A 1 702 ? 40.044 5.516 -58.444 1.00 73.31 702 HIS A CA 1
ATOM 5034 C C . HIS A 1 702 ? 41.406 4.893 -58.193 1.00 73.31 702 HIS A C 1
ATOM 5036 O O . HIS A 1 702 ? 41.955 5.095 -57.123 1.00 73.31 702 HIS A O 1
ATOM 5042 N N . SER A 1 703 ? 41.980 4.192 -59.166 1.00 78.50 703 SER A N 1
ATOM 5043 C CA . SER A 1 703 ? 43.344 3.679 -59.037 1.00 78.50 703 SER A CA 1
ATOM 5044 C C . SER A 1 703 ? 44.323 4.825 -58.750 1.00 78.50 703 SER A C 1
ATOM 5046 O O . SER A 1 703 ? 44.327 5.833 -59.459 1.00 78.50 703 SER A O 1
ATOM 5048 N N . TYR A 1 704 ? 45.105 4.678 -57.685 1.00 82.69 704 TYR A N 1
ATOM 5049 C CA . TYR A 1 704 ? 45.982 5.703 -57.128 1.00 82.69 704 TYR A CA 1
ATOM 5050 C C . TYR A 1 704 ? 47.458 5.421 -57.422 1.00 82.69 704 TYR A C 1
ATOM 5052 O O . TYR A 1 704 ? 48.214 6.336 -57.739 1.00 82.69 704 TYR A O 1
ATOM 5060 N N . ASP A 1 705 ? 47.858 4.152 -57.360 1.00 86.62 705 ASP A N 1
ATOM 5061 C CA . ASP A 1 705 ? 49.227 3.703 -57.606 1.00 86.62 705 ASP A CA 1
ATOM 5062 C C . ASP A 1 705 ? 49.302 2.735 -58.804 1.00 86.62 705 ASP A C 1
ATOM 5064 O O . ASP A 1 705 ? 48.318 2.117 -59.229 1.00 86.62 705 ASP A O 1
ATOM 5068 N N . ALA A 1 706 ? 50.501 2.561 -59.359 1.00 82.25 706 ALA A N 1
ATOM 5069 C CA . ALA A 1 706 ? 50.778 1.651 -60.466 1.00 82.25 706 ALA A CA 1
ATOM 5070 C C . ALA A 1 706 ? 50.441 0.181 -60.139 1.00 82.25 706 ALA A C 1
ATOM 5072 O O . ALA A 1 706 ? 50.170 -0.600 -61.056 1.00 82.25 706 ALA A O 1
ATOM 5073 N N . THR A 1 707 ? 50.437 -0.178 -58.851 1.00 78.81 707 THR A N 1
ATOM 5074 C CA . THR A 1 707 ? 50.136 -1.520 -58.326 1.00 78.81 707 THR A CA 1
ATOM 5075 C C . THR A 1 707 ? 48.650 -1.792 -58.105 1.00 78.81 707 THR A C 1
ATOM 5077 O O . THR A 1 707 ? 48.288 -2.943 -57.875 1.00 78.81 707 THR A O 1
ATOM 5080 N N . ASP A 1 708 ? 47.788 -0.774 -58.165 1.00 76.88 708 ASP A N 1
ATOM 5081 C CA . ASP A 1 708 ? 46.349 -0.960 -57.962 1.00 76.88 708 ASP A CA 1
ATOM 5082 C C . ASP A 1 708 ? 45.711 -1.779 -59.101 1.00 76.88 708 ASP A C 1
ATOM 5084 O O . ASP A 1 708 ? 46.284 -1.954 -60.180 1.00 76.88 708 ASP A O 1
ATOM 5088 N N . ALA A 1 709 ? 44.489 -2.276 -58.894 1.00 71.50 709 ALA A N 1
ATOM 5089 C CA . ALA A 1 709 ? 43.679 -2.843 -59.970 1.00 71.50 709 ALA A CA 1
ATOM 5090 C C . ALA A 1 709 ? 43.042 -1.701 -60.787 1.00 71.50 709 ALA A C 1
ATOM 5092 O O . ALA A 1 709 ? 42.188 -0.964 -60.294 1.00 71.50 709 ALA A O 1
ATOM 5093 N N . TRP A 1 710 ? 43.467 -1.528 -62.041 1.00 69.81 710 TRP A N 1
ATOM 5094 C CA . TRP A 1 710 ? 42.964 -0.475 -62.934 1.00 69.81 710 TRP A CA 1
ATOM 5095 C C . TRP A 1 710 ? 41.771 -1.005 -63.727 1.00 69.81 710 TRP A C 1
ATOM 5097 O O . TRP A 1 710 ? 41.955 -1.675 -64.738 1.00 69.81 710 TRP A O 1
ATOM 5107 N N . VAL A 1 711 ? 40.559 -0.740 -63.230 1.00 56.91 711 VAL A N 1
ATOM 5108 C CA . VAL A 1 711 ? 39.296 -1.331 -63.731 1.00 56.91 711 VAL A CA 1
ATOM 5109 C C . VAL A 1 711 ? 38.274 -0.301 -64.245 1.00 56.91 711 VAL A C 1
ATOM 5111 O O . VAL A 1 711 ? 37.131 -0.643 -64.525 1.00 56.91 711 VAL A O 1
ATOM 5114 N N . SER A 1 712 ? 38.653 0.974 -64.372 1.00 55.00 712 SER A N 1
ATOM 5115 C CA . SER A 1 712 ? 37.737 2.046 -64.793 1.00 55.00 712 SER A CA 1
ATOM 5116 C C . SER A 1 712 ? 37.460 2.040 -66.305 1.00 55.00 712 SER A C 1
ATOM 5118 O O . SER A 1 712 ? 38.377 2.206 -67.110 1.00 55.00 712 SER A O 1
ATOM 5120 N N . ALA A 1 713 ? 36.175 1.967 -66.677 1.00 46.81 713 ALA A N 1
ATOM 5121 C CA . ALA A 1 713 ? 35.674 2.132 -68.049 1.00 46.81 713 ALA A CA 1
ATOM 5122 C C . ALA A 1 713 ? 35.908 3.542 -68.636 1.00 46.81 713 ALA A C 1
ATOM 5124 O O . ALA A 1 713 ? 35.835 3.722 -69.847 1.00 46.81 713 ALA A O 1
ATOM 5125 N N . TYR A 1 714 ? 36.238 4.536 -67.802 1.00 48.19 714 TYR A N 1
ATOM 5126 C CA . TYR A 1 714 ? 36.492 5.921 -68.226 1.00 48.19 714 TYR A CA 1
ATOM 5127 C C . TYR A 1 714 ? 37.960 6.196 -68.589 1.00 48.19 714 TYR A C 1
ATOM 5129 O O . TYR A 1 714 ? 38.307 7.325 -68.923 1.00 48.19 714 TYR A O 1
ATOM 5137 N N . GLY A 1 715 ? 38.836 5.189 -68.493 1.00 53.09 715 GLY A N 1
ATOM 5138 C CA . GLY A 1 715 ? 40.280 5.344 -68.678 1.00 53.09 715 GLY A CA 1
ATOM 5139 C C . GLY A 1 715 ? 40.911 4.344 -69.638 1.00 53.09 715 GLY A C 1
ATOM 5140 O O . GLY A 1 715 ? 42.118 4.156 -69.565 1.00 53.09 715 GLY A O 1
ATOM 5141 N N . VAL A 1 716 ? 40.148 3.688 -70.521 1.00 50.56 716 VAL A N 1
ATOM 5142 C CA . VAL A 1 716 ? 40.713 2.700 -71.472 1.00 50.56 716 VAL A CA 1
ATOM 5143 C C . VAL A 1 716 ? 41.892 3.299 -72.258 1.00 50.56 716 VAL A C 1
ATOM 5145 O O . VAL A 1 716 ? 42.886 2.632 -72.536 1.00 50.56 716 VAL A O 1
ATOM 5148 N N . GLU A 1 717 ? 41.838 4.607 -72.504 1.00 55.03 717 GLU A N 1
ATOM 5149 C CA . GLU A 1 717 ? 42.924 5.385 -73.068 1.00 55.03 717 GLU A CA 1
ATOM 5150 C C . GLU A 1 717 ? 43.916 5.875 -71.995 1.00 55.03 717 GLU A C 1
ATOM 5152 O O . GLU A 1 717 ? 43.622 6.755 -71.188 1.00 55.03 717 GLU A O 1
ATOM 5157 N N . GLY A 1 718 ? 45.139 5.336 -72.019 1.00 61.28 718 GLY A N 1
ATOM 5158 C CA . GLY A 1 718 ? 46.265 5.875 -71.252 1.00 61.28 718 GLY A CA 1
ATOM 5159 C C . GLY A 1 718 ? 46.616 5.151 -69.951 1.00 61.28 718 GLY A C 1
ATOM 5160 O O . GLY A 1 718 ? 47.641 5.503 -69.374 1.00 61.28 718 GLY A O 1
ATOM 5161 N N . ILE A 1 719 ? 45.891 4.107 -69.518 1.00 68.19 719 ILE A N 1
ATOM 5162 C CA . ILE A 1 719 ? 46.243 3.310 -68.312 1.00 68.19 719 ILE A CA 1
ATOM 5163 C C . ILE A 1 719 ? 47.707 2.849 -68.335 1.00 68.19 719 ILE A C 1
ATOM 5165 O O . ILE A 1 719 ? 48.421 2.989 -67.342 1.00 68.19 719 ILE A O 1
ATOM 5169 N N . GLY A 1 720 ? 48.182 2.326 -69.470 1.00 70.25 720 GLY A N 1
ATOM 5170 C CA . GLY A 1 720 ? 49.563 1.850 -69.602 1.00 70.25 720 GLY A CA 1
ATOM 5171 C C . GLY A 1 720 ? 50.603 2.964 -69.442 1.00 70.25 720 GLY A C 1
ATOM 5172 O O . GLY A 1 720 ? 51.605 2.779 -68.752 1.00 70.25 720 GLY A O 1
ATOM 5173 N N . ALA A 1 721 ? 50.359 4.134 -70.039 1.00 70.81 721 ALA A N 1
ATOM 5174 C CA . ALA A 1 721 ? 51.234 5.300 -69.913 1.00 70.81 721 ALA A CA 1
ATOM 5175 C C . ALA A 1 721 ? 51.173 5.899 -68.499 1.00 70.81 721 ALA A C 1
ATOM 5177 O O . ALA A 1 721 ? 52.205 6.215 -67.916 1.00 70.81 721 ALA A O 1
ATOM 5178 N N . HIS A 1 722 ? 49.978 5.977 -67.916 1.00 77.56 722 HIS A N 1
ATOM 5179 C CA . HIS A 1 722 ? 49.745 6.508 -66.578 1.00 77.56 722 HIS A CA 1
ATOM 5180 C C . HIS A 1 722 ? 50.460 5.666 -65.508 1.00 77.56 722 HIS A C 1
ATOM 5182 O O . HIS A 1 722 ? 51.217 6.211 -64.707 1.00 77.56 722 HIS A O 1
ATOM 5188 N N . LYS A 1 723 ? 50.348 4.328 -65.569 1.00 79.44 723 LYS A N 1
ATOM 5189 C CA . LYS A 1 723 ? 51.115 3.408 -64.706 1.00 79.44 723 LYS A CA 1
ATOM 5190 C C . LYS A 1 723 ? 52.624 3.604 -64.838 1.00 79.44 723 LYS A C 1
ATOM 5192 O O . LYS A 1 723 ? 53.324 3.655 -63.830 1.00 79.44 723 LYS A O 1
ATOM 5197 N N . LYS A 1 724 ? 53.127 3.716 -66.074 1.00 79.62 724 LYS A N 1
ATOM 5198 C CA . LYS A 1 724 ? 54.559 3.918 -66.342 1.00 79.62 724 LYS A CA 1
ATOM 5199 C C . LYS A 1 724 ? 55.059 5.253 -65.797 1.00 79.62 724 LYS A C 1
ATOM 5201 O O . LYS A 1 724 ? 56.141 5.278 -65.223 1.00 79.62 724 LYS A O 1
ATOM 5206 N N . HIS A 1 725 ? 54.289 6.333 -65.932 1.00 81.75 725 HIS A N 1
ATOM 5207 C CA . HIS A 1 725 ? 54.667 7.638 -65.388 1.00 81.75 725 HIS A CA 1
ATOM 5208 C C . HIS A 1 725 ? 54.663 7.647 -63.862 1.00 81.75 725 HIS A C 1
ATOM 5210 O O . HIS A 1 725 ? 55.658 8.070 -63.278 1.00 81.75 725 HIS A O 1
ATOM 5216 N N . ILE A 1 726 ? 53.620 7.106 -63.219 1.00 87.00 726 ILE A N 1
ATOM 5217 C CA . ILE A 1 726 ? 53.596 6.955 -61.757 1.00 87.00 726 ILE A CA 1
ATOM 5218 C C . ILE A 1 726 ? 54.827 6.163 -61.296 1.00 87.00 726 ILE A C 1
ATOM 5220 O O . ILE A 1 726 ? 55.567 6.633 -60.436 1.00 87.00 726 ILE A O 1
ATOM 5224 N N . ALA A 1 727 ? 55.101 5.005 -61.906 1.00 87.25 727 ALA A N 1
ATOM 5225 C CA . ALA A 1 727 ? 56.253 4.178 -61.550 1.00 87.25 727 ALA A CA 1
ATOM 5226 C C . ALA A 1 727 ? 57.591 4.909 -61.765 1.00 87.25 727 ALA A C 1
ATOM 5228 O O . ALA A 1 727 ? 58.426 4.930 -60.865 1.00 87.25 727 ALA A O 1
ATOM 5229 N N . TYR A 1 728 ? 57.778 5.554 -62.920 1.00 86.12 728 TYR A N 1
ATOM 5230 C CA . TYR A 1 728 ? 59.002 6.287 -63.244 1.00 86.12 728 TYR A CA 1
ATOM 5231 C C . TYR A 1 728 ? 59.272 7.421 -62.254 1.00 86.12 728 TYR A C 1
ATOM 5233 O O . TYR A 1 728 ? 60.384 7.531 -61.740 1.00 86.12 728 TYR A O 1
ATOM 5241 N N . ILE A 1 729 ? 58.263 8.246 -61.963 1.00 86.00 729 ILE A N 1
ATOM 5242 C CA . ILE A 1 729 ? 58.407 9.381 -61.047 1.00 86.00 729 ILE A CA 1
ATOM 5243 C C . ILE A 1 729 ? 58.692 8.873 -59.631 1.00 86.00 729 ILE A C 1
ATOM 5245 O O . ILE A 1 729 ? 59.636 9.342 -58.999 1.00 86.00 729 ILE A O 1
ATOM 5249 N N . LYS A 1 730 ? 57.956 7.861 -59.155 1.00 90.50 730 LYS A N 1
ATOM 5250 C CA . LYS A 1 730 ? 58.215 7.239 -57.849 1.00 90.50 730 LYS A CA 1
ATOM 5251 C C . LYS A 1 730 ? 59.651 6.731 -57.730 1.00 90.50 730 LYS A C 1
ATOM 5253 O O . LYS A 1 730 ? 60.315 7.034 -56.744 1.00 90.50 730 LYS A O 1
ATOM 5258 N N . THR A 1 731 ? 60.150 6.010 -58.736 1.00 89.25 731 THR A N 1
ATOM 5259 C CA . THR A 1 731 ? 61.519 5.472 -58.731 1.00 89.25 731 THR A CA 1
ATOM 5260 C C . THR A 1 731 ? 62.567 6.573 -58.803 1.00 89.25 731 THR A C 1
ATOM 5262 O O . THR A 1 731 ? 63.503 6.579 -58.011 1.00 89.25 731 THR A O 1
ATOM 5265 N N . ARG A 1 732 ? 62.423 7.517 -59.735 1.00 84.38 732 ARG A N 1
ATOM 5266 C CA . ARG A 1 732 ? 63.424 8.568 -59.955 1.00 84.38 732 ARG A CA 1
ATOM 5267 C C . ARG A 1 732 ? 63.567 9.502 -58.747 1.00 84.38 732 ARG A C 1
ATOM 5269 O O . ARG A 1 732 ? 64.633 10.075 -58.558 1.00 84.38 732 ARG A O 1
ATOM 5276 N N . TRP A 1 733 ? 62.509 9.653 -57.955 1.00 84.62 733 TRP A N 1
ATOM 5277 C CA . TRP A 1 733 ? 62.431 10.625 -56.863 1.00 84.62 733 TRP A CA 1
ATOM 5278 C C . TRP A 1 733 ? 62.369 9.953 -55.488 1.00 84.62 733 TRP A C 1
ATOM 5280 O O . TRP A 1 733 ? 62.220 10.640 -54.483 1.00 84.62 733 TRP A O 1
ATOM 5290 N N . SER A 1 734 ? 62.472 8.622 -55.439 1.00 91.12 734 SER A N 1
ATOM 5291 C CA . SER A 1 734 ? 62.342 7.817 -54.219 1.00 91.12 734 SER A CA 1
ATOM 5292 C C . SER A 1 734 ? 61.061 8.116 -53.426 1.00 91.12 734 SER A C 1
ATOM 5294 O O . SER A 1 734 ? 61.072 8.154 -52.197 1.00 91.12 734 SER A O 1
ATOM 5296 N N . ILE A 1 735 ? 59.945 8.334 -54.128 1.00 90.75 735 ILE A N 1
ATOM 5297 C CA . ILE A 1 735 ? 58.645 8.651 -53.523 1.00 90.75 735 ILE A CA 1
ATOM 5298 C C . ILE A 1 735 ? 57.817 7.373 -53.384 1.00 90.75 735 ILE A C 1
ATOM 5300 O O . ILE A 1 735 ? 57.627 6.625 -54.346 1.00 90.75 735 ILE A O 1
ATOM 5304 N N . THR A 1 736 ? 57.259 7.157 -52.194 1.00 92.38 736 THR A N 1
ATOM 5305 C CA . THR A 1 736 ? 56.254 6.116 -51.950 1.00 92.38 736 THR A CA 1
ATOM 5306 C C . THR A 1 736 ? 54.886 6.769 -51.838 1.00 92.38 736 THR A C 1
ATOM 5308 O O . THR A 1 736 ? 54.676 7.604 -50.966 1.00 92.38 736 THR A O 1
ATOM 5311 N N . LEU A 1 737 ? 53.968 6.385 -52.725 1.00 90.38 737 LEU A N 1
ATOM 5312 C CA . LEU A 1 737 ? 52.569 6.779 -52.629 1.00 90.38 737 LEU A CA 1
ATOM 5313 C C . LEU A 1 737 ? 51.874 5.894 -51.592 1.00 90.38 737 LEU A C 1
ATOM 5315 O O . LEU A 1 737 ? 52.016 4.671 -51.621 1.00 90.38 737 LEU A O 1
ATOM 5319 N N . ASN A 1 738 ? 51.128 6.511 -50.683 1.00 88.19 738 ASN A N 1
ATOM 5320 C CA . ASN A 1 738 ? 50.291 5.833 -49.709 1.00 88.19 738 ASN A CA 1
ATOM 5321 C C . ASN A 1 738 ? 48.863 6.388 -49.804 1.00 88.19 738 ASN A C 1
ATOM 5323 O O . ASN A 1 738 ? 48.600 7.490 -49.317 1.00 88.19 738 ASN A O 1
ATOM 5327 N N . PRO A 1 739 ? 47.913 5.618 -50.362 1.00 83.50 739 PRO A N 1
ATOM 5328 C CA . PRO A 1 739 ? 46.554 6.098 -50.584 1.00 83.50 739 PRO A CA 1
ATOM 5329 C C . PRO A 1 739 ? 45.816 6.462 -49.290 1.00 83.50 739 PRO A C 1
ATOM 5331 O O . PRO A 1 739 ? 44.806 7.147 -49.368 1.00 83.50 739 PRO A O 1
ATOM 5334 N N . VAL A 1 740 ? 46.275 6.011 -48.118 1.00 81.31 740 VAL A N 1
ATOM 5335 C CA . VAL A 1 740 ? 45.629 6.281 -46.823 1.00 81.31 740 VAL A CA 1
ATOM 5336 C C . VAL A 1 740 ? 46.136 7.575 -46.186 1.00 81.31 740 VAL A C 1
ATOM 5338 O O . VAL A 1 740 ? 45.364 8.276 -45.536 1.00 81.31 740 VAL A O 1
ATOM 5341 N N . THR A 1 741 ? 47.427 7.882 -46.328 1.00 84.44 741 THR A N 1
ATOM 5342 C CA . THR A 1 741 ? 48.066 9.005 -45.616 1.00 84.44 741 THR A CA 1
ATOM 5343 C C . THR A 1 741 ? 48.372 10.200 -46.504 1.00 84.44 741 THR A C 1
ATOM 5345 O O . THR A 1 741 ? 48.649 11.278 -45.983 1.00 84.44 741 THR A O 1
ATOM 5348 N N . ASP A 1 742 ? 48.371 10.024 -47.824 1.00 85.25 742 ASP A N 1
ATOM 5349 C CA . ASP A 1 742 ? 48.685 11.109 -48.741 1.00 85.25 742 ASP A CA 1
ATOM 5350 C C . ASP A 1 742 ? 47.528 12.115 -48.828 1.00 85.25 742 ASP A C 1
ATOM 5352 O O . ASP A 1 742 ? 46.367 11.770 -49.046 1.00 85.25 742 ASP A O 1
ATOM 5356 N N . THR A 1 743 ? 47.862 13.397 -48.689 1.00 82.31 743 THR A N 1
ATOM 5357 C CA . THR A 1 743 ? 46.897 14.501 -48.747 1.00 82.31 743 THR A CA 1
ATOM 5358 C C . THR A 1 743 ? 46.738 14.998 -50.181 1.00 82.31 743 THR A C 1
ATOM 5360 O O . THR A 1 743 ? 47.729 15.215 -50.877 1.00 82.31 743 THR A O 1
ATOM 5363 N N . PHE A 1 744 ? 45.500 15.230 -50.627 1.00 80.12 744 PHE A N 1
ATOM 5364 C CA . PHE A 1 744 ? 45.209 15.771 -51.958 1.00 80.12 744 PHE A CA 1
ATOM 5365 C C . PHE A 1 744 ? 45.885 17.137 -52.184 1.00 80.12 744 PHE A C 1
ATOM 5367 O O . PHE A 1 744 ? 45.743 18.046 -51.368 1.00 80.12 744 PHE A O 1
ATOM 5374 N N . GLY A 1 745 ? 46.613 17.281 -53.295 1.00 75.88 745 GLY A N 1
ATOM 5375 C CA . GLY A 1 745 ? 47.254 18.542 -53.694 1.00 75.88 745 GLY A CA 1
ATOM 5376 C C . GLY A 1 745 ? 48.527 18.894 -52.919 1.00 75.88 745 GLY A C 1
ATOM 5377 O O . GLY A 1 745 ? 49.096 19.959 -53.146 1.00 75.88 745 GLY A O 1
ATOM 5378 N N . ALA A 1 746 ? 49.011 18.007 -52.045 1.00 80.94 746 ALA A N 1
ATOM 5379 C CA . ALA A 1 746 ? 50.223 18.217 -51.259 1.00 80.94 746 ALA A CA 1
ATOM 5380 C C . ALA A 1 746 ? 51.057 16.931 -51.110 1.00 80.94 746 ALA A C 1
ATOM 5382 O O . ALA A 1 746 ? 50.610 15.826 -51.424 1.00 80.94 746 ALA A O 1
ATOM 5383 N N . GLY A 1 747 ? 52.292 17.077 -50.621 1.00 87.12 747 GLY A N 1
ATOM 5384 C CA . GLY A 1 747 ? 53.171 15.953 -50.285 1.00 87.12 747 GLY A CA 1
ATOM 5385 C C . GLY A 1 747 ? 53.462 15.026 -51.469 1.00 87.12 747 GLY A C 1
ATOM 5386 O O . GLY A 1 747 ? 53.670 15.483 -52.594 1.00 87.12 747 GLY A O 1
ATOM 5387 N N . ASN A 1 748 ? 53.463 13.715 -51.215 1.00 89.00 748 ASN A N 1
ATOM 5388 C CA . ASN A 1 748 ? 53.780 12.698 -52.222 1.00 89.00 748 ASN A CA 1
ATOM 5389 C C . ASN A 1 748 ? 52.795 12.712 -53.401 1.00 89.00 748 ASN A C 1
ATOM 5391 O O . ASN A 1 748 ? 53.210 12.544 -54.548 1.00 89.00 748 ASN A O 1
ATOM 5395 N N . SER A 1 749 ? 51.508 12.987 -53.145 1.00 85.69 749 SER A N 1
ATOM 5396 C CA . SER A 1 749 ? 50.488 13.049 -54.198 1.00 85.69 749 SER A CA 1
ATOM 5397 C C . SER A 1 749 ? 50.736 14.210 -55.168 1.00 85.69 749 SER A C 1
ATOM 5399 O O . SER A 1 749 ? 50.664 14.024 -56.381 1.00 85.69 749 SER A O 1
ATOM 5401 N N . ALA A 1 750 ? 51.116 15.389 -54.663 1.00 84.38 750 ALA A N 1
ATOM 5402 C CA . ALA A 1 750 ? 51.507 16.523 -55.500 1.00 84.38 750 ALA A CA 1
ATOM 5403 C C . ALA A 1 750 ? 52.837 16.276 -56.218 1.00 84.38 750 ALA A C 1
ATOM 5405 O O . ALA A 1 750 ? 52.980 16.616 -57.389 1.00 84.38 750 ALA A O 1
ATOM 5406 N N . ALA A 1 751 ? 53.799 15.648 -55.544 1.00 85.88 751 ALA A N 1
ATOM 5407 C CA . ALA A 1 751 ? 55.109 15.376 -56.121 1.00 85.88 751 ALA A CA 1
ATOM 5408 C C . ALA A 1 751 ? 55.067 14.345 -57.263 1.00 85.88 751 ALA A C 1
ATOM 5410 O O . ALA A 1 751 ? 55.933 14.389 -58.135 1.00 85.88 751 ALA A O 1
ATOM 5411 N N . VAL A 1 752 ? 54.069 13.451 -57.286 1.00 87.56 752 VAL A N 1
ATOM 5412 C CA . VAL A 1 752 ? 53.877 12.475 -58.371 1.00 87.56 752 VAL A CA 1
ATOM 5413 C C . VAL A 1 752 ? 52.815 12.935 -59.365 1.00 87.56 752 VAL A C 1
ATOM 5415 O O . VAL A 1 752 ? 53.110 13.135 -60.542 1.00 87.56 752 VAL A O 1
ATOM 5418 N N . CYS A 1 753 ? 51.580 13.137 -58.911 1.00 84.31 753 CYS A N 1
ATOM 5419 C CA . CYS A 1 753 ? 50.453 13.443 -59.789 1.00 84.31 753 CYS A CA 1
ATOM 5420 C C . CYS A 1 753 ? 50.461 14.916 -60.235 1.00 84.31 753 CYS A C 1
ATOM 5422 O O . CYS A 1 753 ? 50.042 15.227 -61.352 1.00 84.31 753 CYS A O 1
ATOM 5424 N N . GLY A 1 754 ? 50.975 15.818 -59.389 1.00 81.75 754 GLY A N 1
ATOM 5425 C CA . GLY A 1 754 ? 51.012 17.265 -59.635 1.00 81.75 754 GLY A CA 1
ATOM 5426 C C . GLY A 1 754 ? 51.998 17.682 -60.726 1.00 81.75 754 GLY A C 1
ATOM 5427 O O . GLY A 1 754 ? 51.932 18.799 -61.228 1.00 81.75 754 GLY A O 1
ATOM 5428 N N . ILE A 1 755 ? 52.880 16.765 -61.144 1.00 81.44 755 ILE A N 1
ATOM 5429 C CA . ILE A 1 755 ? 53.758 16.951 -62.307 1.00 81.44 755 ILE A CA 1
ATOM 5430 C C . ILE A 1 755 ? 52.945 17.053 -63.598 1.00 81.44 755 ILE A C 1
ATOM 5432 O O . ILE A 1 755 ? 53.339 17.768 -64.515 1.00 81.44 755 ILE A O 1
ATOM 5436 N N . CYS A 1 756 ? 51.830 16.326 -63.694 1.00 80.81 756 CYS A N 1
ATOM 5437 C CA . CYS A 1 756 ? 51.020 16.265 -64.910 1.00 80.81 756 CYS A CA 1
ATOM 5438 C C . CYS A 1 756 ? 49.679 16.981 -64.756 1.00 80.81 756 CYS A C 1
ATOM 5440 O O . CYS A 1 756 ? 49.164 17.502 -65.744 1.00 80.81 756 CYS A O 1
ATOM 5442 N N . HIS A 1 757 ? 49.130 17.021 -63.544 1.00 80.56 757 HIS A N 1
ATOM 5443 C CA . HIS A 1 757 ? 47.792 17.526 -63.272 1.00 80.56 757 HIS A CA 1
ATOM 5444 C C . HIS A 1 757 ? 47.829 18.716 -62.314 1.00 80.56 757 HIS A C 1
ATOM 5446 O O . HIS A 1 757 ? 48.557 18.713 -61.328 1.00 80.56 757 HIS A O 1
ATOM 5452 N N . THR A 1 758 ? 46.979 19.706 -62.550 1.00 78.38 758 THR A N 1
ATOM 5453 C CA . THR A 1 758 ? 46.631 20.721 -61.562 1.00 78.38 758 THR A CA 1
ATOM 5454 C C . THR A 1 758 ? 45.715 20.060 -60.549 1.00 78.38 758 THR A C 1
ATOM 5456 O O . THR A 1 758 ? 44.579 19.699 -60.840 1.00 78.38 758 THR A O 1
ATOM 5459 N N . ILE A 1 759 ? 46.248 19.839 -59.352 1.00 73.81 759 ILE A N 1
ATOM 5460 C CA . ILE A 1 759 ? 45.550 19.145 -58.270 1.00 73.81 759 ILE A CA 1
ATOM 5461 C C . ILE A 1 759 ? 44.883 20.196 -57.386 1.00 73.81 759 ILE A C 1
ATOM 5463 O O . ILE A 1 759 ? 45.281 20.425 -56.245 1.00 73.81 759 ILE A O 1
ATOM 5467 N N . THR A 1 760 ? 43.892 20.889 -57.949 1.00 71.31 760 THR A N 1
ATOM 5468 C CA . THR A 1 760 ? 43.043 21.824 -57.200 1.00 71.31 760 THR A CA 1
ATOM 5469 C C . THR A 1 760 ? 41.708 21.174 -56.859 1.00 71.31 760 THR A C 1
ATOM 5471 O O . THR A 1 760 ? 41.255 20.246 -57.531 1.00 71.31 760 THR A O 1
ATOM 5474 N N . GLY A 1 761 ? 41.046 21.669 -55.810 1.00 65.50 761 GLY A N 1
ATOM 5475 C CA . GLY A 1 761 ? 39.711 21.189 -55.441 1.00 65.50 761 GLY A CA 1
ATOM 5476 C C . GLY A 1 761 ? 38.655 21.409 -56.535 1.00 65.50 761 GLY A C 1
ATOM 5477 O O . GLY A 1 761 ? 37.671 20.678 -56.573 1.00 65.50 761 GLY A O 1
ATOM 5478 N N . ALA A 1 762 ? 38.868 22.367 -57.446 1.00 64.94 762 ALA A N 1
ATOM 5479 C CA . ALA A 1 762 ? 37.970 22.630 -58.571 1.00 64.94 762 ALA A CA 1
ATOM 5480 C C . ALA A 1 762 ? 38.064 21.546 -59.665 1.00 64.94 762 ALA A C 1
ATOM 5482 O O . ALA A 1 762 ? 37.041 21.146 -60.221 1.00 64.94 762 ALA A O 1
ATOM 5483 N N . ASP A 1 763 ? 39.267 21.021 -59.919 1.00 64.75 763 ASP A N 1
ATOM 5484 C CA . ASP A 1 763 ? 39.519 19.995 -60.943 1.00 64.75 763 ASP A CA 1
ATOM 5485 C C . ASP A 1 763 ? 39.221 18.566 -60.450 1.00 64.75 763 ASP A C 1
ATOM 5487 O O . ASP A 1 763 ? 39.024 17.643 -61.245 1.00 64.75 763 ASP A O 1
ATOM 5491 N N . HIS A 1 764 ? 39.132 18.375 -59.130 1.00 68.56 764 HIS A N 1
ATOM 5492 C CA . HIS A 1 764 ? 38.803 17.105 -58.483 1.00 68.56 764 HIS A CA 1
ATOM 5493 C C . HIS A 1 764 ? 37.417 17.157 -57.828 1.00 68.56 764 HIS A C 1
ATOM 5495 O O . HIS A 1 764 ? 37.273 17.146 -56.605 1.00 68.56 764 HIS A O 1
ATOM 5501 N N . SER A 1 765 ? 36.376 17.217 -58.665 1.00 60.91 765 SER A N 1
ATOM 5502 C CA . SER A 1 765 ? 34.987 17.186 -58.199 1.00 60.91 765 SER A CA 1
ATOM 5503 C C . SER A 1 765 ? 34.474 15.751 -58.021 1.00 60.91 765 SER A C 1
ATOM 5505 O O . SER A 1 765 ? 34.687 14.875 -58.860 1.00 60.91 765 SER A O 1
ATOM 5507 N N . MET A 1 766 ? 33.738 15.509 -56.932 1.00 57.47 766 MET A N 1
ATOM 5508 C CA . MET A 1 766 ? 33.110 14.206 -56.654 1.00 57.47 766 MET A CA 1
ATOM 5509 C C . MET A 1 766 ? 31.823 13.956 -57.463 1.00 57.47 766 MET A C 1
ATOM 5511 O O . MET A 1 766 ? 31.239 12.884 -57.366 1.00 57.47 766 MET A O 1
ATOM 5515 N N . GLY A 1 767 ? 31.379 14.926 -58.270 1.00 51.34 767 GLY A N 1
ATOM 5516 C CA . GLY A 1 767 ? 30.144 14.866 -59.066 1.00 51.34 767 GLY A CA 1
ATOM 5517 C C . GLY A 1 767 ? 30.305 14.288 -60.476 1.00 51.34 767 GLY A C 1
ATOM 5518 O O . GLY A 1 767 ? 29.419 14.474 -61.302 1.00 51.34 767 GLY A O 1
ATOM 5519 N N . GLY A 1 768 ? 31.436 13.644 -60.787 1.00 47.22 768 GLY A N 1
ATOM 5520 C CA . GLY A 1 768 ? 31.669 13.014 -62.095 1.00 47.22 768 GLY A CA 1
ATOM 5521 C C . GLY A 1 768 ? 31.994 13.976 -63.248 1.00 47.22 768 GLY A C 1
ATOM 5522 O O . GLY A 1 768 ? 32.025 13.541 -64.393 1.00 47.22 768 GLY A O 1
ATOM 5523 N N . GLY A 1 769 ? 32.262 15.257 -62.964 1.00 47.72 769 GLY A N 1
ATOM 5524 C CA . GLY A 1 769 ? 32.561 16.285 -63.974 1.00 47.72 769 GLY A CA 1
ATOM 5525 C C . GLY A 1 769 ? 33.993 16.834 -63.959 1.00 47.72 769 GLY A C 1
ATOM 5526 O O . GLY A 1 769 ? 34.297 17.741 -64.727 1.00 47.72 769 GLY A O 1
ATOM 5527 N N . GLY A 1 770 ? 34.872 16.343 -63.078 1.00 54.66 770 GLY A N 1
ATOM 5528 C CA . GLY A 1 770 ? 36.260 16.807 -63.000 1.00 54.66 770 GLY A CA 1
ATOM 5529 C C . GLY A 1 770 ? 37.033 16.471 -64.275 1.00 54.66 770 GLY A C 1
ATOM 5530 O O . GLY A 1 770 ? 37.248 15.297 -64.587 1.00 54.66 770 GLY A O 1
ATOM 5531 N N . SER A 1 771 ? 37.456 17.491 -65.021 1.00 56.06 771 SER A N 1
ATOM 5532 C CA . SER A 1 771 ? 38.267 17.303 -66.221 1.00 56.06 771 SER A CA 1
ATOM 5533 C C . SER A 1 771 ? 39.693 16.943 -65.799 1.00 56.06 771 SER A C 1
ATOM 5535 O O . SER A 1 771 ? 40.470 17.809 -65.401 1.00 56.06 771 SER A O 1
ATOM 5537 N N . ARG A 1 772 ? 40.050 15.650 -65.853 1.00 61.12 772 ARG A N 1
ATOM 5538 C CA . ARG A 1 772 ? 41.408 15.140 -65.566 1.00 61.12 772 ARG A CA 1
ATOM 5539 C C . ARG A 1 772 ? 42.374 15.540 -66.688 1.00 61.12 772 ARG A C 1
ATOM 5541 O O . ARG A 1 772 ? 42.834 14.705 -67.464 1.00 61.12 772 ARG A O 1
ATOM 5548 N N . THR A 1 773 ? 42.627 16.836 -66.817 1.00 69.00 773 THR A N 1
ATOM 5549 C CA . THR A 1 773 ? 43.469 17.412 -67.867 1.00 69.00 773 THR A CA 1
ATOM 5550 C C . THR A 1 773 ? 44.941 17.307 -67.506 1.00 69.00 773 THR A C 1
ATOM 5552 O O . THR A 1 773 ? 45.327 17.419 -66.343 1.00 69.00 773 THR A O 1
ATOM 5555 N N . ILE A 1 774 ? 45.774 17.061 -68.515 1.00 76.31 774 ILE A N 1
ATOM 5556 C CA . ILE A 1 774 ? 47.224 17.192 -68.389 1.00 76.31 774 ILE A CA 1
ATOM 5557 C C . ILE A 1 774 ? 47.555 18.648 -68.695 1.00 76.31 774 ILE A C 1
ATOM 5559 O O . ILE A 1 774 ? 47.375 19.105 -69.820 1.00 76.31 774 ILE A O 1
ATOM 5563 N N . ASN A 1 775 ? 47.991 19.372 -67.677 1.00 76.88 775 ASN A N 1
ATOM 5564 C CA . ASN A 1 775 ? 48.262 20.813 -67.709 1.00 76.88 775 ASN A CA 1
ATOM 5565 C C . ASN A 1 775 ? 49.529 21.177 -66.910 1.00 76.88 775 ASN A C 1
ATOM 5567 O O . ASN A 1 775 ? 49.799 22.351 -66.660 1.00 76.88 775 ASN A O 1
ATOM 5571 N N . PHE A 1 776 ? 50.290 20.159 -66.497 1.00 78.81 776 PHE A N 1
ATOM 5572 C CA . PHE A 1 776 ? 51.566 20.270 -65.787 1.00 78.81 776 PHE A CA 1
ATOM 5573 C C . PHE A 1 776 ? 51.506 21.100 -64.499 1.00 78.81 776 PHE A C 1
ATOM 5575 O O . PHE A 1 776 ? 52.485 21.734 -64.101 1.00 78.81 776 PHE A O 1
ATOM 5582 N N . GLY A 1 777 ? 50.333 21.137 -63.859 1.00 69.19 777 GLY A N 1
ATOM 5583 C CA . GLY A 1 777 ? 50.138 21.844 -62.597 1.00 69.19 777 GLY A CA 1
ATOM 5584 C C . GLY A 1 777 ? 50.289 23.364 -62.694 1.00 69.19 777 GLY A C 1
ATOM 5585 O O . GLY A 1 777 ? 50.498 24.008 -61.668 1.00 69.19 777 GLY A O 1
ATOM 5586 N N . GLY A 1 778 ? 50.279 23.939 -63.906 1.00 69.75 778 GLY A N 1
ATOM 5587 C CA . GLY A 1 778 ? 50.615 25.350 -64.132 1.00 69.75 778 GLY A CA 1
ATOM 5588 C C . GLY A 1 778 ? 52.042 25.732 -63.707 1.00 69.75 778 GLY A C 1
ATOM 5589 O O . GLY A 1 778 ? 52.350 26.917 -63.597 1.00 69.75 778 GLY A O 1
ATOM 5590 N N . SER A 1 779 ? 52.908 24.747 -63.439 1.00 66.94 779 SER A N 1
ATOM 5591 C CA . SER A 1 779 ? 54.236 24.947 -62.864 1.00 66.94 779 SER A CA 1
ATOM 5592 C C . SER A 1 779 ? 55.326 24.902 -63.930 1.00 66.94 779 SER A C 1
ATOM 5594 O O . SER A 1 779 ? 55.400 23.972 -64.732 1.00 66.94 779 SER A O 1
ATOM 5596 N N . THR A 1 780 ? 56.246 25.867 -63.895 1.00 72.19 780 THR A N 1
ATOM 5597 C CA . THR A 1 780 ? 57.481 25.844 -64.698 1.00 72.19 780 THR A CA 1
ATOM 5598 C C . THR A 1 780 ? 58.598 25.039 -64.031 1.00 72.19 780 THR A C 1
ATOM 5600 O O . THR A 1 780 ? 59.681 24.913 -64.594 1.00 72.19 780 THR A O 1
ATOM 5603 N N . ALA A 1 781 ? 58.354 24.435 -62.859 1.00 71.69 781 ALA A N 1
ATOM 5604 C CA . ALA A 1 781 ? 59.375 23.720 -62.084 1.00 71.69 781 ALA A CA 1
ATOM 5605 C C . ALA A 1 781 ? 59.977 22.500 -62.802 1.00 71.69 781 ALA A C 1
ATOM 5607 O O . ALA A 1 781 ? 61.000 21.975 -62.370 1.00 71.69 781 ALA A O 1
ATOM 5608 N N . ARG A 1 782 ? 59.325 22.025 -63.867 1.00 74.44 782 ARG A N 1
ATOM 5609 C CA . ARG A 1 782 ? 59.772 20.907 -64.711 1.00 74.44 782 ARG A CA 1
ATOM 5610 C C . ARG A 1 782 ? 60.140 21.339 -66.121 1.00 74.44 782 ARG A C 1
ATOM 5612 O O . ARG A 1 782 ? 60.401 20.485 -66.961 1.00 74.44 782 ARG A O 1
ATOM 5619 N N . GLN A 1 783 ? 60.118 22.641 -66.395 1.00 80.56 783 GLN A N 1
ATOM 5620 C CA . GLN A 1 783 ? 60.382 23.173 -67.718 1.00 80.56 783 GLN A CA 1
ATOM 5621 C C . GLN A 1 783 ? 61.822 22.870 -68.132 1.00 80.56 783 GLN A C 1
ATOM 5623 O O . GLN A 1 783 ? 62.773 23.167 -67.411 1.00 80.56 783 GLN A O 1
ATOM 5628 N N . PHE A 1 784 ? 61.973 22.310 -69.325 1.00 79.00 784 PHE A N 1
ATOM 5629 C CA . PHE A 1 784 ? 63.263 22.113 -69.965 1.00 79.00 784 PHE A CA 1
ATOM 5630 C C . PHE A 1 784 ? 63.336 22.970 -71.231 1.00 79.00 784 PHE A C 1
ATOM 5632 O O . PHE A 1 784 ? 62.517 22.821 -72.137 1.00 79.00 784 PHE A O 1
ATOM 5639 N N . GLY A 1 785 ? 64.318 23.871 -71.289 1.00 78.06 785 GLY A N 1
ATOM 5640 C CA . GLY A 1 785 ? 64.446 24.866 -72.358 1.00 78.06 785 GLY A CA 1
ATOM 5641 C C . GLY A 1 785 ? 63.601 26.129 -72.133 1.00 78.06 785 GLY A C 1
ATOM 5642 O O . GLY A 1 785 ? 62.992 26.322 -71.084 1.00 78.06 785 GLY A O 1
ATOM 5643 N N . GLY A 1 786 ? 63.586 27.033 -73.118 1.00 78.00 786 GLY A N 1
ATOM 5644 C CA . GLY A 1 786 ? 62.953 28.358 -72.998 1.00 78.00 786 GLY A CA 1
ATOM 5645 C C . GLY A 1 786 ? 61.434 28.400 -73.216 1.00 78.00 786 GLY A C 1
ATOM 5646 O O . GLY A 1 786 ? 60.831 29.450 -73.028 1.00 78.00 786 GLY A O 1
ATOM 5647 N N . SER A 1 787 ? 60.810 27.291 -73.625 1.00 82.31 787 SER A N 1
ATOM 5648 C CA . SER A 1 787 ? 59.364 27.203 -73.890 1.00 82.31 787 SER A CA 1
ATOM 5649 C C . SER A 1 787 ? 58.631 26.483 -72.759 1.00 82.31 787 SER A C 1
ATOM 5651 O O . SER A 1 787 ? 59.174 25.550 -72.177 1.00 82.31 787 SER A O 1
ATOM 5653 N N . ALA A 1 788 ? 57.389 26.883 -72.474 1.00 80.69 788 ALA A N 1
ATOM 5654 C CA . ALA A 1 788 ? 56.570 26.252 -71.439 1.00 80.69 788 ALA A CA 1
ATOM 5655 C C . ALA A 1 788 ? 56.270 24.769 -71.758 1.00 80.69 788 ALA A C 1
ATOM 5657 O O . ALA A 1 788 ? 56.174 24.408 -72.940 1.00 80.69 788 ALA A O 1
ATOM 5658 N N . PRO A 1 789 ? 56.093 23.908 -70.737 1.00 81.69 789 PRO A N 1
ATOM 5659 C CA . PRO A 1 789 ? 55.618 22.541 -70.920 1.00 81.69 789 PRO A CA 1
ATOM 5660 C C . PRO A 1 789 ? 54.323 22.478 -71.729 1.00 81.69 789 PRO A C 1
ATOM 5662 O O . PRO A 1 789 ? 53.369 23.199 -71.436 1.00 81.69 789 PRO A O 1
ATOM 5665 N N . ALA A 1 790 ? 54.273 21.603 -72.733 1.00 78.94 790 ALA A N 1
ATOM 5666 C CA . ALA A 1 790 ? 53.107 21.465 -73.602 1.00 78.94 790 ALA A CA 1
ATOM 5667 C C . ALA A 1 790 ? 52.678 20.003 -73.746 1.00 78.94 790 ALA A C 1
ATOM 5669 O O . ALA A 1 790 ? 53.509 19.097 -73.789 1.00 78.94 790 ALA A O 1
ATOM 5670 N N . TYR A 1 791 ? 51.363 19.787 -73.821 1.00 79.69 791 TYR A N 1
ATOM 5671 C CA . TYR A 1 791 ? 50.731 18.493 -74.067 1.00 79.69 791 TYR A CA 1
ATOM 5672 C C . TYR A 1 791 ? 49.874 18.604 -75.327 1.00 79.69 791 TYR A C 1
ATOM 5674 O O . TYR A 1 791 ? 48.973 19.435 -75.391 1.00 79.69 791 TYR A O 1
ATOM 5682 N N . GLY A 1 792 ? 50.170 17.784 -76.336 1.00 74.88 792 GLY A N 1
ATOM 5683 C CA . GLY A 1 792 ? 49.527 17.857 -77.655 1.00 74.88 792 GLY A CA 1
ATOM 5684 C C . GLY A 1 792 ? 48.295 16.965 -77.840 1.00 74.88 792 GLY A C 1
ATOM 5685 O O . GLY A 1 792 ? 47.788 16.864 -78.952 1.00 74.88 792 GLY A O 1
ATOM 5686 N N . GLY A 1 793 ? 47.840 16.258 -76.800 1.00 74.00 793 GLY A N 1
ATOM 5687 C CA . GLY A 1 793 ? 46.743 15.293 -76.909 1.00 74.00 793 GLY A CA 1
ATOM 5688 C C . GLY A 1 793 ? 45.362 15.878 -76.601 1.00 74.00 793 GLY A C 1
ATOM 5689 O O . GLY A 1 793 ? 45.219 16.705 -75.705 1.00 74.00 793 GLY A O 1
ATOM 5690 N N . ILE A 1 794 ? 44.323 15.371 -77.269 1.00 70.06 794 ILE A N 1
ATOM 5691 C CA . ILE A 1 794 ? 42.920 15.638 -76.911 1.00 70.06 794 ILE A CA 1
ATOM 5692 C C . ILE A 1 794 ? 42.409 14.490 -76.027 1.00 70.06 794 ILE A C 1
ATOM 5694 O O . ILE A 1 794 ? 42.690 13.313 -76.277 1.00 70.06 794 ILE A O 1
ATOM 5698 N N . SER A 1 795 ? 41.708 14.819 -74.940 1.00 65.25 795 SER A N 1
ATOM 5699 C CA . SER A 1 795 ? 41.097 13.813 -74.060 1.00 65.25 795 SER A CA 1
ATOM 5700 C C . SER A 1 795 ? 39.963 13.088 -74.798 1.00 65.25 795 SER A C 1
ATOM 5702 O O . SER A 1 795 ? 39.117 13.749 -75.392 1.00 65.25 795 SER A O 1
ATOM 5704 N N . GLY A 1 796 ? 39.949 11.751 -74.787 1.00 62.62 796 GLY A N 1
ATOM 5705 C CA . GLY A 1 796 ? 38.903 10.941 -75.429 1.00 62.62 796 GLY A CA 1
ATOM 5706 C C . GLY A 1 796 ? 39.115 10.607 -76.913 1.00 62.62 796 GLY A C 1
ATOM 5707 O O . GLY A 1 796 ? 38.224 10.021 -77.521 1.00 62.62 796 GLY A O 1
ATOM 5708 N N . THR A 1 797 ? 40.265 10.946 -77.513 1.00 64.69 797 THR A N 1
ATOM 5709 C CA . THR A 1 797 ? 40.603 10.594 -78.910 1.00 64.69 797 THR A CA 1
ATOM 5710 C C . THR A 1 797 ? 41.909 9.810 -78.990 1.00 64.69 797 THR A C 1
ATOM 5712 O O . THR A 1 797 ? 42.907 10.313 -78.473 1.00 64.69 797 THR A O 1
ATOM 5715 N N . SER A 1 798 ? 41.929 8.675 -79.707 1.00 65.19 798 SER A N 1
ATOM 5716 C CA . SER A 1 798 ? 43.107 7.798 -79.853 1.00 65.19 798 SER A CA 1
ATOM 5717 C C . SER A 1 798 ? 44.392 8.538 -80.247 1.00 65.19 798 SER A C 1
ATOM 5719 O O . SER A 1 798 ? 44.368 9.470 -81.057 1.00 65.19 798 SER A O 1
ATOM 5721 N N . SER A 1 799 ? 45.537 8.053 -79.748 1.00 64.69 799 SER A N 1
ATOM 5722 C CA . SER A 1 799 ? 46.880 8.504 -80.148 1.00 64.69 799 SER A CA 1
ATOM 5723 C C . SER A 1 799 ? 47.171 8.349 -81.649 1.00 64.69 799 SER A C 1
ATOM 5725 O O . SER A 1 799 ? 48.150 8.922 -82.128 1.00 64.69 799 SER A O 1
ATOM 5727 N N . SER A 1 800 ? 46.351 7.585 -82.386 1.00 63.69 800 SER A N 1
ATOM 5728 C CA . SER A 1 800 ? 46.399 7.482 -83.853 1.00 63.69 800 SER A CA 1
ATOM 5729 C C . SER A 1 800 ? 45.750 8.670 -84.577 1.00 63.69 800 SER A C 1
ATOM 5731 O O . SER A 1 800 ? 46.109 8.940 -85.719 1.00 63.69 800 SER A O 1
ATOM 5733 N N . VAL A 1 801 ? 44.829 9.387 -83.918 1.00 67.25 801 VAL A N 1
ATOM 5734 C CA . VAL A 1 801 ? 44.132 10.575 -84.449 1.00 67.25 801 VAL A CA 1
ATOM 5735 C C . VAL A 1 801 ? 44.824 11.856 -83.989 1.00 67.25 801 VAL A C 1
ATOM 5737 O O . VAL A 1 801 ? 45.060 12.750 -84.793 1.00 67.25 801 VAL A O 1
ATOM 5740 N N . ASN A 1 802 ? 45.203 11.929 -82.709 1.00 69.56 802 ASN A N 1
ATOM 5741 C CA . ASN A 1 802 ? 45.967 13.040 -82.143 1.00 69.56 802 ASN A CA 1
ATOM 5742 C C . ASN A 1 802 ? 47.151 12.483 -81.356 1.00 69.56 802 ASN A C 1
ATOM 5744 O O . ASN A 1 802 ? 46.967 11.910 -80.282 1.00 69.56 802 ASN A O 1
ATOM 5748 N N . ALA A 1 803 ? 48.369 12.652 -81.873 1.00 71.19 803 ALA A N 1
ATOM 5749 C CA . ALA A 1 803 ? 49.570 12.134 -81.229 1.00 71.19 803 ALA A CA 1
ATOM 5750 C C . ALA A 1 803 ? 49.758 12.754 -79.833 1.00 71.19 803 ALA A C 1
ATOM 5752 O O . ALA A 1 803 ? 50.197 13.896 -79.688 1.00 71.19 803 ALA A O 1
ATOM 5753 N N . LYS A 1 804 ? 49.471 11.974 -78.788 1.00 74.94 804 LYS A N 1
ATOM 5754 C CA . LYS A 1 804 ? 49.631 12.396 -77.393 1.00 74.94 804 LYS A CA 1
ATOM 5755 C C . LYS A 1 804 ? 51.113 12.390 -77.039 1.00 74.94 804 LYS A C 1
ATOM 5757 O O . LYS A 1 804 ? 51.704 11.341 -76.777 1.00 74.94 804 LYS A O 1
ATOM 5762 N N . ARG A 1 805 ? 51.723 13.572 -77.101 1.00 76.00 805 ARG A N 1
ATOM 5763 C CA . ARG A 1 805 ? 53.128 13.823 -76.765 1.00 76.00 805 ARG A CA 1
ATOM 5764 C C . ARG A 1 805 ? 53.212 14.993 -75.796 1.00 76.00 805 ARG A C 1
ATOM 5766 O O . ARG A 1 805 ? 52.393 15.911 -75.864 1.00 76.00 805 ARG A O 1
ATOM 5773 N N . CYS A 1 806 ? 54.219 14.954 -74.935 1.00 78.44 806 CYS A N 1
ATOM 5774 C CA . CYS A 1 806 ? 54.610 16.094 -74.124 1.00 78.44 806 CYS A CA 1
ATOM 5775 C C . CYS A 1 806 ? 55.890 16.717 -74.707 1.00 78.44 806 CYS A C 1
ATOM 5777 O O . CYS A 1 806 ? 56.642 16.054 -75.423 1.00 78.44 806 CYS A O 1
ATOM 5779 N N . SER A 1 807 ? 56.148 17.988 -74.431 1.00 76.56 807 SER A N 1
ATOM 5780 C CA . SER A 1 807 ? 57.412 18.645 -74.777 1.00 76.56 807 SER A CA 1
ATOM 5781 C C . SER A 1 807 ? 57.825 19.634 -73.691 1.00 76.56 807 SER A C 1
ATOM 5783 O O . SER A 1 807 ? 57.010 20.026 -72.856 1.00 76.56 807 SER A O 1
ATOM 5785 N N . ASN A 1 808 ? 59.105 20.018 -73.710 1.00 78.06 808 ASN A N 1
ATOM 5786 C CA . ASN A 1 808 ? 59.710 20.995 -72.800 1.00 78.06 808 ASN A CA 1
ATOM 5787 C C . ASN A 1 808 ? 59.670 20.578 -71.316 1.00 78.06 808 ASN A C 1
ATOM 5789 O O . ASN A 1 808 ? 59.414 21.407 -70.445 1.00 78.06 808 ASN A O 1
ATOM 5793 N N . LEU A 1 809 ? 59.923 19.293 -71.022 1.00 79.19 809 LEU A N 1
ATOM 5794 C CA . LEU A 1 809 ? 59.909 18.729 -69.666 1.00 79.19 809 LEU A CA 1
ATOM 5795 C C . LEU A 1 809 ? 61.203 17.981 -69.332 1.00 79.19 809 LEU A C 1
ATOM 5797 O O . LEU A 1 809 ? 61.684 17.180 -70.128 1.00 79.19 809 LEU A O 1
ATOM 5801 N N . ASP A 1 810 ? 61.709 18.167 -68.117 1.00 76.88 810 ASP A N 1
ATOM 5802 C CA . ASP A 1 810 ? 62.933 17.541 -67.590 1.00 76.88 810 ASP A CA 1
ATOM 5803 C C . ASP A 1 810 ? 62.870 16.002 -67.463 1.00 76.88 810 ASP A C 1
ATOM 5805 O O . ASP A 1 810 ? 63.899 15.325 -67.460 1.00 76.88 810 ASP A O 1
ATOM 5809 N N . CYS A 1 811 ? 61.665 15.434 -67.372 1.00 73.88 811 CYS A N 1
ATOM 5810 C CA . CYS A 1 811 ? 61.428 13.992 -67.269 1.00 73.88 811 CYS A CA 1
ATOM 5811 C C . CYS A 1 811 ? 61.590 13.264 -68.616 1.00 73.88 811 CYS A C 1
ATOM 5813 O O . CYS A 1 811 ? 61.751 12.043 -68.643 1.00 73.88 811 CYS A O 1
ATOM 5815 N N . HIS A 1 812 ? 61.575 14.001 -69.731 1.00 70.50 812 HIS A N 1
ATOM 5816 C CA . HIS A 1 812 ? 61.819 13.480 -71.072 1.00 70.50 812 HIS A CA 1
ATOM 5817 C C . HIS A 1 812 ? 62.932 14.297 -71.728 1.00 70.50 812 HIS A C 1
ATOM 5819 O O . HIS A 1 812 ? 62.684 15.323 -72.348 1.00 70.50 812 HIS A O 1
ATOM 5825 N N . TYR A 1 813 ? 64.169 13.811 -71.622 1.00 58.31 813 TYR A N 1
ATOM 5826 C CA . TYR A 1 813 ? 65.375 14.484 -72.119 1.00 58.31 813 TYR A CA 1
ATOM 5827 C C . TYR A 1 813 ? 65.445 14.687 -73.655 1.00 58.31 813 TYR A C 1
ATOM 5829 O O . TYR A 1 813 ? 66.487 15.117 -74.134 1.00 58.31 813 TYR A O 1
ATOM 5837 N N . MET A 1 814 ? 64.380 14.377 -74.420 1.00 55.28 814 MET A N 1
ATOM 5838 C CA . MET A 1 814 ? 64.234 14.442 -75.891 1.00 55.28 814 MET A CA 1
ATOM 5839 C C . MET A 1 814 ? 62.744 14.262 -76.298 1.00 55.28 814 MET A C 1
ATOM 5841 O O . MET A 1 814 ? 61.865 14.238 -75.435 1.00 55.28 814 MET A O 1
ATOM 5845 N N . THR A 1 815 ? 62.435 14.135 -77.602 1.00 54.47 815 THR A N 1
ATOM 5846 C CA . THR A 1 815 ? 61.078 13.903 -78.148 1.00 54.47 815 THR A CA 1
ATOM 5847 C C . THR A 1 815 ? 60.335 12.799 -77.384 1.00 54.47 815 THR A C 1
ATOM 5849 O O . THR A 1 815 ? 60.788 11.655 -77.353 1.00 54.47 815 THR A O 1
ATOM 5852 N N . SER A 1 816 ? 59.192 13.125 -76.765 1.00 59.66 816 SER A N 1
ATOM 5853 C CA . SER A 1 816 ? 58.442 12.155 -75.962 1.00 59.66 816 SER A CA 1
ATOM 5854 C C . SER A 1 816 ? 58.000 10.935 -76.779 1.00 59.66 816 SER A C 1
ATOM 5856 O O . SER A 1 816 ? 57.548 11.095 -77.920 1.00 59.66 816 SER A O 1
ATOM 5858 N N . PRO A 1 817 ? 58.060 9.722 -76.194 1.00 60.78 817 PRO A N 1
ATOM 5859 C CA . PRO A 1 817 ? 57.504 8.534 -76.827 1.00 60.78 817 PRO A CA 1
ATOM 5860 C C . PRO A 1 817 ? 55.993 8.718 -77.025 1.00 60.78 817 PRO A C 1
ATOM 5862 O O . PRO A 1 817 ? 55.304 9.280 -76.169 1.00 60.78 817 PRO A O 1
ATOM 5865 N N . LEU A 1 818 ? 55.475 8.255 -78.166 1.00 60.97 818 LEU A N 1
ATOM 5866 C CA . LEU A 1 818 ? 54.037 8.257 -78.429 1.00 60.97 818 LEU A CA 1
ATOM 5867 C C . LEU A 1 818 ? 53.345 7.402 -77.363 1.00 60.97 818 LEU A C 1
ATOM 5869 O O . LEU A 1 818 ? 53.760 6.265 -77.121 1.00 60.97 818 LEU A O 1
ATOM 5873 N N . TRP A 1 819 ? 52.297 7.924 -76.728 1.00 63.72 819 TRP A N 1
ATOM 5874 C CA . TRP A 1 819 ? 51.481 7.104 -75.836 1.00 63.72 819 TRP A CA 1
ATOM 5875 C C . TRP A 1 819 ? 50.847 6.003 -76.686 1.00 63.72 819 TRP A C 1
ATOM 5877 O O . TRP A 1 819 ? 50.250 6.318 -77.715 1.00 63.72 819 TRP A O 1
ATOM 5887 N N . SER A 1 820 ? 51.034 4.736 -76.297 1.00 56.62 820 SER A N 1
ATOM 5888 C CA . SER A 1 820 ? 50.648 3.565 -77.098 1.00 56.62 820 SER A CA 1
ATOM 5889 C C . SER A 1 820 ? 49.260 3.731 -77.715 1.00 56.62 820 SER A C 1
ATOM 5891 O O . SER A 1 820 ? 48.314 4.083 -77.009 1.00 56.62 820 SER A O 1
ATOM 5893 N N . THR A 1 821 ? 49.147 3.461 -79.014 1.00 54.12 821 THR A N 1
ATOM 5894 C CA . THR A 1 821 ? 47.858 3.309 -79.694 1.00 54.12 821 THR A CA 1
ATOM 5895 C C . THR A 1 821 ? 47.121 2.123 -79.074 1.00 54.12 821 THR A C 1
ATOM 5897 O O . THR A 1 821 ? 47.751 1.088 -78.845 1.00 54.12 821 THR A O 1
ATOM 5900 N N . TYR A 1 822 ? 45.834 2.276 -78.770 1.00 53.00 822 TYR A N 1
ATOM 5901 C CA . TYR A 1 822 ? 44.957 1.136 -78.498 1.00 53.00 822 TYR A CA 1
ATOM 5902 C C . TYR A 1 822 ? 44.256 0.711 -79.781 1.00 53.00 822 TYR A C 1
ATOM 5904 O O . TYR A 1 822 ? 43.942 1.616 -80.595 1.00 53.00 822 TYR A O 1
#

Foldseek 3Di:
DVVVVVVVVVVVVVPDPPFPFDFWAWQFDKDLAFQDKDQDFAFKTKGFWAFDGDAAFKKKKKKKKWFFPFFDPDWDKFKAWLNHTWDWQDKDGDGGIIMTMTMDTPVVDVVSDGRTMMMIGTDPDGGIRIMTMIMTMIHQFADPPSFKHKWKWKDDQQDFKTKTPWDFEAEDFPHFFKKKKKKWFQPDDWADKPPQWDWSWYDDPGIIIIMTIHTDHDGTDTDTIMTTYDNGTIMMMMMMGTYGHRNPPDPPPQQALVVQAPPPQAAAPFAPRPHRHHQFCCCCECNDDLQFNHLNDDPCQFFPPDHRCPVVVQWGAGASVNFPQWGWPDDRTFGDDRDGDFTWIWRGLLQFLLDVVTHHDGGDTTRDDDKNLCHAWFAPDLLHQTGGHPRRHHDQPVVNVQNVFCLLSRAPCQFLVQAAPGRIGGDTRRNSCQPRVSFPHTDGDPQPPWDAADCPDDDPRHGAIECKQLRDAHQLDGDDSDDDDPQDAQQLSQWFARPDGNPDPPPLSSAALDVLRIAHNNRDNDLPDQRRVLSNCQQQFQQADRFDPVQFFDDDPGCSPNQNNNDTHDGDTDGDSPVNLQFCPPNWDKDWDDADPPGFIKIARTQQQYQHDPQRFRQADHNIDGSNPHRRDDQQDLNNVSNRGHQPHCDGPCNLLCPPPDGQQLCCLWQVVQAPNNNGGPDNHPRRPRDRHTQHQVVSVANQALPHDHDDPQPPDCNVVLSVQRVLQCVVVVADDTSRPDDQCDDSSCSRLVQFAQRDPQQDDSNPPRDRHGPRNVDCPFFADDDRKDFFDDRPDFCVVTFGWIDRGNSDPDTGDGRDGD